Protein AF-A0A7C3TQC4-F1 (afdb_monomer_lite)

Secondary structure (DSSP, 8-state):
---------------PPPP----TTT---EEEEEESS-SSS---TTS---EEEEEEE-SS-EE-TT-EEES-TT-TTSEE--S-EE-TTEEEEEEEBS--B--TTS-EE-SSB--TT---EEEE-TTS-EEEEE-S-PPP--TT-EEE-PPPEEEEEEEE-TT-EEEEE--SSSTTTTGGGSTT---TTSEEEES-EEEE-----S-B------BSS-----------SSS--EEEEEEEEE-TTT--EEEEEEEE-TT-EEEEEEE-TTTTS---SSEEEEEEETTEEEEEEEE--SSTT--EEEEEEE--S-EEEEEEEEEGGG--EEEEEEEEEESSS-PPP---------S--BSGGGS---TTT-EE--EEEEEEEEE-STT-EEEEEEEE-TT-EEEEEEEESSS-EEEEEEE-TTS-EEEEE-S----SSS-TT-EEEEEEE--SSEEEEEEEEEEE--EEEEEEEEEE-SSPSP-S-----STTT-SEE-HHHHTTT-SEEEEEEEEEESSPPP-SEEEEEEEEESEEEEEETTEEEEEES--SS--TTPPPSS--EEEEEEEEE-GGGGGG--SEEEEEEEEEE-S-TT-SEEEEEEEEEEEEEEPPPPEEESS--TTSPPPP-BS-BPPPEEESS-SEE-SS-EEE-EEESSTTPEEEEESSSPPP-SSSSEE--S-EEE-SSEEEEEEEE-TTSB----EEEEEE-HHHHTTTT-SSS-PPPPTT--SEEE-TT--EEEEP-----HHHHT-TTTTTTHHHHHTSS-EEEEE--HHHHH--TTSSTT----TTTSTTTS-SSS---TTS-EEEEEEEE-TT----EEEEEEEEEE-SGGGSTTT-SS-EEEEE--TTTS-SSEES-TT-TTS-SEESEEEEE---TTSTT-SSHHHHTT--S-HHHHHHHHHHHTT-----B--EEEEETTEEEEEEEEE---SHHHHHHHH-S-GGGEEEE-TTS-EEES-SHHHHHHHHHHT--TTSTT-TTSHHHHHHHTTTB-HHHHHHHHHHHHHHT-SS-SSSSEEEEEE-EETTEE--S--BEEEE----S-S--TT---TT---TTSHHHHHHHHTTSHHHHHHHHHHHHHHHSTT-TTSHHHHHHHHHHHHHHHTTTHHHHHHHHSSIIIII---SS------IIIIIHHHHHHIIIIIHHHHHHHHHHHHH--TTSPPSS-SSPPPEESS-SS--SS-----EE-TTSSS---B-SSS--GGGT-B-

Structure (mmCIF, N/CA/C/O backbone):
data_AF-A0A7C3TQC4-F1
#
_entry.id   AF-A0A7C3TQC4-F1
#
loop_
_atom_site.group_PDB
_atom_site.id
_atom_site.type_symbol
_atom_site.label_atom_id
_atom_site.label_alt_id
_atom_site.label_comp_id
_atom_site.label_asym_id
_atom_site.label_entity_id
_atom_site.label_seq_id
_atom_site.pdbx_PDB_ins_code
_atom_site.Cartn_x
_atom_site.Cartn_y
_atom_site.Cartn_z
_atom_site.occupancy
_atom_site.B_iso_or_equiv
_atom_site.auth_seq_id
_atom_site.auth_comp_id
_atom_site.auth_asym_id
_atom_site.auth_atom_id
_atom_site.pdbx_PDB_model_num
ATOM 1 N N . MET A 1 1 ? 7.814 -34.998 -9.816 1.00 36.22 1 MET A N 1
ATOM 2 C CA . MET A 1 1 ? 7.194 -35.561 -8.592 1.00 36.22 1 MET A CA 1
ATOM 3 C C . MET A 1 1 ? 8.274 -35.896 -7.564 1.00 36.22 1 MET A C 1
ATOM 5 O O . MET A 1 1 ? 9.125 -36.729 -7.844 1.00 36.22 1 MET A O 1
ATOM 9 N N . ARG A 1 2 ? 8.240 -35.254 -6.391 1.00 24.17 2 ARG A N 1
ATOM 10 C CA . ARG A 1 2 ? 8.916 -35.661 -5.139 1.00 24.17 2 ARG A CA 1
ATOM 11 C C . ARG A 1 2 ? 7.902 -35.454 -3.989 1.00 24.17 2 ARG A C 1
ATOM 13 O O . ARG A 1 2 ? 6.971 -34.674 -4.190 1.00 24.17 2 ARG A O 1
ATOM 20 N N . PRO A 1 3 ? 7.986 -36.166 -2.850 1.00 26.94 3 PRO A N 1
ATOM 21 C CA . PRO A 1 3 ? 6.829 -36.310 -1.959 1.00 26.94 3 PRO A CA 1
ATOM 22 C C . PRO A 1 3 ? 6.555 -35.068 -1.099 1.00 26.94 3 PRO A C 1
ATOM 24 O O . PRO A 1 3 ? 7.467 -34.547 -0.456 1.00 26.94 3 PRO A O 1
ATOM 27 N N . ARG A 1 4 ? 5.281 -34.657 -1.009 1.00 28.41 4 ARG A N 1
ATOM 28 C CA . ARG A 1 4 ? 4.798 -33.712 0.014 1.00 28.41 4 ARG A CA 1
ATOM 29 C C . ARG A 1 4 ? 5.032 -34.304 1.410 1.00 28.41 4 ARG A C 1
ATOM 31 O O . ARG A 1 4 ? 4.546 -35.395 1.703 1.00 28.41 4 ARG A O 1
ATOM 38 N N . LYS A 1 5 ? 5.709 -33.569 2.299 1.00 25.25 5 LYS A N 1
ATOM 39 C CA . LYS A 1 5 ? 5.663 -33.846 3.743 1.00 25.25 5 LYS A CA 1
ATOM 40 C C . LYS A 1 5 ? 4.372 -33.255 4.309 1.00 25.25 5 LYS A C 1
ATOM 42 O O . LYS A 1 5 ? 4.289 -32.047 4.498 1.00 25.25 5 LYS A O 1
ATOM 47 N N . HIS A 1 6 ? 3.389 -34.099 4.614 1.00 27.61 6 HIS A N 1
ATOM 48 C CA . HIS A 1 6 ? 2.267 -33.688 5.458 1.00 27.61 6 HIS A CA 1
ATOM 49 C C . HIS A 1 6 ? 2.793 -33.318 6.854 1.00 27.61 6 HIS A C 1
ATOM 51 O O . HIS A 1 6 ? 3.322 -34.173 7.567 1.00 27.61 6 HIS A O 1
ATOM 57 N N . ARG A 1 7 ? 2.644 -32.051 7.258 1.00 28.03 7 ARG A N 1
ATOM 58 C CA . ARG A 1 7 ? 2.709 -31.669 8.673 1.00 28.03 7 ARG A CA 1
ATOM 59 C C . ARG A 1 7 ? 1.366 -32.031 9.304 1.00 28.03 7 ARG A C 1
ATOM 61 O O . ARG A 1 7 ? 0.358 -31.404 9.004 1.00 28.03 7 ARG A O 1
ATOM 68 N N . ASN A 1 8 ? 1.360 -33.044 10.167 1.00 23.56 8 ASN A N 1
ATOM 69 C CA . ASN A 1 8 ? 0.201 -33.342 11.006 1.00 23.56 8 ASN A CA 1
ATOM 70 C C . ASN A 1 8 ? -0.016 -32.183 11.986 1.00 23.56 8 ASN A C 1
ATOM 72 O O . ASN A 1 8 ? 0.824 -31.958 12.861 1.00 23.56 8 ASN A O 1
ATOM 76 N N . SER A 1 9 ? -1.148 -31.492 11.871 1.00 26.97 9 SER A N 1
ATOM 77 C CA . SER A 1 9 ? -1.632 -30.541 12.869 1.00 26.97 9 SER A CA 1
ATOM 78 C C . SER A 1 9 ? -2.006 -31.292 14.150 1.00 26.97 9 SER A C 1
ATOM 80 O O . SER A 1 9 ? -3.119 -31.780 14.331 1.00 26.97 9 SER A O 1
ATOM 82 N N . ARG A 1 10 ? -1.050 -31.410 15.077 1.00 25.22 10 ARG A N 1
ATOM 83 C CA . ARG A 1 10 ? -1.386 -31.756 16.459 1.00 25.22 10 ARG A CA 1
ATOM 84 C C . ARG A 1 10 ? -2.070 -30.548 17.080 1.00 25.22 10 ARG A C 1
ATOM 86 O O . ARG A 1 10 ? -1.389 -29.585 17.419 1.00 25.22 10 ARG A O 1
ATOM 93 N N . ILE A 1 11 ? -3.385 -30.641 17.263 1.00 30.09 11 ILE A N 1
ATOM 94 C CA . ILE A 1 11 ? -4.123 -29.774 18.182 1.00 30.09 11 ILE A CA 1
ATOM 95 C C . ILE A 1 11 ? -3.471 -29.947 19.558 1.00 30.09 11 ILE A C 1
ATOM 97 O O . ILE A 1 11 ? -3.635 -30.976 20.215 1.00 30.09 11 ILE A O 1
ATOM 101 N N . ARG A 1 12 ? -2.662 -28.968 19.964 1.00 27.98 12 ARG A N 1
ATOM 102 C CA . ARG A 1 12 ? -2.302 -28.768 21.364 1.00 27.98 12 ARG A CA 1
ATOM 103 C C . ARG A 1 12 ? -3.353 -27.827 21.922 1.00 27.98 12 ARG A C 1
ATOM 105 O O . ARG A 1 12 ? -3.498 -26.727 21.403 1.00 27.98 12 ARG A O 1
ATOM 112 N N . ALA A 1 13 ? -4.069 -28.267 22.951 1.00 24.80 13 ALA A N 1
ATOM 113 C CA . ALA A 1 13 ? -4.833 -27.341 23.770 1.00 24.80 13 ALA A CA 1
ATOM 114 C C . ALA A 1 13 ? -3.863 -26.275 24.296 1.00 24.80 13 ALA A C 1
ATOM 116 O O . ALA A 1 13 ? -2.820 -26.625 24.861 1.00 24.80 13 ALA A O 1
ATOM 117 N N . ALA A 1 14 ? -4.181 -25.004 24.064 1.00 26.55 14 ALA A N 1
ATOM 118 C CA . ALA A 1 14 ? -3.522 -23.921 24.764 1.00 26.55 14 ALA A CA 1
ATOM 119 C C . ALA A 1 14 ? -3.914 -24.048 26.239 1.00 26.55 14 ALA A C 1
ATOM 121 O O . ALA A 1 14 ? -5.090 -23.971 26.583 1.00 26.55 14 ALA A O 1
ATOM 122 N N . ILE A 1 15 ? -2.929 -24.325 27.088 1.00 28.91 15 ILE A N 1
ATOM 123 C CA . ILE A 1 15 ? -3.047 -24.039 28.513 1.00 28.91 15 ILE A CA 1
ATOM 124 C C . ILE A 1 15 ? -2.561 -22.602 28.621 1.00 28.91 15 ILE A C 1
ATOM 126 O O . ILE A 1 15 ? -1.372 -22.351 28.413 1.00 28.91 15 ILE A O 1
ATOM 130 N N . GLU A 1 16 ? -3.485 -21.674 28.848 1.00 29.48 16 GLU A N 1
ATOM 131 C CA . GLU A 1 16 ? -3.138 -20.281 29.115 1.00 29.48 16 GLU A CA 1
ATOM 132 C C . GLU A 1 16 ? -2.255 -20.226 30.374 1.00 29.48 16 GLU A C 1
ATOM 134 O O . GLU A 1 16 ? -2.556 -20.907 31.364 1.00 29.48 16 GLU A O 1
ATOM 139 N N . PRO A 1 17 ? -1.126 -19.496 30.349 1.00 33.03 17 PRO A N 1
ATOM 140 C CA . PRO A 1 17 ? -0.348 -19.269 31.555 1.00 33.03 17 PRO A CA 1
ATOM 141 C C . PRO A 1 17 ? -1.174 -18.410 32.519 1.00 33.03 17 PRO A C 1
ATOM 143 O O . PRO A 1 17 ? -1.709 -17.376 32.136 1.00 33.03 17 PRO A O 1
ATOM 146 N N . LEU A 1 18 ? -1.274 -18.847 33.774 1.00 36.88 18 LEU A N 1
ATOM 147 C CA . LEU A 1 18 ? -1.922 -18.075 34.835 1.00 36.88 18 LEU A CA 1
ATOM 148 C C . LEU A 1 18 ? -1.206 -16.729 35.015 1.00 36.88 18 LEU A C 1
ATOM 150 O O . LEU A 1 18 ? 0.016 -16.707 35.174 1.00 36.88 18 LEU A O 1
ATOM 154 N N . GLU A 1 19 ? -1.978 -15.639 35.036 1.00 46.06 19 GLU A N 1
ATOM 155 C CA . GLU A 1 19 ? -1.503 -14.282 35.327 1.00 46.06 19 GLU A CA 1
ATOM 156 C C . GLU A 1 19 ? -0.590 -14.236 36.564 1.00 46.06 19 GLU A C 1
ATOM 158 O O . GLU A 1 19 ? -0.868 -14.848 37.602 1.00 46.06 19 GLU A O 1
ATOM 163 N N . GLN A 1 20 ? 0.472 -13.434 36.489 1.00 44.56 20 GLN A N 1
ATOM 164 C CA . GLN A 1 20 ? 1.398 -13.237 37.600 1.00 44.56 20 GLN A CA 1
ATOM 165 C C . GLN A 1 20 ? 0.831 -12.188 38.577 1.00 44.56 20 GLN A C 1
ATOM 167 O O . GLN A 1 20 ? 0.966 -10.981 38.375 1.00 44.56 20 GLN A O 1
ATOM 172 N N . ARG A 1 21 ? 0.156 -12.661 39.631 1.00 50.25 21 ARG A N 1
ATOM 173 C CA . ARG A 1 21 ? -0.494 -11.841 40.672 1.00 50.25 21 ARG A CA 1
ATOM 174 C C . ARG A 1 21 ? 0.416 -11.759 41.906 1.00 50.25 21 ARG A C 1
ATOM 176 O O . ARG A 1 21 ? 0.839 -12.805 42.388 1.00 50.25 21 ARG A O 1
ATOM 183 N N . CYS A 1 22 ? 0.709 -10.553 42.404 1.00 44.75 22 CYS A N 1
ATOM 184 C CA . CYS A 1 22 ? 1.639 -10.324 43.523 1.00 44.75 22 CYS A CA 1
ATOM 185 C C . CYS A 1 22 ? 1.198 -9.157 44.422 1.00 44.75 22 CYS A C 1
ATOM 187 O O . CYS A 1 22 ? 0.588 -8.196 43.956 1.00 44.75 22 CYS A O 1
ATOM 189 N N . LEU A 1 23 ? 1.594 -9.218 45.697 1.00 45.41 23 LEU A N 1
ATOM 190 C CA . LEU A 1 23 ? 1.355 -8.173 46.696 1.00 45.41 23 LEU A CA 1
ATOM 191 C C . LEU A 1 23 ? 2.069 -6.858 46.328 1.00 45.41 23 LEU A C 1
ATOM 193 O O . LEU A 1 23 ? 3.247 -6.876 45.961 1.00 45.41 23 LEU A O 1
ATOM 197 N N . LEU A 1 24 ? 1.420 -5.705 46.520 1.00 43.47 24 LEU A N 1
ATOM 198 C CA . LEU A 1 24 ? 1.966 -4.385 46.128 1.00 43.47 24 LEU A CA 1
ATOM 199 C C . LEU A 1 24 ? 3.315 -4.045 46.815 1.00 43.47 24 LEU A C 1
ATOM 201 O O . LEU A 1 24 ? 4.131 -3.299 46.278 1.00 43.47 24 LEU A O 1
ATOM 205 N N . ALA A 1 25 ? 3.587 -4.638 47.984 1.00 40.41 25 ALA A N 1
ATOM 206 C CA . ALA A 1 25 ? 4.850 -4.490 48.717 1.00 40.41 25 ALA A CA 1
ATOM 207 C C . ALA A 1 25 ? 6.003 -5.396 48.220 1.00 40.41 25 ALA A C 1
ATOM 209 O O . ALA A 1 25 ? 7.136 -5.216 48.668 1.00 40.41 25 ALA A O 1
ATOM 210 N N . GLU A 1 26 ? 5.742 -6.346 47.313 1.00 53.16 26 GLU A N 1
ATOM 211 C CA . GLU A 1 26 ? 6.738 -7.282 46.755 1.00 53.16 26 GLU A CA 1
ATOM 212 C C . GLU A 1 26 ? 6.996 -7.097 45.244 1.00 53.16 26 GLU A C 1
ATOM 214 O O . GLU A 1 26 ? 7.857 -7.774 44.675 1.00 53.16 26 GLU A O 1
ATOM 219 N N . LEU A 1 27 ? 6.296 -6.168 44.579 1.00 66.25 27 LEU A N 1
ATOM 220 C CA . LEU A 1 27 ? 6.486 -5.891 43.152 1.00 66.25 27 LEU A CA 1
ATOM 221 C C . LEU A 1 27 ? 7.884 -5.305 42.876 1.00 66.25 27 LEU A C 1
ATOM 223 O O . LEU A 1 27 ? 8.206 -4.197 43.301 1.00 66.25 27 LEU A O 1
ATOM 227 N N . GLY A 1 28 ? 8.712 -6.046 42.138 1.00 78.75 28 GLY A N 1
ATOM 228 C CA . GLY A 1 28 ? 10.004 -5.570 41.637 1.00 78.75 28 GLY A CA 1
ATOM 229 C C . GLY A 1 28 ? 9.914 -4.929 40.244 1.00 78.75 28 GLY A C 1
ATOM 230 O O . GLY A 1 28 ? 8.835 -4.897 39.651 1.00 78.75 28 GLY A O 1
ATOM 231 N N . PRO A 1 29 ? 11.048 -4.454 39.695 1.00 92.06 29 PRO A N 1
ATOM 232 C CA . PRO A 1 29 ? 11.146 -3.982 38.317 1.00 92.06 29 PRO A CA 1
ATOM 233 C C . PRO A 1 29 ? 10.653 -4.988 37.274 1.00 92.06 29 PRO A C 1
ATOM 235 O O . PRO A 1 29 ? 10.934 -6.185 37.383 1.00 92.06 29 PRO A O 1
ATOM 238 N N . VAL A 1 30 ? 9.994 -4.476 36.234 1.00 93.38 30 VAL A N 1
ATOM 239 C CA . VAL A 1 30 ? 9.479 -5.234 35.079 1.00 93.38 30 VAL A CA 1
ATOM 240 C C . VAL A 1 30 ? 9.876 -4.575 33.758 1.00 93.38 30 VAL A C 1
ATOM 242 O O . VAL A 1 30 ? 10.345 -3.437 33.757 1.00 93.38 30 VAL A O 1
ATOM 245 N N . ILE A 1 31 ? 9.651 -5.264 32.634 1.00 96.75 31 ILE A N 1
ATOM 246 C CA . ILE A 1 31 ? 9.744 -4.669 31.293 1.00 96.75 31 ILE A CA 1
ATOM 247 C C . ILE A 1 31 ? 8.355 -4.154 30.893 1.00 96.75 31 ILE A C 1
ATOM 249 O O . ILE A 1 31 ? 7.495 -4.947 30.498 1.00 96.75 31 ILE A O 1
ATOM 253 N N . SER A 1 32 ? 8.135 -2.846 31.022 1.00 95.31 32 SER A N 1
ATOM 254 C CA . SER A 1 32 ? 6.838 -2.191 30.795 1.00 95.31 32 SER A CA 1
ATOM 255 C C . SER A 1 32 ? 6.496 -2.034 29.317 1.00 95.31 32 SER A C 1
ATOM 257 O O . SER A 1 32 ? 5.358 -2.284 28.932 1.00 95.31 32 SER A O 1
ATOM 259 N N . GLU A 1 33 ? 7.464 -1.650 28.488 1.00 97.44 33 GLU A N 1
ATOM 260 C CA . GLU A 1 33 ? 7.279 -1.362 27.063 1.00 97.44 33 GLU A CA 1
ATOM 261 C C . GLU A 1 33 ? 8.571 -1.677 26.292 1.00 97.44 33 GLU A C 1
ATOM 263 O O . GLU A 1 33 ? 9.666 -1.556 26.838 1.00 97.44 33 GLU A O 1
ATOM 268 N N . PHE A 1 34 ? 8.485 -2.087 25.028 1.00 98.19 34 PHE A N 1
ATOM 269 C CA . PHE A 1 34 ? 9.647 -2.187 24.141 1.00 98.19 34 PHE A CA 1
ATOM 270 C C . PHE A 1 34 ? 9.254 -2.066 22.662 1.00 98.19 34 PHE A C 1
ATOM 272 O O . PHE A 1 34 ? 8.151 -2.439 22.248 1.00 98.19 34 PHE A O 1
ATOM 279 N N . LEU A 1 35 ? 10.191 -1.580 21.848 1.00 97.56 35 LEU A N 1
ATOM 280 C CA . LEU A 1 35 ? 10.046 -1.419 20.403 1.00 97.56 35 LEU A CA 1
ATOM 281 C C . LEU A 1 35 ? 11.248 -2.053 19.691 1.00 97.56 35 LEU A C 1
ATOM 283 O O . LEU A 1 35 ? 12.373 -1.577 19.827 1.00 97.56 35 LEU A O 1
ATOM 287 N N . ALA A 1 36 ? 10.978 -3.109 18.928 1.00 96.25 36 ALA A N 1
ATOM 288 C CA . ALA A 1 36 ? 11.910 -3.893 18.115 1.00 96.25 36 ALA A CA 1
ATOM 289 C C . ALA A 1 36 ? 11.954 -3.451 16.637 1.00 96.25 36 ALA A C 1
ATOM 291 O O . ALA A 1 36 ? 12.624 -4.068 15.815 1.00 96.25 36 ALA A O 1
ATOM 292 N N . ASN A 1 37 ? 11.182 -2.423 16.268 1.00 93.31 37 ASN A N 1
ATOM 293 C CA . ASN A 1 37 ? 11.101 -1.911 14.901 1.00 93.31 37 ASN A CA 1
ATOM 294 C C . ASN A 1 37 ? 10.958 -0.380 14.904 1.00 93.31 37 ASN A C 1
ATOM 296 O O . ASN A 1 37 ? 9.926 0.179 14.530 1.00 93.31 37 ASN A O 1
ATOM 300 N N . ASN A 1 38 ? 11.984 0.304 15.409 1.00 92.50 38 ASN A N 1
ATOM 301 C CA . ASN A 1 38 ? 12.008 1.759 15.558 1.00 92.50 38 ASN A CA 1
ATOM 302 C C . ASN A 1 38 ? 12.490 2.440 14.264 1.00 92.50 38 ASN A C 1
ATOM 304 O O . ASN A 1 38 ? 13.576 2.138 13.768 1.00 92.50 38 ASN A O 1
ATOM 308 N N . LYS A 1 39 ? 11.692 3.355 13.702 1.00 85.44 39 LYS A N 1
ATOM 309 C CA . LYS A 1 39 ? 11.965 4.012 12.406 1.00 85.44 39 LYS A CA 1
ATOM 310 C C . LYS A 1 39 ? 11.836 5.528 12.461 1.00 85.44 39 LYS A C 1
ATOM 312 O O . LYS A 1 39 ? 12.589 6.225 11.779 1.00 85.44 39 LYS A O 1
ATOM 317 N N . THR A 1 40 ? 10.891 6.042 13.244 1.00 84.88 40 THR A N 1
ATOM 318 C CA . THR A 1 40 ? 10.642 7.483 13.405 1.00 84.88 40 THR A CA 1
ATOM 319 C C . THR A 1 40 ? 10.479 7.921 14.861 1.00 84.88 40 THR A C 1
ATOM 321 O O . THR A 1 40 ? 10.446 9.125 15.119 1.00 84.88 40 THR A O 1
ATOM 324 N N . GLY A 1 41 ? 10.424 6.973 15.804 1.00 88.00 41 GLY A N 1
ATOM 325 C CA . GLY A 1 41 ? 10.251 7.212 17.236 1.00 88.00 41 GLY A CA 1
ATOM 326 C C . GLY A 1 41 ? 11.497 7.721 17.976 1.00 88.00 41 GLY A C 1
ATOM 327 O O . GLY A 1 41 ? 12.151 8.693 17.591 1.00 88.00 41 GLY A O 1
ATOM 328 N N . LEU A 1 42 ? 11.803 7.105 19.120 1.00 92.81 42 LEU A N 1
ATOM 329 C CA . LEU A 1 42 ? 12.858 7.572 20.021 1.00 92.81 42 LEU A CA 1
ATOM 330 C C . LEU A 1 42 ? 14.253 7.372 19.413 1.00 92.81 42 LEU A C 1
ATOM 332 O O . LEU A 1 42 ? 14.619 6.262 19.040 1.00 92.81 42 LEU A O 1
ATOM 336 N N . LYS A 1 43 ? 15.073 8.423 19.387 1.00 94.19 43 LYS A N 1
ATOM 337 C CA . LYS A 1 43 ? 16.481 8.319 18.987 1.00 94.19 43 LYS A CA 1
ATOM 338 C C . LYS A 1 43 ? 17.410 8.078 20.167 1.00 94.19 43 LYS A C 1
ATOM 340 O O . LYS A 1 43 ? 17.194 8.605 21.259 1.00 94.19 43 LYS A O 1
ATOM 345 N N . ASP A 1 44 ? 18.492 7.356 19.905 1.00 92.62 44 ASP A N 1
ATOM 346 C CA . ASP A 1 44 ? 19.624 7.264 20.819 1.00 92.62 44 ASP A CA 1
ATOM 347 C C . ASP A 1 44 ? 20.555 8.495 20.723 1.00 92.62 44 ASP A C 1
ATOM 349 O O . ASP A 1 44 ? 20.362 9.407 19.912 1.00 92.62 44 ASP A O 1
ATOM 353 N N . GLN A 1 45 ? 21.567 8.546 21.590 1.00 92.94 45 GLN A N 1
ATOM 354 C CA . GLN A 1 45 ? 22.530 9.647 21.701 1.00 92.94 45 GLN A CA 1
ATOM 355 C C . GLN A 1 45 ? 23.411 9.834 20.454 1.00 92.94 45 GLN A C 1
ATOM 357 O O . GLN A 1 45 ? 24.012 10.896 20.295 1.00 92.94 45 GLN A O 1
ATOM 362 N N . ASP A 1 46 ? 23.488 8.826 19.579 1.00 89.38 46 ASP A N 1
ATOM 363 C CA . ASP A 1 46 ? 24.198 8.892 18.300 1.00 89.38 46 ASP A CA 1
ATOM 364 C C . ASP A 1 46 ? 23.252 9.343 17.161 1.00 89.38 46 ASP A C 1
ATOM 366 O O . ASP A 1 46 ? 23.660 9.400 16.002 1.00 89.38 46 ASP A O 1
ATOM 370 N N . ASN A 1 47 ? 22.004 9.721 17.493 1.00 88.44 47 ASN A N 1
ATOM 371 C CA . ASN A 1 47 ? 20.934 10.158 16.586 1.00 88.44 47 ASN A CA 1
ATOM 372 C C . ASN A 1 47 ? 20.378 9.032 15.676 1.00 88.44 47 ASN A C 1
ATOM 374 O O . ASN A 1 47 ? 19.733 9.319 14.657 1.00 88.44 47 ASN A O 1
ATOM 378 N N . GLU A 1 48 ? 20.563 7.769 16.084 1.00 87.31 48 GLU A N 1
ATOM 379 C CA . GLU A 1 48 ? 20.045 6.557 15.432 1.00 87.31 48 GLU A CA 1
ATOM 380 C C . GLU A 1 48 ? 18.707 6.097 16.045 1.00 87.31 48 GLU A C 1
ATOM 382 O O . GLU A 1 48 ? 18.488 6.215 17.253 1.00 87.31 48 GLU A O 1
ATOM 387 N N . TYR A 1 49 ? 17.819 5.523 15.226 1.00 91.38 49 TYR A N 1
ATOM 388 C CA . TYR A 1 49 ? 16.578 4.876 15.678 1.00 91.38 49 TYR A CA 1
ATOM 389 C C . TYR A 1 49 ? 16.859 3.428 16.111 1.00 91.38 49 TYR A C 1
ATOM 391 O O . TYR A 1 49 ? 16.497 2.471 15.435 1.00 91.38 49 TYR A O 1
ATOM 399 N N . SER A 1 50 ? 17.586 3.270 17.216 1.00 95.69 50 SER A N 1
ATOM 400 C CA . SER A 1 50 ? 17.855 1.959 17.820 1.00 95.69 50 SER A CA 1
ATOM 401 C C . SER A 1 50 ? 16.593 1.369 18.464 1.00 95.69 50 SER A C 1
ATOM 403 O O . SER A 1 50 ? 15.798 2.112 19.046 1.00 95.69 50 SER A O 1
ATOM 405 N N . ASP A 1 51 ? 16.448 0.043 18.444 1.00 97.25 51 ASP A N 1
ATOM 406 C CA . ASP A 1 51 ? 15.454 -0.675 19.255 1.00 97.25 51 ASP A CA 1
ATOM 407 C C . ASP A 1 51 ? 15.638 -0.325 20.740 1.00 97.25 51 ASP A C 1
ATOM 409 O O . ASP A 1 51 ? 16.745 0.009 21.186 1.00 97.25 51 ASP A O 1
ATOM 413 N N . TRP A 1 52 ? 14.576 -0.412 21.536 1.00 98.25 52 TRP A N 1
ATOM 414 C CA . TRP A 1 52 ? 14.646 -0.067 22.956 1.00 98.25 52 TRP A CA 1
ATOM 415 C C . TRP A 1 52 ? 13.703 -0.884 23.832 1.00 98.25 52 TRP A C 1
ATOM 417 O O . TRP A 1 52 ? 12.670 -1.377 23.390 1.00 98.25 52 TRP A O 1
ATOM 427 N N . ILE A 1 53 ? 14.107 -1.015 25.094 1.00 98.56 53 ILE A N 1
ATOM 428 C CA . ILE A 1 53 ? 13.449 -1.752 26.170 1.00 98.56 53 ILE A CA 1
ATOM 429 C C . ILE A 1 53 ? 13.275 -0.777 27.333 1.00 98.56 53 ILE A C 1
ATOM 431 O O . ILE A 1 53 ? 14.246 -0.163 27.780 1.00 98.56 53 ILE A O 1
ATOM 435 N N . GLU A 1 54 ? 12.059 -0.637 27.839 1.00 97.88 54 GLU A N 1
ATOM 436 C CA . GLU A 1 54 ? 11.746 0.159 29.016 1.00 97.88 54 GLU A CA 1
ATOM 437 C C . GLU A 1 54 ? 11.602 -0.721 30.261 1.00 97.88 54 GLU A C 1
ATOM 439 O O . GLU A 1 54 ? 10.937 -1.757 30.250 1.00 97.88 54 GLU A O 1
ATOM 444 N N . ILE A 1 55 ? 12.227 -0.279 31.350 1.00 97.19 55 ILE A N 1
ATOM 445 C CA . ILE A 1 55 ? 12.129 -0.861 32.684 1.00 97.19 55 ILE A CA 1
ATOM 446 C C . ILE A 1 55 ? 11.350 0.091 33.586 1.00 97.19 55 ILE A C 1
ATOM 448 O O . ILE A 1 55 ? 11.726 1.256 33.726 1.00 97.19 55 ILE A O 1
ATOM 452 N N . TYR A 1 56 ? 10.328 -0.423 34.261 1.00 94.62 56 TYR A N 1
ATOM 453 C CA . TYR A 1 56 ? 9.527 0.320 35.232 1.00 94.62 56 TYR A CA 1
ATOM 454 C C . TYR A 1 56 ? 9.613 -0.332 36.614 1.00 94.62 56 TYR A C 1
ATOM 456 O O . TYR A 1 56 ? 9.516 -1.555 36.734 1.00 94.62 56 TYR A O 1
ATOM 464 N N . ASN A 1 57 ? 9.792 0.477 37.664 1.00 93.31 57 ASN A N 1
ATOM 465 C CA . ASN A 1 57 ? 9.797 0.014 39.053 1.00 93.31 57 ASN A CA 1
ATOM 466 C C . ASN A 1 57 ? 8.544 0.488 39.819 1.00 93.31 57 ASN A C 1
ATOM 468 O O . ASN A 1 57 ? 8.520 1.637 40.262 1.00 93.31 57 ASN A O 1
ATOM 472 N N . PRO A 1 58 ? 7.529 -0.367 40.042 1.00 86.56 58 PRO A N 1
ATOM 473 C CA . PRO A 1 58 ? 6.360 -0.025 40.865 1.00 86.56 58 PRO A CA 1
ATOM 474 C C . PRO A 1 58 ? 6.649 -0.047 42.380 1.00 86.56 58 PRO A C 1
ATOM 476 O O . PRO A 1 58 ? 5.961 0.611 43.165 1.00 86.56 58 PRO A O 1
ATOM 479 N N . GLY A 1 59 ? 7.644 -0.831 42.804 1.00 85.12 59 GLY A N 1
ATOM 480 C CA . GLY A 1 59 ? 7.960 -1.069 44.209 1.00 85.12 59 GLY A CA 1
ATOM 481 C C . GLY A 1 59 ? 8.914 -0.037 44.814 1.00 85.12 59 GLY A C 1
ATOM 482 O O . GLY A 1 59 ? 9.209 0.992 44.205 1.00 85.12 59 GLY A O 1
ATOM 483 N N . PRO A 1 60 ? 9.433 -0.302 46.025 1.00 87.44 60 PRO A N 1
ATOM 484 C CA . PRO A 1 60 ? 10.446 0.535 46.661 1.00 87.44 60 PRO A CA 1
ATOM 485 C C . PRO A 1 60 ? 11.687 0.758 45.780 1.00 87.44 60 PRO A C 1
ATOM 487 O O . PRO A 1 60 ? 12.001 -0.038 44.896 1.00 87.44 60 PRO A O 1
ATOM 490 N N . THR A 1 61 ? 12.434 1.831 46.053 1.00 92.56 61 THR A N 1
ATOM 491 C CA . THR A 1 61 ? 13.696 2.138 45.359 1.00 92.56 61 THR A CA 1
ATOM 492 C C . THR A 1 61 ? 14.658 0.948 45.376 1.00 92.56 61 THR A C 1
ATOM 494 O O . THR A 1 61 ? 15.003 0.434 46.441 1.00 92.56 61 THR A O 1
ATOM 497 N N . VAL A 1 62 ? 15.142 0.559 44.197 1.00 92.94 62 VAL A N 1
ATOM 498 C CA . VAL A 1 62 ? 15.974 -0.631 43.985 1.00 92.94 62 VAL A CA 1
ATOM 499 C C . VAL A 1 62 ? 17.242 -0.282 43.213 1.00 92.94 62 VAL A C 1
ATOM 501 O O . VAL A 1 62 ? 17.255 0.615 42.372 1.00 92.94 62 VAL A O 1
ATOM 504 N N . ASN A 1 63 ? 18.329 -0.996 43.501 1.00 94.50 63 ASN A N 1
ATOM 505 C CA . ASN A 1 63 ? 19.558 -0.923 42.720 1.00 94.50 63 ASN A CA 1
ATOM 506 C C . ASN A 1 63 ? 19.636 -2.136 41.778 1.00 94.50 63 ASN A C 1
ATOM 508 O O . ASN A 1 63 ? 19.552 -3.282 42.224 1.00 94.50 63 ASN A O 1
ATOM 512 N N . LEU A 1 64 ? 19.787 -1.866 40.481 1.00 95.19 64 LEU A N 1
ATOM 513 C CA . LEU A 1 64 ? 19.853 -2.851 39.402 1.00 95.19 64 LEU A CA 1
ATOM 514 C C . LEU A 1 64 ? 21.257 -3.458 39.215 1.00 95.19 64 LEU A C 1
ATOM 516 O O . LEU A 1 64 ? 21.458 -4.264 38.313 1.00 95.19 64 LEU A O 1
ATOM 520 N N . SER A 1 65 ? 22.238 -3.124 40.056 1.00 93.88 65 SER A N 1
ATOM 521 C CA . SER A 1 65 ? 23.582 -3.712 40.004 1.00 93.88 65 SER A CA 1
ATOM 522 C C . SER A 1 65 ? 23.525 -5.247 40.020 1.00 93.88 65 SER A C 1
ATOM 524 O O . SER A 1 65 ? 22.979 -5.864 40.938 1.00 93.88 65 SER A O 1
ATOM 526 N N . GLY A 1 66 ? 24.062 -5.873 38.969 1.00 91.56 66 GLY A N 1
ATOM 527 C CA . GLY A 1 66 ? 24.054 -7.328 38.783 1.00 91.56 66 GLY A CA 1
ATOM 528 C C . GLY A 1 66 ? 22.765 -7.923 38.196 1.00 91.56 66 GLY A C 1
ATOM 529 O O . GLY A 1 66 ? 22.766 -9.116 37.882 1.00 91.56 66 GLY A O 1
ATOM 530 N N . TRP A 1 67 ? 21.699 -7.132 38.015 1.00 97.38 67 TRP A N 1
ATOM 531 C CA . TRP A 1 67 ? 20.532 -7.517 37.211 1.00 97.38 67 TRP A CA 1
ATOM 532 C C . TRP A 1 67 ? 20.910 -7.592 35.732 1.00 97.38 67 TRP A C 1
ATOM 534 O O . TRP A 1 67 ? 21.924 -7.027 35.308 1.00 97.38 67 TRP A O 1
ATOM 544 N N . ARG A 1 68 ? 20.106 -8.294 34.930 1.00 97.56 68 ARG A N 1
ATOM 545 C CA . ARG A 1 68 ? 20.447 -8.619 33.540 1.00 97.56 68 ARG A CA 1
ATOM 546 C C . ARG A 1 68 ? 19.257 -8.536 32.595 1.00 97.56 68 ARG A C 1
ATOM 548 O O . ARG A 1 68 ? 18.130 -8.794 33.006 1.00 97.56 68 ARG A O 1
ATOM 555 N N . LEU A 1 69 ? 19.537 -8.225 31.333 1.00 98.44 69 LEU A N 1
ATOM 556 C CA . LEU A 1 69 ? 18.607 -8.377 30.213 1.00 98.44 69 LEU A CA 1
ATOM 557 C C . LEU A 1 69 ? 19.089 -9.500 29.296 1.00 98.44 69 LEU A C 1
ATOM 559 O O . LEU A 1 69 ? 20.297 -9.677 29.096 1.00 98.44 69 LEU A O 1
ATOM 563 N N . THR A 1 70 ? 18.140 -10.232 28.721 1.00 97.88 70 THR A N 1
ATOM 564 C CA . THR A 1 70 ? 18.405 -11.222 27.676 1.00 97.88 70 THR A CA 1
ATOM 565 C C . THR A 1 70 ? 17.245 -11.322 26.691 1.00 97.88 70 THR A C 1
ATOM 567 O O . THR A 1 70 ? 16.091 -11.122 27.065 1.00 97.88 70 THR A O 1
ATOM 570 N N . ASP A 1 71 ? 17.582 -11.673 25.458 1.00 96.88 71 ASP A N 1
ATOM 571 C CA . ASP A 1 71 ? 16.704 -12.132 24.376 1.00 96.88 71 ASP A CA 1
ATOM 572 C C . ASP A 1 71 ? 16.755 -13.677 24.206 1.00 96.88 71 ASP A C 1
ATOM 574 O O . ASP A 1 71 ? 16.064 -14.265 23.380 1.00 96.88 71 ASP A O 1
ATOM 578 N N . ASP A 1 72 ? 17.585 -14.362 25.002 1.00 95.75 72 ASP A N 1
ATOM 579 C CA . ASP A 1 72 ? 17.922 -15.779 24.866 1.00 95.75 72 ASP A CA 1
ATOM 580 C C . ASP A 1 72 ? 17.589 -16.533 26.160 1.00 95.75 72 ASP A C 1
ATOM 582 O O . ASP A 1 72 ? 18.190 -16.312 27.220 1.00 95.75 72 ASP A O 1
ATOM 586 N N . ARG A 1 73 ? 16.626 -17.456 26.065 1.00 93.38 73 ARG A N 1
ATOM 587 C CA . ARG A 1 73 ? 16.146 -18.261 27.197 1.00 93.38 73 ARG A CA 1
ATOM 588 C C . ARG A 1 73 ? 17.188 -19.254 27.712 1.00 93.38 73 ARG A C 1
ATOM 590 O O . ARG A 1 73 ? 17.178 -19.570 28.901 1.00 93.38 73 ARG A O 1
ATOM 597 N N . ASP A 1 74 ? 18.093 -19.711 26.850 1.00 94.81 74 ASP A N 1
ATOM 598 C CA . ASP A 1 74 ? 19.186 -20.610 27.225 1.00 94.81 74 ASP A CA 1
ATOM 599 C C . ASP A 1 74 ? 20.402 -19.828 27.777 1.00 94.81 74 ASP A C 1
ATOM 601 O O . ASP A 1 74 ? 21.332 -20.424 28.328 1.00 94.81 74 ASP A O 1
ATOM 605 N N . ASN A 1 75 ? 20.376 -18.486 27.716 1.00 95.50 75 ASN A N 1
ATOM 606 C CA . ASN A 1 75 ? 21.411 -17.596 28.244 1.00 95.50 75 ASN A CA 1
ATOM 607 C C . ASN A 1 75 ? 20.834 -16.396 29.023 1.00 95.50 75 ASN A C 1
ATOM 609 O O . ASN A 1 75 ? 20.865 -15.247 28.579 1.00 95.50 75 ASN A O 1
ATOM 613 N N . LEU A 1 76 ? 20.421 -16.632 30.271 1.00 95.31 76 LEU A N 1
ATOM 614 C CA . LEU A 1 76 ? 19.945 -15.592 31.202 1.00 95.31 76 LEU A CA 1
ATOM 615 C C . LEU A 1 76 ? 21.021 -14.571 31.655 1.00 95.31 76 LEU A C 1
ATOM 617 O O . LEU A 1 76 ? 20.793 -13.787 32.578 1.00 95.31 76 LEU A O 1
ATOM 621 N N . ALA A 1 77 ? 22.220 -14.584 31.062 1.00 93.62 77 ALA A N 1
ATOM 622 C CA . ALA A 1 77 ? 23.359 -13.755 31.459 1.00 93.62 77 ALA A CA 1
ATOM 623 C C . ALA A 1 77 ? 23.866 -12.796 30.364 1.00 93.62 77 ALA A C 1
ATOM 625 O O . ALA A 1 77 ? 24.956 -12.241 30.510 1.00 93.62 77 ALA A O 1
ATOM 626 N N . LYS A 1 78 ? 23.100 -12.597 29.281 1.00 95.62 78 LYS A N 1
ATOM 627 C CA . LYS A 1 78 ? 23.579 -11.955 28.045 1.00 95.62 78 LYS A CA 1
ATOM 628 C C . LYS A 1 78 ? 24.086 -10.516 28.225 1.00 95.62 78 LYS A C 1
ATOM 630 O O . LYS A 1 78 ? 25.189 -10.223 27.762 1.00 95.62 78 LYS A O 1
ATOM 635 N N . TRP A 1 79 ? 23.354 -9.648 28.929 1.00 98.06 79 TRP A N 1
ATOM 636 C CA . TRP A 1 79 ? 23.779 -8.277 29.258 1.00 98.06 79 TRP A CA 1
ATOM 637 C C . TRP A 1 79 ? 23.505 -7.938 30.728 1.00 98.06 79 TRP A C 1
ATOM 639 O O . TRP A 1 79 ? 22.466 -8.318 31.251 1.00 98.06 79 TRP A O 1
ATOM 649 N N . THR A 1 80 ? 24.409 -7.223 31.406 1.00 97.12 80 THR A N 1
ATOM 650 C CA . THR A 1 80 ? 24.299 -6.893 32.846 1.00 97.12 80 THR A CA 1
ATOM 651 C C . THR A 1 80 ? 24.244 -5.381 33.063 1.00 97.12 80 THR A C 1
ATOM 653 O O . THR A 1 80 ? 25.057 -4.652 32.495 1.00 97.12 80 THR A O 1
ATOM 656 N N . PHE A 1 81 ? 23.326 -4.916 33.914 1.00 97.19 81 PHE A N 1
ATOM 657 C CA . PHE A 1 81 ? 23.203 -3.503 34.278 1.00 97.19 81 PHE A CA 1
ATOM 658 C C . PHE A 1 81 ? 24.430 -3.008 35.073 1.00 97.19 81 PHE A C 1
ATOM 660 O O . PHE A 1 81 ? 24.932 -3.728 35.945 1.00 97.19 81 PHE A O 1
ATOM 667 N N . PRO A 1 82 ? 24.893 -1.763 34.840 1.00 95.19 82 PRO A N 1
ATOM 668 C CA . PRO A 1 82 ? 25.840 -1.102 35.734 1.00 95.19 82 PRO A CA 1
ATOM 669 C C . PRO A 1 82 ? 25.155 -0.701 37.052 1.00 95.19 82 PRO A C 1
ATOM 671 O O . PRO A 1 82 ? 23.937 -0.803 37.185 1.00 95.19 82 PRO A O 1
ATOM 674 N N . ASP A 1 83 ? 25.928 -0.193 38.014 1.00 93.69 83 ASP A N 1
ATOM 675 C CA . ASP A 1 83 ? 25.415 0.339 39.286 1.00 93.69 83 ASP A CA 1
ATOM 676 C C . ASP A 1 83 ? 24.392 1.466 39.045 1.00 93.69 83 ASP A C 1
ATOM 678 O O . ASP A 1 83 ? 24.756 2.587 38.685 1.00 93.69 83 ASP A O 1
ATOM 682 N N . THR A 1 84 ? 23.103 1.141 39.155 1.00 93.12 84 THR A N 1
ATOM 683 C CA . THR A 1 84 ? 21.994 1.954 38.637 1.00 93.12 84 THR A CA 1
ATOM 684 C C . THR A 1 84 ? 20.834 1.883 39.612 1.00 93.12 84 THR A C 1
ATOM 686 O O . THR A 1 84 ? 20.281 0.812 39.841 1.00 93.12 84 THR A O 1
ATOM 689 N N . THR A 1 85 ? 20.452 3.016 40.196 1.00 94.44 85 THR A N 1
ATOM 690 C CA . THR A 1 85 ? 19.320 3.085 41.131 1.00 94.44 85 THR A CA 1
ATOM 691 C C . THR A 1 85 ? 18.066 3.559 40.406 1.00 94.44 85 THR A C 1
ATOM 693 O O . THR A 1 85 ? 18.100 4.595 39.745 1.00 94.44 85 THR A O 1
ATOM 696 N N . LEU A 1 86 ? 16.972 2.812 40.557 1.00 93.88 86 LEU A N 1
ATOM 697 C CA . LEU A 1 86 ? 15.654 3.120 40.010 1.00 93.88 86 LEU A CA 1
ATOM 698 C C . LEU A 1 86 ? 14.695 3.359 41.186 1.00 93.88 86 LEU A C 1
ATOM 700 O O . LEU A 1 86 ? 14.474 2.471 42.013 1.00 93.88 86 LEU A O 1
ATOM 704 N N . ALA A 1 87 ? 14.190 4.585 41.318 1.00 94.62 87 ALA A N 1
ATOM 705 C CA . ALA A 1 87 ? 13.274 4.964 42.392 1.00 94.62 87 ALA A CA 1
ATOM 706 C C . ALA A 1 87 ? 11.890 4.316 42.219 1.00 94.62 87 ALA A C 1
ATOM 708 O O . ALA A 1 87 ? 11.584 3.735 41.176 1.00 94.62 87 ALA A O 1
ATOM 709 N N . GLN A 1 88 ? 11.046 4.411 43.248 1.00 90.75 88 GLN A N 1
ATOM 710 C CA . GLN A 1 88 ? 9.643 4.018 43.128 1.00 90.75 88 GLN A CA 1
ATOM 711 C C . GLN A 1 88 ? 8.925 4.858 42.060 1.00 90.75 88 GLN A C 1
ATOM 713 O O . GLN A 1 88 ? 9.092 6.077 42.003 1.00 90.75 88 GLN A O 1
ATOM 718 N N . ASN A 1 89 ? 8.114 4.189 41.242 1.00 89.12 89 ASN A N 1
ATOM 719 C CA . ASN A 1 89 ? 7.390 4.712 40.083 1.00 89.12 89 ASN A CA 1
ATOM 720 C C . ASN A 1 89 ? 8.281 5.327 38.984 1.00 89.12 89 ASN A C 1
ATOM 722 O O . ASN A 1 89 ? 7.801 6.117 38.170 1.00 89.12 89 ASN A O 1
ATOM 726 N N . GLN A 1 90 ? 9.574 4.987 38.945 1.00 94.56 90 GLN A N 1
ATOM 727 C CA . GLN A 1 90 ? 10.504 5.495 37.936 1.00 94.56 90 GLN A CA 1
ATOM 728 C C . GLN A 1 90 ? 10.611 4.547 36.730 1.00 94.56 90 GLN A C 1
ATOM 730 O O . GLN A 1 90 ? 10.673 3.325 36.886 1.00 94.56 90 GLN A O 1
ATOM 735 N N . TYR A 1 91 ? 10.695 5.145 35.540 1.00 95.19 91 TYR A N 1
ATOM 736 C CA . TYR A 1 91 ? 10.926 4.489 34.252 1.00 95.19 91 TYR A CA 1
ATOM 737 C C . TYR A 1 91 ? 12.382 4.678 33.789 1.00 95.19 91 TYR A C 1
ATOM 739 O O . TYR A 1 91 ? 13.027 5.681 34.115 1.00 95.19 91 TYR A O 1
ATOM 747 N N . MET A 1 92 ? 12.906 3.727 33.015 1.00 95.44 92 MET A N 1
ATOM 748 C CA . MET A 1 92 ? 14.243 3.768 32.418 1.00 95.44 92 MET A CA 1
ATOM 749 C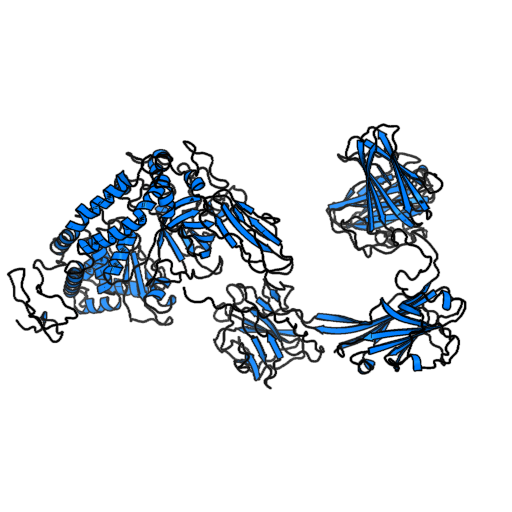 C . MET A 1 92 ? 14.262 3.080 31.054 1.00 95.44 92 MET A C 1
ATOM 751 O O . MET A 1 92 ? 13.923 1.908 30.954 1.00 95.44 92 MET A O 1
ATOM 755 N N . VAL A 1 93 ? 14.762 3.770 30.029 1.00 97.56 93 VAL A N 1
ATOM 756 C CA . VAL A 1 93 ? 14.952 3.205 28.685 1.00 97.56 93 VAL A CA 1
ATOM 757 C C . VAL A 1 93 ? 16.385 2.689 28.505 1.00 97.56 93 VAL A C 1
ATOM 759 O O . VAL A 1 93 ? 17.353 3.379 28.835 1.00 97.56 93 VAL A O 1
ATOM 762 N N . VAL A 1 94 ? 16.517 1.487 27.941 1.00 98.00 94 VAL A N 1
ATOM 763 C CA . VAL A 1 94 ? 17.770 0.833 27.539 1.00 98.00 94 VAL A CA 1
ATOM 764 C C . VAL A 1 94 ? 17.684 0.488 26.051 1.00 98.00 94 VAL A C 1
ATOM 766 O O . VAL A 1 94 ? 16.749 -0.184 25.627 1.00 98.00 94 VAL A O 1
ATOM 769 N N . PHE A 1 95 ? 18.656 0.905 25.240 1.00 98.38 95 PHE A N 1
ATOM 770 C CA . PHE A 1 95 ? 18.625 0.673 23.791 1.00 98.38 95 PHE A CA 1
ATOM 771 C C . PHE A 1 95 ? 19.186 -0.706 23.413 1.00 98.38 95 PHE A C 1
ATOM 773 O O . PHE A 1 95 ? 20.381 -0.979 23.581 1.00 98.38 95 PHE A O 1
ATOM 780 N N . ALA A 1 96 ? 18.353 -1.568 22.835 1.00 97.69 96 ALA A N 1
ATOM 781 C CA . ALA A 1 96 ? 18.756 -2.854 22.273 1.00 97.69 96 ALA A CA 1
ATOM 782 C C . ALA A 1 96 ? 19.421 -2.642 20.901 1.00 97.69 96 ALA A C 1
ATOM 784 O O . ALA A 1 96 ? 18.840 -2.824 19.844 1.00 97.69 96 ALA A O 1
ATOM 785 N N . SER A 1 97 ? 20.664 -2.166 20.920 1.00 95.94 97 SER A N 1
ATOM 786 C CA . SER A 1 97 ? 21.368 -1.656 19.729 1.00 95.94 97 SER A CA 1
ATOM 787 C C . SER A 1 97 ? 22.609 -2.460 19.332 1.00 95.94 97 SER A C 1
ATOM 789 O O . SER A 1 97 ? 23.243 -2.158 18.322 1.00 95.94 97 SER A O 1
ATOM 791 N N . GLY A 1 98 ? 23.012 -3.445 20.138 1.00 94.88 98 GLY A N 1
ATOM 792 C CA . GLY A 1 98 ? 24.279 -4.168 19.999 1.00 94.88 98 GLY A CA 1
ATOM 793 C C . GLY A 1 98 ? 25.522 -3.404 20.483 1.00 94.88 98 GLY A C 1
ATOM 794 O O . GLY A 1 98 ? 26.594 -3.999 20.594 1.00 94.88 98 GLY A O 1
ATOM 795 N N . LYS A 1 99 ? 25.409 -2.105 20.809 1.00 93.38 99 LYS A N 1
ATOM 796 C CA . LYS A 1 99 ? 26.549 -1.217 21.126 1.00 93.38 99 LYS A CA 1
ATOM 797 C C . LYS A 1 99 ? 27.232 -1.507 22.476 1.00 93.38 99 LYS A C 1
ATOM 799 O O . LYS A 1 99 ? 28.323 -0.995 22.714 1.00 93.38 99 LYS A O 1
ATOM 804 N N . ASN A 1 100 ? 26.615 -2.308 23.351 1.00 95.62 100 ASN A N 1
ATOM 805 C CA . ASN A 1 100 ? 27.153 -2.776 24.637 1.00 95.62 100 ASN A CA 1
ATOM 806 C C . ASN A 1 100 ? 27.714 -1.664 25.556 1.00 95.62 100 ASN A C 1
ATOM 808 O O . ASN A 1 100 ? 28.839 -1.748 26.057 1.00 95.62 100 ASN A O 1
ATOM 812 N N . ARG A 1 101 ? 26.934 -0.600 25.781 1.00 94.06 101 ARG A N 1
ATOM 813 C CA . ARG A 1 101 ? 27.304 0.525 26.656 1.00 94.06 101 ARG A CA 1
ATOM 814 C C . ARG A 1 101 ? 26.629 0.366 28.018 1.00 94.06 101 ARG A C 1
ATOM 816 O O . ARG A 1 101 ? 25.423 0.553 28.142 1.00 94.06 101 ARG A O 1
ATOM 823 N N . ALA A 1 102 ? 27.415 0.047 29.042 1.00 92.69 102 ALA A N 1
ATOM 824 C CA . ALA A 1 102 ? 26.952 -0.150 30.416 1.00 92.69 102 ALA A CA 1
ATOM 825 C C . ALA A 1 102 ? 27.730 0.757 31.388 1.00 92.69 102 ALA A C 1
ATOM 827 O O . ALA A 1 102 ? 28.561 0.294 32.168 1.00 92.69 102 ALA A O 1
ATOM 828 N N . VAL A 1 103 ? 27.494 2.071 31.314 1.00 91.88 103 VAL A N 1
ATOM 829 C CA . VAL A 1 103 ? 28.117 3.074 32.198 1.00 91.88 103 VAL A CA 1
ATOM 830 C C . VAL A 1 103 ? 27.029 3.765 33.015 1.00 91.88 103 VAL A C 1
ATOM 832 O O . VAL A 1 103 ? 26.069 4.285 32.451 1.00 91.88 103 VAL A O 1
ATOM 835 N N . SER A 1 104 ? 27.177 3.773 34.342 1.00 89.69 104 SER A N 1
ATOM 836 C CA . SER A 1 104 ? 26.216 4.418 35.247 1.00 89.69 104 SER A CA 1
ATOM 837 C C . SER A 1 104 ? 26.055 5.910 34.927 1.00 89.69 104 SER A C 1
ATOM 839 O O . SER A 1 104 ? 27.038 6.611 34.677 1.00 89.69 104 SER A O 1
ATOM 841 N N . GLY A 1 105 ? 24.809 6.391 34.917 1.00 86.38 105 GLY A N 1
ATOM 842 C CA . GLY A 1 105 ? 24.475 7.786 34.611 1.00 86.38 105 GLY A CA 1
ATOM 843 C C . GLY A 1 105 ? 24.660 8.200 33.144 1.00 86.38 105 GLY A C 1
ATOM 844 O O . GLY A 1 105 ? 24.657 9.395 32.858 1.00 86.38 105 GLY A O 1
ATOM 845 N N . GLN A 1 106 ? 24.849 7.252 32.222 1.00 91.50 106 GLN A N 1
ATOM 846 C CA . GLN A 1 106 ? 24.854 7.473 30.770 1.00 91.50 106 GLN A CA 1
ATOM 847 C C . GLN A 1 106 ? 23.708 6.694 30.111 1.00 91.50 106 GLN A C 1
ATOM 849 O O . GLN A 1 106 ? 23.072 5.857 30.753 1.00 91.50 106 GLN A O 1
ATOM 854 N N . GLN A 1 107 ? 23.445 6.949 28.826 1.00 94.19 107 GLN A N 1
ATOM 855 C CA . GLN A 1 107 ? 22.478 6.157 28.070 1.00 94.19 107 GLN A CA 1
ATOM 856 C C . GLN A 1 107 ? 22.980 4.709 27.935 1.00 94.19 107 GLN A C 1
ATOM 858 O O . GLN A 1 107 ? 24.131 4.464 27.563 1.00 94.19 107 GLN A O 1
ATOM 863 N N . LEU A 1 108 ? 22.123 3.750 28.287 1.00 97.25 108 LEU A N 1
ATOM 864 C CA . LEU A 1 108 ? 22.473 2.333 28.340 1.00 97.25 108 LEU A CA 1
ATOM 865 C C . LEU A 1 108 ? 22.131 1.643 27.020 1.00 97.25 108 LEU A C 1
ATOM 867 O O . LEU A 1 108 ? 21.076 1.891 26.439 1.00 97.25 108 LEU A O 1
ATOM 871 N N . HIS A 1 109 ? 23.018 0.758 26.569 1.00 98.06 109 HIS A N 1
ATOM 872 C CA . HIS A 1 109 ? 22.848 -0.018 25.346 1.00 98.06 109 HIS A CA 1
ATOM 873 C C . HIS A 1 109 ? 23.208 -1.489 25.583 1.00 98.06 109 HIS A C 1
ATOM 875 O O . HIS A 1 109 ? 24.315 -1.775 26.055 1.00 98.06 109 HIS A O 1
ATOM 881 N N . THR A 1 110 ? 22.332 -2.424 25.206 1.00 98.06 110 THR A N 1
ATOM 882 C CA . THR A 1 110 ? 22.628 -3.864 25.311 1.00 98.06 110 THR A CA 1
ATOM 883 C C . THR A 1 110 ? 23.660 -4.313 24.265 1.00 98.06 110 THR A C 1
ATOM 885 O O . THR A 1 110 ? 24.017 -3.571 23.344 1.00 98.06 110 THR A O 1
ATOM 888 N N . ASN A 1 111 ? 24.175 -5.537 24.405 1.00 96.88 111 ASN A N 1
ATOM 889 C CA . ASN A 1 111 ? 25.035 -6.202 23.416 1.00 96.88 111 ASN A CA 1
ATOM 890 C C . ASN A 1 111 ? 24.248 -7.009 22.363 1.00 96.88 111 ASN A C 1
ATOM 892 O O . ASN A 1 111 ? 24.845 -7.811 21.647 1.00 96.88 111 ASN A O 1
ATOM 896 N N . PHE A 1 112 ? 22.935 -6.797 22.262 1.00 97.69 112 PHE A N 1
ATOM 897 C CA . PHE A 1 112 ? 22.050 -7.433 21.287 1.00 97.69 112 PHE A CA 1
ATOM 898 C C . PHE A 1 112 ? 21.067 -6.416 20.680 1.00 97.69 112 PHE A C 1
ATOM 900 O O . PHE A 1 112 ? 21.058 -5.249 21.077 1.00 97.69 112 PHE A O 1
ATOM 907 N N . LYS A 1 113 ? 20.290 -6.851 19.690 1.00 96.50 113 LYS A N 1
ATOM 908 C CA . LYS A 1 113 ? 19.170 -6.124 19.070 1.00 96.50 113 LYS A CA 1
ATOM 909 C C . LYS A 1 113 ? 17.913 -6.976 19.185 1.00 96.50 113 LYS A C 1
ATOM 911 O O . LYS A 1 113 ? 18.067 -8.155 19.486 1.00 96.50 113 LYS A O 1
ATOM 916 N N . LEU A 1 114 ? 16.734 -6.400 18.959 1.00 96.75 114 LEU A N 1
ATOM 917 C CA . LEU A 1 114 ? 15.491 -7.169 19.002 1.00 96.75 114 LEU A CA 1
ATOM 918 C C . LEU A 1 114 ? 15.054 -7.628 17.603 1.00 96.75 114 LEU A C 1
ATOM 920 O O . LEU A 1 114 ? 15.180 -6.886 16.631 1.00 96.75 114 LEU A O 1
ATOM 924 N N . ASP A 1 115 ? 14.510 -8.838 17.498 1.00 93.44 115 ASP A N 1
ATOM 925 C CA . ASP A 1 115 ? 13.879 -9.337 16.272 1.00 93.44 115 ASP A CA 1
ATOM 926 C C . ASP A 1 115 ? 12.420 -8.853 16.163 1.00 93.44 115 ASP A C 1
ATOM 928 O O . ASP A 1 115 ? 11.550 -9.235 16.952 1.00 93.44 115 ASP A O 1
ATOM 932 N N . ALA A 1 116 ? 12.136 -8.029 15.151 1.00 90.06 116 ALA A N 1
ATOM 933 C CA . ALA A 1 116 ? 10.800 -7.513 14.858 1.00 90.06 116 ALA A CA 1
ATOM 934 C C . ALA A 1 116 ? 9.770 -8.608 14.511 1.00 90.06 116 ALA A C 1
ATOM 936 O O . ALA A 1 116 ? 8.573 -8.372 14.685 1.00 90.06 116 ALA A O 1
ATOM 937 N N . ASP A 1 117 ? 10.192 -9.804 14.078 1.00 87.62 117 ASP A N 1
ATOM 938 C CA . ASP A 1 117 ? 9.297 -10.955 13.874 1.00 87.62 117 ASP A CA 1
ATOM 939 C C . ASP A 1 117 ? 8.919 -11.660 15.194 1.00 87.62 117 ASP A C 1
ATOM 941 O O . ASP A 1 117 ? 8.029 -12.524 15.203 1.00 87.62 117 ASP A O 1
ATOM 945 N N . GLY A 1 118 ? 9.569 -11.300 16.308 1.00 91.06 118 GLY A N 1
ATOM 946 C CA . GLY A 1 118 ? 9.275 -11.742 17.671 1.00 91.06 118 GLY A CA 1
ATOM 947 C C . GLY A 1 118 ? 10.307 -12.708 18.260 1.00 91.06 118 GLY A C 1
ATOM 948 O O . GLY A 1 118 ? 10.616 -13.741 17.668 1.00 91.06 118 GLY A O 1
ATOM 949 N N . GLU A 1 119 ? 10.773 -12.485 19.483 1.00 94.50 119 GLU A N 1
ATOM 950 C CA . GLU A 1 119 ? 11.681 -13.420 20.169 1.00 94.50 119 GLU A CA 1
ATOM 951 C C . GLU A 1 119 ? 11.459 -13.446 21.686 1.00 94.50 119 GLU A C 1
ATOM 953 O O . GLU A 1 119 ? 10.494 -12.874 22.188 1.00 94.50 119 GLU A O 1
ATOM 958 N N . TYR A 1 120 ? 12.277 -14.195 22.424 1.00 96.88 120 TYR A N 1
ATOM 959 C CA . TYR A 1 120 ? 12.219 -14.181 23.884 1.00 96.88 120 TYR A CA 1
ATOM 960 C C . TYR A 1 120 ? 12.746 -12.837 24.405 1.00 96.88 120 TYR A C 1
ATOM 962 O O . TYR A 1 120 ? 13.611 -12.233 23.787 1.00 96.88 120 TYR A O 1
ATOM 970 N N . LEU A 1 121 ? 12.237 -12.348 25.535 1.00 98.00 121 LEU A N 1
ATOM 971 C CA . LEU A 1 121 ? 12.771 -11.146 26.183 1.00 98.00 121 LEU A CA 1
ATOM 972 C C . LEU A 1 121 ? 12.537 -11.232 27.689 1.00 98.00 121 LEU A C 1
ATOM 974 O O . LEU A 1 121 ? 11.400 -11.421 28.116 1.00 98.00 121 LEU A O 1
ATOM 978 N N . ALA A 1 122 ? 13.587 -11.084 28.499 1.00 97.56 122 ALA A N 1
ATOM 979 C CA . ALA A 1 122 ? 13.481 -11.192 29.952 1.00 97.56 122 ALA A CA 1
ATOM 980 C C . ALA A 1 122 ? 14.408 -10.252 30.734 1.00 97.56 122 ALA A C 1
ATOM 982 O O . ALA A 1 122 ? 15.541 -9.963 30.337 1.00 97.56 122 ALA A O 1
ATOM 983 N N . LEU A 1 123 ? 13.916 -9.847 31.907 1.00 97.44 123 LEU A N 1
ATOM 984 C CA . LEU A 1 123 ? 14.651 -9.169 32.971 1.00 97.44 123 LEU A CA 1
ATOM 985 C C . LEU A 1 123 ? 14.946 -10.181 34.084 1.00 97.44 123 LEU A C 1
ATOM 987 O O . LEU A 1 123 ? 14.045 -10.863 34.573 1.00 97.44 123 LEU A O 1
ATOM 991 N N . VAL A 1 124 ? 16.209 -10.283 34.493 1.00 96.69 124 VAL A N 1
ATOM 992 C CA . VAL A 1 124 ? 16.713 -11.349 35.372 1.00 96.69 124 VAL A CA 1
ATOM 993 C C . VAL A 1 124 ? 17.431 -10.748 36.583 1.00 96.69 124 VAL A C 1
ATOM 995 O O . VAL A 1 124 ? 18.220 -9.809 36.456 1.00 96.69 124 VAL A O 1
ATOM 998 N N . LYS A 1 125 ? 17.170 -11.301 37.770 1.00 94.75 125 LYS A N 1
ATOM 999 C CA . LYS A 1 125 ? 17.776 -10.894 39.045 1.00 94.75 125 LYS A CA 1
ATOM 1000 C C . LYS A 1 125 ? 19.224 -11.408 39.178 1.00 94.75 125 LYS A C 1
ATOM 1002 O O . LYS A 1 125 ? 19.607 -12.364 38.497 1.00 94.75 125 LYS A O 1
ATOM 1007 N N . PRO A 1 126 ? 20.043 -10.848 40.094 1.00 93.50 126 PRO A N 1
ATOM 1008 C CA . PRO A 1 126 ? 21.436 -11.272 40.286 1.00 93.50 126 PRO A CA 1
ATOM 1009 C C . PRO A 1 126 ? 21.631 -12.755 40.657 1.00 93.50 126 PRO A C 1
ATOM 1011 O O . PRO A 1 126 ? 22.699 -13.311 40.399 1.00 93.50 126 PRO A O 1
ATOM 1014 N N . ASP A 1 127 ? 20.613 -13.403 41.234 1.00 92.56 127 ASP A N 1
ATOM 1015 C CA . ASP A 1 127 ? 20.593 -14.832 41.590 1.00 92.56 127 ASP A CA 1
ATOM 1016 C C . ASP A 1 127 ? 20.224 -15.771 40.417 1.00 92.56 127 ASP A C 1
ATOM 1018 O O . ASP A 1 127 ? 20.213 -16.993 40.578 1.00 92.56 127 ASP A O 1
ATOM 1022 N N . ASN A 1 128 ? 20.019 -15.211 39.218 1.00 88.81 128 ASN A N 1
ATOM 1023 C CA . ASN A 1 128 ? 19.528 -15.853 37.992 1.00 88.81 128 ASN A CA 1
ATOM 1024 C C . ASN A 1 128 ? 18.035 -16.241 37.998 1.00 88.81 128 ASN A C 1
ATOM 1026 O O . ASN A 1 128 ? 17.606 -16.970 37.105 1.00 88.81 128 ASN A O 1
ATOM 1030 N N . THR A 1 129 ? 17.227 -15.760 38.948 1.00 92.44 129 THR A N 1
ATOM 1031 C CA . THR A 1 129 ? 15.763 -15.875 38.839 1.00 92.44 129 THR A CA 1
ATOM 1032 C C . THR A 1 129 ? 15.209 -14.834 37.864 1.00 92.44 129 THR A C 1
ATOM 1034 O O . THR A 1 129 ? 15.644 -13.681 37.843 1.00 92.44 129 THR A O 1
ATOM 1037 N N . VAL A 1 130 ? 14.249 -15.230 37.026 1.00 92.94 130 VAL A N 1
ATOM 1038 C CA . VAL A 1 130 ? 13.551 -14.308 36.117 1.00 92.94 130 VAL A CA 1
ATOM 1039 C C . VAL A 1 130 ? 12.637 -13.397 36.943 1.00 92.94 130 VAL A C 1
ATOM 1041 O O . VAL A 1 130 ? 11.865 -13.875 37.772 1.00 92.94 130 VAL A O 1
ATOM 1044 N N . ALA A 1 131 ? 12.750 -12.083 36.744 1.00 90.56 131 ALA A N 1
ATOM 1045 C CA . ALA A 1 131 ? 11.859 -11.087 37.336 1.00 90.56 131 ALA A CA 1
ATOM 1046 C C . ALA A 1 131 ? 10.630 -10.832 36.453 1.00 90.56 131 ALA A C 1
ATOM 1048 O O . ALA A 1 131 ? 9.531 -10.690 36.978 1.00 90.56 131 ALA A O 1
ATOM 1049 N N . TRP A 1 132 ? 10.829 -10.799 35.132 1.00 93.06 132 TRP A N 1
ATOM 1050 C CA . TRP A 1 132 ? 9.787 -10.596 34.125 1.00 93.06 132 TRP A CA 1
ATOM 1051 C C . TRP A 1 132 ? 10.216 -11.230 32.793 1.00 93.06 132 TRP A C 1
ATOM 1053 O O . TRP A 1 132 ? 11.391 -11.121 32.438 1.00 93.06 132 TRP A O 1
ATOM 1063 N N . GLU A 1 133 ? 9.304 -11.866 32.050 1.00 94.69 133 GLU A N 1
ATOM 1064 C CA . GLU A 1 133 ? 9.579 -12.438 30.720 1.00 94.69 133 GLU A CA 1
ATOM 1065 C C . GLU A 1 133 ? 8.393 -12.305 29.748 1.00 94.69 133 GLU A C 1
ATOM 1067 O O . GLU A 1 133 ? 7.240 -12.476 30.133 1.00 94.69 133 GLU A O 1
ATOM 1072 N N . TYR A 1 134 ? 8.689 -12.082 28.465 1.00 94.62 134 TYR A N 1
ATOM 1073 C CA . TYR A 1 134 ? 7.769 -12.291 27.345 1.00 94.62 134 TYR A CA 1
ATOM 1074 C C . TYR A 1 134 ? 8.087 -13.653 26.713 1.00 94.62 134 TYR A C 1
ATOM 1076 O O . TYR A 1 134 ? 9.032 -13.798 25.933 1.00 94.62 134 TYR A O 1
ATOM 1084 N N . ALA A 1 135 ? 7.326 -14.682 27.099 1.00 90.12 135 ALA A N 1
ATOM 1085 C CA . ALA A 1 135 ? 7.627 -16.082 26.804 1.00 90.12 135 ALA A CA 1
ATOM 1086 C C . ALA A 1 135 ? 6.466 -16.808 26.087 1.00 90.12 135 ALA A C 1
ATOM 1088 O O . ALA A 1 135 ? 5.305 -16.559 26.396 1.00 90.12 135 ALA A O 1
ATOM 1089 N N . PRO A 1 136 ? 6.743 -17.765 25.173 1.00 90.12 136 PRO A N 1
ATOM 1090 C CA . PRO A 1 136 ? 8.066 -18.176 24.696 1.00 90.12 136 PRO A CA 1
ATOM 1091 C C . PRO A 1 136 ? 8.707 -17.177 23.720 1.00 90.12 136 PRO A C 1
ATOM 1093 O O . PRO A 1 136 ? 9.911 -17.264 23.507 1.00 90.12 136 PRO A O 1
ATOM 1096 N N . ARG A 1 137 ? 7.915 -16.267 23.139 1.00 93.75 137 ARG A N 1
ATOM 1097 C CA . ARG A 1 137 ? 8.360 -15.096 22.373 1.00 93.75 137 ARG A CA 1
ATOM 1098 C C . ARG A 1 137 ? 7.292 -14.000 22.415 1.00 93.75 137 ARG A C 1
ATOM 1100 O O . ARG A 1 137 ? 6.112 -14.339 22.519 1.00 93.75 137 ARG A O 1
ATOM 1107 N N . PHE A 1 138 ? 7.677 -12.733 22.290 1.00 94.25 138 PHE A N 1
ATOM 1108 C CA . PHE A 1 138 ? 6.740 -11.649 21.977 1.00 94.25 138 PHE A CA 1
ATOM 1109 C C . PHE A 1 138 ? 6.249 -11.744 20.512 1.00 94.25 138 PHE A C 1
ATOM 1111 O O . PHE A 1 138 ? 6.893 -12.419 19.701 1.00 94.25 138 PHE A O 1
ATOM 1118 N N . PRO A 1 139 ? 5.092 -11.154 20.154 1.00 92.88 139 PRO A N 1
ATOM 1119 C CA . PRO A 1 139 ? 4.551 -11.236 18.798 1.00 92.88 139 PRO A CA 1
ATOM 1120 C C . PRO A 1 139 ? 5.194 -10.198 17.863 1.00 92.88 139 PRO A C 1
ATOM 1122 O O . PRO A 1 139 ? 5.761 -9.209 18.322 1.00 92.88 139 PRO A O 1
ATOM 1125 N N . SER A 1 140 ? 5.091 -10.398 16.547 1.00 90.56 140 SER A N 1
ATOM 1126 C CA . SER A 1 140 ? 5.737 -9.514 15.568 1.00 90.56 140 SER A CA 1
ATOM 1127 C C . SER A 1 140 ? 5.232 -8.069 15.641 1.00 90.56 140 SER A C 1
ATOM 1129 O O . SER A 1 140 ? 4.034 -7.832 15.822 1.00 90.56 140 SER A O 1
ATOM 1131 N N . GLN A 1 141 ? 6.135 -7.098 15.488 1.00 89.75 141 GLN A N 1
ATOM 1132 C CA . GLN A 1 141 ? 5.847 -5.664 15.586 1.00 89.75 141 GLN A CA 1
ATOM 1133 C C . GLN A 1 141 ? 5.857 -4.968 14.219 1.00 89.75 141 GLN A C 1
ATOM 1135 O O . GLN A 1 141 ? 6.739 -5.178 13.382 1.00 89.75 141 GLN A O 1
ATOM 1140 N N . LEU A 1 142 ? 4.885 -4.077 14.016 1.00 87.75 142 LEU A N 1
ATOM 1141 C CA . LEU A 1 142 ? 4.908 -3.114 12.915 1.00 87.75 142 LEU A CA 1
ATOM 1142 C C . LEU A 1 142 ? 5.892 -1.977 13.238 1.00 87.75 142 LEU A C 1
ATOM 1144 O O . LEU A 1 142 ? 6.209 -1.734 14.402 1.00 87.75 142 LEU A O 1
ATOM 1148 N N . ALA A 1 143 ? 6.362 -1.270 12.210 1.00 86.25 143 ALA A N 1
ATOM 1149 C CA . ALA A 1 143 ? 7.233 -0.111 12.390 1.00 86.25 143 ALA A CA 1
ATOM 1150 C C . ALA A 1 143 ? 6.581 0.940 13.307 1.00 86.25 143 ALA A C 1
ATOM 1152 O O . ALA A 1 143 ? 5.415 1.287 13.121 1.00 86.25 143 ALA A O 1
ATOM 1153 N N . ASP A 1 144 ? 7.344 1.426 14.289 1.00 90.62 144 ASP A N 1
ATOM 1154 C CA . ASP A 1 144 ? 6.929 2.394 15.314 1.00 90.62 144 ASP A CA 1
ATOM 1155 C C . ASP A 1 144 ? 5.697 1.984 16.165 1.00 90.62 144 ASP A C 1
ATOM 1157 O O . ASP A 1 144 ? 5.101 2.828 16.836 1.00 90.62 144 ASP A O 1
ATOM 1161 N N . VAL A 1 145 ? 5.340 0.690 16.200 1.00 93.50 145 VAL A N 1
ATOM 1162 C CA . VAL A 1 145 ? 4.302 0.126 17.086 1.00 93.50 145 VAL A CA 1
ATOM 1163 C C . VAL A 1 145 ? 4.960 -0.752 18.150 1.00 93.50 145 VAL A C 1
ATOM 1165 O O . VAL A 1 145 ? 5.400 -1.867 17.866 1.00 93.50 145 VAL A O 1
ATOM 1168 N N . SER A 1 146 ? 5.030 -0.250 19.381 1.00 96.19 146 SER A N 1
ATOM 1169 C CA . SER A 1 146 ? 5.640 -0.949 20.517 1.00 96.19 146 SER A CA 1
ATOM 1170 C C . SER A 1 146 ? 4.715 -2.029 21.084 1.00 96.19 146 SER A C 1
ATOM 1172 O O . SER A 1 146 ? 3.542 -2.142 20.713 1.00 96.19 146 SER A O 1
ATOM 1174 N N . TYR A 1 147 ? 5.248 -2.841 21.995 1.00 97.31 147 TYR A N 1
ATOM 1175 C CA . TYR A 1 147 ? 4.504 -3.859 22.730 1.00 97.31 147 TYR A CA 1
ATOM 1176 C C . TYR A 1 147 ? 4.872 -3.807 24.212 1.00 97.31 147 TYR A C 1
ATOM 1178 O O . TYR A 1 147 ? 6.018 -3.520 24.563 1.00 97.31 147 TYR A O 1
ATOM 1186 N N . GLY A 1 148 ? 3.915 -4.086 25.089 1.00 95.25 148 GLY A N 1
ATOM 1187 C CA . GLY A 1 148 ? 4.145 -4.038 26.529 1.00 95.25 148 GLY A CA 1
ATOM 1188 C C . GLY A 1 148 ? 2.867 -4.141 27.349 1.00 95.25 148 GLY A C 1
ATOM 1189 O O . GLY A 1 148 ? 1.801 -4.434 26.814 1.00 95.25 148 GLY A O 1
ATOM 1190 N N . VAL A 1 149 ? 2.973 -3.893 28.651 1.00 92.81 149 VAL A N 1
ATOM 1191 C CA . VAL A 1 149 ? 1.871 -4.008 29.621 1.00 92.81 149 VAL A CA 1
ATOM 1192 C C . VAL A 1 149 ? 1.403 -2.647 30.121 1.00 92.81 149 VAL A C 1
ATOM 1194 O O . VAL A 1 149 ? 2.174 -1.690 30.192 1.00 92.81 149 VAL A O 1
ATOM 1197 N N . LEU A 1 150 ? 0.133 -2.549 30.516 1.00 89.19 150 LEU A N 1
ATOM 1198 C CA . LEU A 1 150 ? -0.341 -1.380 31.264 1.00 89.19 150 LEU A CA 1
ATOM 1199 C C . LEU A 1 150 ? 0.280 -1.342 32.668 1.00 89.19 150 LEU A C 1
ATOM 1201 O O . LEU A 1 150 ? 0.569 -2.406 33.222 1.00 89.19 150 LEU A O 1
ATOM 1205 N N . PRO A 1 151 ? 0.414 -0.149 33.284 1.00 82.12 151 PRO A N 1
ATOM 1206 C CA . PRO A 1 151 ? 0.765 -0.027 34.697 1.00 82.12 151 PRO A CA 1
ATOM 1207 C C . PRO A 1 151 ? -0.147 -0.886 35.591 1.00 82.12 151 PRO A C 1
ATOM 1209 O O . PRO A 1 151 ? -1.295 -1.138 35.207 1.00 82.12 151 PRO A O 1
ATOM 1212 N N . PRO A 1 152 ? 0.303 -1.292 36.794 1.00 76.19 152 PRO A N 1
ATOM 1213 C CA . PRO A 1 152 ? -0.459 -2.193 37.648 1.00 76.19 152 PRO A CA 1
ATOM 1214 C C . PRO A 1 152 ? -1.838 -1.623 37.980 1.00 76.19 152 PRO A C 1
ATOM 1216 O O . PRO A 1 152 ? -1.958 -0.463 38.377 1.00 76.19 152 PRO A O 1
ATOM 1219 N N . GLN A 1 153 ? -2.868 -2.447 37.824 1.00 69.75 153 GLN A N 1
ATOM 1220 C CA . GLN A 1 153 ? -4.250 -2.122 38.146 1.00 69.75 153 GLN A CA 1
ATOM 1221 C C . GLN A 1 153 ? -4.674 -2.881 39.405 1.00 69.75 153 GLN A C 1
ATOM 1223 O O . GLN A 1 153 ? -4.306 -4.041 39.609 1.00 69.75 153 GLN A O 1
ATOM 1228 N N . THR A 1 154 ? -5.483 -2.243 40.249 1.00 71.31 154 THR A N 1
ATOM 1229 C CA . THR A 1 154 ? -6.132 -2.927 41.371 1.00 71.31 154 THR A CA 1
ATOM 1230 C C . THR A 1 154 ? -7.333 -3.704 40.844 1.00 71.31 154 THR A C 1
ATOM 1232 O O . THR A 1 154 ? -8.378 -3.119 40.557 1.00 71.31 154 THR A O 1
ATOM 1235 N N . VAL A 1 155 ? -7.204 -5.023 40.741 1.00 66.50 155 VAL A N 1
ATOM 1236 C CA . VAL A 1 155 ? -8.305 -5.918 40.376 1.00 66.50 155 VAL A CA 1
ATOM 1237 C C . VAL A 1 155 ? -9.074 -6.312 41.635 1.00 66.50 155 VAL A C 1
ATOM 1239 O O . VAL A 1 155 ? -8.487 -6.606 42.680 1.00 66.50 155 VAL A O 1
ATOM 1242 N N . SER A 1 156 ? -10.403 -6.298 41.542 1.00 74.44 156 SER A N 1
ATOM 1243 C CA . SER A 1 156 ? -11.305 -6.726 42.613 1.00 74.44 156 SER A CA 1
ATOM 1244 C C . SER A 1 156 ? -12.079 -7.960 42.161 1.00 74.44 156 SER A C 1
ATOM 1246 O O . SER A 1 156 ? -12.876 -7.868 41.232 1.00 74.44 156 SER A O 1
ATOM 1248 N N . ASP A 1 157 ? -11.858 -9.092 42.829 1.00 76.75 157 ASP A N 1
ATOM 1249 C CA . ASP A 1 157 ? -12.555 -10.353 42.544 1.00 76.75 157 ASP A CA 1
ATOM 1250 C C . ASP A 1 157 ? -13.568 -10.671 43.646 1.00 76.75 157 ASP A C 1
ATOM 1252 O O . ASP A 1 157 ? -13.323 -10.422 44.831 1.00 76.75 157 ASP A O 1
ATOM 1256 N N . THR A 1 158 ? -14.648 -11.352 43.273 1.00 86.38 158 THR A N 1
ATOM 1257 C CA . THR A 1 158 ? -15.647 -11.883 44.205 1.00 86.38 158 THR A CA 1
ATOM 1258 C C . THR A 1 158 ? -15.470 -13.398 44.358 1.00 86.38 158 THR A C 1
ATOM 1260 O O . THR A 1 158 ? -15.638 -14.151 43.405 1.00 86.38 158 THR A O 1
ATOM 1263 N N . LEU A 1 159 ? -15.111 -13.853 45.562 1.00 86.75 159 LEU A N 1
ATOM 1264 C CA . LEU A 1 159 ? -14.903 -15.266 45.925 1.00 86.75 159 LEU A CA 1
ATOM 1265 C C . LEU A 1 159 ? -16.205 -15.985 46.316 1.00 86.75 159 LEU A C 1
ATOM 1267 O O . LEU A 1 159 ? -16.308 -17.203 46.189 1.00 86.75 159 LEU A O 1
ATOM 1271 N N . LEU A 1 160 ? -17.177 -15.224 46.818 1.00 89.62 160 LEU A N 1
ATOM 1272 C CA . LEU A 1 160 ? -18.546 -15.643 47.117 1.00 89.62 160 LEU A CA 1
ATOM 1273 C C . LEU A 1 160 ? -19.440 -14.477 46.703 1.00 89.62 160 LEU A C 1
ATOM 1275 O O . LEU A 1 160 ? -19.261 -13.380 47.228 1.00 89.62 160 LEU A O 1
ATOM 1279 N N . GLN A 1 161 ? -20.342 -14.696 45.746 1.00 90.81 161 GLN A N 1
ATOM 1280 C CA . GLN A 1 161 ? -21.149 -13.644 45.115 1.00 90.81 161 GLN A CA 1
ATOM 1281 C C . GLN A 1 161 ? -22.586 -13.616 45.663 1.00 90.81 161 GLN A C 1
ATOM 1283 O O . GLN A 1 161 ? -23.126 -14.663 46.040 1.00 90.81 161 GLN A O 1
ATOM 1288 N N . ALA A 1 162 ? -23.247 -12.456 45.644 1.00 81.44 162 ALA A N 1
ATOM 1289 C CA . ALA A 1 162 ? -24.704 -12.403 45.736 1.00 81.44 162 ALA A CA 1
ATOM 1290 C C . ALA A 1 162 ? -25.338 -13.245 44.604 1.00 81.44 162 ALA A C 1
ATOM 1292 O O . ALA A 1 162 ? -24.876 -13.208 43.463 1.00 81.44 162 ALA A O 1
ATOM 1293 N N . GLY A 1 163 ? -26.360 -14.043 44.919 1.00 81.06 163 GLY A N 1
ATOM 1294 C CA . GLY A 1 163 ? -26.906 -15.055 44.010 1.00 81.06 163 GLY A CA 1
ATOM 1295 C C . GLY A 1 163 ? -26.178 -16.414 44.018 1.00 81.06 163 GLY A C 1
ATOM 1296 O O . GLY A 1 163 ? -26.511 -17.275 43.208 1.00 81.06 163 GLY A O 1
ATOM 1297 N N . SER A 1 164 ? -25.211 -16.653 44.914 1.00 87.38 164 SER A N 1
ATOM 1298 C CA . SER A 1 164 ? -24.602 -17.989 45.103 1.00 87.38 164 SER A CA 1
ATOM 1299 C C . SER A 1 164 ? -25.602 -18.976 45.725 1.00 87.38 164 SER A C 1
ATOM 1301 O O . SER A 1 164 ? -26.453 -18.538 46.495 1.00 87.38 164 SER A O 1
ATOM 1303 N N . PRO A 1 165 ? -25.509 -20.300 45.486 1.00 91.88 165 PRO A N 1
ATOM 1304 C CA . PRO A 1 165 ? -26.370 -21.280 46.150 1.00 91.88 165 PRO A CA 1
ATOM 1305 C C . PRO A 1 165 ? -26.322 -21.170 47.680 1.00 91.88 165 PRO A C 1
ATOM 1307 O O . PRO A 1 165 ? -25.243 -21.089 48.268 1.00 91.88 165 PRO A O 1
ATOM 1310 N N . ALA A 1 166 ? -27.489 -21.195 48.319 1.00 92.50 166 ALA A N 1
ATOM 1311 C CA . ALA A 1 166 ? -27.641 -21.103 49.766 1.00 92.50 166 ALA A CA 1
ATOM 1312 C C . ALA A 1 166 ? -28.704 -22.080 50.285 1.00 92.50 166 ALA A C 1
ATOM 1314 O O . ALA A 1 166 ? -29.696 -22.360 49.609 1.00 92.50 166 ALA A O 1
ATOM 1315 N N . SER A 1 167 ? -28.508 -22.551 51.514 1.00 94.75 167 SER A N 1
ATOM 1316 C CA . SER A 1 167 ? -29.458 -23.368 52.272 1.00 94.75 167 SER A CA 1
ATOM 1317 C C . SER A 1 167 ? -29.885 -22.601 53.519 1.00 94.75 167 SER A C 1
ATOM 1319 O O . SER A 1 167 ? -29.025 -22.090 54.239 1.00 94.75 167 SER A O 1
ATOM 1321 N N . ALA A 1 168 ? -31.181 -22.542 53.814 1.00 94.25 168 ALA A N 1
ATOM 1322 C CA . ALA A 1 168 ? -31.716 -21.855 54.984 1.00 94.25 168 ALA A CA 1
ATOM 1323 C C . ALA A 1 168 ? -32.733 -22.709 55.753 1.00 94.25 168 ALA A C 1
ATOM 1325 O O . ALA A 1 168 ? -33.526 -23.446 55.165 1.00 94.25 168 ALA A O 1
ATOM 1326 N N . ILE A 1 169 ? -32.732 -22.585 57.078 1.00 94.62 169 ILE A N 1
ATOM 1327 C CA . ILE A 1 169 ? -33.743 -23.183 57.951 1.00 94.62 169 ILE A CA 1
ATOM 1328 C C . ILE A 1 169 ? -34.135 -22.206 59.056 1.00 94.62 169 ILE A C 1
ATOM 1330 O O . ILE A 1 169 ? -33.294 -21.500 59.611 1.00 94.62 169 ILE A O 1
ATOM 1334 N N . VAL A 1 170 ? -35.416 -22.212 59.412 1.00 93.31 170 VAL A N 1
ATOM 1335 C CA . VAL A 1 170 ? -35.899 -21.622 60.660 1.00 93.31 170 VAL A CA 1
ATOM 1336 C C . VAL A 1 170 ? -35.826 -22.719 61.726 1.00 93.31 170 VAL A C 1
ATOM 1338 O O . VAL A 1 170 ? -36.594 -23.681 61.642 1.00 93.31 170 VAL A O 1
ATOM 1341 N N . PRO A 1 171 ? -34.876 -22.661 62.678 1.00 90.19 171 PRO A N 1
ATOM 1342 C CA . PRO A 1 171 ? -34.747 -23.693 63.700 1.00 90.19 171 PRO A CA 1
ATOM 1343 C C . PRO A 1 171 ? -35.977 -23.712 64.621 1.00 90.19 171 PRO A C 1
ATOM 1345 O O . PRO A 1 171 ? -36.637 -22.690 64.813 1.00 90.19 171 PRO A O 1
ATOM 1348 N N . ALA A 1 172 ? -36.267 -24.884 65.192 1.00 87.25 172 ALA A N 1
ATOM 1349 C CA . ALA A 1 172 ? -37.366 -25.106 66.141 1.00 87.25 172 ALA A CA 1
ATOM 1350 C C . ALA A 1 172 ? -36.885 -25.430 67.572 1.00 87.25 172 ALA A C 1
ATOM 1352 O O . ALA A 1 172 ? -37.685 -25.429 68.508 1.00 87.25 172 ALA A O 1
ATOM 1353 N N . ASP A 1 173 ? -35.595 -25.739 67.729 1.00 87.56 173 ASP A N 1
ATOM 1354 C CA . ASP A 1 173 ? -34.897 -25.969 68.991 1.00 87.56 173 ASP A CA 1
ATOM 1355 C C . ASP A 1 173 ? -33.372 -25.788 68.800 1.00 87.56 173 ASP A C 1
ATOM 1357 O O . ASP A 1 173 ? -32.898 -25.443 67.716 1.00 87.56 173 ASP A O 1
ATOM 1361 N N . ASP A 1 174 ? -32.600 -26.025 69.865 1.00 85.38 174 ASP A N 1
ATOM 1362 C CA . ASP A 1 174 ? -31.141 -25.838 69.911 1.00 85.38 174 ASP A CA 1
ATOM 1363 C C . ASP A 1 174 ? -30.334 -27.090 69.489 1.00 85.38 174 ASP A C 1
ATOM 1365 O O . ASP A 1 174 ? -29.121 -27.154 69.695 1.00 85.38 174 ASP A O 1
ATOM 1369 N N . THR A 1 175 ? -30.971 -28.132 68.931 1.00 86.81 175 THR A N 1
ATOM 1370 C CA . THR A 1 175 ? -30.322 -29.449 68.718 1.00 86.81 175 THR A CA 1
ATOM 1371 C C . THR A 1 175 ? -29.135 -29.432 67.751 1.00 86.81 175 THR A C 1
ATOM 1373 O O . THR A 1 175 ? -28.291 -30.330 67.803 1.00 86.81 175 THR A O 1
ATOM 1376 N N . LEU A 1 176 ? -29.033 -28.412 66.895 1.00 86.50 176 LEU A N 1
ATOM 1377 C CA . LEU A 1 176 ? -27.943 -28.242 65.929 1.00 86.50 176 LEU A CA 1
ATOM 1378 C C . LEU A 1 176 ? -26.644 -27.694 66.552 1.00 86.50 176 LEU A C 1
ATOM 1380 O O . LEU A 1 176 ? -25.564 -27.879 65.975 1.00 86.50 176 LEU A O 1
ATOM 1384 N N . GLY A 1 177 ? -26.730 -27.020 67.706 1.00 87.31 177 GLY A N 1
ATOM 1385 C CA . GLY A 1 177 ? -25.605 -26.345 68.359 1.00 87.31 177 GLY A CA 1
ATOM 1386 C C . GLY A 1 177 ? -24.794 -25.476 67.389 1.00 87.31 177 GLY A C 1
ATOM 1387 O O . GLY A 1 177 ? -25.343 -24.668 66.646 1.00 87.31 177 GLY A O 1
ATOM 1388 N N . THR A 1 178 ? -23.473 -25.672 67.351 1.00 87.44 178 THR A N 1
ATOM 1389 C CA . THR A 1 178 ? -22.567 -25.015 66.385 1.00 87.44 178 THR A CA 1
ATOM 1390 C C . THR A 1 178 ? -22.134 -25.918 65.225 1.00 87.44 178 THR A C 1
ATOM 1392 O O . THR A 1 178 ? -21.407 -25.465 64.340 1.00 87.44 178 THR A O 1
ATOM 1395 N N . ALA A 1 179 ? -22.565 -27.186 65.181 1.00 90.56 179 ALA A N 1
ATOM 1396 C CA . ALA A 1 179 ? -22.071 -28.168 64.208 1.00 90.56 179 ALA A CA 1
ATOM 1397 C C . ALA A 1 179 ? -22.395 -27.789 62.750 1.00 90.56 179 ALA A C 1
ATOM 1399 O O . ALA A 1 179 ? -21.608 -28.068 61.846 1.00 90.56 179 ALA A O 1
ATOM 1400 N N . TRP A 1 180 ? -23.512 -27.089 62.535 1.00 93.44 180 TRP A N 1
ATOM 1401 C CA . TRP A 1 180 ? -23.955 -26.588 61.231 1.00 93.44 180 TRP A CA 1
ATOM 1402 C C . TRP A 1 180 ? -23.040 -25.513 60.618 1.00 93.44 180 TRP A C 1
ATOM 1404 O O . TRP A 1 180 ? -23.133 -25.246 59.420 1.00 93.44 180 TRP A O 1
ATOM 1414 N N . THR A 1 181 ? -22.113 -24.936 61.390 1.00 95.19 181 THR A N 1
ATOM 1415 C CA . THR A 1 181 ? -21.130 -23.954 60.887 1.00 95.19 181 THR A CA 1
ATOM 1416 C C . THR A 1 181 ? -19.930 -24.593 60.170 1.00 95.19 181 THR A C 1
ATOM 1418 O O . THR A 1 181 ? -19.114 -23.884 59.579 1.00 95.19 181 THR A O 1
ATOM 1421 N N . LEU A 1 182 ? -19.804 -25.928 60.204 1.00 93.69 182 LEU A N 1
ATOM 1422 C CA . LEU A 1 182 ? -18.677 -26.669 59.628 1.00 93.69 182 LEU A CA 1
ATOM 1423 C C . LEU A 1 182 ? -18.948 -27.120 58.173 1.00 93.69 182 LEU A C 1
ATOM 1425 O O . LEU A 1 182 ? -20.078 -27.507 57.852 1.00 93.69 182 LEU A O 1
ATOM 1429 N N . PRO A 1 183 ? -17.916 -27.183 57.299 1.00 86.31 183 PRO A N 1
ATOM 1430 C CA . PRO A 1 183 ? -18.076 -27.590 55.894 1.00 86.31 183 PRO A CA 1
ATOM 1431 C C . PRO A 1 183 ? -18.645 -29.002 55.675 1.00 86.31 183 PRO A C 1
ATOM 1433 O O . PRO A 1 183 ? -19.187 -29.280 54.614 1.00 86.31 183 PRO A O 1
ATOM 1436 N N . GLY A 1 184 ? -18.500 -29.903 56.654 1.00 85.19 184 GLY A N 1
ATOM 1437 C CA . GLY A 1 184 ? -18.911 -31.311 56.554 1.00 85.19 184 GLY A CA 1
ATOM 1438 C C . GLY A 1 184 ? -20.293 -31.648 57.129 1.00 85.19 184 GLY A C 1
ATOM 1439 O O . GLY A 1 184 ? -20.609 -32.828 57.252 1.00 85.19 184 GLY A O 1
ATOM 1440 N N . PHE A 1 185 ? -21.082 -30.654 57.545 1.00 92.44 185 PHE A N 1
ATOM 1441 C CA . PHE A 1 185 ? -22.451 -30.860 58.035 1.00 92.44 185 PHE A CA 1
ATOM 1442 C C . PHE A 1 185 ? -23.444 -31.010 56.869 1.00 92.44 185 PHE A C 1
ATOM 1444 O O . PHE A 1 185 ? -23.289 -30.337 55.852 1.00 92.44 185 PHE A O 1
ATOM 1451 N N . ASP A 1 186 ? -24.451 -31.871 57.039 1.00 91.00 186 ASP A N 1
ATOM 1452 C CA . ASP A 1 186 ? -25.485 -32.187 56.043 1.00 91.00 186 ASP A CA 1
ATOM 1453 C C . ASP A 1 186 ? -26.720 -31.283 56.205 1.00 91.00 186 ASP A C 1
ATOM 1455 O O . ASP A 1 186 ? -27.512 -31.432 57.135 1.00 91.00 186 ASP A O 1
ATOM 1459 N N . ASP A 1 187 ? -26.871 -30.340 55.278 1.00 91.31 187 ASP A N 1
ATOM 1460 C CA . ASP A 1 187 ? -27.987 -29.401 55.152 1.00 91.31 187 ASP A CA 1
ATOM 1461 C C . ASP A 1 187 ? -28.960 -29.759 54.014 1.00 91.31 187 ASP A C 1
ATOM 1463 O O . ASP A 1 187 ? -29.812 -28.952 53.654 1.00 91.31 187 ASP A O 1
ATOM 1467 N N . SER A 1 188 ? -28.906 -30.983 53.471 1.00 89.44 188 SER A N 1
ATOM 1468 C CA . SER A 1 188 ? -29.750 -31.419 52.338 1.00 89.44 188 SER A CA 1
ATOM 1469 C C . SER A 1 188 ? -31.266 -31.423 52.605 1.00 89.44 188 SER A C 1
ATOM 1471 O O . SER A 1 188 ? -32.060 -31.576 51.676 1.00 89.44 188 SER A O 1
ATOM 1473 N N . SER A 1 189 ? -31.674 -31.251 53.865 1.00 88.19 189 SER A N 1
ATOM 1474 C CA . SER A 1 189 ? -33.072 -31.140 54.309 1.00 88.19 189 SER A CA 1
ATOM 1475 C C . SER A 1 189 ? -33.561 -29.696 54.501 1.00 88.19 189 SER A C 1
ATOM 1477 O O . SER A 1 189 ? -34.727 -29.496 54.840 1.00 88.19 189 SER A O 1
ATOM 1479 N N . TRP A 1 190 ? -32.690 -28.699 54.323 1.00 94.12 190 TRP A N 1
ATOM 1480 C CA . TRP A 1 190 ? -33.004 -27.279 54.502 1.00 94.12 190 TRP A CA 1
ATOM 1481 C C . TRP A 1 190 ? -33.640 -26.691 53.230 1.00 94.12 190 TRP A C 1
ATOM 1483 O O . TRP A 1 190 ? -33.534 -27.263 52.143 1.00 94.12 190 TRP A O 1
ATOM 1493 N N . THR A 1 191 ? -34.299 -25.535 53.342 1.00 88.62 191 THR A N 1
ATOM 1494 C CA . THR A 1 191 ? -34.859 -24.829 52.181 1.00 88.62 191 THR A CA 1
ATOM 1495 C C . THR A 1 191 ? -33.707 -24.285 51.331 1.00 88.62 191 THR A C 1
ATOM 1497 O O . THR A 1 191 ? -32.936 -23.453 51.805 1.00 88.62 191 THR A O 1
ATOM 1500 N N . SER A 1 192 ? -33.562 -24.748 50.089 1.00 88.19 192 SER A N 1
ATOM 1501 C CA . SER A 1 192 ? -32.491 -24.317 49.183 1.00 88.19 192 SER A CA 1
ATOM 1502 C C . SER A 1 192 ? -32.936 -23.210 48.225 1.00 88.19 192 SER A C 1
ATOM 1504 O O . SER A 1 192 ? -34.079 -23.172 47.770 1.00 88.19 192 SER A O 1
ATOM 1506 N N . GLY A 1 193 ? -32.009 -22.312 47.899 1.00 85.56 193 GLY A N 1
ATOM 1507 C CA . GLY A 1 193 ? -32.202 -21.194 46.977 1.00 85.56 193 GLY A CA 1
ATOM 1508 C C . GLY A 1 193 ? -30.875 -20.505 46.671 1.00 85.56 193 GLY A C 1
ATOM 1509 O O . GLY A 1 193 ? -29.832 -21.162 46.636 1.00 85.56 193 GLY A O 1
ATOM 1510 N N . LEU A 1 194 ? -30.904 -19.188 46.461 1.00 85.75 194 LEU A N 1
ATOM 1511 C CA . LEU A 1 194 ? -29.705 -18.365 46.271 1.00 85.75 194 LEU A CA 1
ATOM 1512 C C . LEU A 1 194 ? -29.519 -17.381 47.442 1.00 85.75 194 LEU A C 1
ATOM 1514 O O . LEU A 1 194 ? -30.469 -17.097 48.173 1.00 85.75 194 LEU A O 1
ATOM 1518 N N . THR A 1 195 ? -28.305 -16.852 47.629 1.00 81.50 195 THR A N 1
ATOM 1519 C CA . THR A 1 195 ? -28.021 -15.795 48.611 1.00 81.50 195 THR A CA 1
ATOM 1520 C C . THR A 1 195 ? -28.831 -14.535 48.325 1.00 81.50 195 THR A C 1
ATOM 1522 O O . THR A 1 195 ? -29.168 -14.245 47.179 1.00 81.50 195 THR A O 1
ATOM 1525 N N . GLY A 1 196 ? -29.163 -13.802 49.389 1.00 84.31 196 GLY A N 1
ATOM 1526 C CA . GLY A 1 196 ? -30.417 -13.057 49.432 1.00 84.31 196 GLY A CA 1
ATOM 1527 C C . GLY A 1 196 ? -31.468 -13.851 50.190 1.00 84.31 196 GLY A C 1
ATOM 1528 O O . GLY A 1 196 ? -32.524 -14.169 49.652 1.00 84.31 196 GLY A O 1
ATOM 1529 N N . VAL A 1 197 ? -31.148 -14.245 51.421 1.00 88.19 197 VAL A N 1
ATOM 1530 C CA . VAL A 1 197 ? -32.076 -15.004 52.265 1.00 88.19 197 VAL A CA 1
ATOM 1531 C C . VAL A 1 197 ? -32.845 -14.017 53.126 1.00 88.19 197 VAL A C 1
ATOM 1533 O O . VAL A 1 197 ? -32.228 -13.181 53.782 1.00 88.19 197 VAL A O 1
ATOM 1536 N N . GLY A 1 198 ? -34.172 -14.081 53.117 1.00 84.19 198 GLY A N 1
ATOM 1537 C CA . GLY A 1 198 ? -34.970 -13.086 53.822 1.00 84.19 198 GLY A CA 1
ATOM 1538 C C . GLY A 1 198 ? -36.451 -13.130 53.489 1.00 84.19 198 GLY A C 1
ATOM 1539 O O . GLY A 1 198 ? -36.959 -14.149 53.023 1.00 84.19 198 GLY A O 1
ATOM 1540 N N . TYR A 1 199 ? -37.136 -12.025 53.749 1.00 72.94 199 TYR A N 1
ATOM 1541 C CA . TYR A 1 199 ? -38.469 -11.703 53.247 1.00 72.94 199 TYR A CA 1
ATOM 1542 C C . TYR A 1 199 ? -38.713 -10.200 53.407 1.00 72.94 199 TYR A C 1
ATOM 1544 O O . TYR A 1 199 ? -38.076 -9.560 54.235 1.00 72.94 199 TYR A O 1
ATOM 1552 N N . ALA A 1 200 ? -39.660 -9.641 52.660 1.00 62.16 200 ALA A N 1
ATOM 1553 C CA . ALA A 1 200 ? -40.245 -8.338 52.960 1.00 62.16 200 ALA A CA 1
ATOM 1554 C C . ALA A 1 200 ? -41.710 -8.298 52.512 1.00 62.16 200 ALA A C 1
ATOM 1556 O O . ALA A 1 200 ? -42.096 -8.944 51.532 1.00 62.16 200 ALA A O 1
ATOM 1557 N N . ARG A 1 201 ? -42.539 -7.547 53.243 1.00 46.78 201 ARG A N 1
ATOM 1558 C CA . ARG A 1 201 ? -43.968 -7.366 52.952 1.00 46.78 201 ARG A CA 1
ATOM 1559 C C . ARG A 1 201 ? -44.219 -5.994 52.315 1.00 46.78 201 ARG A C 1
ATOM 1561 O O . ARG A 1 201 ? -43.776 -4.982 52.843 1.00 46.78 201 ARG A O 1
ATOM 1568 N N . ALA A 1 202 ? -44.908 -5.954 51.174 1.00 38.34 202 ALA A N 1
ATOM 1569 C CA . ALA A 1 202 ? -44.938 -4.766 50.312 1.00 38.34 202 ALA A CA 1
ATOM 1570 C C . ALA A 1 202 ? -45.953 -3.675 50.708 1.00 38.34 202 ALA A C 1
ATOM 1572 O O . ALA A 1 202 ? -47.072 -3.977 51.133 1.00 38.34 202 ALA A O 1
ATOM 1573 N N . SER A 1 203 ? -45.586 -2.404 50.474 1.00 31.06 203 SER A N 1
ATOM 1574 C CA . SER A 1 203 ? -46.462 -1.226 50.603 1.00 31.06 203 SER A CA 1
ATOM 1575 C C . SER A 1 203 ? -45.989 -0.012 49.772 1.00 31.06 203 SER A C 1
ATOM 1577 O O . SER A 1 203 ? -44.890 0.478 50.014 1.00 31.06 203 SER A O 1
ATOM 1579 N N . GLY A 1 204 ? -46.849 0.543 48.902 1.00 32.44 204 GLY A N 1
ATOM 1580 C CA . GLY A 1 204 ? -46.764 1.943 48.410 1.00 32.44 204 GLY A CA 1
ATOM 1581 C C . GLY A 1 204 ? -46.333 2.179 46.933 1.00 32.44 204 GLY A C 1
ATOM 1582 O O . GLY A 1 204 ? -45.642 1.318 46.392 1.00 32.44 204 GLY A O 1
ATOM 1583 N N . PRO A 1 205 ? -46.744 3.294 46.261 1.00 35.94 205 PRO A N 1
ATOM 1584 C CA . PRO A 1 205 ? -46.611 3.498 44.802 1.00 35.94 205 PRO A CA 1
ATOM 1585 C C . PRO A 1 205 ? -45.714 4.706 44.349 1.00 35.94 205 PRO A C 1
ATOM 1587 O O . PRO A 1 205 ? -44.667 4.959 44.934 1.00 35.94 205 PRO A O 1
ATOM 1590 N N . LEU A 1 206 ? -46.083 5.358 43.227 1.00 35.03 206 LEU A N 1
ATOM 1591 C CA . LEU A 1 206 ? -45.395 6.378 42.387 1.00 35.03 206 LEU A CA 1
ATOM 1592 C C . LEU A 1 206 ? -45.184 7.804 43.001 1.00 35.03 206 LEU A C 1
ATOM 1594 O O . LEU A 1 206 ? -45.666 8.053 44.095 1.00 35.03 206 LEU A O 1
ATOM 1598 N N . PRO A 1 207 ? -44.524 8.747 42.267 1.00 37.41 207 PRO A N 1
ATOM 1599 C CA . PRO A 1 207 ? -44.335 10.176 42.606 1.00 37.41 207 PRO A CA 1
ATOM 1600 C C . PRO A 1 207 ? -45.569 11.016 43.045 1.00 37.41 207 PRO A C 1
ATOM 1602 O O . PRO A 1 207 ? -46.288 11.534 42.187 1.00 37.41 207 PRO A O 1
ATOM 1605 N N . GLU A 1 208 ? -45.752 11.237 44.359 1.00 46.84 208 GLU A N 1
ATOM 1606 C CA . GLU A 1 208 ? -46.734 12.143 45.015 1.00 46.84 208 GLU A CA 1
ATOM 1607 C C . GLU A 1 208 ? -46.069 13.273 45.845 1.00 46.84 208 GLU A C 1
ATOM 1609 O O . GLU A 1 208 ? -45.446 12.983 46.853 1.00 46.84 208 GLU A O 1
ATOM 1614 N N . GLU A 1 209 ? -46.215 14.543 45.467 1.00 44.81 209 GLU A N 1
ATOM 1615 C CA . GLU A 1 209 ? -45.959 15.791 46.247 1.00 44.81 209 GLU A CA 1
ATOM 1616 C C . GLU A 1 209 ? -45.588 15.804 47.750 1.00 44.81 209 GLU A C 1
ATOM 1618 O O . GLU A 1 209 ? -46.212 15.149 48.587 1.00 44.81 209 GLU A O 1
ATOM 1623 N N . VAL A 1 210 ? -44.682 16.731 48.118 1.00 47.44 210 VAL A N 1
ATOM 1624 C CA . VAL A 1 210 ? -44.358 17.158 49.501 1.00 47.44 210 VAL A CA 1
ATOM 1625 C C . VAL A 1 210 ? -44.056 18.681 49.558 1.00 47.44 210 VAL A C 1
ATOM 1627 O O . VAL A 1 210 ? -42.906 19.092 49.469 1.00 47.44 210 VAL A O 1
ATOM 1630 N N . GLU A 1 211 ? -45.085 19.507 49.767 1.00 49.22 211 GLU A N 1
ATOM 1631 C CA . GLU A 1 211 ? -45.120 21.000 49.826 1.00 49.22 211 GLU A CA 1
ATOM 1632 C C . GLU A 1 211 ? -44.233 21.720 50.897 1.00 49.22 211 GLU A C 1
ATOM 1634 O O . GLU A 1 211 ? -43.746 21.092 51.842 1.00 49.22 211 GLU A O 1
ATOM 1639 N N . SER A 1 212 ? -43.981 23.048 50.869 1.00 48.09 212 SER A N 1
ATOM 1640 C CA . SER A 1 212 ? -44.583 24.154 50.074 1.00 48.09 212 SER A CA 1
ATOM 1641 C C . SER A 1 212 ? -43.569 25.168 49.482 1.00 48.09 212 SER A C 1
ATOM 1643 O O . SER A 1 212 ? -42.602 25.496 50.175 1.00 48.09 212 SER A O 1
ATOM 1645 N N . ASN A 1 213 ? -43.804 25.755 48.297 1.00 50.72 213 ASN A N 1
ATOM 1646 C CA . ASN A 1 213 ? -42.862 26.605 47.518 1.00 50.72 213 ASN A CA 1
ATOM 1647 C C . ASN A 1 213 ? -42.673 28.118 47.895 1.00 50.72 213 ASN A C 1
ATOM 1649 O O . ASN A 1 213 ? -43.617 28.783 48.311 1.00 50.72 213 ASN A O 1
ATOM 1653 N N . ASP A 1 214 ? -41.428 28.664 47.793 1.00 55.19 214 ASP A N 1
ATOM 1654 C CA . ASP A 1 214 ? -41.011 30.029 48.266 1.00 55.19 214 ASP A CA 1
ATOM 1655 C C . ASP A 1 214 ? -39.625 30.586 47.749 1.00 55.19 214 ASP A C 1
ATOM 1657 O O . ASP A 1 214 ? -39.146 31.595 48.275 1.00 55.19 214 ASP A O 1
ATOM 1661 N N . SER A 1 215 ? -38.878 29.969 46.804 1.00 43.47 215 SER A N 1
ATOM 1662 C CA . SER A 1 215 ? -37.419 30.254 46.670 1.00 43.47 215 SER A CA 1
ATOM 1663 C C . SER A 1 215 ? -36.676 30.019 45.321 1.00 43.47 215 SER A C 1
ATOM 1665 O O . SER A 1 215 ? -37.203 29.419 44.380 1.00 43.47 215 SER A O 1
ATOM 1667 N N . PRO A 1 216 ? -35.389 30.455 45.216 1.00 46.62 216 PRO A N 1
ATOM 1668 C CA . PRO A 1 216 ? -34.372 29.964 44.262 1.00 46.62 216 PRO A CA 1
ATOM 1669 C C . PRO A 1 216 ? -33.426 28.880 44.860 1.00 46.62 216 PRO A C 1
ATOM 1671 O O . PRO A 1 216 ? -32.657 29.217 45.764 1.00 46.62 216 PRO A O 1
ATOM 1674 N N . GLY A 1 217 ? -33.366 27.638 44.325 1.00 40.03 217 GLY A N 1
ATOM 1675 C CA . GLY A 1 217 ? -32.308 26.646 44.676 1.00 40.03 217 GLY A CA 1
ATOM 1676 C C . GLY A 1 217 ? -32.584 25.195 45.187 1.00 40.03 217 GLY A C 1
ATOM 1677 O O . GLY A 1 217 ? -31.638 24.410 45.166 1.00 40.03 217 GLY A O 1
ATOM 1678 N N . SER A 1 218 ? -33.775 24.769 45.648 1.00 38.31 218 SER A N 1
ATOM 1679 C CA . SER A 1 218 ? -33.994 23.436 46.285 1.00 38.31 218 SER A CA 1
ATOM 1680 C C . SER A 1 218 ? -34.566 22.341 45.365 1.00 38.31 218 SER A C 1
ATOM 1682 O O . SER A 1 218 ? -35.538 21.674 45.701 1.00 38.31 218 SER A O 1
ATOM 1684 N N . ALA A 1 219 ? -33.940 22.145 44.206 1.00 45.81 219 ALA A N 1
ATOM 1685 C CA . ALA A 1 219 ? -34.423 21.284 43.125 1.00 45.81 219 ALA A CA 1
ATOM 1686 C C . ALA A 1 219 ? -34.525 19.776 43.479 1.00 45.81 219 ALA A C 1
ATOM 1688 O O . ALA A 1 219 ? -33.590 19.011 43.229 1.00 45.81 219 ALA A O 1
ATOM 1689 N N . ASN A 1 220 ? -35.626 19.327 44.089 1.00 48.09 220 ASN A N 1
ATOM 1690 C CA . ASN A 1 220 ? -35.705 18.066 44.844 1.00 48.09 220 ASN A CA 1
ATOM 1691 C C . ASN A 1 220 ? -35.626 16.778 44.009 1.00 48.09 220 ASN A C 1
ATOM 1693 O O . ASN A 1 220 ? -36.435 16.523 43.134 1.00 48.09 220 ASN A O 1
ATOM 1697 N N . ASN A 1 221 ? -34.587 15.974 44.257 1.00 41.03 221 ASN A N 1
ATOM 1698 C CA . ASN A 1 221 ? -33.761 15.558 43.131 1.00 41.03 221 ASN A CA 1
ATOM 1699 C C . ASN A 1 221 ? -33.897 14.135 42.580 1.00 41.03 221 ASN A C 1
ATOM 1701 O O . ASN A 1 221 ? -33.864 13.135 43.296 1.00 41.03 221 ASN A O 1
ATOM 1705 N N . ALA A 1 222 ? -33.774 14.056 41.260 1.00 41.75 222 ALA A N 1
ATOM 1706 C CA . ALA A 1 222 ? -33.697 12.855 40.478 1.00 41.75 222 ALA A CA 1
ATOM 1707 C C . ALA A 1 222 ? -32.772 13.131 39.264 1.00 41.75 222 ALA A C 1
ATOM 1709 O O . ALA A 1 222 ? -33.206 13.837 38.387 1.00 41.75 222 ALA A O 1
ATOM 1710 N N . SER A 1 223 ? -31.587 12.521 39.123 1.00 34.72 223 SER A N 1
ATOM 1711 C CA . SER A 1 223 ? -30.722 12.506 37.901 1.00 34.72 223 SER A CA 1
ATOM 1712 C C . SER A 1 223 ? -29.785 11.254 37.722 1.00 34.72 223 SER A C 1
ATOM 1714 O O . SER A 1 223 ? -28.609 11.417 37.413 1.00 34.72 223 SER A O 1
ATOM 1716 N N . TYR A 1 224 ? -30.199 10.003 38.040 1.00 29.03 224 TYR A N 1
ATOM 1717 C CA . TYR A 1 224 ? -29.263 8.854 38.284 1.00 29.03 224 TYR A CA 1
ATOM 1718 C C . TYR A 1 224 ? -29.769 7.414 37.964 1.00 29.03 224 TYR A C 1
ATOM 1720 O O . TYR A 1 224 ? -30.691 6.950 38.631 1.00 29.03 224 TYR A O 1
ATOM 1728 N N . ASN A 1 225 ? -29.030 6.705 37.078 1.00 24.89 225 ASN A N 1
ATOM 1729 C CA . ASN A 1 225 ? -28.794 5.247 36.803 1.00 24.89 225 ASN A CA 1
ATOM 1730 C C . ASN A 1 225 ? -29.612 4.330 35.826 1.00 24.89 225 ASN A C 1
ATOM 1732 O O . ASN A 1 225 ? -30.317 3.428 36.266 1.00 24.89 225 ASN A O 1
ATOM 1736 N N . PHE A 1 226 ? -29.383 4.464 34.499 1.00 26.16 226 PHE A N 1
ATOM 1737 C CA . PHE A 1 226 ? -29.999 3.708 33.374 1.00 26.16 226 PHE A CA 1
ATOM 1738 C C . PHE A 1 226 ? -29.370 2.323 33.145 1.00 26.16 226 PHE A C 1
ATOM 1740 O O . PHE A 1 226 ? -28.181 2.137 33.393 1.00 26.16 226 PHE A O 1
ATOM 1747 N N . SER A 1 227 ? -30.099 1.434 32.450 1.00 29.31 227 SER A N 1
ATOM 1748 C CA . SER A 1 227 ? -29.533 0.720 31.285 1.00 29.31 227 SER A CA 1
ATOM 1749 C C . SER A 1 227 ? -30.637 0.306 30.277 1.00 29.31 227 SER A C 1
ATOM 1751 O O . SER A 1 227 ? -31.734 -0.028 30.734 1.00 29.31 227 SER A O 1
ATOM 1753 N N . PRO A 1 228 ? -30.428 0.359 28.940 1.00 33.72 228 PRO A N 1
ATOM 1754 C CA . PRO A 1 228 ? -31.534 0.413 27.974 1.00 33.72 228 PRO A CA 1
ATOM 1755 C C . PRO A 1 228 ? -31.754 -0.850 27.111 1.00 33.72 228 PRO A C 1
ATOM 1757 O O . PRO A 1 228 ? -30.847 -1.648 26.869 1.00 33.72 228 PRO A O 1
ATOM 1760 N N . PHE A 1 229 ? -32.968 -0.971 26.558 1.00 35.72 229 PHE A N 1
ATOM 1761 C CA . PHE A 1 229 ? -33.246 -1.763 25.349 1.00 35.72 229 PHE A CA 1
ATOM 1762 C C . PHE A 1 229 ? -32.581 -1.104 24.114 1.00 35.72 229 PHE A C 1
ATOM 1764 O O . PHE A 1 229 ? -32.082 0.014 24.198 1.00 35.72 229 PHE A O 1
ATOM 1771 N N . ALA A 1 230 ? -32.543 -1.772 22.953 1.00 42.66 230 ALA A N 1
ATOM 1772 C CA . ALA A 1 230 ? -31.653 -1.438 21.822 1.00 42.66 230 ALA A CA 1
ATOM 1773 C C . ALA A 1 230 ? -31.968 -0.147 21.008 1.00 42.66 230 ALA A C 1
ATOM 1775 O O . ALA A 1 230 ? -31.680 -0.074 19.813 1.00 42.66 230 ALA A O 1
ATOM 1776 N N . GLY A 1 231 ? -32.533 0.884 21.636 1.00 53.25 231 GLY A N 1
ATOM 1777 C CA . GLY A 1 231 ? -32.649 2.248 21.116 1.00 53.25 231 GLY A CA 1
ATOM 1778 C C . GLY A 1 231 ? -32.740 3.240 22.279 1.00 53.25 231 GLY A C 1
ATOM 1779 O O . GLY A 1 231 ? -33.447 2.973 23.247 1.00 53.25 231 GLY A O 1
ATOM 1780 N N . ALA A 1 232 ? -32.022 4.363 22.197 1.00 53.44 232 ALA A N 1
ATOM 1781 C CA . ALA A 1 232 ? -31.895 5.344 23.281 1.00 53.44 232 ALA A CA 1
ATOM 1782 C C . ALA A 1 232 ? -33.173 6.193 23.463 1.00 53.44 232 ALA A C 1
ATOM 1784 O O . ALA A 1 232 ? -33.217 7.356 23.069 1.00 53.44 232 ALA A O 1
ATOM 1785 N N . TYR A 1 233 ? -34.220 5.586 24.031 1.00 63.25 233 TYR A N 1
ATOM 1786 C CA . TYR A 1 233 ? -35.515 6.212 24.317 1.00 63.25 233 TYR A CA 1
ATOM 1787 C C . TYR A 1 233 ? -35.877 6.091 25.791 1.00 63.25 233 TYR A C 1
ATOM 1789 O O . TYR A 1 233 ? -35.732 5.024 26.399 1.00 63.25 233 TYR A O 1
ATOM 1797 N N . TYR A 1 234 ? -36.386 7.192 26.343 1.00 62.81 234 TYR A N 1
ATOM 1798 C CA . TYR A 1 234 ? -36.488 7.389 27.781 1.00 62.81 234 TYR A CA 1
ATOM 1799 C C . TYR A 1 234 ? -37.757 8.161 28.159 1.00 62.81 234 TYR A C 1
ATOM 1801 O O . TYR A 1 234 ? -38.142 9.106 27.468 1.00 62.81 234 TYR A O 1
ATOM 1809 N N . HIS A 1 235 ? -38.409 7.742 29.248 1.00 68.56 235 HIS A N 1
ATOM 1810 C CA . HIS A 1 235 ? -39.677 8.301 29.739 1.00 68.56 235 HIS A CA 1
ATOM 1811 C C . HIS A 1 235 ? -39.575 8.781 31.177 1.00 68.56 235 HIS A C 1
ATOM 1813 O O . HIS A 1 235 ? -38.978 8.096 31.999 1.00 68.56 235 HIS A O 1
ATOM 1819 N N . LEU A 1 236 ? -40.261 9.866 31.504 1.00 66.69 236 LEU A N 1
ATOM 1820 C CA . LEU A 1 236 ? -40.397 10.399 32.850 1.00 66.69 236 LEU A CA 1
ATOM 1821 C C . LEU A 1 236 ? -41.858 10.812 33.091 1.00 66.69 236 LEU A C 1
ATOM 1823 O O . LEU A 1 236 ? -42.497 11.363 32.199 1.00 66.69 236 LEU A O 1
ATOM 1827 N N . GLY A 1 237 ? -42.382 10.558 34.290 1.00 67.88 237 GLY A N 1
ATOM 1828 C CA . GLY A 1 237 ? -43.698 11.030 34.716 1.00 67.88 237 GLY A CA 1
ATOM 1829 C C . GLY A 1 237 ? -43.750 11.323 36.213 1.00 67.88 237 GLY A C 1
ATOM 1830 O O . GLY A 1 237 ? -43.103 10.631 37.000 1.00 67.88 237 GLY A O 1
ATOM 1831 N N . PHE A 1 238 ? -44.501 12.360 36.579 1.00 65.25 238 PHE A N 1
ATOM 1832 C CA . PHE A 1 238 ? -44.692 12.852 37.948 1.00 65.25 238 PHE A CA 1
ATOM 1833 C C . PHE A 1 238 ? -46.040 13.587 38.072 1.00 65.25 238 PHE A C 1
ATOM 1835 O O . PHE A 1 238 ? -46.634 13.957 37.057 1.00 65.25 238 PHE A O 1
ATOM 1842 N N . SER A 1 239 ? -46.539 13.772 39.296 1.00 72.50 239 SER A N 1
ATOM 1843 C CA . SER A 1 239 ? -47.830 14.420 39.591 1.00 72.50 239 SER A CA 1
ATOM 1844 C C . SER A 1 239 ? -47.680 15.544 40.608 1.00 72.50 239 SER A C 1
ATOM 1846 O O . SER A 1 239 ? -46.851 15.409 41.505 1.00 72.50 239 SER A O 1
ATOM 1848 N N . GLY A 1 240 ? -48.535 16.567 40.493 1.00 71.00 240 GLY A N 1
ATOM 1849 C CA . GLY A 1 240 ? -48.674 17.619 41.503 1.00 71.00 240 GLY A CA 1
ATOM 1850 C C . GLY A 1 240 ? -50.083 18.221 41.648 1.00 71.00 240 GLY A C 1
ATOM 1851 O O . GLY A 1 240 ? -51.026 17.692 41.052 1.00 71.00 240 GLY A O 1
ATOM 1852 N N . THR A 1 241 ? -50.229 19.304 42.423 1.00 75.12 241 THR A N 1
ATOM 1853 C CA . THR A 1 241 ? -51.411 20.098 42.780 1.00 75.12 241 THR A CA 1
ATOM 1854 C C . THR A 1 241 ? -51.053 21.575 43.021 1.00 75.12 241 THR A C 1
ATOM 1856 O O . THR A 1 241 ? -50.523 21.942 44.053 1.00 75.12 241 THR A O 1
ATOM 1859 N N . VAL A 1 242 ? -51.481 22.475 42.127 1.00 71.56 242 VAL A N 1
ATOM 1860 C CA . VAL A 1 242 ? -51.274 23.928 42.330 1.00 71.56 242 VAL A CA 1
ATOM 1861 C C . VAL A 1 242 ? -52.413 24.557 43.140 1.00 71.56 242 VAL A C 1
ATOM 1863 O O . VAL A 1 242 ? -53.599 24.317 42.859 1.00 71.56 242 VAL A O 1
ATOM 1866 N N . SER A 1 243 ? -52.085 25.457 44.066 1.00 69.50 243 SER A N 1
ATOM 1867 C CA . SER A 1 243 ? -53.033 26.286 44.821 1.00 69.50 243 SER A CA 1
ATOM 1868 C C . SER A 1 243 ? -53.405 27.593 44.101 1.00 69.50 243 SER A C 1
ATOM 1870 O O . SER A 1 243 ? -52.695 28.089 43.218 1.00 69.50 243 SER A O 1
ATOM 1872 N N . PRO A 1 244 ? -54.537 28.233 44.467 1.00 63.47 244 PRO A N 1
ATOM 1873 C CA . PRO A 1 244 ? -55.011 29.411 43.755 1.00 63.47 244 PRO A CA 1
ATOM 1874 C C . PRO A 1 244 ? -54.183 30.673 44.058 1.00 63.47 244 PRO A C 1
ATOM 1876 O O . PRO A 1 244 ? -54.379 31.334 45.077 1.00 63.47 244 PRO A O 1
ATOM 1879 N N . GLY A 1 245 ? -53.383 31.111 43.083 1.00 57.97 245 GLY A N 1
ATOM 1880 C CA . GLY A 1 245 ? -53.097 32.537 42.872 1.00 57.97 245 GLY A CA 1
ATOM 1881 C C . GLY A 1 245 ? -51.663 33.030 43.079 1.00 57.97 245 GLY A C 1
ATOM 1882 O O . GLY A 1 245 ? -51.407 34.172 42.693 1.00 57.97 245 GLY A O 1
ATOM 1883 N N . THR A 1 246 ? -50.745 32.217 43.608 1.00 57.00 246 THR A N 1
ATOM 1884 C CA . THR A 1 246 ? -49.305 32.562 43.710 1.00 57.00 246 THR A CA 1
ATOM 1885 C C . THR A 1 246 ? -48.326 31.393 43.556 1.00 57.00 246 THR A C 1
ATOM 1887 O O . THR A 1 246 ? -47.140 31.668 43.452 1.00 57.00 246 THR A O 1
ATOM 1890 N N . GLU A 1 247 ? -48.794 30.146 43.528 1.00 65.88 247 GLU A N 1
ATOM 1891 C CA . GLU A 1 247 ? -47.973 28.921 43.501 1.00 65.88 247 GLU A CA 1
ATOM 1892 C C . GLU A 1 247 ? -47.488 28.583 42.078 1.00 65.88 247 GLU A C 1
ATOM 1894 O O . GLU A 1 247 ? -48.209 28.828 41.097 1.00 65.88 247 GLU A O 1
ATOM 1899 N N . TYR A 1 248 ? -46.265 28.057 41.960 1.00 72.81 248 TYR A N 1
ATOM 1900 C CA . TYR A 1 248 ? -45.666 27.628 40.692 1.00 72.81 248 TYR A CA 1
ATOM 1901 C C . TYR A 1 248 ? -44.809 26.388 40.917 1.00 72.81 248 TYR A C 1
ATOM 1903 O O . TYR A 1 248 ? -43.837 26.449 41.666 1.00 72.81 248 TYR A O 1
ATOM 1911 N N . ASP A 1 249 ? -45.055 25.325 40.164 1.00 71.00 249 ASP A N 1
ATOM 1912 C CA . ASP A 1 249 ? -44.458 24.028 40.461 1.00 71.00 249 ASP A CA 1
ATOM 1913 C C . ASP A 1 249 ? -43.378 23.725 39.440 1.00 71.00 249 ASP A C 1
ATOM 1915 O O . ASP A 1 249 ? -43.640 23.693 38.236 1.00 71.00 249 ASP A O 1
ATOM 1919 N N . TYR A 1 250 ? -42.141 23.529 39.878 1.00 73.56 250 TYR A N 1
ATOM 1920 C CA . TYR A 1 250 ? -41.035 23.274 38.970 1.00 73.56 250 TYR A CA 1
ATOM 1921 C C . TYR A 1 250 ? -40.414 21.900 39.188 1.00 73.56 250 TYR A C 1
ATOM 1923 O O . TYR A 1 250 ? -40.270 21.426 40.311 1.00 73.56 250 TYR A O 1
ATOM 1931 N N . PHE A 1 251 ? -39.950 21.309 38.084 1.00 72.56 251 PHE A N 1
ATOM 1932 C CA . PHE A 1 251 ? -39.282 20.015 38.041 1.00 72.56 251 PHE A CA 1
ATOM 1933 C C . PHE A 1 251 ? -38.023 20.074 37.127 1.00 72.56 251 PHE A C 1
ATOM 1935 O O . PHE A 1 251 ? -38.126 20.326 35.928 1.00 72.56 251 PHE A O 1
ATOM 1942 N N . ASN A 1 252 ? -36.807 19.916 37.669 1.00 72.12 252 ASN A N 1
ATOM 1943 C CA . ASN A 1 252 ? -35.528 19.900 36.941 1.00 72.12 252 ASN A CA 1
ATOM 1944 C C . ASN A 1 252 ? -35.411 18.601 36.117 1.00 72.12 252 ASN A C 1
ATOM 1946 O O . ASN A 1 252 ? -35.412 17.507 36.649 1.00 72.12 252 ASN A O 1
ATOM 1950 N N . ILE A 1 253 ? -35.330 18.674 34.794 1.00 73.19 253 ILE A N 1
ATOM 1951 C CA . ILE A 1 253 ? -35.318 17.481 33.924 1.00 73.19 253 ILE A CA 1
ATOM 1952 C C . ILE A 1 253 ? -33.901 17.015 33.548 1.00 73.19 253 ILE A C 1
ATOM 1954 O O . ILE A 1 253 ? -33.745 16.185 32.648 1.00 73.19 253 ILE A O 1
ATOM 1958 N N . GLY A 1 254 ? -32.884 17.499 34.266 1.00 71.25 254 GLY A N 1
ATOM 1959 C CA . GLY A 1 254 ? -31.491 17.076 34.151 1.00 71.25 254 GLY A CA 1
ATOM 1960 C C . GLY A 1 254 ? -30.654 17.900 33.172 1.00 71.25 254 GLY A C 1
ATOM 1961 O O . GLY A 1 254 ? -31.100 18.899 32.604 1.00 71.25 254 GLY A O 1
ATOM 1962 N N . ALA A 1 255 ? -29.397 17.484 33.001 1.00 74.31 255 ALA A N 1
ATOM 1963 C CA . ALA A 1 255 ? -28.503 18.013 31.973 1.00 74.31 255 ALA A CA 1
ATOM 1964 C C . ALA A 1 255 ? -28.820 17.388 30.607 1.00 74.31 255 ALA A C 1
ATOM 1966 O O . ALA A 1 255 ? -28.962 16.169 30.514 1.00 74.31 255 ALA A O 1
ATOM 1967 N N . LEU A 1 256 ? -28.914 18.224 29.571 1.00 75.56 256 LEU A N 1
ATOM 1968 C CA . LEU A 1 256 ? -29.182 17.833 28.184 1.00 75.56 256 LEU A CA 1
ATOM 1969 C C . LEU A 1 256 ? -28.112 18.428 27.259 1.00 75.56 256 LEU A C 1
ATOM 1971 O O . LEU A 1 256 ? -27.648 19.548 27.494 1.00 75.56 256 LEU A O 1
ATOM 1975 N N . ASP A 1 257 ? -27.743 17.700 26.206 1.00 77.88 257 ASP A N 1
ATOM 1976 C CA . ASP A 1 257 ? -26.651 18.033 25.285 1.00 77.88 257 ASP A CA 1
ATOM 1977 C C . ASP A 1 257 ? -27.131 18.716 23.991 1.00 77.88 257 ASP A C 1
ATOM 1979 O O . ASP A 1 257 ? -28.290 18.619 23.585 1.00 77.88 257 ASP A O 1
ATOM 1983 N N . VAL A 1 258 ? -26.221 19.413 23.294 1.00 77.44 258 VAL A N 1
ATOM 1984 C CA . VAL A 1 258 ? -26.544 20.039 21.997 1.00 77.44 258 VAL A CA 1
ATOM 1985 C C . VAL A 1 258 ? -26.919 18.966 20.975 1.00 77.44 258 VAL A C 1
ATOM 1987 O O . VAL A 1 258 ? -26.079 18.166 20.570 1.00 77.44 258 VAL A O 1
ATOM 1990 N N . GLY A 1 259 ? -28.160 19.020 20.502 1.00 69.62 259 GLY A N 1
ATOM 1991 C CA . GLY A 1 259 ? -28.743 18.056 19.575 1.00 69.62 259 GLY A CA 1
ATOM 1992 C C . GLY A 1 259 ? -29.935 17.307 20.163 1.00 69.62 259 GLY A C 1
ATOM 1993 O O . GLY A 1 259 ? -30.827 16.962 19.391 1.00 69.62 259 GLY A O 1
ATOM 1994 N N . ASP A 1 260 ? -30.001 17.128 21.488 1.00 73.69 260 ASP A N 1
ATOM 1995 C CA . ASP A 1 260 ? -31.090 16.407 22.161 1.00 73.69 260 ASP A CA 1
ATOM 1996 C C . ASP A 1 260 ? -32.471 16.977 21.811 1.00 73.69 260 ASP A C 1
ATOM 1998 O O . ASP A 1 260 ? -32.624 18.153 21.463 1.00 73.69 260 ASP A O 1
ATOM 2002 N N . LEU A 1 261 ? -33.502 16.134 21.896 1.00 78.50 261 LEU A N 1
ATOM 2003 C CA . LEU A 1 261 ? -34.843 16.474 21.435 1.00 78.50 261 LEU A CA 1
ATOM 2004 C C . LEU A 1 261 ? -35.899 16.008 22.441 1.00 78.50 261 LEU A C 1
ATOM 2006 O O . LEU A 1 261 ? -36.099 14.812 22.620 1.00 78.50 261 LEU A O 1
ATOM 2010 N N . ILE A 1 262 ? -36.593 16.943 23.093 1.00 79.31 262 ILE A N 1
ATOM 2011 C CA . ILE A 1 262 ? -37.527 16.633 24.190 1.00 79.31 262 ILE A CA 1
ATOM 2012 C C . ILE A 1 262 ? -38.982 16.969 23.859 1.00 79.31 262 ILE A C 1
ATOM 2014 O O . ILE A 1 262 ? -39.270 17.936 23.153 1.00 79.31 262 ILE A O 1
ATOM 2018 N N . THR A 1 263 ? -39.905 16.190 24.421 1.00 80.31 263 THR A N 1
ATOM 2019 C CA . THR A 1 263 ? -41.350 16.449 24.401 1.00 80.31 263 THR A CA 1
ATOM 2020 C C . THR A 1 263 ? -41.893 16.425 25.833 1.00 80.31 263 THR A C 1
ATOM 2022 O O . THR A 1 263 ? -41.602 15.490 26.574 1.00 80.31 263 THR A O 1
ATOM 2025 N N . ILE A 1 264 ? -42.659 17.447 26.232 1.00 81.69 264 ILE A N 1
ATOM 2026 C CA . ILE A 1 264 ? -43.216 17.625 27.587 1.00 81.69 264 ILE A CA 1
ATOM 2027 C C . ILE A 1 264 ? -44.721 17.901 27.492 1.00 81.69 264 ILE A C 1
ATOM 2029 O O . ILE A 1 264 ? -45.115 18.816 26.772 1.00 81.69 264 ILE A O 1
ATOM 2033 N N . THR A 1 265 ? -45.547 17.169 28.241 1.00 78.12 265 THR A N 1
ATOM 2034 C CA . THR A 1 265 ? -47.012 17.335 28.323 1.00 78.12 265 THR A CA 1
ATOM 2035 C C . THR A 1 265 ? -47.479 17.522 29.769 1.00 78.12 265 THR A C 1
ATOM 2037 O O . THR A 1 265 ? -46.872 16.947 30.671 1.00 78.12 265 THR A O 1
ATOM 2040 N N . VAL A 1 266 ? -48.554 18.285 29.994 1.00 79.06 266 VAL A N 1
ATOM 2041 C CA . VAL A 1 266 ? -49.248 18.408 31.290 1.00 79.06 266 VAL A CA 1
ATOM 2042 C C . VAL A 1 266 ? -50.730 18.085 31.111 1.00 79.06 266 VAL A C 1
ATOM 2044 O O . VAL A 1 266 ? -51.404 18.725 30.309 1.00 79.06 266 VAL A O 1
ATOM 2047 N N . GLY A 1 267 ? -51.227 17.117 31.880 1.00 70.50 267 GLY A N 1
ATOM 2048 C CA . GLY A 1 267 ? -52.615 16.663 31.858 1.00 70.50 267 GLY A CA 1
ATOM 2049 C C . GLY A 1 267 ? -53.563 17.545 32.675 1.00 70.50 267 GLY A C 1
ATOM 2050 O O . GLY A 1 267 ? -53.380 17.693 33.887 1.00 70.50 267 GLY A O 1
ATOM 2051 N N . GLY A 1 268 ? -54.583 18.101 32.022 1.00 65.69 268 GLY A N 1
ATOM 2052 C CA . GLY A 1 268 ? -55.648 18.892 32.638 1.00 65.69 268 GLY A CA 1
ATOM 2053 C C . GLY A 1 268 ? -56.841 18.069 33.147 1.00 65.69 268 GLY A C 1
ATOM 2054 O O . GLY A 1 268 ? -56.840 16.838 33.200 1.00 65.69 268 GLY A O 1
ATOM 2055 N N . ARG A 1 269 ? -57.906 18.778 33.539 1.00 69.12 269 ARG A N 1
ATOM 2056 C CA . ARG A 1 269 ? -59.126 18.187 34.112 1.00 69.12 269 ARG A CA 1
ATOM 2057 C C . ARG A 1 269 ? -59.850 17.203 33.188 1.00 69.12 269 ARG A C 1
ATOM 2059 O O . ARG A 1 269 ? -60.355 16.188 33.667 1.00 69.12 269 ARG A O 1
ATOM 2066 N N . ASP A 1 270 ? -59.944 17.513 31.898 1.00 64.06 270 ASP A N 1
ATOM 2067 C CA . ASP A 1 270 ? -60.808 16.769 30.973 1.00 64.06 270 ASP A CA 1
ATOM 2068 C C . ASP A 1 270 ? -60.087 15.588 30.284 1.00 64.06 270 ASP A C 1
ATOM 2070 O O . ASP A 1 270 ? -60.753 14.698 29.755 1.00 64.06 270 ASP A O 1
ATOM 2074 N N . SER A 1 271 ? -58.753 15.491 30.398 1.00 60.38 271 SER A N 1
ATOM 2075 C CA . SER A 1 271 ? -57.972 14.293 30.035 1.00 60.38 271 SER A CA 1
ATOM 2076 C C . SER A 1 271 ? -57.935 13.223 31.139 1.00 60.38 271 SER A C 1
ATOM 2078 O O . SER A 1 271 ? -57.321 12.174 30.954 1.00 60.38 271 SER A O 1
ATOM 2080 N N . ALA A 1 272 ? -58.601 13.470 32.278 1.00 63.66 272 ALA A N 1
ATOM 2081 C CA . ALA A 1 272 ? -58.621 12.640 33.494 1.00 63.66 272 ALA A CA 1
ATOM 2082 C C . ALA A 1 272 ? -57.253 12.434 34.185 1.00 63.66 272 ALA A C 1
ATOM 2084 O O . ALA A 1 272 ? -57.159 11.686 35.159 1.00 63.66 272 ALA A O 1
ATOM 2085 N N . ARG A 1 273 ? -56.212 13.142 33.728 1.00 68.12 273 ARG A N 1
ATOM 2086 C CA . ARG A 1 273 ? -54.844 13.124 34.276 1.00 68.12 273 ARG A CA 1
ATOM 2087 C C . ARG A 1 273 ? -54.581 14.230 35.306 1.00 68.12 273 ARG A C 1
ATOM 2089 O O . ARG A 1 273 ? -53.491 14.305 35.864 1.00 68.12 273 ARG A O 1
ATOM 2096 N N . GLY A 1 274 ? -55.576 15.067 35.583 1.00 70.69 274 GLY A N 1
ATOM 2097 C CA . GLY A 1 274 ? -55.516 16.136 36.570 1.00 70.69 274 GLY A CA 1
ATOM 2098 C C . GLY A 1 274 ? -56.902 16.639 36.968 1.00 70.69 274 GLY A C 1
ATOM 2099 O O . GLY A 1 274 ? -57.934 16.089 36.584 1.00 70.69 274 GLY A O 1
ATOM 2100 N N . THR A 1 275 ? -56.929 17.715 37.746 1.00 76.12 275 THR A N 1
ATOM 2101 C CA . THR A 1 275 ? -58.111 18.525 38.055 1.00 76.12 275 THR A CA 1
ATOM 2102 C C . THR A 1 275 ? -57.905 20.029 37.818 1.00 76.12 275 THR A C 1
ATOM 2104 O O . THR A 1 275 ? -58.902 20.756 37.849 1.00 76.12 275 THR A O 1
ATOM 2107 N N . ILE A 1 276 ? -56.685 20.500 37.487 1.00 76.38 276 ILE A N 1
ATOM 2108 C CA . ILE A 1 276 ? -56.463 21.865 36.966 1.00 76.38 276 ILE A CA 1
ATOM 2109 C C . ILE A 1 276 ? -57.332 22.085 35.724 1.00 76.38 276 ILE A C 1
ATOM 2111 O O . ILE A 1 276 ? -57.307 21.304 34.774 1.00 76.38 276 ILE A O 1
ATOM 2115 N N . ALA A 1 277 ? -58.089 23.184 35.718 1.00 73.62 277 ALA A N 1
ATOM 2116 C CA . ALA A 1 277 ? -58.953 23.536 34.596 1.00 73.62 277 ALA A CA 1
ATOM 2117 C C . ALA A 1 277 ? -58.184 24.080 33.377 1.00 73.62 277 ALA A C 1
ATOM 2119 O O . ALA A 1 277 ? -58.521 23.709 32.262 1.00 73.62 277 ALA A O 1
ATOM 2120 N N . ASP A 1 278 ? -57.195 24.954 33.586 1.00 76.56 278 ASP A N 1
ATOM 2121 C CA . ASP A 1 278 ? -56.438 25.684 32.552 1.00 76.56 278 ASP A CA 1
ATOM 2122 C C . ASP A 1 278 ? -54.940 25.664 32.948 1.00 76.56 278 ASP A C 1
ATOM 2124 O O . ASP A 1 278 ? -54.504 26.550 33.696 1.00 76.56 278 ASP A O 1
ATOM 2128 N N . PRO A 1 279 ? -54.176 24.605 32.605 1.00 79.31 279 PRO A N 1
ATOM 2129 C CA . PRO A 1 279 ? -52.753 24.508 32.938 1.00 79.31 279 PRO A CA 1
ATOM 2130 C C . PRO A 1 279 ? -51.901 25.483 32.105 1.00 79.31 279 PRO A C 1
ATOM 2132 O O . PRO A 1 279 ? -52.336 26.024 31.092 1.00 79.31 279 PRO A O 1
ATOM 2135 N N . TYR A 1 280 ? -50.666 25.733 32.539 1.00 83.31 280 TYR A N 1
ATOM 2136 C CA . TYR A 1 280 ? -49.650 26.445 31.758 1.00 83.31 280 TYR A CA 1
ATOM 2137 C C . TYR A 1 280 ? -48.282 25.810 32.038 1.00 83.31 280 TYR A C 1
ATOM 2139 O O . TYR A 1 280 ? -47.817 25.794 33.178 1.00 83.31 280 TYR A O 1
ATOM 2147 N N . LEU A 1 281 ? -47.652 25.294 30.980 1.00 86.12 281 LEU A N 1
ATOM 2148 C CA . LEU A 1 281 ? -46.316 24.706 30.952 1.00 86.12 281 LEU A CA 1
ATOM 2149 C C . LEU A 1 281 ? -45.241 25.705 30.465 1.00 86.12 281 LEU A C 1
ATOM 2151 O O . LEU A 1 281 ? -45.372 26.318 29.404 1.00 86.12 281 LEU A O 1
ATOM 2155 N N . GLU A 1 282 ? -44.125 25.820 31.184 1.00 87.19 282 GLU A N 1
ATOM 2156 C CA . GLU A 1 282 ? -42.954 26.635 30.820 1.00 87.19 282 GLU A CA 1
ATOM 2157 C C . GLU A 1 282 ? -41.648 25.817 30.968 1.00 87.19 282 GLU A C 1
ATOM 2159 O O . GLU A 1 282 ? -41.536 24.958 31.836 1.00 87.19 282 GLU A O 1
ATOM 2164 N N . LEU A 1 283 ? -40.650 26.064 30.114 1.00 87.75 283 LEU A N 1
ATOM 2165 C CA . LEU A 1 283 ? -39.336 25.403 30.106 1.00 87.75 283 LEU A CA 1
ATOM 2166 C C . LEU A 1 283 ? -38.226 26.451 30.281 1.00 87.75 283 LEU A C 1
ATOM 2168 O O . LEU A 1 283 ? -38.218 27.479 29.599 1.00 87.75 283 LEU A O 1
ATOM 2172 N N . TYR A 1 284 ? -37.258 26.170 31.151 1.00 82.50 284 TYR A N 1
ATOM 2173 C CA . TYR A 1 284 ? -36.130 27.036 31.511 1.00 82.50 284 TYR A CA 1
ATOM 2174 C C . TYR A 1 284 ? -34.778 26.309 31.391 1.00 82.50 284 TYR A C 1
ATOM 2176 O O . TYR A 1 284 ? -34.724 25.084 31.312 1.00 82.50 284 TYR A O 1
ATOM 2184 N N . ARG A 1 285 ? -33.679 27.079 31.410 1.00 84.88 285 ARG A N 1
ATOM 2185 C CA . ARG A 1 285 ? -32.282 26.611 31.302 1.00 84.88 285 ARG A CA 1
ATOM 2186 C C . ARG A 1 285 ? -31.414 27.208 32.425 1.00 84.88 285 ARG A C 1
ATOM 2188 O O . ARG A 1 285 ? -31.576 28.389 32.729 1.00 84.88 285 ARG A O 1
ATOM 2195 N N . ALA A 1 286 ? -30.466 26.475 33.016 1.00 73.06 286 ALA A N 1
ATOM 2196 C CA . ALA A 1 286 ? -29.661 26.983 34.144 1.00 73.06 286 ALA A CA 1
ATOM 2197 C C . ALA A 1 286 ? -28.843 28.231 33.766 1.00 73.06 286 ALA A C 1
ATOM 2199 O O . ALA A 1 286 ? -28.953 29.280 34.400 1.00 73.06 286 ALA A O 1
ATOM 2200 N N . GLY A 1 287 ? -28.135 28.209 32.637 1.00 67.44 287 GLY A N 1
ATOM 2201 C CA . GLY A 1 287 ? -27.383 29.357 32.122 1.00 67.44 287 GLY A CA 1
ATOM 2202 C C . GLY A 1 287 ? -28.218 30.527 31.571 1.00 67.44 287 GLY A C 1
ATOM 2203 O O . GLY A 1 287 ? -27.660 31.387 30.887 1.00 67.44 287 GLY A O 1
ATOM 2204 N N . SER A 1 288 ? -29.541 30.578 31.791 1.00 68.69 288 SER A N 1
ATOM 2205 C CA . SER A 1 288 ? -30.420 31.680 31.360 1.00 68.69 288 SER A CA 1
ATOM 2206 C C . SER A 1 288 ? -31.583 31.919 32.329 1.00 68.69 288 SER A C 1
ATOM 2208 O O . SER A 1 288 ? -32.341 31.010 32.640 1.00 68.69 288 SER A O 1
ATOM 2210 N N . SER A 1 289 ? -31.805 33.156 32.776 1.00 59.59 289 SER A N 1
ATOM 2211 C CA . SER A 1 289 ? -32.953 33.506 33.637 1.00 59.59 289 SER A CA 1
ATOM 2212 C C . SER A 1 289 ? -34.304 33.580 32.902 1.00 59.59 289 SER A C 1
ATOM 2214 O O . SER A 1 289 ? -35.312 33.915 33.516 1.00 59.59 289 SER A O 1
ATOM 2216 N N . ASN A 1 290 ? -34.331 33.314 31.594 1.00 74.56 290 ASN A N 1
ATOM 2217 C CA . ASN A 1 290 ? -35.515 33.451 30.747 1.00 74.56 290 ASN A CA 1
ATOM 2218 C C . ASN A 1 290 ? -36.089 32.083 30.351 1.00 74.56 290 ASN A C 1
ATOM 2220 O O . ASN A 1 290 ? -35.333 31.132 30.143 1.00 74.56 290 ASN A O 1
ATOM 2224 N N . VAL A 1 291 ? -37.411 32.037 30.161 1.00 80.19 291 VAL A N 1
ATOM 2225 C CA . VAL A 1 291 ? -38.130 30.935 29.499 1.00 80.19 291 VAL A CA 1
ATOM 2226 C C . VAL A 1 291 ? -37.513 30.675 28.120 1.00 80.19 291 VAL A C 1
ATOM 2228 O O . VAL A 1 291 ? -37.296 31.618 27.355 1.00 80.19 291 VAL A O 1
ATOM 2231 N N . VAL A 1 292 ? -37.235 29.410 27.799 1.00 84.38 292 VAL A N 1
ATOM 2232 C CA . VAL A 1 292 ? -36.707 28.976 26.490 1.00 84.38 292 VAL A CA 1
ATOM 2233 C C . VAL A 1 292 ? -37.782 28.364 25.585 1.00 84.38 292 VAL A C 1
ATOM 2235 O O . VAL A 1 292 ? -37.656 28.446 24.366 1.00 84.38 292 VAL A O 1
ATOM 2238 N N . ALA A 1 293 ? -38.855 27.817 26.164 1.00 83.88 293 ALA A N 1
ATOM 2239 C CA . ALA A 1 293 ? -40.089 27.433 25.475 1.00 83.88 293 ALA A CA 1
ATOM 2240 C C . ALA A 1 293 ? -41.267 27.464 26.459 1.00 83.88 293 ALA A C 1
ATOM 2242 O O . ALA A 1 293 ? -41.067 27.290 27.658 1.00 83.88 293 ALA A O 1
ATOM 2243 N N . SER A 1 294 ? -42.491 27.671 25.981 1.00 84.25 294 SER A N 1
ATOM 2244 C CA . SER A 1 294 ? -43.691 27.584 26.815 1.00 84.25 294 SER A CA 1
ATOM 2245 C C . SER A 1 294 ? -44.935 27.251 25.995 1.00 84.25 294 SER A C 1
ATOM 2247 O O . SER A 1 294 ? -44.935 27.414 24.774 1.00 84.25 294 SER A O 1
ATOM 2249 N N . SER A 1 295 ? -45.975 26.757 26.666 1.00 79.25 295 SER A N 1
ATOM 2250 C CA . SER A 1 295 ? -47.245 26.358 26.062 1.00 79.25 295 SER A CA 1
ATOM 2251 C C . SER A 1 295 ? -48.394 26.556 27.051 1.00 79.25 295 SER A C 1
ATOM 2253 O O . SER A 1 295 ? -48.305 26.125 28.198 1.00 79.25 295 SER A O 1
ATOM 2255 N N . ASN A 1 296 ? -49.446 27.238 26.601 1.00 71.75 296 ASN A N 1
ATOM 2256 C CA . ASN A 1 296 ? -50.675 27.551 27.345 1.00 71.75 296 ASN A CA 1
ATOM 2257 C C . ASN A 1 296 ? -51.934 27.315 26.482 1.00 71.75 296 ASN A C 1
ATOM 2259 O O . ASN A 1 296 ? -52.896 28.074 26.590 1.00 71.75 296 ASN A O 1
ATOM 2263 N N . ASP A 1 297 ? -51.794 26.365 25.549 1.00 61.12 297 ASP A N 1
ATOM 2264 C CA . ASP A 1 297 ? -52.645 25.791 24.484 1.00 61.12 297 ASP A CA 1
ATOM 2265 C C . ASP A 1 297 ? -54.111 26.221 24.225 1.00 61.12 297 ASP A C 1
ATOM 2267 O O . ASP A 1 297 ? -54.587 26.001 23.111 1.00 61.12 297 ASP A O 1
ATOM 2271 N N . GLY A 1 298 ? -54.796 26.949 25.106 1.00 54.19 298 GLY A N 1
ATOM 2272 C CA . GLY A 1 298 ? -55.790 27.938 24.663 1.00 54.19 298 GLY A CA 1
ATOM 2273 C C . GLY A 1 298 ? -57.088 28.030 25.455 1.00 54.19 298 GLY A C 1
ATOM 2274 O O . GLY A 1 298 ? -57.929 28.865 25.109 1.00 54.19 298 GLY A O 1
ATOM 2275 N N . GLY A 1 299 ? -57.268 27.231 26.506 1.00 54.97 299 GLY A N 1
ATOM 2276 C CA . GLY A 1 299 ? -58.389 27.388 27.426 1.00 54.97 299 GLY A CA 1
ATOM 2277 C C . GLY A 1 299 ? -58.782 26.119 28.183 1.00 54.97 299 GLY A C 1
ATOM 2278 O O . GLY A 1 299 ? -58.143 25.078 28.039 1.00 54.97 299 GLY A O 1
ATOM 2279 N N . PRO A 1 300 ? -59.862 26.196 28.985 1.00 46.50 300 PRO A N 1
ATOM 2280 C CA . PRO A 1 300 ? -60.167 25.164 29.964 1.00 46.50 300 PRO A CA 1
ATOM 2281 C C . PRO A 1 300 ? -60.439 23.787 29.348 1.00 46.50 300 PRO A C 1
ATOM 2283 O O . PRO A 1 300 ? -61.315 23.668 28.491 1.00 46.50 300 PRO A O 1
ATOM 2286 N N . GLY A 1 301 ? -59.745 22.767 29.856 1.00 51.28 301 GLY A N 1
ATOM 2287 C CA . GLY A 1 301 ? -59.912 21.358 29.482 1.00 51.28 301 GLY A CA 1
ATOM 2288 C C . GLY A 1 301 ? -58.853 20.786 28.531 1.00 51.28 301 GLY A C 1
ATOM 2289 O O . GLY A 1 301 ? -58.948 19.608 28.199 1.00 51.28 301 GLY A O 1
ATOM 2290 N N . LEU A 1 302 ? -57.864 21.576 28.099 1.00 56.31 302 LEU A N 1
ATOM 2291 C CA . LEU A 1 302 ? -56.820 21.143 27.161 1.00 56.31 302 LEU A CA 1
ATOM 2292 C C . LEU A 1 302 ? -55.497 20.769 27.872 1.00 56.31 302 LEU A C 1
ATOM 2294 O O . LEU A 1 302 ? -55.239 21.205 28.999 1.00 56.31 302 LEU A O 1
ATOM 2298 N N . ASP A 1 303 ? -54.698 19.912 27.227 1.00 63.75 303 ASP A N 1
ATOM 2299 C CA . ASP A 1 303 ? -53.427 19.377 27.736 1.00 63.75 303 ASP A CA 1
ATOM 2300 C C . ASP A 1 303 ? -52.229 20.150 27.146 1.00 63.75 303 ASP A C 1
ATOM 2302 O O . ASP A 1 303 ? -51.811 19.928 26.004 1.00 63.75 303 ASP A O 1
ATOM 2306 N N . CYS A 1 304 ? -51.600 21.008 27.956 1.00 72.44 304 CYS A N 1
ATOM 2307 C CA . CYS A 1 304 ? -50.426 21.785 27.553 1.00 72.44 304 CYS A CA 1
ATOM 2308 C C . CYS A 1 304 ? -49.285 20.903 27.012 1.00 72.44 304 CYS A C 1
ATOM 2310 O O . CYS A 1 304 ? -48.876 19.933 27.654 1.00 72.44 304 CYS A O 1
ATOM 2312 N N . LEU A 1 305 ? -48.692 21.299 25.878 1.00 75.62 305 LEU A N 1
ATOM 2313 C CA . LEU A 1 305 ? -47.647 20.531 25.190 1.00 75.62 305 LEU A CA 1
ATOM 2314 C C . LEU A 1 305 ? -46.504 21.407 24.652 1.00 75.62 305 LEU A C 1
ATOM 2316 O O . LEU A 1 305 ? -46.731 22.366 23.915 1.00 75.62 305 LEU A O 1
ATOM 2320 N N . ILE A 1 306 ? -45.263 21.006 24.935 1.00 78.81 306 ILE A N 1
ATOM 2321 C CA . ILE A 1 306 ? -44.047 21.419 24.219 1.00 78.81 306 ILE A CA 1
ATOM 2322 C C . ILE A 1 306 ? -43.536 20.179 23.465 1.00 78.81 306 ILE A C 1
ATOM 2324 O O . ILE A 1 306 ? -42.943 19.298 24.080 1.00 78.81 306 ILE A O 1
ATOM 2328 N N . ARG A 1 307 ? -43.774 20.070 22.147 1.00 74.44 307 ARG A N 1
ATOM 2329 C CA . ARG A 1 307 ? -43.332 18.918 21.324 1.00 74.44 307 ARG A CA 1
ATOM 2330 C C . ARG A 1 307 ? -41.973 19.172 20.668 1.00 74.44 307 ARG A C 1
ATOM 2332 O O . ARG A 1 307 ? -41.784 20.213 20.044 1.00 74.44 307 ARG A O 1
ATOM 2339 N N . ARG A 1 308 ? -41.082 18.173 20.724 1.00 74.75 308 ARG A N 1
ATOM 2340 C CA . ARG A 1 308 ? -39.804 18.093 19.982 1.00 74.75 308 ARG A CA 1
ATOM 2341 C C . ARG A 1 308 ? -38.974 19.382 20.034 1.00 74.75 308 ARG A C 1
ATOM 2343 O O . ARG A 1 308 ? -38.486 19.866 19.012 1.00 74.75 308 ARG A O 1
ATOM 2350 N N . PHE A 1 309 ? -38.810 19.945 21.225 1.00 79.31 309 PHE A N 1
ATOM 2351 C CA . PHE A 1 309 ? -37.910 21.071 21.435 1.00 79.31 309 PHE A CA 1
ATOM 2352 C C . PHE A 1 309 ? -36.458 20.588 21.336 1.00 79.31 309 PHE A C 1
ATOM 2354 O O . PHE A 1 309 ? -36.057 19.685 22.070 1.00 79.31 309 PHE A O 1
ATOM 2361 N N . SER A 1 310 ? -35.684 21.163 20.411 1.00 80.75 310 SER A N 1
ATOM 2362 C CA . SER A 1 310 ? -34.280 20.792 20.202 1.00 80.75 310 SER A CA 1
ATOM 2363 C C . SER A 1 310 ? -33.353 21.627 21.083 1.00 80.75 310 SER A C 1
ATOM 2365 O O . SER A 1 310 ? -33.416 22.860 21.100 1.00 80.75 310 SER A O 1
ATOM 2367 N N . ILE A 1 311 ? -32.477 20.940 21.805 1.00 83.25 311 ILE A N 1
ATOM 2368 C CA . ILE A 1 311 ? -31.493 21.520 22.708 1.00 83.25 311 ILE A CA 1
ATOM 2369 C C . ILE A 1 311 ? -30.347 22.101 21.876 1.00 83.25 311 ILE A C 1
ATOM 2371 O O . ILE A 1 311 ? -29.587 21.392 21.223 1.00 83.25 311 ILE A O 1
ATOM 2375 N N . THR A 1 312 ? -30.237 23.429 21.870 1.00 80.44 312 THR A N 1
ATOM 2376 C CA . THR A 1 312 ? -29.241 24.168 21.068 1.00 80.44 312 THR A CA 1
ATOM 2377 C C . THR A 1 312 ? -28.008 24.598 21.863 1.00 80.44 312 THR A C 1
ATOM 2379 O O . THR A 1 312 ? -27.031 25.057 21.273 1.00 80.44 312 THR A O 1
ATOM 2382 N N . ILE A 1 313 ? -28.039 24.464 23.193 1.00 81.00 313 ILE A N 1
ATOM 2383 C CA . ILE A 1 313 ? -26.943 24.778 24.118 1.00 81.00 313 ILE A CA 1
ATOM 2384 C C . ILE A 1 313 ? -26.973 23.725 25.231 1.00 81.00 313 ILE A C 1
ATOM 2386 O O . ILE A 1 313 ? -27.995 23.612 25.902 1.00 81.00 313 ILE A O 1
ATOM 2390 N N . ALA A 1 314 ? -25.876 22.988 25.427 1.00 80.12 314 ALA A N 1
ATOM 2391 C CA . ALA A 1 314 ? -25.776 21.979 26.481 1.00 80.12 314 ALA A CA 1
ATOM 2392 C C . ALA A 1 314 ? -25.801 22.638 27.870 1.00 80.12 314 ALA A C 1
ATOM 2394 O O . ALA A 1 314 ? -25.027 23.568 28.121 1.00 80.12 314 ALA A O 1
ATOM 2395 N N . ASP A 1 315 ? -26.721 22.206 28.734 1.00 79.00 315 ASP A N 1
ATOM 2396 C CA . ASP A 1 315 ? -26.990 22.818 30.044 1.00 79.00 315 ASP A CA 1
ATOM 2397 C C . ASP A 1 315 ? -27.990 21.975 30.870 1.00 79.00 315 ASP A C 1
ATOM 2399 O O . ASP A 1 315 ? -28.564 21.016 30.357 1.00 79.00 315 ASP A O 1
ATOM 2403 N N . THR A 1 316 ? -28.266 22.358 32.121 1.00 77.88 316 THR A N 1
ATOM 2404 C CA . THR A 1 316 ? -29.388 21.805 32.910 1.00 77.88 316 THR A CA 1
ATOM 2405 C C . THR A 1 316 ? -30.710 22.501 32.562 1.00 77.88 316 THR A C 1
ATOM 2407 O O . THR A 1 316 ? -30.758 23.728 32.417 1.00 77.88 316 THR A O 1
ATOM 2410 N N . TYR A 1 317 ? -31.788 21.723 32.431 1.00 81.50 317 TYR A N 1
ATOM 2411 C CA . TYR A 1 317 ? -33.116 22.179 32.007 1.00 81.50 317 TYR A CA 1
ATOM 2412 C C . TYR A 1 317 ? -34.194 21.944 33.069 1.00 81.50 317 TYR A C 1
ATOM 2414 O O . TYR A 1 317 ? -34.115 21.015 33.864 1.00 81.50 317 TYR A O 1
ATOM 2422 N N . TYR A 1 318 ? -35.232 22.783 33.063 1.00 82.12 318 TYR A N 1
ATOM 2423 C CA . TYR A 1 318 ? -36.245 22.834 34.121 1.00 82.12 318 TYR A CA 1
ATOM 2424 C C . TYR A 1 318 ? -37.648 23.054 33.559 1.00 82.12 318 TYR A C 1
ATOM 2426 O O . TYR A 1 318 ? -37.877 24.028 32.842 1.00 82.12 318 TYR A O 1
ATOM 2434 N N . VAL A 1 319 ? -38.585 22.184 33.913 1.00 84.12 319 VAL A N 1
ATOM 2435 C CA . VAL A 1 319 ? -40.023 22.315 33.649 1.00 84.12 319 VAL A CA 1
ATOM 2436 C C . VAL A 1 319 ? -40.674 23.152 34.751 1.00 84.12 319 VAL A C 1
ATOM 2438 O O . VAL A 1 319 ? -40.261 23.067 35.902 1.00 84.12 319 VAL A O 1
ATOM 2441 N N . ARG A 1 320 ? -41.691 23.941 34.397 1.00 83.50 320 ARG A N 1
ATOM 2442 C CA . ARG A 1 320 ? -42.613 24.650 35.292 1.00 83.50 320 ARG A CA 1
ATOM 2443 C C . ARG A 1 320 ? -44.056 24.384 34.886 1.00 83.50 320 ARG A C 1
ATOM 2445 O O . ARG A 1 320 ? -44.381 24.518 33.708 1.00 83.50 320 ARG A O 1
ATOM 2452 N N . VAL A 1 321 ? -44.912 24.108 35.857 1.00 82.12 321 VAL A N 1
ATOM 2453 C CA . VAL A 1 321 ? -46.364 23.984 35.748 1.00 82.12 321 VAL A CA 1
ATOM 2454 C C . VAL A 1 321 ? -47.014 25.031 36.646 1.00 82.12 321 VAL A C 1
ATOM 2456 O O . VAL A 1 321 ? -46.493 25.375 37.700 1.00 82.12 321 VAL A O 1
ATOM 2459 N N . ARG A 1 322 ? -48.144 25.589 36.216 1.00 79.44 322 ARG A N 1
ATOM 2460 C CA . ARG A 1 322 ? -48.973 26.471 37.046 1.00 79.44 322 ARG A CA 1
ATOM 2461 C C . ARG A 1 322 ? -50.409 26.519 36.551 1.00 79.44 322 ARG A C 1
ATOM 2463 O O . ARG A 1 322 ? -50.673 26.302 35.368 1.00 79.44 322 ARG A O 1
ATOM 2470 N N . GLY A 1 323 ? -51.326 26.914 37.425 1.00 75.12 323 GLY A N 1
ATOM 2471 C CA . GLY A 1 323 ? -52.686 27.269 37.032 1.00 75.12 323 GLY A CA 1
ATOM 2472 C C . GLY A 1 323 ? -52.738 28.633 36.342 1.00 75.12 323 GLY A C 1
ATOM 2473 O O . GLY A 1 323 ? -52.283 29.649 36.877 1.00 75.12 323 GLY A O 1
ATOM 2474 N N . ASN A 1 324 ? -53.329 28.698 35.153 1.00 71.75 324 ASN A N 1
ATOM 2475 C CA . ASN A 1 324 ? -53.643 29.963 34.501 1.00 71.75 324 ASN A CA 1
ATOM 2476 C C . ASN A 1 324 ? -54.962 30.542 35.057 1.00 71.75 324 ASN A C 1
ATOM 2478 O O . ASN A 1 324 ? -55.844 29.811 35.512 1.00 71.75 324 ASN A O 1
ATOM 2482 N N . ASN A 1 325 ? -55.090 31.874 35.072 1.00 68.81 325 ASN A N 1
ATOM 2483 C CA . ASN A 1 325 ? -56.263 32.598 35.599 1.00 68.81 325 ASN A CA 1
ATOM 2484 C C . ASN A 1 325 ? -56.712 32.197 37.030 1.00 68.81 325 ASN A C 1
ATOM 2486 O O . ASN A 1 325 ? -57.906 32.209 37.328 1.00 68.81 325 ASN A O 1
ATOM 2490 N N . SER A 1 326 ? -55.767 31.855 37.918 1.00 64.25 326 SER A N 1
ATOM 2491 C CA . SER A 1 326 ? -56.032 31.362 39.287 1.00 64.25 326 SER A CA 1
ATOM 2492 C C . SER A 1 326 ? -56.764 30.010 39.358 1.00 64.25 326 SER A C 1
ATOM 2494 O O . SER A 1 326 ? -57.401 29.708 40.368 1.00 64.25 326 SER A O 1
ATOM 2496 N N . SER A 1 327 ? -56.664 29.189 38.307 1.00 72.12 327 SER A N 1
ATOM 2497 C CA . SER A 1 327 ? -57.026 27.766 38.360 1.00 72.12 327 SER A CA 1
ATOM 2498 C C . SER A 1 327 ? -56.175 27.025 39.395 1.00 72.12 327 SER A C 1
ATOM 2500 O O . SER A 1 327 ? -55.017 27.373 39.596 1.00 72.12 327 SER A O 1
ATOM 2502 N N . ALA A 1 328 ? -56.750 26.003 40.027 1.00 75.25 328 ALA A N 1
ATOM 2503 C CA . ALA A 1 328 ? -56.110 25.198 41.064 1.00 75.25 328 ALA A CA 1
ATOM 2504 C C . ALA A 1 328 ? -56.569 23.738 40.975 1.00 75.25 328 ALA A C 1
ATOM 2506 O O . ALA A 1 328 ? -57.650 23.470 40.436 1.00 75.25 328 ALA A O 1
ATOM 2507 N N . GLY A 1 329 ? -55.771 22.818 41.514 1.00 75.25 329 GLY A N 1
ATOM 2508 C CA . GLY A 1 329 ? -56.028 21.377 41.498 1.00 75.25 329 GLY A CA 1
ATOM 2509 C C . GLY A 1 329 ? -54.830 20.564 41.015 1.00 75.25 329 GLY A C 1
ATOM 2510 O O . GLY A 1 329 ? -53.769 21.110 40.734 1.00 75.25 329 GLY A O 1
ATOM 2511 N N . SER A 1 330 ? -55.027 19.251 40.904 1.00 75.50 330 SER A N 1
ATOM 2512 C CA . SER A 1 330 ? -54.005 18.281 40.499 1.00 75.50 330 SER A CA 1
ATOM 2513 C C . SER A 1 330 ? -53.640 18.312 39.014 1.00 75.50 330 SER A C 1
ATOM 2515 O O . SER A 1 330 ? -54.439 18.722 38.172 1.00 75.50 330 SER A O 1
ATOM 2517 N N . TYR A 1 331 ? -52.467 17.796 38.675 1.00 75.69 331 TYR A N 1
ATOM 2518 C CA . TYR A 1 331 ? -51.990 17.571 37.314 1.00 75.69 331 TYR A CA 1
ATOM 2519 C C . TYR A 1 331 ? -51.005 16.398 37.274 1.00 75.69 331 TYR A C 1
ATOM 2521 O O . TYR A 1 331 ? -50.474 15.958 38.294 1.00 75.69 331 TYR A O 1
ATOM 2529 N N . GLN A 1 332 ? -50.735 15.907 36.068 1.00 74.06 332 GLN A N 1
ATOM 2530 C CA . GLN A 1 332 ? -49.661 14.956 35.791 1.00 74.06 332 GLN A CA 1
ATOM 2531 C C . GLN A 1 332 ? -48.820 15.473 34.636 1.00 74.06 332 GLN A C 1
ATOM 2533 O O . GLN A 1 332 ? -49.363 15.873 33.606 1.00 74.06 332 GLN A O 1
ATOM 2538 N N . VAL A 1 333 ? -47.502 15.421 34.783 1.00 74.69 333 VAL A N 1
ATOM 2539 C CA . VAL A 1 333 ? -46.553 15.788 33.733 1.00 74.69 333 VAL A CA 1
ATOM 2540 C C . VAL A 1 333 ? -45.944 14.528 33.144 1.00 74.69 333 VAL A C 1
ATOM 2542 O O . VAL A 1 333 ? -45.557 13.610 33.868 1.00 74.69 333 VAL A O 1
ATOM 2545 N N . GLY A 1 334 ? -45.837 14.499 31.820 1.00 73.69 334 GLY A N 1
ATOM 2546 C CA . GLY A 1 334 ? -45.090 13.493 31.080 1.00 73.69 334 GLY A CA 1
ATOM 2547 C C . GLY A 1 334 ? -43.931 14.132 30.327 1.00 73.69 334 GLY A C 1
ATOM 2548 O O . GLY A 1 334 ? -44.128 15.135 29.645 1.00 73.69 334 GLY A O 1
ATOM 2549 N N . VAL A 1 335 ? -42.739 13.543 30.406 1.00 76.31 335 VAL A N 1
ATOM 2550 C CA . VAL A 1 335 ? -41.571 13.953 29.617 1.00 76.31 335 VAL A CA 1
ATOM 2551 C C . VAL A 1 335 ? -41.020 12.754 28.848 1.00 76.31 335 VAL A C 1
ATOM 2553 O O . VAL A 1 335 ? -40.905 11.647 29.373 1.00 76.31 335 VAL A O 1
ATOM 2556 N N . TRP A 1 336 ? -40.683 12.979 27.584 1.00 76.56 336 TRP A N 1
ATOM 2557 C CA . TRP A 1 336 ? -40.109 12.002 26.665 1.00 76.56 336 TRP A CA 1
ATOM 2558 C C . TRP A 1 336 ? -38.839 12.597 26.040 1.00 76.56 336 TRP A C 1
ATOM 2560 O O . TRP A 1 336 ? -38.868 13.731 25.553 1.00 76.56 336 TRP A O 1
ATOM 2570 N N . LEU A 1 337 ? -37.746 11.827 26.001 1.00 73.62 337 LEU A N 1
ATOM 2571 C CA . LEU A 1 337 ? -36.500 12.182 25.306 1.00 73.62 337 LEU A CA 1
ATOM 2572 C C . LEU A 1 337 ? -36.341 11.351 24.020 1.00 73.62 337 LEU A C 1
ATOM 2574 O O . LEU A 1 337 ? -36.454 10.123 24.030 1.00 73.62 337 LEU A O 1
ATOM 2578 N N . GLU A 1 338 ? -36.085 12.038 22.909 1.00 71.75 338 GLU A N 1
ATOM 2579 C CA . GLU A 1 338 ? -35.848 11.474 21.581 1.00 71.75 338 GLU A CA 1
ATOM 2580 C C . GLU A 1 338 ? -34.371 11.523 21.170 1.00 71.75 338 GLU A C 1
ATOM 2582 O O . GLU A 1 338 ? -33.608 12.409 21.549 1.00 71.75 338 GLU A O 1
ATOM 2587 N N . ASN A 1 339 ? -33.988 10.549 20.348 1.00 58.72 339 ASN A N 1
ATOM 2588 C CA . ASN A 1 339 ? -32.602 10.188 20.094 1.00 58.72 339 ASN A CA 1
ATOM 2589 C C . ASN A 1 339 ? -31.886 11.121 19.095 1.00 58.72 339 ASN A C 1
ATOM 2591 O O . ASN A 1 339 ? -32.115 11.026 17.886 1.00 58.72 339 ASN A O 1
ATOM 2595 N N . VAL A 1 340 ? -30.974 11.962 19.597 1.00 53.03 340 VAL A N 1
ATOM 2596 C CA . VAL A 1 340 ? -29.905 12.606 18.798 1.00 53.03 340 VAL A CA 1
ATOM 2597 C C . VAL A 1 340 ? -28.587 12.850 19.569 1.00 53.03 340 VAL A C 1
ATOM 2599 O O . VAL A 1 340 ? -27.616 13.304 18.964 1.00 53.03 340 VAL A O 1
ATOM 2602 N N . GLY A 1 341 ? -28.523 12.499 20.860 1.00 51.34 341 GLY A N 1
ATOM 2603 C CA . GLY A 1 341 ? -27.357 12.625 21.745 1.00 51.34 341 GLY A CA 1
ATOM 2604 C C . GLY A 1 341 ? -27.294 11.506 22.800 1.00 51.34 341 GLY A C 1
ATOM 2605 O O . GLY A 1 341 ? -28.110 10.581 22.792 1.00 51.34 341 GLY A O 1
ATOM 2606 N N . ASN A 1 342 ? -26.299 11.553 23.694 1.00 47.12 342 ASN A N 1
ATOM 2607 C CA . ASN A 1 342 ? -26.128 10.560 24.764 1.00 47.12 342 ASN A CA 1
ATOM 2608 C C . ASN A 1 342 ? -26.900 10.985 26.022 1.00 47.12 342 ASN A C 1
ATOM 2610 O O . ASN A 1 342 ? -26.484 11.902 26.721 1.00 47.12 342 ASN A O 1
ATOM 2614 N N . ALA A 1 343 ? -27.980 10.280 26.358 1.00 46.19 343 ALA A N 1
ATOM 2615 C CA . ALA A 1 343 ? -28.784 10.606 27.537 1.00 46.19 343 ALA A CA 1
ATOM 2616 C C . ALA A 1 343 ? -28.044 10.362 28.882 1.00 46.19 343 ALA A C 1
ATOM 2618 O O . ALA A 1 343 ? -27.274 9.398 28.991 1.00 46.19 343 ALA A O 1
ATOM 2619 N N . PRO A 1 344 ? -28.315 11.167 29.932 1.00 48.81 344 PRO A N 1
ATOM 2620 C CA . PRO A 1 344 ? -27.742 10.989 31.272 1.00 48.81 344 PRO A CA 1
ATOM 2621 C C . PRO A 1 344 ? -28.294 9.730 31.954 1.00 48.81 344 PRO A C 1
ATOM 2623 O O . PRO A 1 344 ? -29.423 9.357 31.705 1.00 48.81 344 PRO A O 1
ATOM 2626 N N . LEU A 1 345 ? -27.542 9.071 32.837 1.00 48.50 345 LEU A N 1
ATOM 2627 C CA . LEU A 1 345 ? -27.945 7.815 33.501 1.00 48.50 345 LEU A CA 1
ATOM 2628 C C . LEU A 1 345 ? -29.196 7.995 34.414 1.00 48.50 345 LEU A C 1
ATOM 2630 O O . LEU A 1 345 ? -29.142 8.864 35.276 1.00 48.50 345 LEU A O 1
ATOM 2634 N N . THR A 1 346 ? -30.252 7.146 34.361 1.00 47.78 346 THR A N 1
ATOM 2635 C CA . THR A 1 346 ? -31.489 7.261 35.213 1.00 47.78 346 THR A CA 1
ATOM 2636 C C . THR A 1 346 ? -32.166 5.948 35.739 1.00 47.78 346 THR A C 1
ATOM 2638 O O . THR A 1 346 ? -32.370 4.993 34.988 1.00 47.78 346 THR A O 1
ATOM 2641 N N . GLY A 1 347 ? -32.553 5.885 37.026 1.00 49.59 347 GLY A N 1
ATOM 2642 C CA . GLY A 1 347 ? -33.027 4.666 37.715 1.00 49.59 347 GLY A CA 1
ATOM 2643 C C . GLY A 1 347 ? -33.237 4.747 39.247 1.00 49.59 347 GLY A C 1
ATOM 2644 O O . GLY A 1 347 ? -32.816 3.847 39.980 1.00 49.59 347 GLY A O 1
ATOM 2645 N N . GLN A 1 348 ? -33.928 5.775 39.755 1.00 43.84 348 GLN A N 1
ATOM 2646 C CA . GLN A 1 348 ? -34.555 5.753 41.094 1.00 43.84 348 GLN A CA 1
ATOM 2647 C C . GLN A 1 348 ? -35.967 6.347 41.033 1.00 43.84 348 GLN A C 1
ATOM 2649 O O . GLN A 1 348 ? -36.192 7.379 40.411 1.00 43.84 348 GLN A O 1
ATOM 2654 N N . LEU A 1 349 ? -36.908 5.691 41.710 1.00 46.81 349 LEU A N 1
ATOM 2655 C CA . LEU A 1 349 ? -38.303 6.106 41.844 1.00 46.81 349 LEU A CA 1
ATOM 2656 C C . LEU A 1 349 ? -38.398 7.254 42.864 1.00 46.81 349 LEU A C 1
ATOM 2658 O O . LEU A 1 349 ? -38.367 7.006 44.066 1.00 46.81 349 LEU A O 1
ATOM 2662 N N . VAL A 1 350 ? -38.493 8.508 42.414 1.00 48.84 350 VAL A N 1
ATOM 2663 C CA . VAL A 1 350 ? -38.689 9.645 43.333 1.00 48.84 350 VAL A CA 1
ATOM 2664 C C . VAL A 1 350 ? -40.168 9.784 43.642 1.00 48.84 350 VAL A C 1
ATOM 2666 O O . VAL A 1 350 ? -40.881 10.500 42.955 1.00 48.84 350 VAL A O 1
ATOM 2669 N N . ALA A 1 351 ? -40.625 9.052 44.659 1.00 48.81 351 ALA A N 1
ATOM 2670 C CA . ALA A 1 351 ? -42.030 8.925 45.041 1.00 48.81 351 ALA A CA 1
ATOM 2671 C C . ALA A 1 351 ? -42.692 10.223 45.566 1.00 48.81 351 ALA A C 1
ATOM 2673 O O . ALA A 1 351 ? -43.778 10.128 46.123 1.00 48.81 351 ALA A O 1
ATOM 2674 N N . ALA A 1 352 ? -42.096 11.406 45.337 1.00 52.69 352 ALA A N 1
ATOM 2675 C CA . ALA A 1 352 ? -42.686 12.696 45.674 1.00 52.69 352 ALA A CA 1
ATOM 2676 C C . ALA A 1 352 ? -42.071 13.933 44.983 1.00 52.69 352 ALA A C 1
ATOM 2678 O O . ALA A 1 352 ? -40.878 13.949 44.683 1.00 52.69 352 ALA A O 1
ATOM 2679 N N . GLU A 1 353 ? -42.849 15.012 44.829 1.00 48.12 353 GLU A N 1
ATOM 2680 C CA . GLU A 1 353 ? -42.278 16.378 44.867 1.00 48.12 353 GLU A CA 1
ATOM 2681 C C . GLU A 1 353 ? -41.761 16.683 46.307 1.00 48.12 353 GLU A C 1
ATOM 2683 O O . GLU A 1 353 ? -41.939 15.859 47.194 1.00 48.12 353 GLU A O 1
ATOM 2688 N N . ALA A 1 354 ? -41.036 17.778 46.566 1.00 47.59 354 ALA A N 1
ATOM 2689 C CA . ALA A 1 354 ? -40.389 18.052 47.859 1.00 47.59 354 ALA A CA 1
ATOM 2690 C C . ALA A 1 354 ? -39.843 19.488 47.951 1.00 47.59 354 ALA A C 1
ATOM 2692 O O . ALA A 1 354 ? -38.798 19.826 47.408 1.00 47.59 354 ALA A O 1
ATOM 2693 N N . GLU A 1 355 ? -40.518 20.345 48.691 1.00 46.81 355 GLU A N 1
ATOM 2694 C CA . GLU A 1 355 ? -40.464 21.787 48.457 1.00 46.81 355 GLU A CA 1
ATOM 2695 C C . GLU A 1 355 ? -39.729 22.558 49.595 1.00 46.81 355 GLU A C 1
ATOM 2697 O O . GLU A 1 355 ? -39.569 21.995 50.685 1.00 46.81 355 GLU A O 1
ATOM 2702 N N . PRO A 1 356 ? -39.178 23.792 49.404 1.00 45.28 356 PRO A N 1
ATOM 2703 C CA . PRO A 1 356 ? -39.718 24.906 48.613 1.00 45.28 356 PRO A CA 1
ATOM 2704 C C . PRO A 1 356 ? -39.139 25.167 47.221 1.00 45.28 356 PRO A C 1
ATOM 2706 O O . PRO A 1 356 ? -38.096 25.808 47.070 1.00 45.28 356 PRO A O 1
ATOM 2709 N N . ASN A 1 357 ? -39.955 24.873 46.214 1.00 50.69 357 ASN A N 1
ATOM 2710 C CA . ASN A 1 357 ? -39.771 25.345 44.847 1.00 50.69 357 ASN A CA 1
ATOM 2711 C C . ASN A 1 357 ? -40.123 26.884 44.729 1.00 50.69 357 ASN A C 1
ATOM 2713 O O . ASN A 1 357 ? -39.818 27.598 45.681 1.00 50.69 357 ASN A O 1
ATOM 2717 N N . ASP A 1 358 ? -40.653 27.488 43.650 1.00 49.91 358 ASP A N 1
ATOM 2718 C CA . ASP A 1 358 ? -40.581 28.958 43.393 1.00 49.91 358 ASP A CA 1
ATOM 2719 C C . ASP A 1 358 ? -40.204 29.259 41.939 1.00 49.91 358 ASP A C 1
ATOM 2721 O O . ASP A 1 358 ? -40.912 29.881 41.143 1.00 49.91 358 ASP A O 1
ATOM 2725 N N . THR A 1 359 ? -38.996 28.826 41.601 1.00 49.16 359 THR A N 1
ATOM 2726 C CA . THR A 1 359 ? -38.303 29.180 40.366 1.00 49.16 359 THR A CA 1
ATOM 2727 C C . THR A 1 359 ? -37.476 27.995 39.839 1.00 49.16 359 THR A C 1
ATOM 2729 O O . THR A 1 359 ? -37.634 26.864 40.287 1.00 49.16 359 THR A O 1
ATOM 2732 N N . LYS A 1 360 ? -36.625 28.183 38.820 1.00 54.72 360 LYS A N 1
ATOM 2733 C CA . LYS A 1 360 ? -35.965 27.049 38.138 1.00 54.72 360 LYS A CA 1
ATOM 2734 C C . LYS A 1 360 ? -35.007 26.242 39.023 1.00 54.72 360 LYS A C 1
ATOM 2736 O O . LYS A 1 360 ? -34.970 25.027 38.923 1.00 54.72 360 LYS A O 1
ATOM 2741 N N . GLU A 1 361 ? -34.257 26.860 39.925 1.00 49.34 361 GLU A N 1
ATOM 2742 C CA . GLU A 1 361 ? -33.078 26.198 40.496 1.00 49.34 361 GLU A CA 1
ATOM 2743 C C . GLU A 1 361 ? -33.199 25.411 41.828 1.00 49.34 361 GLU A C 1
ATOM 2745 O O . GLU A 1 361 ? -32.200 24.805 42.193 1.00 49.34 361 GLU A O 1
ATOM 2750 N N . THR A 1 362 ? -34.289 25.262 42.604 1.00 42.00 362 THR A N 1
ATOM 2751 C CA . THR A 1 362 ? -35.725 25.433 42.339 1.00 42.00 362 THR A CA 1
ATOM 2752 C C . THR A 1 362 ? -36.445 24.104 42.389 1.00 42.00 362 THR A C 1
ATOM 2754 O O . THR A 1 362 ? -36.943 23.627 43.396 1.00 42.00 362 THR A O 1
ATOM 2757 N N . ALA A 1 363 ? -36.419 23.507 41.224 1.00 54.00 363 ALA A N 1
ATOM 2758 C CA . ALA A 1 363 ? -37.377 22.574 40.697 1.00 54.00 363 ALA A CA 1
ATOM 2759 C C . ALA A 1 363 ? -37.101 21.102 41.025 1.00 54.00 363 ALA A C 1
ATOM 2761 O O . ALA A 1 363 ? -35.992 20.687 40.713 1.00 54.00 363 ALA A O 1
ATOM 2762 N N . THR A 1 364 ? -38.053 20.292 41.509 1.00 54.44 364 THR A N 1
ATOM 2763 C CA . THR A 1 364 ? -37.944 18.815 41.644 1.00 54.44 364 THR A CA 1
ATOM 2764 C C . THR A 1 364 ? -37.055 18.206 40.559 1.00 54.44 364 THR A C 1
ATOM 2766 O O . THR A 1 364 ? -37.534 18.013 39.446 1.00 54.44 364 THR A O 1
ATOM 2769 N N . ASP A 1 365 ? -35.761 17.933 40.791 1.00 58.66 365 ASP A N 1
ATOM 2770 C CA . ASP A 1 365 ? -35.002 17.187 39.783 1.00 58.66 365 ASP A CA 1
ATOM 2771 C C . ASP A 1 365 ? -35.730 15.847 39.607 1.00 58.66 365 ASP A C 1
ATOM 2773 O O . ASP A 1 365 ? -36.111 15.209 40.578 1.00 58.66 365 ASP A O 1
ATOM 2777 N N . VAL A 1 366 ? -36.087 15.511 38.374 1.00 56.53 366 VAL A N 1
ATOM 2778 C CA . VAL A 1 366 ? -36.998 14.420 37.983 1.00 56.53 366 VAL A CA 1
ATOM 2779 C C . VAL A 1 366 ? -36.302 13.430 37.049 1.00 56.53 366 VAL A C 1
ATOM 2781 O O . VAL A 1 366 ? -36.707 12.280 36.923 1.00 56.53 366 VAL A O 1
ATOM 2784 N N . SER A 1 367 ? -35.133 13.782 36.535 1.00 58.31 367 SER A N 1
ATOM 2785 C CA . SER A 1 367 ? -34.258 12.916 35.751 1.00 58.31 367 SER A CA 1
ATOM 2786 C C . SER A 1 367 ? -33.652 11.622 36.393 1.00 58.31 367 SER A C 1
ATOM 2788 O O . SER A 1 367 ? -32.925 10.928 35.700 1.00 58.31 367 SER A O 1
ATOM 2790 N N . ARG A 1 368 ? -33.936 11.195 37.649 1.00 52.00 368 ARG A N 1
ATOM 2791 C CA . ARG A 1 368 ? -33.698 9.811 38.215 1.00 52.00 368 ARG A CA 1
ATOM 2792 C C . ARG A 1 368 ? -34.933 8.968 37.901 1.00 52.00 368 ARG A C 1
ATOM 2794 O O . ARG A 1 368 ? -34.787 7.765 37.714 1.00 52.00 368 ARG A O 1
ATOM 2801 N N . SER A 1 369 ? -36.102 9.612 37.876 1.00 51.47 369 SER A N 1
ATOM 2802 C CA . SER A 1 369 ? -37.411 9.042 37.563 1.00 51.47 369 SER A CA 1
ATOM 2803 C C . SER A 1 369 ? -37.661 8.955 36.059 1.00 51.47 369 SER A C 1
ATOM 2805 O O . SER A 1 369 ? -38.637 8.323 35.652 1.00 51.47 369 SER A O 1
ATOM 2807 N N . TRP A 1 370 ? -36.771 9.515 35.224 1.00 58.53 370 TRP A N 1
ATOM 2808 C CA . TRP A 1 370 ? -36.560 8.971 33.884 1.00 58.53 370 TRP A CA 1
ATOM 2809 C C . TRP A 1 370 ? -36.369 7.448 34.030 1.00 58.53 370 TRP A C 1
ATOM 2811 O O . TRP A 1 370 ? -35.717 6.965 34.962 1.00 58.53 370 TRP A O 1
ATOM 2821 N N . ARG A 1 371 ? -36.914 6.670 33.106 1.00 58.56 371 ARG A N 1
ATOM 2822 C CA . ARG A 1 371 ? -36.760 5.220 33.048 1.00 58.56 371 ARG A CA 1
ATOM 2823 C C . ARG A 1 371 ? -36.334 4.821 31.636 1.00 58.56 371 ARG A C 1
ATOM 2825 O O . ARG A 1 371 ? -36.796 5.444 30.673 1.00 58.56 371 ARG A O 1
ATOM 2832 N N . PRO A 1 372 ? -35.507 3.769 31.483 1.00 59.62 372 PRO A N 1
ATOM 2833 C CA . PRO A 1 372 ? -35.329 3.136 30.185 1.00 59.62 372 PRO A CA 1
ATOM 2834 C C . PRO A 1 372 ? -36.689 2.665 29.677 1.00 59.62 372 PRO A C 1
ATOM 2836 O O . PRO A 1 372 ? -37.494 2.128 30.449 1.00 59.62 372 PRO A O 1
ATOM 2839 N N . VAL A 1 373 ? -36.955 2.830 28.381 1.00 61.78 373 VAL A N 1
ATOM 2840 C CA . VAL A 1 373 ? -37.942 1.971 27.723 1.00 61.78 373 VAL A CA 1
ATOM 2841 C C . VAL A 1 373 ? -37.411 0.547 27.862 1.00 61.78 373 VAL A C 1
ATOM 2843 O O . VAL A 1 373 ? -36.400 0.188 27.258 1.00 61.78 373 VAL A O 1
ATOM 2846 N N . GLN A 1 374 ? -38.062 -0.249 28.707 1.00 56.22 374 GLN A N 1
ATOM 2847 C CA . GLN A 1 374 ? -37.688 -1.648 28.912 1.00 56.22 374 GLN A CA 1
ATOM 2848 C C . GLN A 1 374 ? -38.385 -2.551 27.895 1.00 56.22 374 GLN A C 1
ATOM 2850 O O . GLN A 1 374 ? -37.817 -3.552 27.462 1.00 56.22 374 GLN A O 1
ATOM 2855 N N . TYR A 1 375 ? -39.599 -2.171 27.484 1.00 56.69 375 TYR A N 1
ATOM 2856 C CA . TYR A 1 375 ? -40.427 -2.945 26.569 1.00 56.69 375 TYR A CA 1
ATOM 2857 C C . TYR A 1 375 ? -41.059 -2.037 25.509 1.00 56.69 375 TYR A C 1
ATOM 2859 O O . TYR A 1 375 ? -41.599 -0.976 25.825 1.00 56.69 375 TYR A O 1
ATOM 2867 N N . LEU A 1 376 ? -41.027 -2.488 24.254 1.00 64.69 376 LEU A N 1
ATOM 2868 C CA . LEU A 1 376 ? -41.762 -1.908 23.131 1.00 64.69 376 LEU A CA 1
ATOM 2869 C C . LEU A 1 376 ? -42.673 -2.983 22.533 1.00 64.69 376 LEU A C 1
ATOM 2871 O O . LEU A 1 376 ? -42.199 -4.046 22.131 1.00 64.69 376 LEU A O 1
ATOM 2875 N N . SER A 1 377 ? -43.964 -2.681 22.424 1.00 58.66 377 SER A N 1
ATOM 2876 C CA . SER A 1 377 ? -44.909 -3.424 21.593 1.00 58.66 377 SER A CA 1
ATOM 2877 C C . SER A 1 377 ? -45.334 -2.552 20.413 1.00 58.66 377 SER A C 1
ATOM 2879 O O . SER A 1 377 ? -45.987 -1.533 20.612 1.00 58.66 377 SER A O 1
ATOM 2881 N N . ARG A 1 378 ? -44.956 -2.941 19.190 1.00 67.25 378 ARG A N 1
ATOM 2882 C CA . ARG A 1 378 ? -45.335 -2.261 17.940 1.00 67.25 378 ARG A CA 1
ATOM 2883 C C . ARG A 1 378 ? -46.381 -3.087 17.201 1.00 67.25 378 ARG A C 1
ATOM 2885 O O . ARG A 1 378 ? -46.126 -4.243 16.871 1.00 67.25 378 ARG A O 1
ATOM 2892 N N . THR A 1 379 ? -47.533 -2.487 16.912 1.00 61.41 379 THR A N 1
ATOM 2893 C CA . THR A 1 379 ? -48.614 -3.097 16.122 1.00 61.41 379 THR A CA 1
ATOM 2894 C C . THR A 1 379 ? -49.044 -2.143 15.013 1.00 61.41 379 THR A C 1
ATOM 2896 O O . THR A 1 379 ? -49.542 -1.057 15.291 1.00 61.41 379 THR A O 1
ATOM 2899 N N . SER A 1 380 ? -48.867 -2.525 13.748 1.00 71.69 380 SER A N 1
ATOM 2900 C CA . SER A 1 380 ? -49.341 -1.719 12.613 1.00 71.69 380 SER A CA 1
ATOM 2901 C C . SER A 1 380 ? -50.840 -1.941 12.371 1.00 71.69 380 SER A C 1
ATOM 2903 O O . SER A 1 380 ? -51.300 -3.083 12.384 1.00 71.69 380 SER A O 1
ATOM 2905 N N . GLY A 1 381 ? -51.586 -0.861 12.128 1.00 73.44 381 GLY A N 1
ATOM 2906 C CA . GLY A 1 381 ? -53.033 -0.872 11.877 1.00 73.44 381 GLY A CA 1
ATOM 2907 C C . GLY A 1 381 ? -53.430 -0.046 10.651 1.00 73.44 381 GLY A C 1
ATOM 2908 O O . GLY A 1 381 ? -52.578 0.497 9.937 1.00 73.44 381 GLY A O 1
ATOM 2909 N N . THR A 1 382 ? -54.726 0.017 10.337 1.00 84.19 382 THR A N 1
ATOM 2910 C CA . THR A 1 382 ? -55.228 0.780 9.178 1.00 84.19 382 THR A CA 1
ATOM 2911 C C . THR A 1 382 ? -56.666 1.229 9.397 1.00 84.19 382 THR A C 1
ATOM 2913 O O . THR A 1 382 ? -57.591 0.439 9.248 1.00 84.19 382 THR A O 1
ATOM 2916 N N . ILE A 1 383 ? -56.863 2.527 9.635 1.00 87.62 383 ILE A N 1
ATOM 2917 C CA . ILE A 1 383 ? -58.200 3.117 9.738 1.00 87.62 383 ILE A CA 1
ATOM 2918 C C . ILE A 1 383 ? -58.743 3.350 8.324 1.00 87.62 383 ILE A C 1
ATOM 2920 O O . ILE A 1 383 ? -58.295 4.253 7.610 1.00 87.62 383 ILE A O 1
ATOM 2924 N N . SER A 1 384 ? -59.704 2.523 7.906 1.00 82.12 384 SER A N 1
ATOM 2925 C CA . SER A 1 384 ? -60.236 2.504 6.535 1.00 82.12 384 SER A CA 1
ATOM 2926 C C . SER A 1 384 ? -61.385 3.494 6.282 1.00 82.12 384 SER A C 1
ATOM 2928 O O . SER A 1 384 ? -61.680 3.817 5.130 1.00 82.12 384 SER A O 1
ATOM 2930 N N . ALA A 1 385 ? -62.018 4.006 7.343 1.00 80.62 385 ALA A N 1
ATOM 2931 C CA . ALA A 1 385 ? -63.066 5.029 7.307 1.00 80.62 385 ALA A CA 1
ATOM 2932 C C . ALA A 1 385 ? -63.150 5.780 8.651 1.00 80.62 385 ALA A C 1
ATOM 2934 O O . ALA A 1 385 ? -62.697 5.280 9.673 1.00 80.62 385 ALA A O 1
ATOM 2935 N N . SER A 1 386 ? -63.810 6.941 8.706 1.00 75.81 386 SER A N 1
ATOM 2936 C CA . SER A 1 386 ? -63.950 7.724 9.954 1.00 75.81 386 SER A CA 1
ATOM 2937 C C . SER A 1 386 ? -64.822 7.079 11.047 1.00 75.81 386 SER A C 1
ATOM 2939 O O . SER A 1 386 ? -64.873 7.571 12.174 1.00 75.81 386 SER A O 1
ATOM 2941 N N . SER A 1 387 ? -65.520 5.988 10.720 1.00 79.69 387 SER A N 1
ATOM 2942 C CA . SER A 1 387 ? -66.260 5.135 11.660 1.00 79.69 387 SER A CA 1
ATOM 2943 C C . SER A 1 387 ? -65.502 3.864 12.061 1.00 79.69 387 SER A C 1
ATOM 2945 O O . SER A 1 387 ? -66.058 3.045 12.790 1.00 79.69 387 SER A O 1
ATOM 2947 N N . ASP A 1 388 ? -64.303 3.664 11.519 1.00 83.75 388 ASP A N 1
ATOM 2948 C CA . ASP A 1 388 ? -63.457 2.500 11.751 1.00 83.75 388 ASP A CA 1
ATOM 2949 C C . ASP A 1 388 ? -62.589 2.719 12.997 1.00 83.75 388 ASP A C 1
ATOM 2951 O O . ASP A 1 388 ? -62.139 3.840 13.256 1.00 83.75 388 ASP A O 1
ATOM 2955 N N . PHE A 1 389 ? -62.411 1.670 13.799 1.00 85.19 389 PHE A N 1
ATOM 2956 C CA . PHE A 1 389 ? -61.711 1.745 15.081 1.00 85.19 389 PHE A CA 1
ATOM 2957 C C . PHE A 1 389 ? -61.010 0.430 15.407 1.00 85.19 389 PHE A C 1
ATOM 2959 O O . PHE A 1 389 ? -61.667 -0.588 15.634 1.00 85.19 389 PHE A O 1
ATOM 2966 N N . ASP A 1 390 ? -59.695 0.503 15.552 1.00 74.81 390 ASP A N 1
ATOM 2967 C CA . ASP A 1 390 ? -58.858 -0.602 16.003 1.00 74.81 390 ASP A CA 1
ATOM 2968 C C . ASP A 1 390 ? -58.698 -0.539 17.532 1.00 74.81 390 ASP A C 1
ATOM 2970 O O . ASP A 1 390 ? -58.535 0.544 18.102 1.00 74.81 390 ASP A O 1
ATOM 2974 N N . VAL A 1 391 ? -58.768 -1.686 18.220 1.00 76.88 391 VAL A N 1
ATOM 2975 C CA . VAL A 1 391 ? -58.643 -1.779 19.689 1.00 76.88 391 VAL A CA 1
ATOM 2976 C C . VAL A 1 391 ? -57.678 -2.895 20.078 1.00 76.88 391 VAL A C 1
ATOM 2978 O O . VAL A 1 391 ? -57.858 -4.045 19.678 1.00 76.88 391 VAL A O 1
ATOM 2981 N N . PHE A 1 392 ? -56.702 -2.569 20.922 1.00 69.81 392 PHE A N 1
ATOM 2982 C CA . PHE A 1 392 ? -55.666 -3.481 21.406 1.00 69.81 392 PHE A CA 1
ATOM 2983 C C . PHE A 1 392 ? -55.671 -3.527 22.937 1.00 69.81 392 PHE A C 1
ATOM 2985 O O . PHE A 1 392 ? -55.805 -2.492 23.588 1.00 69.81 392 PHE A O 1
ATOM 2992 N N . ALA A 1 393 ? -55.538 -4.721 23.517 1.00 68.56 393 ALA A N 1
ATOM 2993 C CA . ALA A 1 393 ? -55.580 -4.935 24.964 1.00 68.56 393 ALA A CA 1
ATOM 2994 C C . ALA A 1 393 ? -54.178 -5.195 25.533 1.00 68.56 393 ALA A C 1
ATOM 2996 O O . ALA A 1 393 ? -53.422 -5.992 24.975 1.00 68.56 393 ALA A O 1
ATOM 2997 N N . TYR A 1 394 ? -53.867 -4.579 26.672 1.00 62.59 394 TYR A N 1
ATOM 2998 C CA . TYR A 1 394 ? -52.578 -4.690 27.355 1.00 62.59 394 TYR A CA 1
ATOM 2999 C C . TYR A 1 394 ? -52.792 -4.871 28.859 1.00 62.59 394 TYR A C 1
ATOM 3001 O O . TYR A 1 394 ? -53.651 -4.223 29.451 1.00 62.59 394 TYR A O 1
ATOM 3009 N N . GLN A 1 395 ? -52.020 -5.754 29.491 1.00 71.19 395 GLN A N 1
ATOM 3010 C CA . GLN A 1 395 ? -52.004 -5.886 30.947 1.00 71.19 395 GLN A CA 1
ATOM 3011 C C . GLN A 1 395 ? -50.963 -4.918 31.508 1.00 71.19 395 GLN A C 1
ATOM 3013 O O . GLN A 1 395 ? -49.785 -5.046 31.179 1.00 71.19 395 GLN A O 1
ATOM 3018 N N . PHE A 1 396 ? -51.393 -4.004 32.374 1.00 67.25 396 PHE A N 1
ATOM 3019 C CA . PHE A 1 396 ? -50.513 -3.081 33.089 1.00 67.25 396 PHE A CA 1
ATOM 3020 C C . PHE A 1 396 ? -50.682 -3.220 34.607 1.00 67.25 396 PHE A C 1
ATOM 3022 O O . PHE A 1 396 ? -51.676 -3.762 35.108 1.00 67.25 396 PHE A O 1
ATOM 3029 N N . THR A 1 397 ? -49.690 -2.728 35.334 1.00 65.50 397 THR A N 1
ATOM 3030 C CA . THR A 1 397 ? -49.603 -2.683 36.795 1.00 65.50 397 THR A CA 1
ATOM 3031 C C . THR A 1 397 ? -49.779 -1.241 37.265 1.00 65.50 397 THR A C 1
ATOM 3033 O O . THR A 1 397 ? -49.326 -0.314 36.597 1.00 65.50 397 THR A O 1
ATOM 3036 N N . ALA A 1 398 ? -50.410 -1.029 38.422 1.00 67.75 398 ALA A N 1
ATOM 3037 C CA . ALA A 1 398 ? -50.421 0.278 39.073 1.00 67.75 398 ALA A CA 1
ATOM 3038 C C . ALA A 1 398 ? -48.978 0.784 39.232 1.00 67.75 398 ALA A C 1
ATOM 3040 O O . ALA A 1 398 ? -48.144 0.097 39.821 1.00 67.75 398 ALA A O 1
ATOM 3041 N N . GLY A 1 399 ? -48.679 1.966 38.700 1.00 63.72 399 GLY A N 1
ATOM 3042 C CA . GLY A 1 399 ? -47.329 2.528 38.714 1.00 63.72 399 GLY A CA 1
ATOM 3043 C C . GLY A 1 399 ? -46.472 2.289 37.462 1.00 63.72 399 GLY A C 1
ATOM 3044 O O . GLY A 1 399 ? -45.344 2.798 37.380 1.00 63.72 399 GLY A O 1
ATOM 3045 N N . ASP A 1 400 ? -46.993 1.556 36.477 1.00 69.00 400 ASP A N 1
ATOM 3046 C CA . ASP A 1 400 ? -46.393 1.468 35.146 1.00 69.00 400 ASP A CA 1
ATOM 3047 C C . ASP A 1 400 ? -46.442 2.833 34.446 1.00 69.00 400 ASP A C 1
ATOM 3049 O O . ASP A 1 400 ? -47.455 3.537 34.497 1.00 69.00 400 ASP A O 1
ATOM 3053 N N . LEU A 1 401 ? -45.346 3.189 33.768 1.00 72.88 401 LEU A N 1
ATOM 3054 C CA . LEU A 1 401 ? -45.268 4.388 32.941 1.00 72.88 401 LEU A CA 1
ATOM 3055 C C . LEU A 1 401 ? -45.369 3.989 31.466 1.00 72.88 401 LEU A C 1
ATOM 3057 O O . LEU A 1 401 ? -44.437 3.402 30.904 1.00 72.88 401 LEU A O 1
ATOM 3061 N N . VAL A 1 402 ? -46.517 4.287 30.862 1.00 74.38 402 VAL A N 1
ATOM 3062 C CA . VAL A 1 402 ? -46.902 3.864 29.511 1.00 74.38 402 VAL A CA 1
ATOM 3063 C C . VAL A 1 402 ? -46.948 5.074 28.589 1.00 74.38 402 VAL A C 1
ATOM 3065 O O . VAL A 1 402 ? -47.659 6.032 28.868 1.00 74.38 402 VAL A O 1
ATOM 3068 N N . THR A 1 403 ? -46.272 5.013 27.446 1.00 80.44 403 THR A N 1
ATOM 3069 C CA . THR A 1 403 ? -46.600 5.895 26.319 1.00 80.44 403 THR A CA 1
ATOM 3070 C C . THR A 1 403 ? -47.290 5.097 25.229 1.00 80.44 403 THR A C 1
ATOM 3072 O O . THR A 1 403 ? -46.804 4.041 24.822 1.00 80.44 403 THR A O 1
ATOM 3075 N N . VAL A 1 404 ? -48.380 5.654 24.713 1.00 81.50 404 VAL A N 1
ATOM 3076 C CA . VAL A 1 404 ? -49.003 5.248 23.454 1.00 81.50 404 VAL A CA 1
ATOM 3077 C C . VAL A 1 404 ? -48.589 6.263 22.395 1.00 81.50 404 VAL A C 1
ATOM 3079 O O . VAL A 1 404 ? -48.883 7.441 22.560 1.00 81.50 404 VAL A O 1
ATOM 3082 N N . ASN A 1 405 ? -47.933 5.844 21.317 1.00 82.88 405 ASN A N 1
ATOM 3083 C CA . ASN A 1 405 ? -47.644 6.711 20.175 1.00 82.88 405 ASN A CA 1
ATOM 3084 C C . ASN A 1 405 ? -48.285 6.124 18.914 1.00 82.88 405 ASN A C 1
ATOM 3086 O O . ASN A 1 405 ? -47.908 5.033 18.485 1.00 82.88 405 ASN A O 1
ATOM 3090 N N . ILE A 1 406 ? -49.254 6.836 18.334 1.00 85.31 406 ILE A N 1
ATOM 3091 C CA . ILE A 1 406 ? -49.841 6.489 17.037 1.00 85.31 406 ILE A CA 1
ATOM 3092 C C . ILE A 1 406 ? -49.087 7.257 15.949 1.00 85.31 406 ILE A C 1
ATOM 3094 O O . ILE A 1 406 ? -49.409 8.405 15.665 1.00 85.31 406 ILE A O 1
ATOM 3098 N N . ASP A 1 407 ? -48.071 6.612 15.375 1.00 80.38 407 ASP A N 1
ATOM 3099 C CA . ASP A 1 407 ? -47.239 7.116 14.272 1.00 80.38 407 ASP A CA 1
ATOM 3100 C C . ASP A 1 407 ? -47.994 6.967 12.943 1.00 80.38 407 ASP A C 1
ATOM 3102 O O . ASP A 1 407 ? -48.221 5.848 12.460 1.00 80.38 407 ASP A O 1
ATOM 3106 N N . SER A 1 408 ? -48.436 8.087 12.366 1.00 76.38 408 SER A N 1
ATOM 3107 C CA . SER A 1 408 ? -49.225 8.082 11.137 1.00 76.38 408 SER A CA 1
ATOM 3108 C C . SER A 1 408 ? -48.329 8.048 9.904 1.00 76.38 408 SER A C 1
ATOM 3110 O O . SER A 1 408 ? -47.843 9.053 9.390 1.00 76.38 408 SER A O 1
ATOM 3112 N N . THR A 1 409 ? -48.181 6.850 9.345 1.00 72.31 409 THR A N 1
ATOM 3113 C CA . THR A 1 409 ? -47.389 6.603 8.126 1.00 72.31 409 THR A CA 1
ATOM 3114 C C . THR A 1 409 ? -48.058 7.093 6.826 1.00 72.31 409 THR A C 1
ATOM 3116 O O . THR A 1 409 ? -47.663 6.688 5.731 1.00 72.31 409 THR A O 1
ATOM 3119 N N . SER A 1 410 ? -49.128 7.894 6.914 1.00 76.25 410 SER A N 1
ATOM 3120 C CA . SER A 1 410 ? -50.034 8.180 5.795 1.00 76.25 410 SER A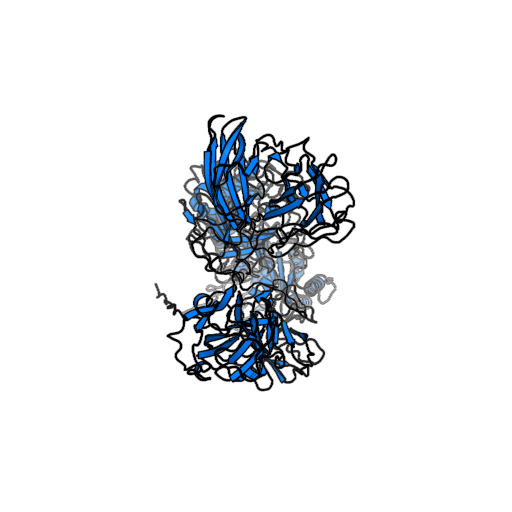 CA 1
ATOM 3121 C C . SER A 1 410 ? -50.828 9.490 5.978 1.00 76.25 410 SER A C 1
ATOM 3123 O O . SER A 1 410 ? -50.371 10.419 6.629 1.00 76.25 410 SER A O 1
ATOM 3125 N N . THR A 1 411 ? -52.010 9.598 5.359 1.00 78.31 411 THR A N 1
ATOM 3126 C CA . THR A 1 411 ? -52.929 10.750 5.454 1.00 78.31 411 THR A CA 1
ATOM 3127 C C . THR A 1 411 ? -53.957 10.633 6.587 1.00 78.31 411 THR A C 1
ATOM 3129 O O . THR A 1 411 ? -54.957 11.351 6.577 1.00 78.31 411 THR A O 1
ATOM 3132 N N . LEU A 1 412 ? -53.788 9.679 7.505 1.00 82.75 412 LEU A N 1
ATOM 3133 C CA . LEU A 1 412 ? -54.646 9.533 8.678 1.00 82.75 412 LEU A CA 1
ATOM 3134 C C . LEU A 1 412 ? -54.263 10.581 9.718 1.00 82.75 412 LEU A C 1
ATOM 3136 O O . LEU A 1 412 ? -53.149 10.532 10.214 1.00 82.75 412 LEU A O 1
ATOM 3140 N N . ASP A 1 413 ? -55.191 11.454 10.081 1.00 83.81 413 ASP A N 1
ATOM 3141 C CA . ASP A 1 413 ? -55.106 12.289 11.276 1.00 83.81 413 ASP A CA 1
ATOM 3142 C C . ASP A 1 413 ? -55.733 11.488 12.418 1.00 83.81 413 ASP A C 1
ATOM 3144 O O . ASP A 1 413 ? -56.949 11.240 12.429 1.00 83.81 413 ASP A O 1
ATOM 3148 N N . ALA A 1 414 ? -54.895 10.934 13.287 1.00 80.88 414 ALA A N 1
ATOM 3149 C CA . ALA A 1 414 ? -55.345 9.975 14.282 1.00 80.88 414 ALA A CA 1
ATOM 3150 C C . ALA A 1 414 ? -56.129 10.648 15.428 1.00 80.88 414 ALA A C 1
ATOM 3152 O O . ALA A 1 414 ? -56.292 11.861 15.504 1.00 80.88 414 ALA A O 1
ATOM 3153 N N . ARG A 1 415 ? -56.687 9.810 16.298 1.00 85.56 415 ARG A N 1
ATOM 3154 C CA . ARG A 1 415 ? -57.031 10.113 17.691 1.00 85.56 415 ARG A CA 1
ATOM 3155 C C . ARG A 1 415 ? -56.995 8.817 18.474 1.00 85.56 415 ARG A C 1
ATOM 3157 O O . ARG A 1 415 ? -57.296 7.749 17.922 1.00 85.56 415 ARG A O 1
ATOM 3164 N N . VAL A 1 416 ? -56.634 8.894 19.747 1.00 87.12 416 VAL A N 1
ATOM 3165 C CA . VAL A 1 416 ? -56.405 7.710 20.573 1.00 87.12 416 VAL A CA 1
ATOM 3166 C C . VAL A 1 416 ? -57.051 7.846 21.946 1.00 87.12 416 VAL A C 1
ATOM 3168 O O . VAL A 1 416 ? -56.992 8.884 22.596 1.00 87.12 416 VAL A O 1
ATOM 3171 N N . TRP A 1 417 ? -57.667 6.759 22.400 1.00 89.50 417 TRP A N 1
ATOM 3172 C CA . TRP A 1 417 ? -58.180 6.622 23.760 1.00 89.50 417 TRP A CA 1
ATOM 3173 C C . TRP A 1 417 ? -57.460 5.482 24.459 1.00 89.50 417 TRP A C 1
ATOM 3175 O O . TRP A 1 417 ? -57.246 4.420 23.869 1.00 89.50 417 TRP A O 1
ATOM 3185 N N . LEU A 1 418 ? -57.188 5.668 25.743 1.00 85.38 418 LEU A N 1
ATOM 3186 C CA . LEU A 1 418 ? -56.838 4.603 26.665 1.00 85.38 418 LEU A CA 1
ATOM 3187 C C . LEU A 1 418 ? -58.025 4.370 27.604 1.00 85.38 418 LEU A C 1
ATOM 3189 O O . LEU A 1 418 ? -58.456 5.284 28.309 1.00 85.38 418 LEU A O 1
ATOM 3193 N N . TYR A 1 419 ? -58.553 3.149 27.605 1.00 82.25 419 TYR A N 1
ATOM 3194 C CA . TYR A 1 419 ? -59.602 2.710 28.521 1.00 82.25 419 TYR A CA 1
ATOM 3195 C C . TYR A 1 419 ? -59.031 1.809 29.614 1.00 82.25 419 TYR A C 1
ATOM 3197 O O . TYR A 1 419 ? -58.120 1.025 29.348 1.00 82.25 419 TYR A O 1
ATOM 3205 N N . ASP A 1 420 ? -59.602 1.871 30.814 1.00 79.69 420 ASP A N 1
ATOM 3206 C CA . ASP A 1 420 ? -59.314 0.926 31.893 1.00 79.69 420 ASP A CA 1
ATOM 3207 C C . ASP A 1 420 ? -60.111 -0.388 31.783 1.00 79.69 420 ASP A C 1
ATOM 3209 O O . ASP A 1 420 ? -60.918 -0.599 30.871 1.00 79.69 420 ASP A O 1
ATOM 3213 N N . SER A 1 421 ? -59.907 -1.273 32.762 1.00 72.50 421 SER A N 1
ATOM 3214 C CA . SER A 1 421 ? -60.579 -2.577 32.841 1.00 72.50 421 SER A CA 1
ATOM 3215 C C . SER A 1 421 ? -62.094 -2.502 33.083 1.00 72.50 421 SER A C 1
ATOM 3217 O O . SER A 1 421 ? -62.787 -3.502 32.889 1.00 72.50 421 SER A O 1
ATOM 3219 N N . SER A 1 422 ? -62.626 -1.336 33.469 1.00 78.88 422 SER A N 1
ATOM 3220 C CA . SER A 1 422 ? -64.066 -1.078 33.585 1.00 78.88 422 SER A CA 1
ATOM 3221 C C . SER A 1 422 ? -64.692 -0.572 32.277 1.00 78.88 422 SER A C 1
ATOM 3223 O O . SER A 1 422 ? -65.917 -0.566 32.142 1.00 78.88 422 SER A O 1
ATOM 3225 N N . GLY A 1 423 ? -63.863 -0.183 31.301 1.00 72.81 423 GLY A N 1
ATOM 3226 C CA . GLY A 1 423 ? -64.283 0.458 30.057 1.00 72.81 423 GLY A CA 1
ATOM 3227 C C . GLY A 1 423 ? -64.460 1.976 30.172 1.00 72.81 423 GLY A C 1
ATOM 3228 O O . GLY A 1 423 ? -65.076 2.577 29.289 1.00 72.81 423 GLY A O 1
ATOM 3229 N N . ALA A 1 424 ? -63.940 2.608 31.229 1.00 80.50 424 ALA A N 1
ATOM 3230 C CA . ALA A 1 424 ? -63.882 4.063 31.351 1.00 80.50 424 ALA A CA 1
ATOM 3231 C C . ALA A 1 424 ? -62.659 4.615 30.602 1.00 80.50 424 ALA A C 1
ATOM 3233 O O . ALA A 1 424 ? -61.602 3.989 30.608 1.00 80.50 424 ALA A O 1
ATOM 3234 N N . VAL A 1 425 ? -62.789 5.781 29.956 1.00 81.62 425 VAL A N 1
ATOM 3235 C CA . VAL A 1 425 ? -61.639 6.494 29.369 1.00 81.62 425 VAL A CA 1
ATOM 3236 C C . VAL A 1 425 ? -60.803 7.070 30.509 1.00 81.62 425 VAL A C 1
ATOM 3238 O O . VAL A 1 425 ? -61.338 7.802 31.339 1.00 81.62 425 VAL A O 1
ATOM 3241 N N . VAL A 1 426 ? -59.510 6.750 30.530 1.00 76.19 426 VAL A N 1
ATOM 3242 C CA . VAL A 1 426 ? -58.541 7.227 31.535 1.00 76.19 426 VAL A CA 1
ATOM 3243 C C . VAL A 1 426 ? -57.444 8.117 30.953 1.00 76.19 426 VAL A C 1
ATOM 3245 O O . VAL A 1 426 ? -56.784 8.823 31.704 1.00 76.19 426 VAL A O 1
ATOM 3248 N N . ALA A 1 427 ? -57.253 8.094 29.632 1.00 77.12 427 ALA A N 1
ATOM 3249 C CA . ALA A 1 427 ? -56.497 9.101 28.897 1.00 77.12 427 ALA A CA 1
ATOM 3250 C C . ALA A 1 427 ? -57.003 9.190 27.448 1.00 77.12 427 ALA A C 1
ATOM 3252 O O . ALA A 1 427 ? -57.579 8.238 26.911 1.00 77.12 427 ALA A O 1
ATOM 3253 N N . LEU A 1 428 ? -56.793 10.346 26.827 1.00 80.25 428 LEU A N 1
ATOM 3254 C CA . LEU A 1 428 ? -57.312 10.724 25.516 1.00 80.25 428 LEU A CA 1
ATOM 3255 C C . LEU A 1 428 ? -56.309 11.668 24.845 1.00 80.25 428 LEU A C 1
ATOM 3257 O O . LEU A 1 428 ? -55.854 12.608 25.482 1.00 80.25 428 LEU A O 1
ATOM 3261 N N . GLU A 1 429 ? -56.039 11.457 23.561 1.00 77.75 429 GLU A N 1
ATOM 3262 C CA . GLU A 1 429 ? -55.590 12.507 22.641 1.00 77.75 429 GLU A CA 1
ATOM 3263 C C . GLU A 1 429 ? -56.627 12.557 21.509 1.00 77.75 429 GLU A C 1
ATOM 3265 O O . GLU A 1 429 ? -56.978 11.521 20.933 1.00 77.75 429 GLU A O 1
ATOM 3270 N N . ASP A 1 430 ? -57.224 13.727 21.278 1.00 71.81 430 ASP A N 1
ATOM 3271 C CA . ASP A 1 430 ? -58.455 13.849 20.489 1.00 71.81 430 ASP A CA 1
ATOM 3272 C C . ASP A 1 430 ? -58.234 14.128 18.993 1.00 71.81 430 ASP A C 1
ATOM 3274 O O . ASP A 1 430 ? -59.213 14.139 18.237 1.00 71.81 430 ASP A O 1
ATOM 3278 N N . GLY A 1 431 ? -56.971 14.264 18.575 1.00 67.75 431 GLY A N 1
ATOM 3279 C CA . GLY A 1 431 ? -56.526 14.578 17.220 1.00 67.75 431 GLY A CA 1
ATOM 3280 C C . GLY A 1 431 ? -56.479 16.073 16.902 1.00 67.75 431 GLY A C 1
ATOM 3281 O O . GLY A 1 431 ? -56.241 16.447 15.758 1.00 67.75 431 GLY A O 1
ATOM 3282 N N . THR A 1 432 ? -56.723 16.964 17.872 1.00 63.81 432 THR A N 1
ATOM 3283 C CA . THR A 1 432 ? -56.669 18.421 17.635 1.00 63.81 432 THR A CA 1
ATOM 3284 C C . THR A 1 432 ? -55.262 19.014 17.757 1.00 63.81 432 THR A C 1
ATOM 3286 O O . THR A 1 432 ? -55.037 20.156 17.341 1.00 63.81 432 THR A O 1
ATOM 3289 N N . SER A 1 433 ? -54.306 18.248 18.289 1.00 60.91 433 SER A N 1
ATOM 3290 C CA . SER A 1 433 ? -52.927 18.671 18.533 1.00 60.91 433 SER A CA 1
ATOM 3291 C C . SER A 1 433 ? -52.186 19.033 17.237 1.00 60.91 433 SER A C 1
ATOM 3293 O O . SER A 1 433 ? -51.825 18.167 16.447 1.00 60.91 433 SER A O 1
ATOM 3295 N N . SER A 1 434 ? -51.898 20.320 17.011 1.00 54.31 434 SER A N 1
ATOM 3296 C CA . SER A 1 434 ? -51.160 20.765 15.817 1.00 54.31 434 SER A CA 1
ATOM 3297 C C . SER A 1 434 ? -49.646 20.826 16.047 1.00 54.31 434 SER A C 1
ATOM 3299 O O . SER A 1 434 ? -49.175 21.514 16.955 1.00 54.31 434 SER A O 1
ATOM 3301 N N . PHE A 1 435 ? -48.868 20.191 15.173 1.00 56.88 435 PHE A N 1
ATOM 3302 C CA . PHE A 1 435 ? -47.423 20.013 15.288 1.00 56.88 435 PHE A CA 1
ATOM 3303 C C . PHE A 1 435 ? -46.649 20.614 14.103 1.00 56.88 435 PHE A C 1
ATOM 3305 O O . PHE A 1 435 ? -46.951 20.387 12.932 1.00 56.88 435 PHE A O 1
ATOM 3312 N N . SER A 1 436 ? -45.563 21.333 14.385 1.00 52.12 436 SER A N 1
ATOM 3313 C CA . SER A 1 436 ? -44.674 21.929 13.376 1.00 52.12 436 SER A CA 1
ATOM 3314 C C . SER A 1 436 ? -43.689 20.911 12.769 1.00 52.12 436 SER A C 1
ATOM 3316 O O . SER A 1 436 ? -42.474 21.033 12.905 1.00 52.12 436 SER A O 1
ATOM 3318 N N . SER A 1 437 ? -44.214 19.897 12.077 1.00 45.44 437 SER A N 1
ATOM 3319 C CA . SER A 1 437 ? -43.453 18.810 11.436 1.00 45.44 437 SER A CA 1
ATOM 3320 C C . SER A 1 437 ? -44.116 18.382 10.114 1.00 45.44 437 SER A C 1
ATOM 3322 O O . SER A 1 437 ? -45.334 18.499 9.999 1.00 45.44 437 SER A O 1
ATOM 3324 N N . PRO A 1 438 ? -43.387 17.847 9.110 1.00 45.75 438 PRO A N 1
ATOM 3325 C CA . PRO A 1 438 ? -44.006 17.221 7.932 1.00 45.75 438 PRO A CA 1
ATOM 3326 C C . PRO A 1 438 ? -44.897 16.001 8.252 1.00 45.75 438 PRO A C 1
ATOM 3328 O O . PRO A 1 438 ? -45.649 15.574 7.380 1.00 45.75 438 PRO A O 1
ATOM 3331 N N . TYR A 1 439 ? -44.848 15.481 9.483 1.00 52.09 439 TYR A N 1
ATOM 3332 C CA . TYR A 1 439 ? -45.681 14.386 10.004 1.00 52.09 439 TYR A CA 1
ATOM 3333 C C . TYR A 1 439 ? -46.704 14.918 11.032 1.00 52.09 439 TYR A C 1
ATOM 3335 O O . TYR A 1 439 ? -46.730 14.531 12.194 1.00 52.09 439 TYR A O 1
ATOM 3343 N N . ASN A 1 440 ? -47.499 15.911 10.627 1.00 55.19 440 ASN A N 1
ATOM 3344 C CA . ASN A 1 440 ? -48.441 16.651 11.483 1.00 55.19 440 ASN A CA 1
ATOM 3345 C C . ASN A 1 440 ? -49.766 15.892 11.750 1.00 55.19 440 ASN A C 1
ATOM 3347 O O . ASN A 1 440 ? -50.827 16.486 11.610 1.00 55.19 440 ASN A O 1
ATOM 3351 N N . LEU A 1 441 ? -49.724 14.578 12.002 1.00 62.53 441 LEU A N 1
ATOM 3352 C CA . LEU A 1 441 ? -50.926 13.719 12.040 1.00 62.53 441 LEU A CA 1
ATOM 3353 C C . LEU A 1 441 ? -50.848 12.562 13.072 1.00 62.53 441 LEU A C 1
ATOM 3355 O O . LEU A 1 441 ? -51.658 11.633 13.036 1.00 62.53 441 LEU A O 1
ATOM 3359 N N . ASP A 1 442 ? -49.848 12.587 13.960 1.00 69.56 442 ASP A N 1
ATOM 3360 C CA . ASP A 1 442 ? -49.634 11.560 14.994 1.00 69.56 442 ASP A CA 1
ATOM 3361 C C . ASP A 1 442 ? -50.453 11.849 16.258 1.00 69.56 442 ASP A C 1
ATOM 3363 O O . ASP A 1 442 ? -50.438 12.983 16.735 1.00 69.56 442 ASP A O 1
ATOM 3367 N N . SER A 1 443 ? -51.025 10.819 16.889 1.00 75.00 443 SER A N 1
ATOM 3368 C CA . SER A 1 443 ? -51.747 10.954 18.170 1.00 75.00 443 SER A CA 1
ATOM 3369 C C . SER A 1 443 ? -51.033 10.236 19.318 1.00 75.00 443 SER A C 1
ATOM 3371 O O . SER A 1 443 ? -51.101 9.005 19.409 1.00 75.00 443 SER A O 1
ATOM 3373 N N . PRO A 1 444 ? -50.342 10.968 20.208 1.00 76.94 444 PRO A N 1
ATOM 3374 C CA . PRO A 1 444 ? -49.647 10.382 21.347 1.00 76.94 444 PRO A CA 1
ATOM 3375 C C . PRO A 1 444 ? -50.336 10.630 22.701 1.00 76.94 444 PRO A C 1
ATOM 3377 O O . PRO A 1 444 ? -50.721 11.746 23.031 1.00 76.94 444 PRO A O 1
ATOM 3380 N N . ILE A 1 445 ? -50.362 9.606 23.557 1.00 77.38 445 ILE A N 1
ATOM 3381 C CA . ILE A 1 445 ? -50.567 9.740 25.008 1.00 77.38 445 ILE A CA 1
ATOM 3382 C C . ILE A 1 445 ? -49.210 9.488 25.672 1.00 77.38 445 ILE A C 1
ATOM 3384 O O . ILE A 1 445 ? -48.834 8.337 25.904 1.00 77.38 445 ILE A O 1
ATOM 3388 N N . TYR A 1 446 ? -48.456 10.556 25.946 1.00 74.19 446 TYR A N 1
ATOM 3389 C CA . TYR A 1 446 ? -47.112 10.475 26.532 1.00 74.19 446 TYR A CA 1
ATOM 3390 C C . TYR A 1 446 ? -47.137 10.230 28.045 1.00 74.19 446 TYR A C 1
ATOM 3392 O O . TYR A 1 446 ? -47.765 10.989 28.791 1.00 74.19 446 TYR A O 1
ATOM 3400 N N . ALA A 1 447 ? -46.373 9.224 28.486 1.00 69.75 447 ALA A N 1
ATOM 3401 C CA . ALA A 1 447 ? -46.054 8.950 29.888 1.00 69.75 447 ALA A CA 1
ATOM 3402 C C . ALA A 1 447 ? -47.294 8.941 30.812 1.00 69.75 447 ALA A C 1
ATOM 3404 O O . ALA A 1 447 ? -47.336 9.589 31.858 1.00 69.75 447 ALA A O 1
ATOM 3405 N N . PHE A 1 448 ? -48.331 8.209 30.400 1.00 74.88 448 PHE A N 1
ATOM 3406 C CA . PHE A 1 448 ? -49.482 7.892 31.234 1.00 74.88 448 PHE A CA 1
ATOM 3407 C C . PHE A 1 448 ? -49.057 7.016 32.414 1.00 74.88 448 PHE A C 1
ATOM 3409 O O . PHE A 1 448 ? -48.462 5.948 32.245 1.00 74.88 448 PHE A O 1
ATOM 3416 N N . ILE A 1 449 ? -49.396 7.484 33.609 1.00 72.06 449 ILE A N 1
ATOM 3417 C CA . ILE A 1 449 ? -49.241 6.762 34.862 1.00 72.06 449 ILE A CA 1
ATOM 3418 C C . ILE A 1 449 ? -50.447 5.842 35.027 1.00 72.06 449 ILE A C 1
ATOM 3420 O O . ILE A 1 449 ? -51.579 6.310 35.122 1.00 72.06 449 ILE A O 1
ATOM 3424 N N . VAL A 1 450 ? -50.212 4.532 35.078 1.00 72.94 450 VAL A N 1
ATOM 3425 C CA . VAL A 1 450 ? -51.283 3.546 35.256 1.00 72.94 450 VAL A CA 1
ATOM 3426 C C . VAL A 1 450 ? -51.806 3.605 36.702 1.00 72.94 450 VAL A C 1
ATOM 3428 O O . VAL A 1 450 ? -51.053 3.282 37.624 1.00 72.94 450 VAL A O 1
ATOM 3431 N N . PRO A 1 451 ? -53.079 3.991 36.939 1.00 64.44 451 PRO A N 1
ATOM 3432 C CA . PRO A 1 451 ? -53.585 4.252 38.289 1.00 64.44 451 PRO A CA 1
ATOM 3433 C C . PRO A 1 451 ? -53.963 2.979 39.064 1.00 64.44 451 PRO A C 1
ATOM 3435 O O . PRO A 1 451 ? -54.046 3.006 40.288 1.00 64.44 451 PRO A O 1
ATOM 3438 N N . ALA A 1 452 ? -54.214 1.862 38.374 1.00 70.00 452 ALA A N 1
ATOM 3439 C CA . ALA A 1 452 ? -54.595 0.588 38.979 1.00 70.00 452 ALA A CA 1
ATOM 3440 C C . ALA A 1 452 ? -54.088 -0.589 38.131 1.00 70.00 452 ALA A C 1
ATOM 3442 O O . ALA A 1 452 ? -54.064 -0.511 36.908 1.00 70.00 452 ALA A O 1
ATOM 3443 N N . SER A 1 453 ? -53.715 -1.710 38.750 1.00 70.38 453 SER A N 1
ATOM 3444 C CA . SER A 1 453 ? -53.320 -2.911 38.001 1.00 70.38 453 SER A CA 1
ATOM 3445 C C . SER A 1 453 ? -54.532 -3.524 37.294 1.00 70.38 453 SER A C 1
ATOM 3447 O O . SER A 1 453 ? -55.555 -3.779 37.930 1.00 70.38 453 SER A O 1
ATOM 3449 N N . GLY A 1 454 ? -54.430 -3.807 35.994 1.00 66.19 454 GLY A N 1
ATOM 3450 C CA . GLY A 1 454 ? -55.554 -4.322 35.213 1.00 66.19 454 GLY A CA 1
ATOM 3451 C C . GLY A 1 454 ? -55.278 -4.459 33.717 1.00 66.19 454 GLY A C 1
ATOM 3452 O O . GLY A 1 454 ? -54.191 -4.152 33.230 1.00 66.19 454 GLY A O 1
ATOM 3453 N N . VAL A 1 455 ? -56.287 -4.931 32.983 1.00 71.06 455 VAL A N 1
ATOM 3454 C CA . VAL A 1 455 ? -56.289 -4.896 31.514 1.00 71.06 455 VAL A CA 1
ATOM 3455 C C . VAL A 1 455 ? -56.758 -3.518 31.063 1.00 71.06 455 VAL A C 1
ATOM 3457 O O . VAL A 1 455 ? -57.859 -3.103 31.415 1.00 71.06 455 VAL A O 1
ATOM 3460 N N . TYR A 1 456 ? -55.941 -2.839 30.270 1.00 80.38 456 TYR A N 1
ATOM 3461 C CA . TYR A 1 456 ? -56.252 -1.574 29.616 1.00 80.38 456 TYR A CA 1
ATOM 3462 C C . TYR A 1 456 ? -56.426 -1.789 28.112 1.00 80.38 456 TYR A C 1
ATOM 3464 O O . TYR A 1 456 ? -55.868 -2.728 27.539 1.00 80.38 456 TYR A O 1
ATOM 3472 N N . PHE A 1 457 ? -57.185 -0.910 27.459 1.00 78.44 457 PHE A N 1
ATOM 3473 C CA . PHE A 1 457 ? -57.468 -0.993 26.028 1.00 78.44 457 PHE A CA 1
ATOM 3474 C C . PHE A 1 457 ? -57.073 0.303 25.322 1.00 78.44 457 PHE A C 1
ATOM 3476 O O . PHE A 1 457 ? -57.642 1.358 25.596 1.00 78.44 457 PHE A O 1
ATOM 3483 N N . VAL A 1 458 ? -56.129 0.220 24.387 1.00 82.25 458 VAL A N 1
ATOM 3484 C CA . VAL A 1 458 ? -55.796 1.316 23.469 1.00 82.25 458 VAL A CA 1
ATOM 3485 C C . VAL A 1 458 ? -56.730 1.226 22.274 1.00 82.25 458 VAL A C 1
ATOM 3487 O O . VAL A 1 458 ? -56.760 0.200 21.597 1.00 82.25 458 VAL A O 1
ATOM 3490 N N . ARG A 1 459 ? -57.479 2.291 21.996 1.00 88.69 459 ARG A N 1
ATOM 3491 C CA . ARG A 1 459 ? -58.352 2.408 20.825 1.00 88.69 459 ARG A CA 1
ATOM 3492 C C . ARG A 1 459 ? -57.862 3.521 19.919 1.00 88.69 459 ARG A C 1
ATOM 3494 O O . ARG A 1 459 ? -57.730 4.651 20.376 1.00 88.69 459 ARG A O 1
ATOM 3501 N N . VAL A 1 460 ? -57.687 3.216 18.641 1.00 87.19 460 VAL A N 1
ATOM 3502 C CA . VAL A 1 460 ? -57.292 4.168 17.598 1.00 87.19 460 VAL A CA 1
ATOM 3503 C C . VAL A 1 460 ? -58.487 4.436 16.685 1.00 87.19 460 VAL A C 1
ATOM 3505 O O . VAL A 1 460 ? -59.284 3.538 16.415 1.00 87.19 460 VAL A O 1
ATOM 3508 N N . GLY A 1 461 ? -58.630 5.669 16.210 1.00 86.75 461 GLY A N 1
ATOM 3509 C CA . GLY A 1 461 ? -59.564 6.034 15.146 1.00 86.75 461 GLY A CA 1
ATOM 3510 C C . GLY A 1 461 ? -59.089 7.276 14.397 1.00 86.75 461 GLY A C 1
ATOM 3511 O O . GLY A 1 461 ? -58.059 7.847 14.737 1.00 86.75 461 GLY A O 1
ATOM 3512 N N . ALA A 1 462 ? -59.847 7.719 13.395 1.00 85.38 462 ALA A N 1
ATOM 3513 C CA . ALA A 1 462 ? -59.576 8.987 12.713 1.00 85.38 462 ALA A CA 1
ATOM 3514 C C . ALA A 1 462 ? -60.231 10.163 13.448 1.00 85.38 462 ALA A C 1
ATOM 3516 O O . ALA A 1 462 ? -61.428 10.096 13.770 1.00 85.38 462 ALA A O 1
ATOM 3517 N N . TYR A 1 463 ? -59.480 11.242 13.664 1.00 81.88 463 TYR A N 1
ATOM 3518 C CA . TYR A 1 463 ? -60.022 12.590 13.835 1.00 81.88 463 TYR A CA 1
ATOM 3519 C C . TYR A 1 463 ? -60.384 13.158 12.455 1.00 81.88 463 TYR A C 1
ATOM 3521 O O . TYR A 1 463 ? -61.548 13.488 12.208 1.00 81.88 463 TYR A O 1
ATOM 3529 N N . THR A 1 464 ? -59.442 13.115 11.505 1.00 80.25 464 THR A N 1
ATOM 3530 C CA . THR A 1 464 ? -59.688 13.344 10.071 1.00 80.25 464 THR A CA 1
ATOM 3531 C C . THR A 1 464 ? -58.929 12.341 9.179 1.00 80.25 464 THR A C 1
ATOM 3533 O O . THR A 1 464 ? -58.050 11.608 9.619 1.00 80.25 464 THR A O 1
ATOM 3536 N N . GLY A 1 465 ? -59.303 12.235 7.900 1.00 82.38 465 GLY A N 1
ATOM 3537 C CA . GLY A 1 465 ? -58.624 11.334 6.957 1.00 82.38 465 GLY A CA 1
ATOM 3538 C C . GLY A 1 465 ? -58.818 9.829 7.217 1.00 82.38 465 GLY A C 1
ATOM 3539 O O . GLY A 1 465 ? -59.765 9.400 7.875 1.00 82.38 465 GLY A O 1
ATOM 3540 N N . THR A 1 466 ? -57.938 9.032 6.604 1.00 85.00 466 THR A N 1
ATOM 3541 C CA . THR A 1 466 ? -57.879 7.554 6.625 1.00 85.00 466 THR A CA 1
ATOM 3542 C C . THR A 1 466 ? -56.468 7.104 6.244 1.00 85.00 466 THR A C 1
ATOM 3544 O O . THR A 1 466 ? -55.814 7.803 5.460 1.00 85.00 466 THR A O 1
ATOM 3547 N N . GLY A 1 467 ? -56.030 5.922 6.691 1.00 83.19 467 GLY A N 1
ATOM 3548 C CA . GLY A 1 467 ? -54.747 5.345 6.277 1.00 83.19 467 GLY A CA 1
ATOM 3549 C C . GLY A 1 467 ? -54.068 4.430 7.302 1.00 83.19 467 GLY A C 1
ATOM 3550 O O . GLY A 1 467 ? -54.673 4.006 8.287 1.00 83.19 467 GLY A O 1
ATOM 3551 N N . THR A 1 468 ? -52.810 4.086 7.019 1.00 85.00 468 THR A N 1
ATOM 3552 C CA . THR A 1 468 ? -51.946 3.199 7.812 1.00 85.00 468 THR A CA 1
ATOM 3553 C C . THR A 1 468 ? -51.225 3.944 8.931 1.00 85.00 468 THR A C 1
ATOM 3555 O O . THR A 1 468 ? -50.772 5.078 8.743 1.00 85.00 468 THR A O 1
ATOM 3558 N N . TYR A 1 469 ? -51.035 3.273 10.064 1.00 84.88 469 TYR A N 1
ATOM 3559 C CA . TYR A 1 469 ? -50.306 3.797 11.220 1.00 84.88 469 TYR A CA 1
ATOM 3560 C C . TYR A 1 469 ? -49.573 2.673 11.974 1.00 84.88 469 TYR A C 1
ATOM 3562 O O . TYR A 1 469 ? -49.911 1.495 11.823 1.00 84.88 469 TYR A O 1
ATOM 3570 N N . ASN A 1 470 ? -48.608 3.034 12.821 1.00 77.06 470 ASN A N 1
ATOM 3571 C CA . ASN A 1 470 ? -48.025 2.149 13.831 1.00 77.06 470 ASN A CA 1
ATOM 3572 C C . ASN A 1 470 ? -48.522 2.566 15.221 1.00 77.06 470 ASN A C 1
ATOM 3574 O O . ASN A 1 470 ? -48.337 3.711 15.619 1.00 77.06 470 ASN A O 1
ATOM 3578 N N . ALA A 1 471 ? -49.166 1.655 15.954 1.00 76.62 471 ALA A N 1
ATOM 3579 C CA . ALA A 1 471 ? -49.395 1.811 17.386 1.00 76.62 471 ALA A CA 1
ATOM 3580 C C . ALA A 1 471 ? -48.184 1.261 18.134 1.00 76.62 471 ALA A C 1
ATOM 3582 O O . ALA A 1 471 ? -47.995 0.043 18.221 1.00 76.62 471 ALA A O 1
ATOM 3583 N N . ASP A 1 472 ? -47.389 2.171 18.681 1.00 76.19 472 ASP A N 1
ATOM 3584 C CA . ASP A 1 472 ? -46.224 1.840 19.481 1.00 76.19 472 ASP A CA 1
ATOM 3585 C C . ASP A 1 472 ? -46.513 2.088 20.957 1.00 76.19 472 ASP A C 1
ATOM 3587 O O . ASP A 1 472 ? -46.749 3.218 21.389 1.00 76.19 472 ASP A O 1
ATOM 3591 N N . ILE A 1 473 ? -46.499 1.007 21.732 1.00 79.94 473 ILE A N 1
ATOM 3592 C CA . ILE A 1 473 ? -46.686 1.033 23.178 1.00 79.94 473 ILE A CA 1
ATOM 3593 C C . ILE A 1 473 ? -45.325 0.843 23.831 1.00 79.94 473 ILE A C 1
ATOM 3595 O O . ILE A 1 473 ? -44.744 -0.246 23.794 1.00 79.94 473 ILE A O 1
ATOM 3599 N N . TYR A 1 474 ? -44.828 1.918 24.423 1.00 72.06 474 TYR A N 1
ATOM 3600 C CA . TYR A 1 474 ? -43.554 1.968 25.121 1.00 72.06 474 TYR A CA 1
ATOM 3601 C C . TYR A 1 474 ? -43.828 1.884 26.625 1.00 72.06 474 TYR A C 1
ATOM 3603 O O . TYR A 1 474 ? -44.581 2.698 27.162 1.00 72.06 474 TYR A O 1
ATOM 3611 N N . LEU A 1 475 ? -43.236 0.903 27.308 1.00 69.12 475 LEU A N 1
ATOM 3612 C CA . LEU A 1 475 ? -43.465 0.641 28.730 1.00 69.12 475 LEU A CA 1
ATOM 3613 C C . LEU A 1 475 ? -42.156 0.692 29.525 1.00 69.12 475 LEU A C 1
ATOM 3615 O O . LEU A 1 475 ? -41.156 0.049 29.183 1.00 69.12 475 LEU A O 1
ATOM 3619 N N . SER A 1 476 ? -42.219 1.411 30.644 1.00 68.19 476 SER A N 1
ATOM 3620 C CA . SER A 1 476 ? -41.159 1.518 31.639 1.00 68.19 476 SER A CA 1
ATOM 3621 C C . SER A 1 476 ? -41.680 1.120 33.023 1.00 68.19 476 SER A C 1
ATOM 3623 O O . SER A 1 476 ? -42.234 1.943 33.759 1.00 68.19 476 SER A O 1
ATOM 3625 N N . SER A 1 477 ? -41.472 -0.144 33.384 1.00 56.09 477 SER A N 1
ATOM 3626 C CA . SER A 1 477 ? -41.807 -0.720 34.693 1.00 56.09 477 SER A CA 1
ATOM 3627 C C . SER A 1 477 ? -40.547 -1.217 35.412 1.00 56.09 477 SER A C 1
ATOM 3629 O O . SER A 1 477 ? -39.480 -1.264 34.810 1.00 56.09 477 SER A O 1
ATOM 3631 N N . PHE A 1 478 ? -40.648 -1.578 36.693 1.00 47.38 478 PHE A N 1
ATOM 3632 C CA . PHE A 1 478 ? -39.606 -2.351 37.393 1.00 47.38 478 PHE A CA 1
ATOM 3633 C C . PHE A 1 478 ? -39.918 -3.856 37.427 1.00 47.38 478 PHE A C 1
ATOM 3635 O O . PHE A 1 478 ? -39.089 -4.649 37.869 1.00 47.38 478 PHE A O 1
ATOM 3642 N N . THR A 1 479 ? -41.085 -4.259 36.923 1.00 42.84 479 THR A N 1
ATOM 3643 C CA . THR A 1 479 ? -41.476 -5.652 36.712 1.00 42.84 479 THR A CA 1
ATOM 3644 C C . THR A 1 479 ? -41.642 -5.925 35.219 1.00 42.84 479 THR A C 1
ATOM 3646 O O . THR A 1 479 ? -42.168 -5.107 34.466 1.00 42.84 479 THR A O 1
ATOM 3649 N N . GLY A 1 480 ? -41.210 -7.103 34.764 1.00 43.69 480 GLY A N 1
ATOM 3650 C CA . GLY A 1 480 ? -41.618 -7.583 33.443 1.00 43.69 480 GLY A CA 1
ATOM 3651 C C . GLY A 1 480 ? -43.128 -7.852 33.398 1.00 43.69 480 GLY A C 1
ATOM 3652 O O . GLY A 1 480 ? -43.744 -8.026 34.456 1.00 43.69 480 GLY A O 1
ATOM 3653 N N . PRO A 1 481 ? -43.744 -7.934 32.201 1.00 36.53 481 PRO A N 1
ATOM 3654 C CA . PRO A 1 481 ? -45.144 -8.334 32.084 1.00 36.53 481 PRO A CA 1
ATOM 3655 C C . PRO A 1 481 ? -45.373 -9.669 32.830 1.00 36.53 481 PRO A C 1
ATOM 3657 O O . PRO A 1 481 ? -44.547 -10.576 32.687 1.00 36.53 481 PRO A O 1
ATOM 3660 N N . PRO A 1 482 ? -46.434 -9.808 33.654 1.00 36.91 482 PRO A N 1
ATOM 3661 C CA . PRO A 1 482 ? -46.426 -10.776 34.751 1.00 36.91 482 PRO A CA 1
ATOM 3662 C C . PRO A 1 482 ? -46.244 -12.252 34.369 1.00 36.91 482 PRO A C 1
ATOM 3664 O O . PRO A 1 482 ? -46.934 -12.786 33.500 1.00 36.91 482 PRO A O 1
ATOM 3667 N N . VAL A 1 483 ? -45.433 -12.948 35.171 1.00 33.41 483 VAL A N 1
ATOM 3668 C CA . VAL A 1 483 ? -45.560 -14.390 35.439 1.00 33.41 483 VAL A CA 1
ATOM 3669 C C . VAL A 1 483 ? -45.690 -14.547 36.964 1.00 33.41 483 VAL A C 1
ATOM 3671 O O . VAL A 1 483 ? -45.004 -13.861 37.714 1.00 33.41 483 VAL A O 1
ATOM 3674 N N . ALA A 1 484 ? -46.643 -15.351 37.440 1.00 27.62 484 ALA A N 1
ATOM 3675 C CA . ALA A 1 484 ? -47.276 -15.133 38.751 1.00 27.62 484 ALA A CA 1
ATOM 3676 C C . ALA A 1 484 ? -46.488 -15.584 40.009 1.00 27.62 484 ALA A C 1
ATOM 3678 O O . ALA A 1 484 ? -46.119 -16.753 40.104 1.00 27.62 484 ALA A O 1
ATOM 3679 N N . SER A 1 485 ? -46.365 -14.710 41.028 1.00 29.89 485 SER A N 1
ATOM 3680 C CA . SER A 1 485 ? -46.684 -14.948 42.469 1.00 29.89 485 SER A CA 1
ATOM 3681 C C . SER A 1 485 ? -46.248 -13.773 43.389 1.00 29.89 485 SER A C 1
ATOM 3683 O O . SER A 1 485 ? -45.465 -12.925 42.979 1.00 29.89 485 SER A O 1
ATOM 3685 N N . GLU A 1 486 ? -46.814 -13.671 44.604 1.00 39.41 486 GLU A N 1
ATOM 3686 C CA . GLU A 1 486 ? -46.984 -12.407 45.370 1.00 39.41 486 GLU A CA 1
ATOM 3687 C C . GLU A 1 486 ? -45.974 -12.116 46.519 1.00 39.41 486 GLU A C 1
ATOM 3689 O O . GLU A 1 486 ? -46.397 -11.714 47.603 1.00 39.41 486 GLU A O 1
ATOM 3694 N N . TRP A 1 487 ? -44.655 -12.289 46.348 1.00 40.94 487 TRP A N 1
ATOM 3695 C CA . TRP A 1 487 ? -43.693 -11.943 47.420 1.00 40.94 487 TRP A CA 1
ATOM 3696 C C . TRP A 1 487 ? -42.347 -11.399 46.909 1.00 40.94 487 TRP A C 1
ATOM 3698 O O . TRP A 1 487 ? -41.539 -12.201 46.454 1.00 40.94 487 TRP A O 1
ATOM 3708 N N . ASP A 1 488 ? -42.107 -10.081 47.021 1.00 46.16 488 ASP A N 1
ATOM 3709 C CA . ASP A 1 488 ? -40.942 -9.472 47.715 1.00 46.16 488 ASP A CA 1
ATOM 3710 C C . ASP A 1 488 ? -40.939 -7.924 47.653 1.00 46.16 488 ASP A C 1
ATOM 3712 O O . ASP A 1 488 ? -41.408 -7.347 46.672 1.00 46.16 488 ASP A O 1
ATOM 3716 N N . THR A 1 489 ? -40.354 -7.250 48.656 1.00 49.00 489 THR A N 1
ATOM 3717 C CA . THR A 1 489 ? -40.114 -5.782 48.646 1.00 49.00 489 THR A CA 1
ATOM 3718 C C . THR A 1 489 ? -38.652 -5.378 48.804 1.00 49.00 489 THR A C 1
ATOM 3720 O O . THR A 1 489 ? -38.328 -4.208 48.601 1.00 49.00 489 THR A O 1
ATOM 3723 N N . TYR A 1 490 ? -37.739 -6.306 49.097 1.00 50.75 490 TYR A N 1
ATOM 3724 C CA . TYR A 1 490 ? -36.305 -6.012 49.104 1.00 50.75 490 TYR A CA 1
ATOM 3725 C C . TYR A 1 490 ? -35.760 -5.975 47.667 1.00 50.75 490 TYR A C 1
ATOM 3727 O O . TYR A 1 490 ? -34.891 -6.764 47.327 1.00 50.75 490 TYR A O 1
ATOM 3735 N N . TYR A 1 491 ? -36.298 -5.097 46.806 1.00 48.38 491 TYR A N 1
ATOM 3736 C CA . TYR A 1 491 ? -35.928 -4.815 45.402 1.00 48.38 491 TYR A CA 1
ATOM 3737 C C . TYR A 1 491 ? -34.854 -5.746 44.785 1.00 48.38 491 TYR A C 1
ATOM 3739 O O . TYR A 1 491 ? -33.693 -5.362 44.643 1.00 48.38 491 TYR A O 1
ATOM 3747 N N . GLY A 1 492 ? -35.214 -6.993 44.450 1.00 52.34 492 GLY A N 1
ATOM 3748 C CA . GLY A 1 492 ? -34.320 -7.970 43.798 1.00 52.34 492 GLY A CA 1
ATOM 3749 C C . GLY A 1 492 ? -33.136 -8.509 44.628 1.00 52.34 492 GLY A C 1
ATOM 3750 O O . GLY A 1 492 ? -32.262 -9.165 44.072 1.00 52.34 492 GLY A O 1
ATOM 3751 N N . ASN A 1 493 ? -33.080 -8.236 45.934 1.00 61.12 493 ASN A N 1
ATOM 3752 C CA . ASN A 1 493 ? -32.034 -8.676 46.866 1.00 61.12 493 ASN A CA 1
ATOM 3753 C C . ASN A 1 493 ? -32.436 -9.913 47.690 1.00 61.12 493 ASN A C 1
ATOM 3755 O O . ASN A 1 493 ? -31.542 -10.593 48.185 1.00 61.12 493 ASN A O 1
ATOM 3759 N N . VAL A 1 494 ? -33.728 -10.243 47.825 1.00 69.94 494 VAL A N 1
ATOM 3760 C CA . VAL A 1 494 ? -34.170 -11.556 48.332 1.00 69.94 494 VAL A CA 1
ATOM 3761 C C . VAL A 1 494 ? -34.363 -12.504 47.146 1.00 69.94 494 VAL A C 1
ATOM 3763 O O . VAL A 1 494 ? -35.094 -12.215 46.205 1.00 69.94 494 VAL A O 1
ATOM 3766 N N . SER A 1 495 ? -33.668 -13.638 47.191 1.00 74.50 495 SER A N 1
ATOM 3767 C CA . SER A 1 495 ? -33.734 -14.745 46.225 1.00 74.50 495 SER A CA 1
ATOM 3768 C C . SER A 1 495 ? -34.117 -16.083 46.877 1.00 74.50 495 SER A C 1
ATOM 3770 O O . SER A 1 495 ? -34.464 -17.035 46.178 1.00 74.50 495 SER A O 1
ATOM 3772 N N . LEU A 1 496 ? -34.073 -16.169 48.210 1.00 79.06 496 LEU A N 1
ATOM 3773 C CA . LEU A 1 496 ? -34.555 -17.293 49.009 1.00 79.06 496 LEU A CA 1
ATOM 3774 C C . LEU A 1 496 ? -35.496 -16.759 50.095 1.00 79.06 496 LEU A C 1
ATOM 3776 O O . LEU A 1 496 ? -35.068 -16.339 51.171 1.00 79.06 496 LEU A O 1
ATOM 3780 N N . ASN A 1 497 ? -36.791 -16.772 49.783 1.00 79.06 497 ASN A N 1
ATOM 3781 C CA . ASN A 1 497 ? -37.836 -16.289 50.676 1.00 79.06 497 ASN A CA 1
ATOM 3782 C C . ASN A 1 497 ? -38.103 -17.299 51.809 1.00 79.06 497 ASN A C 1
ATOM 3784 O O . ASN A 1 497 ? -38.615 -18.395 51.568 1.00 79.06 497 ASN A O 1
ATOM 3788 N N . ILE A 1 498 ? -37.781 -16.911 53.045 1.00 83.25 498 ILE A N 1
ATOM 3789 C CA . ILE A 1 498 ? -38.037 -17.686 54.273 1.00 83.25 498 ILE A CA 1
ATOM 3790 C C . ILE A 1 498 ? -39.240 -17.162 55.077 1.00 83.25 498 ILE A C 1
ATOM 3792 O O . ILE A 1 498 ? -39.591 -17.736 56.108 1.00 83.25 498 ILE A O 1
ATOM 3796 N N . GLY A 1 499 ? -39.917 -16.114 54.599 1.00 76.44 499 GLY A N 1
ATOM 3797 C CA . GLY A 1 499 ? -41.076 -15.486 55.242 1.00 76.44 499 GLY A CA 1
ATOM 3798 C C . GLY A 1 499 ? -42.180 -16.468 55.646 1.00 76.44 499 GLY A C 1
ATOM 3799 O O . GLY A 1 499 ? -42.556 -16.466 56.815 1.00 76.44 499 GLY A O 1
ATOM 3800 N N . PRO A 1 500 ? -42.636 -17.391 54.772 1.00 79.00 500 PRO A N 1
ATOM 3801 C CA . PRO A 1 500 ? -43.634 -18.406 55.129 1.00 79.00 500 PRO A CA 1
ATOM 3802 C C . PRO A 1 500 ? -43.227 -19.368 56.261 1.00 79.00 500 PRO A C 1
ATOM 3804 O O . PRO A 1 500 ? -44.079 -20.093 56.771 1.00 79.00 500 PRO A O 1
ATOM 3807 N N . GLN A 1 501 ? -41.938 -19.421 56.617 1.00 82.06 501 GLN A N 1
ATOM 3808 C CA . GLN A 1 501 ? -41.383 -20.281 57.668 1.00 82.06 501 GLN A CA 1
ATOM 3809 C C . GLN A 1 501 ? -40.997 -19.490 58.931 1.00 82.06 501 GLN A C 1
ATOM 3811 O O . GLN A 1 501 ? -41.019 -20.054 60.023 1.00 82.06 501 GLN A O 1
ATOM 3816 N N . MET A 1 502 ? -40.629 -18.211 58.785 1.00 84.25 502 MET A N 1
ATOM 3817 C CA . MET A 1 502 ? -40.077 -17.361 59.848 1.00 84.25 502 MET A CA 1
ATOM 3818 C C . MET A 1 502 ? -41.101 -16.362 60.406 1.00 84.25 502 MET A C 1
ATOM 3820 O O . MET A 1 502 ? -41.216 -16.221 61.625 1.00 84.25 502 MET A O 1
ATOM 3824 N N . TYR A 1 503 ? -41.879 -15.710 59.535 1.00 82.50 503 TYR A N 1
ATOM 3825 C CA . TYR A 1 503 ? -42.804 -14.642 59.917 1.00 82.50 503 TYR A CA 1
ATOM 3826 C C . TYR A 1 503 ? -43.949 -15.159 60.796 1.00 82.50 503 TYR A C 1
ATOM 3828 O O . TYR A 1 503 ? -44.667 -16.099 60.454 1.00 82.50 503 TYR A O 1
ATOM 3836 N N . GLY A 1 504 ? -44.129 -14.526 61.950 1.00 78.88 504 GLY A N 1
ATOM 3837 C CA . GLY A 1 504 ? -45.035 -14.934 63.021 1.00 78.88 504 GLY A CA 1
ATOM 3838 C C . GLY A 1 504 ? -44.589 -16.174 63.808 1.00 78.88 504 GLY A C 1
ATOM 3839 O O . GLY A 1 504 ? -45.341 -16.618 64.675 1.00 78.88 504 GLY A O 1
ATOM 3840 N N . VAL A 1 505 ? -43.409 -16.743 63.522 1.00 88.12 505 VAL A N 1
ATOM 3841 C CA . VAL A 1 505 ? -42.956 -18.043 64.055 1.00 88.12 505 VAL A CA 1
ATOM 3842 C C . VAL A 1 505 ? -41.681 -17.919 64.890 1.00 88.12 505 VAL A C 1
ATOM 3844 O O . VAL A 1 505 ? -41.660 -18.393 66.026 1.00 88.12 505 VAL A O 1
ATOM 3847 N N . ASN A 1 506 ? -40.623 -17.305 64.353 1.00 89.19 506 ASN A N 1
ATOM 3848 C CA . ASN A 1 506 ? -39.321 -17.205 65.017 1.00 89.19 506 ASN A CA 1
ATOM 3849 C C . ASN A 1 506 ? -38.590 -15.908 64.617 1.00 89.19 506 ASN A C 1
ATOM 3851 O O . ASN A 1 506 ? -38.709 -15.458 63.482 1.00 89.19 506 ASN A O 1
ATOM 3855 N N . SER A 1 507 ? -37.811 -15.326 65.533 1.00 92.00 507 SER A N 1
ATOM 3856 C CA . SER A 1 507 ? -36.999 -14.124 65.284 1.00 92.00 507 SER A CA 1
ATOM 3857 C C . SER A 1 507 ? -35.682 -14.414 64.549 1.00 92.00 507 SER A C 1
ATOM 3859 O O . SER A 1 507 ? -34.908 -13.492 64.326 1.00 92.00 507 SER A O 1
ATOM 3861 N N . SER A 1 508 ? -35.374 -15.662 64.187 1.00 93.69 508 SER A N 1
ATOM 3862 C CA . SER A 1 508 ? -34.066 -16.012 63.618 1.00 93.69 508 SER A CA 1
ATOM 3863 C C . SER A 1 508 ? -34.088 -17.209 62.667 1.00 93.69 508 SER A C 1
ATOM 3865 O O . SER A 1 508 ? -34.977 -18.062 62.712 1.00 93.69 508 SER A O 1
ATOM 3867 N N . ALA A 1 509 ? -33.059 -17.280 61.819 1.00 94.50 509 ALA A N 1
ATOM 3868 C CA . ALA A 1 509 ? -32.821 -18.364 60.870 1.00 94.50 509 ALA A CA 1
ATOM 3869 C C . ALA A 1 509 ? -31.325 -18.706 60.764 1.00 94.50 509 ALA A C 1
ATOM 3871 O O . ALA A 1 509 ? -30.454 -17.861 60.981 1.00 94.50 509 ALA A O 1
ATOM 3872 N N . TYR A 1 510 ? -31.014 -19.946 60.391 1.00 96.88 510 TYR A N 1
ATOM 3873 C CA . TYR A 1 510 ? -29.658 -20.368 60.042 1.00 96.88 510 TYR A CA 1
ATOM 3874 C C . TYR A 1 510 ? -29.514 -20.462 58.528 1.00 96.88 510 TYR A C 1
ATOM 3876 O O . TYR A 1 510 ? -30.353 -21.058 57.856 1.00 96.88 510 TYR A O 1
ATOM 3884 N N . VAL A 1 511 ? -28.429 -19.897 58.006 1.00 96.69 511 VAL A N 1
ATOM 3885 C CA . VAL A 1 511 ? -28.106 -19.827 56.580 1.00 96.69 511 VAL A CA 1
ATOM 3886 C C . VAL A 1 511 ? -26.716 -20.410 56.348 1.00 96.69 511 VAL A C 1
ATOM 3888 O O . VAL A 1 511 ? -25.774 -20.114 57.081 1.00 96.69 511 VAL A O 1
ATOM 3891 N N . ARG A 1 512 ? -26.564 -21.229 55.311 1.00 97.06 512 ARG A N 1
ATOM 3892 C CA . ARG A 1 512 ? -25.285 -21.794 54.871 1.00 97.06 512 ARG A CA 1
ATOM 3893 C C . ARG A 1 512 ? -25.069 -21.487 53.399 1.00 97.06 512 ARG A C 1
ATOM 3895 O O . ARG A 1 512 ? -25.938 -21.754 52.575 1.00 97.06 512 ARG A O 1
ATOM 3902 N N . VAL A 1 513 ? -23.894 -20.955 53.080 1.00 96.38 513 VAL A N 1
ATOM 3903 C CA . VAL A 1 513 ? -23.474 -20.609 51.720 1.00 96.38 513 VAL A CA 1
ATOM 3904 C C . VAL A 1 513 ? -22.183 -21.372 51.403 1.00 96.38 513 VAL A C 1
ATOM 3906 O O . VAL A 1 513 ? -21.096 -20.942 51.810 1.00 96.38 513 VAL A O 1
ATOM 3909 N N . PRO A 1 514 ? -22.271 -22.548 50.757 1.00 94.31 514 PRO A N 1
ATOM 3910 C CA . PRO A 1 514 ? -21.098 -23.281 50.301 1.00 94.31 514 PRO A CA 1
ATOM 3911 C C . PRO A 1 514 ? -20.460 -22.596 49.086 1.00 94.31 514 PRO A C 1
ATOM 3913 O O . PRO A 1 514 ? -21.149 -22.148 48.173 1.00 94.31 514 PRO A O 1
ATOM 3916 N N . PHE A 1 515 ? -19.130 -22.565 49.040 1.00 94.06 515 PHE A N 1
ATOM 3917 C CA . PHE A 1 515 ? -18.367 -22.074 47.890 1.00 94.06 515 PHE A CA 1
ATOM 3918 C C . PHE A 1 515 ? -17.071 -22.876 47.712 1.00 94.06 515 PHE A C 1
ATOM 3920 O O . PHE A 1 515 ? -16.577 -23.505 48.649 1.00 94.06 515 PHE A O 1
ATOM 3927 N N . THR A 1 516 ? -16.521 -22.895 46.497 1.00 89.75 516 THR A N 1
ATOM 3928 C CA . THR A 1 516 ? -15.343 -23.711 46.159 1.00 89.75 516 THR A CA 1
ATOM 3929 C C . THR A 1 516 ? -14.212 -22.873 45.589 1.00 89.75 516 THR A C 1
ATOM 3931 O O . THR A 1 516 ? -14.435 -22.093 44.668 1.00 89.75 516 THR A O 1
ATOM 3934 N N . LEU A 1 517 ? -12.989 -23.095 46.072 1.00 84.94 517 LEU A N 1
ATOM 3935 C CA . LEU A 1 517 ? -11.787 -22.402 45.608 1.00 84.94 517 LEU A CA 1
ATOM 3936 C C . LEU A 1 517 ? -10.840 -23.363 44.876 1.00 84.94 517 LEU A C 1
ATOM 3938 O O . LEU A 1 517 ? -10.452 -24.396 45.423 1.00 84.94 517 LEU A O 1
ATOM 3942 N N . ALA A 1 518 ? -10.439 -23.015 43.650 1.00 78.06 518 ALA A N 1
ATOM 3943 C CA . ALA A 1 518 ? -9.473 -23.793 42.862 1.00 78.06 518 ALA A CA 1
ATOM 3944 C C . ALA A 1 518 ? -8.025 -23.654 43.380 1.00 78.06 518 ALA A C 1
ATOM 3946 O O . ALA A 1 518 ? -7.213 -24.567 43.235 1.00 78.06 518 ALA A O 1
ATOM 3947 N N . SER A 1 519 ? -7.718 -22.528 44.022 1.00 77.62 519 SER A N 1
ATOM 3948 C CA . SER A 1 519 ? -6.472 -22.227 44.730 1.00 77.62 519 SER A CA 1
ATOM 3949 C C . SER A 1 519 ? -6.778 -21.279 45.895 1.00 77.62 519 SER A C 1
ATOM 3951 O O . SER A 1 519 ? -7.833 -20.644 45.916 1.00 77.62 519 SER A O 1
ATOM 3953 N N . ILE A 1 520 ? -5.878 -21.171 46.878 1.00 74.19 520 ILE A N 1
ATOM 3954 C CA . ILE A 1 520 ? -5.988 -20.107 47.887 1.00 74.19 520 ILE A CA 1
ATOM 3955 C C . ILE A 1 520 ? -5.616 -18.790 47.184 1.00 74.19 520 ILE A C 1
ATOM 3957 O O . ILE A 1 520 ? -4.525 -18.721 46.613 1.00 74.19 520 ILE A O 1
ATOM 3961 N N . PRO A 1 521 ? -6.492 -17.770 47.178 1.00 64.06 521 PRO A N 1
ATOM 3962 C CA . PRO A 1 521 ? -6.220 -16.526 46.475 1.00 64.06 521 PRO A CA 1
ATOM 3963 C C . PRO A 1 521 ? -5.150 -15.716 47.207 1.00 64.06 521 PRO A C 1
ATOM 3965 O O . PRO A 1 521 ? -5.277 -15.449 48.404 1.00 64.06 521 PRO A O 1
ATOM 3968 N N . ASP A 1 522 ? -4.132 -15.271 46.474 1.00 65.00 522 ASP A N 1
ATOM 3969 C CA . ASP A 1 522 ? -3.177 -14.297 46.996 1.00 65.00 522 ASP A CA 1
ATOM 3970 C C . ASP A 1 522 ? -3.833 -12.911 46.993 1.00 65.00 522 ASP A C 1
ATOM 3972 O O . ASP A 1 522 ? -4.336 -12.467 45.963 1.00 65.00 522 ASP A O 1
ATOM 3976 N N . ALA A 1 523 ? -3.958 -12.273 48.153 1.00 65.19 523 ALA A N 1
ATOM 3977 C CA . ALA A 1 523 ? -4.858 -11.136 48.345 1.00 65.19 523 ALA A CA 1
ATOM 3978 C C . ALA A 1 523 ? -4.207 -10.037 49.188 1.00 65.19 523 ALA A C 1
ATOM 3980 O O . ALA A 1 523 ? -3.767 -10.299 50.319 1.00 65.19 523 ALA A O 1
ATOM 3981 N N . ASP A 1 524 ? -4.215 -8.816 48.638 1.00 69.25 524 ASP A N 1
ATOM 3982 C CA . ASP A 1 524 ? -3.825 -7.582 49.328 1.00 69.25 524 ASP A CA 1
ATOM 3983 C C . ASP A 1 524 ? -4.830 -7.284 50.460 1.00 69.25 524 ASP A C 1
ATOM 3985 O O . ASP A 1 524 ? -4.430 -6.986 51.585 1.00 69.25 524 ASP A O 1
ATOM 3989 N N . THR A 1 525 ? -6.133 -7.447 50.185 1.00 80.06 525 THR A N 1
ATOM 3990 C CA . THR A 1 525 ? -7.225 -7.360 51.177 1.00 80.06 525 THR A CA 1
ATOM 3991 C C . THR A 1 525 ? -8.267 -8.463 50.966 1.00 80.06 525 THR A C 1
ATOM 3993 O O . THR A 1 525 ? -8.453 -8.943 49.844 1.00 80.06 525 THR A O 1
ATOM 3996 N N . LEU A 1 526 ? -8.956 -8.863 52.039 1.00 87.94 526 LEU A N 1
ATOM 3997 C CA . LEU A 1 526 ? -10.106 -9.771 52.012 1.00 87.94 526 LEU A CA 1
ATOM 3998 C C . LEU A 1 526 ? -11.250 -9.172 52.843 1.00 87.94 526 LEU A C 1
ATOM 4000 O O . LEU A 1 526 ? -11.100 -8.942 54.042 1.00 87.94 526 LEU A O 1
ATOM 4004 N N . THR A 1 527 ? -12.407 -8.974 52.218 1.00 93.00 527 THR A N 1
ATOM 4005 C CA . THR A 1 527 ? -13.539 -8.243 52.800 1.00 93.00 527 THR A CA 1
ATOM 4006 C C . THR A 1 527 ? -14.800 -9.095 52.749 1.00 93.00 527 THR A C 1
ATOM 4008 O O . THR A 1 527 ? -15.196 -9.555 51.678 1.00 93.00 527 THR A O 1
ATOM 4011 N N . LEU A 1 528 ? -15.463 -9.266 53.895 1.00 94.69 528 LEU A N 1
ATOM 4012 C CA . LEU A 1 528 ? -16.859 -9.688 53.944 1.00 94.69 528 LEU A CA 1
ATOM 4013 C C . LEU A 1 528 ? -17.695 -8.436 53.697 1.00 94.69 528 LEU A C 1
ATOM 4015 O O . LEU A 1 528 ? -17.756 -7.546 54.545 1.00 94.69 528 LEU A O 1
ATOM 4019 N N . ARG A 1 529 ? -18.314 -8.359 52.525 1.00 93.88 529 ARG A N 1
ATOM 4020 C CA . ARG A 1 529 ? -19.355 -7.379 52.242 1.00 93.88 529 ARG A CA 1
ATOM 4021 C C . ARG A 1 529 ? -20.678 -8.003 52.658 1.00 93.88 529 ARG A C 1
ATOM 4023 O O . ARG A 1 529 ? -20.949 -9.155 52.326 1.00 93.88 529 ARG A O 1
ATOM 4030 N N . VAL A 1 530 ? -21.506 -7.275 53.390 1.00 92.81 530 VAL A N 1
ATOM 4031 C CA . VAL A 1 530 ? -22.801 -7.794 53.828 1.00 92.81 530 VAL A CA 1
ATOM 4032 C C . VAL A 1 530 ? -23.871 -6.715 53.772 1.00 92.81 530 VAL A C 1
ATOM 4034 O O . VAL A 1 530 ? -23.687 -5.623 54.304 1.00 92.81 530 VAL A O 1
ATOM 4037 N N . LYS A 1 531 ? -24.991 -7.034 53.125 1.00 92.25 531 LYS A N 1
ATOM 4038 C CA . LYS A 1 531 ? -26.268 -6.351 53.346 1.00 92.25 531 LYS A CA 1
ATOM 4039 C C . LYS A 1 531 ? -27.030 -7.173 54.367 1.00 92.25 531 LYS A C 1
ATOM 4041 O O . LYS A 1 531 ? -27.125 -8.392 54.194 1.00 92.25 531 LYS A O 1
ATOM 4046 N N . TYR A 1 532 ? -27.552 -6.545 55.405 1.00 91.94 532 TYR A N 1
ATOM 4047 C CA . TYR A 1 532 ? -28.345 -7.243 56.404 1.00 91.94 532 TYR A CA 1
ATOM 4048 C C . TYR A 1 532 ? -29.427 -6.340 56.956 1.00 91.94 532 TYR A C 1
ATOM 4050 O O . TYR A 1 532 ? -29.212 -5.141 57.150 1.00 91.94 532 TYR A O 1
ATOM 4058 N N . ASP A 1 533 ? -30.553 -6.970 57.241 1.00 87.81 533 ASP A N 1
ATOM 4059 C CA . ASP A 1 533 ? -31.545 -6.411 58.132 1.00 87.81 533 ASP A CA 1
ATOM 4060 C C . ASP A 1 533 ? -31.244 -6.848 59.568 1.00 87.81 533 ASP A C 1
ATOM 4062 O O . ASP A 1 533 ? -30.750 -7.957 59.794 1.00 87.81 533 ASP A O 1
ATOM 4066 N N . ASP A 1 534 ? -31.531 -5.970 60.519 1.00 92.44 534 ASP A N 1
ATOM 4067 C CA . ASP A 1 534 ? -31.410 -6.162 61.963 1.00 92.44 534 ASP A CA 1
ATOM 4068 C C . ASP A 1 534 ? -30.064 -6.686 62.486 1.00 92.44 534 ASP A C 1
ATOM 4070 O O . ASP A 1 534 ? -29.261 -5.894 62.981 1.00 92.44 534 ASP A O 1
ATOM 4074 N N . GLY A 1 535 ? -29.787 -7.993 62.451 1.00 93.69 535 GLY A N 1
ATOM 4075 C CA . GLY A 1 535 ? -28.577 -8.558 63.048 1.00 93.69 535 GLY A CA 1
ATOM 4076 C C . GLY A 1 535 ? -28.119 -9.888 62.461 1.00 93.69 535 GLY A C 1
ATOM 4077 O O . GLY A 1 535 ? -28.884 -10.666 61.898 1.00 93.69 535 GLY A O 1
ATOM 4078 N N . PHE A 1 536 ? -26.831 -10.189 62.628 1.00 96.88 536 PHE A N 1
ATOM 4079 C CA . PHE A 1 536 ? -26.278 -11.478 62.219 1.00 96.88 536 PHE A CA 1
ATOM 4080 C C . PHE A 1 536 ? -25.013 -11.873 62.990 1.00 96.88 536 PHE A C 1
ATOM 4082 O O . PHE A 1 536 ? -24.298 -11.034 63.542 1.00 96.88 536 PHE A O 1
ATOM 4089 N N . ILE A 1 537 ? -24.680 -13.164 62.953 1.00 97.19 537 ILE A N 1
ATOM 4090 C CA . ILE A 1 537 ? -23.349 -13.701 63.281 1.00 97.19 537 ILE A CA 1
ATOM 4091 C C . ILE A 1 537 ? -22.852 -14.490 62.072 1.00 97.19 537 ILE A C 1
ATOM 4093 O O . ILE A 1 537 ? -23.606 -15.308 61.554 1.00 97.19 537 ILE A O 1
ATOM 4097 N N . ALA A 1 538 ? -21.605 -14.290 61.638 1.00 96.88 538 ALA A N 1
ATOM 4098 C CA . ALA A 1 538 ? -21.014 -15.013 60.510 1.00 96.88 538 ALA A CA 1
ATOM 4099 C C . ALA A 1 538 ? -19.791 -15.846 60.926 1.00 96.88 538 ALA A C 1
ATOM 4101 O O . ALA A 1 538 ? -18.902 -15.360 61.632 1.00 96.88 538 ALA A O 1
ATOM 4102 N N . TRP A 1 539 ? -19.717 -17.079 60.420 1.00 97.25 539 TRP A N 1
ATOM 4103 C CA . TRP A 1 539 ? -18.600 -18.010 60.577 1.00 97.25 539 TRP A CA 1
ATOM 4104 C C . TRP A 1 539 ? -18.047 -18.437 59.218 1.00 97.25 539 TRP A C 1
ATOM 4106 O O . TRP A 1 539 ? -18.803 -18.842 58.337 1.00 97.25 539 TRP A O 1
ATOM 4116 N N . LEU A 1 540 ? -16.723 -18.441 59.086 1.00 96.44 540 LEU A N 1
ATOM 4117 C CA . LEU A 1 540 ? -16.013 -19.055 57.968 1.00 96.44 540 LEU A CA 1
ATOM 4118 C C . LEU A 1 540 ? -15.416 -20.382 58.440 1.00 96.44 540 LEU A C 1
ATOM 4120 O O . LEU A 1 540 ? -14.612 -20.405 59.376 1.00 96.44 540 LEU A O 1
ATOM 4124 N N . ASN A 1 541 ? -15.827 -21.488 57.815 1.00 95.06 541 ASN A N 1
ATOM 4125 C CA . ASN A 1 541 ? -15.345 -22.841 58.126 1.00 95.06 541 ASN A CA 1
ATOM 4126 C C . ASN A 1 541 ? -15.373 -23.180 59.642 1.00 95.06 541 ASN A C 1
ATOM 4128 O O . ASN A 1 541 ? -14.451 -23.797 60.175 1.00 95.06 541 ASN A O 1
ATOM 4132 N N . GLY A 1 542 ? -16.429 -22.757 60.346 1.00 92.69 542 GLY A N 1
ATOM 4133 C CA . GLY A 1 542 ? -16.637 -22.983 61.784 1.00 92.69 542 GLY A CA 1
ATOM 4134 C C . GLY A 1 542 ? -15.997 -21.969 62.741 1.00 92.69 542 GLY A C 1
ATOM 4135 O O . GLY A 1 542 ? -16.235 -22.048 63.945 1.00 92.69 542 GLY A O 1
ATOM 4136 N N . THR A 1 543 ? -15.224 -20.994 62.252 1.00 95.75 543 THR A N 1
ATOM 4137 C CA . THR A 1 543 ? -14.655 -19.916 63.086 1.00 95.75 543 THR A CA 1
ATOM 4138 C C . THR A 1 543 ? -15.428 -18.621 62.872 1.00 95.75 543 THR A C 1
ATOM 4140 O O . THR A 1 543 ? -15.653 -18.227 61.732 1.00 95.75 543 THR A O 1
ATOM 4143 N N . GLN A 1 544 ? -15.836 -17.949 63.951 1.00 95.81 544 GLN A N 1
ATOM 4144 C CA . GLN A 1 544 ? -16.579 -16.690 63.864 1.00 95.81 544 GLN A CA 1
ATOM 4145 C C . GLN A 1 544 ? -15.683 -15.577 63.301 1.00 95.81 544 GLN A C 1
ATOM 4147 O O . GLN A 1 544 ? -14.584 -15.358 63.810 1.00 95.81 544 GLN A O 1
ATOM 4152 N N . ILE A 1 545 ? -16.168 -14.873 62.276 1.00 95.94 545 ILE A N 1
ATOM 4153 C CA . ILE A 1 545 ? -15.448 -13.788 61.586 1.00 95.94 545 ILE A CA 1
ATOM 4154 C C . ILE A 1 545 ? -16.120 -12.417 61.742 1.00 95.94 545 ILE A C 1
ATOM 4156 O O . ILE A 1 545 ? -15.437 -11.400 61.675 1.00 95.94 545 ILE A O 1
ATOM 4160 N N . ALA A 1 546 ? -17.436 -12.367 61.981 1.00 96.31 546 ALA A N 1
ATOM 4161 C CA . ALA A 1 546 ? -18.181 -11.120 62.170 1.00 96.31 546 ALA A CA 1
ATOM 4162 C C . ALA A 1 546 ? -19.445 -11.323 63.026 1.00 96.31 546 ALA A C 1
ATOM 4164 O O . ALA A 1 546 ? -19.951 -12.439 63.153 1.00 96.31 546 ALA A O 1
ATOM 4165 N N . ALA A 1 547 ? -19.950 -10.235 63.615 1.00 95.25 547 ALA A N 1
ATOM 4166 C CA . ALA A 1 547 ? -21.232 -10.177 64.321 1.00 95.25 547 ALA A CA 1
ATOM 4167 C C . ALA A 1 547 ? -21.767 -8.734 64.380 1.00 95.25 547 ALA A C 1
ATOM 4169 O O . ALA A 1 547 ? -20.978 -7.802 64.573 1.00 95.25 547 ALA A O 1
ATOM 4170 N N . ARG A 1 548 ? -23.085 -8.551 64.250 1.00 95.50 548 ARG A N 1
ATOM 4171 C CA . ARG A 1 548 ? -23.802 -7.264 64.341 1.00 95.50 548 ARG A CA 1
ATOM 4172 C C . ARG A 1 548 ? -25.143 -7.447 65.055 1.00 95.50 548 ARG A C 1
ATOM 4174 O O . ARG A 1 548 ? -25.844 -8.413 64.780 1.00 95.50 548 ARG A O 1
ATOM 4181 N N . ASN A 1 549 ? -25.461 -6.540 65.983 1.00 93.75 549 ASN A N 1
ATOM 4182 C CA . ASN A 1 549 ? -26.721 -6.492 66.746 1.00 93.75 549 ASN A CA 1
ATOM 4183 C C . ASN A 1 549 ? -27.132 -7.834 67.391 1.00 93.75 549 ASN A C 1
ATOM 4185 O O . ASN A 1 549 ? -28.281 -8.264 67.328 1.00 93.75 549 ASN A O 1
ATOM 4189 N N . VAL A 1 550 ? -26.170 -8.498 68.037 1.00 92.75 550 VAL A N 1
ATOM 4190 C CA . VAL A 1 550 ? -26.314 -9.833 68.647 1.00 92.75 550 VAL A CA 1
ATOM 4191 C C . VAL A 1 550 ? -26.416 -9.720 70.178 1.00 92.75 550 VAL A C 1
ATOM 4193 O O . VAL A 1 550 ? -25.691 -8.907 70.759 1.00 92.75 550 VAL A O 1
ATOM 4196 N N . PRO A 1 551 ? -27.260 -10.515 70.866 1.00 89.38 551 PRO A N 1
ATOM 4197 C CA . PRO A 1 551 ? -27.264 -10.591 72.332 1.00 89.38 551 PRO A CA 1
ATOM 4198 C C . PRO A 1 551 ? -26.023 -11.310 72.896 1.00 89.38 551 PRO A C 1
ATOM 4200 O O . PRO A 1 551 ? -25.381 -12.095 72.206 1.00 89.38 551 PRO A O 1
ATOM 4203 N N . GLU A 1 552 ? -25.706 -11.103 74.182 1.00 85.69 552 GLU A N 1
ATOM 4204 C CA . GLU A 1 552 ? -24.520 -11.698 74.844 1.00 85.69 552 GLU A CA 1
ATOM 4205 C C . GLU A 1 552 ? -24.510 -13.240 74.879 1.00 85.69 552 GLU A C 1
ATOM 4207 O O . GLU A 1 552 ? -23.478 -13.860 75.134 1.00 85.69 552 GLU A O 1
ATOM 4212 N N . SER A 1 553 ? -25.657 -13.887 74.673 1.00 87.19 553 SER A N 1
ATOM 4213 C CA . SER A 1 553 ? -25.792 -15.347 74.633 1.00 87.19 553 SER A CA 1
ATOM 4214 C C . SER A 1 553 ? -26.879 -15.733 73.622 1.00 87.19 553 SER A C 1
ATOM 4216 O O . SER A 1 553 ? -28.026 -15.946 74.015 1.00 87.19 553 SER A O 1
ATOM 4218 N N . PRO A 1 554 ? -26.550 -15.765 72.316 1.00 88.00 554 PRO A N 1
ATOM 4219 C CA . PRO A 1 554 ? -27.517 -16.027 71.258 1.00 88.00 554 PRO A CA 1
ATOM 4220 C C . PRO A 1 554 ? -27.899 -17.514 71.216 1.00 88.00 554 PRO A C 1
ATOM 4222 O O . PRO A 1 554 ? -27.068 -18.376 70.943 1.00 88.00 554 PRO A O 1
ATOM 4225 N N . ALA A 1 555 ? -29.177 -17.795 71.460 1.00 90.25 555 ALA A N 1
ATOM 4226 C CA . ALA A 1 555 ? -29.842 -19.080 71.235 1.00 90.25 555 ALA A CA 1
ATOM 4227 C C . ALA A 1 555 ? -30.543 -19.124 69.861 1.00 90.25 555 ALA A C 1
ATOM 4229 O O . ALA A 1 555 ? -30.736 -18.078 69.237 1.00 90.25 555 ALA A O 1
ATOM 4230 N N . TRP A 1 556 ? -30.974 -20.313 69.425 1.00 91.06 556 TRP A N 1
ATOM 4231 C CA . TRP A 1 556 ? -31.658 -20.586 68.145 1.00 91.06 556 TRP A CA 1
ATOM 4232 C C . TRP A 1 556 ? -32.873 -19.704 67.791 1.00 91.06 556 TRP A C 1
ATOM 4234 O O . TRP A 1 556 ? -33.233 -19.643 66.618 1.00 91.06 556 TRP A O 1
ATOM 4244 N N . ASN A 1 557 ? -33.506 -19.043 68.767 1.00 92.12 557 ASN A N 1
ATOM 4245 C CA . ASN A 1 557 ? -34.665 -18.155 68.594 1.00 92.12 557 ASN A CA 1
ATOM 4246 C C . ASN A 1 557 ? -34.416 -16.704 69.047 1.00 92.12 557 ASN A C 1
ATOM 4248 O O . ASN A 1 557 ? -35.336 -16.019 69.502 1.00 92.12 557 ASN A O 1
ATOM 4252 N N . SER A 1 558 ? -33.161 -16.253 69.031 1.00 93.44 558 SER A N 1
ATOM 4253 C CA . SER A 1 558 ? -32.815 -14.919 69.527 1.00 93.44 558 SER A CA 1
ATOM 4254 C C . SER A 1 558 ? -33.266 -13.821 68.574 1.00 93.44 558 SER A C 1
ATOM 4256 O O . SER A 1 558 ? -33.013 -13.892 67.378 1.00 93.44 558 SER A O 1
ATOM 4258 N N . SER A 1 559 ? -33.844 -12.759 69.130 1.00 93.62 559 SER A N 1
ATOM 4259 C CA . SER A 1 559 ? -33.978 -11.490 68.417 1.00 93.62 559 SER A CA 1
ATOM 4260 C C . SER A 1 559 ? -32.643 -10.744 68.323 1.00 93.62 559 SER A C 1
ATOM 4262 O O . SER A 1 559 ? -31.771 -10.897 69.188 1.00 93.62 559 SER A O 1
ATOM 4264 N N . ALA A 1 560 ? -32.520 -9.874 67.322 1.00 92.88 560 ALA A N 1
ATOM 4265 C CA . ALA A 1 560 ? -31.477 -8.855 67.265 1.00 92.88 560 ALA A CA 1
ATOM 4266 C C . ALA A 1 560 ? -31.612 -7.845 68.426 1.00 92.88 560 ALA A C 1
ATOM 4268 O O . ALA A 1 560 ? -32.704 -7.604 68.944 1.00 92.88 560 ALA A O 1
ATOM 4269 N N . THR A 1 561 ? -30.499 -7.244 68.856 1.00 93.12 561 THR A N 1
ATOM 4270 C CA . THR A 1 561 ? -30.472 -6.273 69.973 1.00 93.12 561 THR A CA 1
ATOM 4271 C C . THR A 1 561 ? -30.784 -4.832 69.569 1.00 93.12 561 THR A C 1
ATOM 4273 O O . THR A 1 561 ? -31.018 -3.994 70.440 1.00 93.12 561 THR A O 1
ATOM 4276 N N . ALA A 1 562 ? -30.801 -4.546 68.270 1.00 88.38 562 ALA A N 1
ATOM 4277 C CA . ALA A 1 562 ? -31.196 -3.279 67.671 1.00 88.38 562 ALA A CA 1
ATOM 4278 C C . ALA A 1 562 ? -31.714 -3.549 66.254 1.00 88.38 562 ALA A C 1
ATOM 4280 O O . ALA A 1 562 ? -31.289 -4.528 65.639 1.00 88.38 562 ALA A O 1
ATOM 4281 N N . SER A 1 563 ? -32.593 -2.678 65.751 1.00 84.50 563 SER A N 1
ATOM 4282 C CA . SER A 1 563 ? -33.006 -2.733 64.347 1.00 84.50 563 SER A CA 1
ATOM 4283 C C . SER A 1 563 ? -31.968 -2.067 63.445 1.00 84.50 563 SER A C 1
ATOM 4285 O O . SER A 1 563 ? -31.311 -1.104 63.858 1.00 84.50 563 SER A O 1
ATOM 4287 N N . HIS A 1 564 ? -31.804 -2.591 62.233 1.00 83.75 564 HIS A N 1
ATOM 4288 C CA . HIS A 1 564 ? -30.863 -2.087 61.234 1.00 83.75 564 HIS A CA 1
ATOM 4289 C C . HIS A 1 564 ? -31.361 -2.419 59.826 1.00 83.75 564 HIS A C 1
ATOM 4291 O O . HIS A 1 564 ? -31.010 -3.449 59.270 1.00 83.75 564 HIS A O 1
ATOM 4297 N N . GLN A 1 565 ? -32.125 -1.517 59.221 1.00 74.12 565 GLN A N 1
ATOM 4298 C CA . GLN A 1 565 ? -32.647 -1.718 57.874 1.00 74.12 565 GLN A CA 1
ATOM 4299 C C . GLN A 1 565 ? -31.696 -1.092 56.842 1.00 74.12 565 GLN A C 1
ATOM 4301 O O . GLN A 1 565 ? -31.715 0.122 56.629 1.00 74.12 565 GLN A O 1
ATOM 4306 N N . SER A 1 566 ? -30.828 -1.894 56.208 1.00 70.62 566 SER A N 1
ATOM 4307 C CA . SER A 1 566 ? -29.935 -1.395 55.150 1.00 70.62 566 SER A CA 1
ATOM 4308 C C . SER A 1 566 ? -29.674 -2.391 54.018 1.00 70.62 566 SER A C 1
ATOM 4310 O O . SER A 1 566 ? -29.266 -3.534 54.225 1.00 70.62 566 SER A O 1
ATOM 4312 N N . VAL A 1 567 ? -29.841 -1.902 52.785 1.00 68.69 567 VAL A N 1
ATOM 4313 C CA . VAL A 1 567 ? -29.431 -2.582 51.544 1.00 68.69 567 VAL A CA 1
ATOM 4314 C C . VAL A 1 567 ? -28.065 -2.115 51.032 1.00 68.69 567 VAL A C 1
ATOM 4316 O O . VAL A 1 567 ? -27.635 -2.554 49.958 1.00 68.69 567 VAL A O 1
ATOM 4319 N N . ASP A 1 568 ? -27.383 -1.242 51.777 1.00 81.25 568 ASP A N 1
ATOM 4320 C CA . ASP A 1 568 ? -25.995 -0.883 51.511 1.00 81.25 568 ASP A CA 1
ATOM 4321 C C . ASP A 1 568 ? -25.051 -1.994 51.973 1.00 81.25 568 ASP A C 1
ATOM 4323 O O . ASP A 1 568 ? -25.328 -2.766 52.891 1.00 81.25 568 ASP A O 1
ATOM 4327 N N . TRP A 1 569 ? -23.902 -2.079 51.311 1.00 88.00 569 TRP A N 1
ATOM 4328 C CA . TRP A 1 569 ? -22.865 -3.038 51.660 1.00 88.00 569 TRP A CA 1
ATOM 4329 C C . TRP A 1 569 ? -22.055 -2.544 52.861 1.00 88.00 569 TRP A C 1
ATOM 4331 O O . TRP A 1 569 ? -21.152 -1.721 52.688 1.00 88.00 569 TRP A O 1
ATOM 4341 N N . GLU A 1 570 ? -22.288 -3.101 54.053 1.00 92.94 570 GLU A N 1
ATOM 4342 C CA . GLU A 1 570 ? -21.305 -2.983 55.131 1.00 92.94 570 GLU A CA 1
ATOM 4343 C C . GLU A 1 570 ? -20.038 -3.747 54.716 1.00 92.94 570 GLU A C 1
ATOM 4345 O O . GLU A 1 570 ? -20.111 -4.901 54.289 1.00 92.94 570 GLU A O 1
ATOM 4350 N N . GLN A 1 571 ? -18.871 -3.107 54.817 1.00 93.38 571 GLN A N 1
ATOM 4351 C CA . GLN A 1 571 ? -17.580 -3.724 54.514 1.00 93.38 571 GLN A CA 1
ATOM 4352 C C . GLN A 1 571 ? -16.855 -4.080 55.810 1.00 93.38 571 GLN A C 1
ATOM 4354 O O . GLN A 1 571 ? -16.487 -3.202 56.590 1.00 93.38 571 GLN A O 1
ATOM 4359 N N . ILE A 1 572 ? -16.624 -5.373 56.023 1.00 93.56 572 ILE A N 1
ATOM 4360 C CA . ILE A 1 572 ? -15.937 -5.903 57.198 1.00 93.56 572 ILE A CA 1
ATOM 4361 C C . ILE A 1 572 ? -14.605 -6.499 56.745 1.00 93.56 572 ILE A C 1
ATOM 4363 O O . ILE A 1 572 ? -14.580 -7.470 55.986 1.00 93.56 572 ILE A O 1
ATOM 4367 N N . ASP A 1 573 ? -13.495 -5.926 57.215 1.00 91.50 573 ASP A N 1
ATOM 4368 C CA . ASP A 1 573 ? -12.162 -6.486 56.980 1.00 91.50 573 ASP A CA 1
ATOM 4369 C C . ASP A 1 573 ? -12.039 -7.854 57.665 1.00 91.50 573 ASP A C 1
ATOM 4371 O O . ASP A 1 573 ? -12.105 -7.971 58.891 1.00 91.50 573 ASP A O 1
ATOM 4375 N N . ILE A 1 574 ? -11.855 -8.892 56.851 1.00 93.19 574 ILE A N 1
ATOM 4376 C CA . ILE A 1 574 ? -11.601 -10.265 57.289 1.00 93.19 574 ILE A CA 1
ATOM 4377 C C . ILE A 1 574 ? -10.228 -10.763 56.815 1.00 93.19 574 ILE A C 1
ATOM 4379 O O . ILE A 1 574 ? -9.942 -11.959 56.893 1.00 93.19 574 ILE A O 1
ATOM 4383 N N . THR A 1 575 ? -9.339 -9.862 56.383 1.00 88.69 575 THR A N 1
ATOM 4384 C CA . THR A 1 575 ? -7.948 -10.163 56.004 1.00 88.69 575 THR A CA 1
ATOM 4385 C C . THR A 1 575 ? -7.191 -10.964 57.075 1.00 88.69 575 THR A C 1
ATOM 4387 O O . THR A 1 575 ? -6.499 -11.916 56.697 1.00 88.69 575 THR A O 1
ATOM 4390 N N . PRO A 1 576 ? -7.355 -10.716 58.398 1.00 90.50 576 PRO A N 1
ATOM 4391 C CA . PRO A 1 576 ? -6.755 -11.558 59.440 1.00 90.50 576 PRO A CA 1
ATOM 4392 C C . PRO A 1 576 ? -7.184 -13.036 59.398 1.00 90.50 576 PRO A C 1
ATOM 4394 O O . PRO A 1 576 ? -6.452 -13.904 59.870 1.00 90.50 576 PRO A O 1
ATOM 4397 N N . PHE A 1 577 ? -8.346 -13.337 58.813 1.00 89.50 577 PHE A N 1
ATOM 4398 C CA . PHE A 1 577 ? -8.924 -14.679 58.724 1.00 89.50 577 PHE A CA 1
ATOM 4399 C C . PHE A 1 577 ? -8.607 -15.405 57.407 1.00 89.50 577 PHE A C 1
ATOM 4401 O O . PHE A 1 577 ? -9.043 -16.543 57.232 1.00 89.50 577 PHE A O 1
ATOM 4408 N N . LYS A 1 578 ? -7.817 -14.817 56.491 1.00 85.88 578 LYS A N 1
ATOM 4409 C CA . LYS A 1 578 ? -7.533 -15.417 55.168 1.00 85.88 578 LYS A CA 1
ATOM 4410 C C . LYS A 1 578 ? -6.932 -16.829 55.226 1.00 85.88 578 LYS A C 1
ATOM 4412 O O . LYS A 1 578 ? -7.170 -17.634 54.332 1.00 85.88 578 LYS A O 1
ATOM 4417 N N . GLY A 1 579 ? -6.224 -17.162 56.309 1.00 84.75 579 GLY A N 1
ATOM 4418 C CA . GLY A 1 579 ? -5.678 -18.502 56.565 1.00 84.75 579 GLY A CA 1
ATOM 4419 C C . GLY A 1 579 ? -6.710 -19.590 56.905 1.00 84.75 579 GLY A C 1
ATOM 4420 O O . GLY A 1 579 ? -6.322 -20.745 57.057 1.00 84.75 579 GLY A O 1
ATOM 4421 N N . LEU A 1 580 ? -7.998 -19.249 57.037 1.00 89.00 580 LEU A N 1
ATOM 4422 C CA . LEU A 1 580 ? -9.092 -20.215 57.209 1.00 89.00 580 LEU A CA 1
ATOM 4423 C C . LEU A 1 580 ? -9.630 -20.766 55.880 1.00 89.00 580 LEU A C 1
ATOM 4425 O O . LEU A 1 580 ? -10.369 -21.752 55.898 1.00 89.00 580 LEU A O 1
ATOM 4429 N N . LEU A 1 581 ? -9.293 -20.139 54.747 1.00 90.44 581 LEU A N 1
ATOM 4430 C CA . LEU A 1 581 ? -9.683 -20.606 53.417 1.00 90.44 581 LEU A CA 1
ATOM 4431 C C . LEU A 1 581 ? -8.884 -21.852 53.023 1.00 90.44 581 LEU A C 1
ATOM 4433 O O . LEU A 1 581 ? -7.667 -21.915 53.203 1.00 90.44 581 LEU A O 1
ATOM 4437 N N . THR A 1 582 ? -9.563 -22.832 52.435 1.00 88.19 582 THR A N 1
ATOM 4438 C CA . THR A 1 582 ? -8.959 -24.078 51.947 1.00 88.19 582 THR A CA 1
ATOM 4439 C C . THR A 1 582 ? -9.152 -24.227 50.438 1.00 88.19 582 THR A C 1
ATOM 4441 O O . THR A 1 582 ? -10.096 -23.690 49.858 1.00 88.19 582 THR A O 1
ATOM 4444 N N . VAL A 1 583 ? -8.259 -24.974 49.780 1.00 82.75 583 VAL A N 1
ATOM 4445 C CA . VAL A 1 583 ? -8.488 -25.419 48.395 1.00 82.75 583 VAL A CA 1
ATOM 4446 C C . VAL A 1 583 ? -9.601 -26.469 48.403 1.00 82.75 583 VAL A C 1
ATOM 4448 O O . VAL A 1 583 ? -9.553 -27.415 49.190 1.00 82.75 583 VAL A O 1
ATOM 4451 N N . GLY A 1 584 ? -10.586 -26.320 47.519 1.00 87.88 584 GLY A N 1
ATOM 4452 C CA . GLY A 1 584 ? -11.818 -27.103 47.528 1.00 87.88 584 GLY A CA 1
ATOM 4453 C C . GLY A 1 584 ? -12.945 -26.403 48.290 1.00 87.88 584 GLY A C 1
ATOM 4454 O O . GLY A 1 584 ? -13.151 -25.199 48.131 1.00 87.88 584 GLY A O 1
ATOM 4455 N N . SER A 1 585 ? -13.723 -27.171 49.055 1.00 89.56 585 SER A N 1
ATOM 4456 C CA . SER A 1 585 ? -14.974 -26.716 49.673 1.00 89.56 585 SER A CA 1
ATOM 4457 C C . SER A 1 585 ? -14.766 -25.861 50.923 1.00 89.56 585 SER A C 1
ATOM 4459 O O . SER A 1 585 ? -14.110 -26.279 51.877 1.00 89.56 585 SER A O 1
ATOM 4461 N N . ASN A 1 586 ? -15.431 -24.709 50.943 1.00 94.31 586 ASN A N 1
ATOM 4462 C CA . ASN A 1 586 ? -15.534 -23.784 52.064 1.00 94.31 586 ASN A CA 1
ATOM 4463 C C . ASN A 1 586 ? -17.021 -23.502 52.351 1.00 94.31 586 ASN A C 1
ATOM 4465 O O . ASN A 1 586 ? -17.875 -23.695 51.482 1.00 94.31 586 ASN A O 1
ATOM 4469 N N . VAL A 1 587 ? -17.344 -23.031 53.556 1.00 95.88 587 VAL A N 1
ATOM 4470 C CA . VAL A 1 587 ? -18.697 -22.577 53.911 1.00 95.88 587 VAL A CA 1
ATOM 4471 C C . VAL A 1 587 ? -18.646 -21.254 54.667 1.00 95.88 587 VAL A C 1
ATOM 4473 O O . VAL A 1 587 ? -17.884 -21.102 55.627 1.00 95.88 587 VAL A O 1
ATOM 4476 N N . LEU A 1 588 ? -19.487 -20.313 54.241 1.00 97.31 588 LEU A N 1
ATOM 4477 C CA . LEU A 1 588 ? -19.891 -19.166 55.043 1.00 97.31 588 LEU A CA 1
ATOM 4478 C C . LEU A 1 588 ? -21.233 -19.513 55.697 1.00 97.31 588 LEU A C 1
ATOM 4480 O O . LEU A 1 588 ? -22.239 -19.697 55.014 1.00 97.31 588 LEU A O 1
ATOM 4484 N N . ALA A 1 589 ? -21.236 -19.652 57.017 1.00 97.12 589 ALA A N 1
ATOM 4485 C CA . ALA A 1 589 ? -22.428 -19.931 57.809 1.00 97.12 589 ALA A CA 1
ATOM 4486 C C . ALA A 1 589 ? -22.868 -18.651 58.528 1.00 97.12 589 ALA A C 1
ATOM 4488 O O . ALA A 1 589 ? -22.024 -17.936 59.067 1.00 97.12 589 ALA A O 1
ATOM 4489 N N . ILE A 1 590 ? -24.165 -18.347 58.530 1.00 97.31 590 ILE A N 1
ATOM 4490 C CA . ILE A 1 590 ? -24.720 -17.119 59.105 1.00 97.31 590 ILE A CA 1
ATOM 4491 C C . ILE A 1 590 ? -25.936 -17.446 59.973 1.00 97.31 590 ILE A C 1
ATOM 4493 O O . ILE A 1 590 ? -26.842 -18.156 59.546 1.00 97.31 590 ILE A O 1
ATOM 4497 N N . HIS A 1 591 ? -25.958 -16.924 61.196 1.00 96.50 591 HIS A N 1
ATOM 4498 C CA . HIS A 1 591 ? -27.147 -16.885 62.044 1.00 96.50 591 HIS A CA 1
ATOM 4499 C C . HIS A 1 591 ? -27.783 -15.515 61.828 1.00 96.50 591 HIS A C 1
ATOM 4501 O O . HIS A 1 591 ? -27.216 -14.517 62.265 1.00 96.50 591 HIS A O 1
ATOM 4507 N N . LEU A 1 592 ? -28.895 -15.482 61.097 1.00 95.56 592 LEU A N 1
ATOM 4508 C CA . LEU A 1 592 ? -29.684 -14.285 60.824 1.00 95.56 592 LEU A CA 1
ATOM 4509 C C . LEU A 1 592 ? -30.634 -14.029 61.995 1.00 95.56 592 LEU A C 1
ATOM 4511 O O . LEU A 1 592 ? -31.299 -14.958 62.458 1.00 95.56 592 LEU A O 1
ATOM 4515 N N . LEU A 1 593 ? -30.684 -12.784 62.455 1.00 95.06 593 LEU A N 1
ATOM 4516 C CA . LEU A 1 593 ? -31.494 -12.308 63.569 1.00 95.06 593 LEU A CA 1
ATOM 4517 C C . LEU A 1 593 ? -32.366 -11.155 63.071 1.00 95.06 593 LEU A C 1
ATOM 4519 O O . LEU A 1 593 ? -31.860 -10.223 62.462 1.00 95.06 593 LEU A O 1
ATOM 4523 N N . ASN A 1 594 ? -33.648 -11.205 63.392 1.00 92.81 594 ASN A N 1
ATOM 4524 C CA . ASN A 1 594 ? -34.623 -10.134 63.233 1.00 92.81 594 ASN A CA 1
ATOM 4525 C C . ASN A 1 594 ? -34.950 -9.567 64.634 1.00 92.81 594 ASN A C 1
ATOM 4527 O O . ASN A 1 594 ? -34.837 -10.289 65.630 1.00 92.81 594 ASN A O 1
ATOM 4531 N N . VAL A 1 595 ? -35.336 -8.299 64.784 1.00 90.44 595 VAL A N 1
ATOM 4532 C CA . VAL A 1 595 ? -35.734 -7.734 66.086 1.00 90.44 595 VAL A CA 1
ATOM 4533 C C . VAL A 1 595 ? -36.972 -8.405 66.686 1.00 90.44 595 VAL A C 1
ATOM 4535 O O . VAL A 1 595 ? -37.070 -8.521 67.913 1.00 90.44 595 VAL A O 1
ATOM 4538 N N . SER A 1 596 ? -37.902 -8.926 65.883 1.00 88.94 596 SER A N 1
ATOM 4539 C CA . SER A 1 596 ? -39.030 -9.720 66.373 1.00 88.94 596 SER A CA 1
ATOM 4540 C C . SER A 1 596 ? -39.554 -10.737 65.359 1.00 88.94 596 SER A C 1
ATOM 4542 O O . SER A 1 596 ? -39.652 -10.471 64.171 1.00 88.94 596 SER A O 1
ATOM 4544 N N . ALA A 1 597 ? -40.063 -11.871 65.839 1.00 84.62 597 ALA A N 1
ATOM 4545 C CA . ALA A 1 597 ? -40.759 -12.841 64.990 1.00 84.62 597 ALA A CA 1
ATOM 4546 C C . ALA A 1 597 ? -41.937 -12.252 64.178 1.00 84.62 597 ALA A C 1
ATOM 4548 O O . ALA A 1 597 ? -42.426 -12.918 63.276 1.00 84.62 597 ALA A O 1
ATOM 4549 N N . SER A 1 598 ? -42.437 -11.055 64.502 1.00 80.81 598 SER A N 1
ATOM 4550 C CA . SER A 1 598 ? -43.551 -10.382 63.818 1.00 80.81 598 SER A CA 1
ATOM 4551 C C . SER A 1 598 ? -43.144 -9.214 62.913 1.00 80.81 598 SER A C 1
ATOM 4553 O O . SER A 1 598 ? -44.040 -8.555 62.377 1.00 80.81 598 SER A O 1
ATOM 4555 N N . ASP A 1 599 ? -41.848 -8.931 62.773 1.00 78.38 599 ASP A N 1
ATOM 4556 C CA . ASP A 1 599 ? -41.372 -7.811 61.957 1.00 78.38 599 ASP A CA 1
ATOM 4557 C C . ASP A 1 599 ? -41.578 -8.099 60.460 1.00 78.38 599 ASP A C 1
ATOM 4559 O O . ASP A 1 599 ? -41.557 -9.265 60.061 1.00 78.38 599 ASP A O 1
ATOM 4563 N N . PRO A 1 600 ? -41.909 -7.095 59.629 1.00 70.00 600 PRO A N 1
ATOM 4564 C CA . PRO A 1 600 ? -42.443 -7.331 58.288 1.00 70.00 600 PRO A CA 1
ATOM 4565 C C . PRO A 1 600 ? -41.376 -7.698 57.248 1.00 70.00 600 PRO A C 1
ATOM 4567 O O . PRO A 1 600 ? -41.742 -8.121 56.145 1.00 70.00 600 PRO A O 1
ATOM 4570 N N . ASP A 1 601 ? -40.101 -7.556 57.592 1.00 78.94 601 ASP A N 1
ATOM 4571 C CA . ASP A 1 601 ? -38.943 -7.790 56.747 1.00 78.94 601 ASP A CA 1
ATOM 4572 C C . ASP A 1 601 ? -37.751 -8.408 57.504 1.00 78.94 601 ASP A C 1
ATOM 4574 O O . ASP A 1 601 ? -37.698 -8.417 58.729 1.00 78.94 601 ASP A O 1
ATOM 4578 N N . VAL A 1 602 ? -36.860 -9.069 56.758 1.00 85.25 602 VAL A N 1
ATOM 4579 C CA . VAL A 1 602 ? -35.506 -9.468 57.174 1.00 85.25 602 VAL A CA 1
ATOM 4580 C C . VAL A 1 602 ? -34.657 -9.744 55.927 1.00 85.25 602 VAL A C 1
ATOM 4582 O O . VAL A 1 602 ? -35.177 -10.244 54.927 1.00 85.25 602 VAL A O 1
ATOM 4585 N N . LEU A 1 603 ? -33.344 -9.507 55.968 1.00 90.12 603 LEU A N 1
ATOM 4586 C CA . LEU A 1 603 ? -32.433 -9.767 54.847 1.00 90.12 603 LEU A CA 1
ATOM 4587 C C . LEU A 1 603 ? -31.049 -10.229 55.304 1.00 90.12 603 LEU A C 1
ATOM 4589 O O . LEU A 1 603 ? -30.487 -9.700 56.258 1.00 90.12 603 LEU A O 1
ATOM 4593 N N . ILE A 1 604 ? -30.441 -11.137 54.539 1.00 92.56 604 ILE A N 1
ATOM 4594 C CA . ILE A 1 604 ? -28.990 -11.323 54.491 1.00 92.56 604 ILE A CA 1
ATOM 4595 C C . ILE A 1 604 ? -28.504 -11.570 53.054 1.00 92.56 604 ILE A C 1
ATOM 4597 O O . ILE A 1 604 ? -28.867 -12.554 52.397 1.00 92.56 604 ILE A O 1
ATOM 4601 N N . VAL A 1 605 ? -27.623 -10.688 52.577 1.00 93.44 605 VAL A N 1
ATOM 4602 C CA . VAL A 1 605 ? -26.855 -10.852 51.333 1.00 93.44 605 VAL A CA 1
ATOM 4603 C C . VAL A 1 605 ? -25.366 -10.789 51.677 1.00 93.44 605 VAL A C 1
ATOM 4605 O O . VAL A 1 605 ? -24.836 -9.695 51.874 1.00 93.44 605 VAL A O 1
ATOM 4608 N N . PRO A 1 606 ? -24.668 -11.930 51.785 1.00 94.19 606 PRO A N 1
ATOM 4609 C CA . PRO A 1 606 ? -23.224 -11.946 51.941 1.00 94.19 606 PRO A CA 1
ATOM 4610 C C . PRO A 1 606 ? -22.500 -11.963 50.590 1.00 94.19 606 PRO A C 1
ATOM 4612 O O . PRO A 1 606 ? -22.904 -12.654 49.655 1.00 94.19 606 PRO A O 1
ATOM 4615 N N . GLU A 1 607 ? -21.361 -11.283 50.547 1.00 94.38 607 GLU A N 1
ATOM 4616 C CA . GLU A 1 607 ? -20.324 -11.401 49.528 1.00 94.38 607 GLU A CA 1
ATOM 4617 C C . GLU A 1 607 ? -18.950 -11.483 50.195 1.00 94.38 607 GLU A C 1
ATOM 4619 O O . GLU A 1 607 ? -18.682 -10.798 51.179 1.00 94.38 607 GLU A O 1
ATOM 4624 N N . ILE A 1 608 ? -18.039 -12.281 49.642 1.00 93.38 608 ILE A N 1
ATOM 4625 C CA . ILE A 1 608 ? -16.621 -12.224 50.016 1.00 93.38 608 ILE A CA 1
ATOM 4626 C C . ILE A 1 608 ? -15.856 -11.717 48.803 1.00 93.38 608 ILE A C 1
ATOM 4628 O O . ILE A 1 608 ? -15.791 -12.404 47.786 1.00 93.38 608 ILE A O 1
ATOM 4632 N N . THR A 1 609 ? -15.263 -10.534 48.916 1.00 90.19 609 THR A N 1
ATOM 4633 C CA . THR A 1 609 ? -14.442 -9.918 47.865 1.00 90.19 609 THR A CA 1
ATOM 4634 C C . THR A 1 609 ? -12.981 -9.851 48.285 1.00 90.19 609 THR A C 1
ATOM 4636 O O . THR A 1 609 ? -12.676 -9.693 49.468 1.00 90.19 609 THR A O 1
ATOM 4639 N N . ARG A 1 610 ? -12.069 -9.915 47.317 1.00 84.75 610 ARG A N 1
ATOM 4640 C CA . ARG A 1 610 ? -10.641 -9.627 47.499 1.00 84.75 610 ARG A CA 1
ATOM 4641 C C . ARG A 1 610 ? -10.216 -8.478 46.593 1.00 84.75 610 ARG A C 1
ATOM 4643 O O . ARG A 1 610 ? -10.753 -8.343 45.496 1.00 84.75 610 ARG A O 1
ATOM 4650 N N . THR A 1 611 ? -9.188 -7.739 46.994 1.00 78.38 611 THR A N 1
ATOM 4651 C CA . THR A 1 611 ? -8.396 -6.927 46.057 1.00 78.38 611 THR A CA 1
ATOM 4652 C C . THR A 1 611 ? -7.033 -7.571 45.839 1.00 78.38 611 THR A C 1
ATOM 4654 O O . THR A 1 611 ? -6.437 -8.112 46.776 1.00 78.38 611 THR A O 1
ATOM 4657 N N . ALA A 1 612 ? -6.528 -7.496 44.614 1.00 68.12 612 ALA A N 1
ATOM 4658 C CA . ALA A 1 612 ? -5.159 -7.855 44.276 1.00 68.12 612 ALA A CA 1
ATOM 4659 C C . ALA A 1 612 ? -4.637 -6.941 43.168 1.00 68.12 612 ALA A C 1
ATOM 4661 O O . ALA A 1 612 ? -5.360 -6.610 42.230 1.00 68.12 612 ALA A O 1
ATOM 4662 N N . THR A 1 613 ? -3.371 -6.562 43.260 1.00 69.62 613 THR A N 1
ATOM 4663 C CA . THR A 1 613 ? -2.708 -5.783 42.215 1.00 69.62 613 THR A CA 1
ATOM 4664 C C . THR A 1 613 ? -2.220 -6.714 41.099 1.00 69.62 613 THR A C 1
ATOM 4666 O O . THR A 1 613 ? -1.492 -7.673 41.361 1.00 69.62 613 THR A O 1
ATOM 4669 N N . THR A 1 614 ? -2.608 -6.451 39.849 1.00 70.12 614 THR A N 1
ATOM 4670 C CA . THR A 1 614 ? -2.147 -7.216 38.674 1.00 70.12 614 THR A CA 1
ATOM 4671 C C . THR A 1 614 ? -1.652 -6.281 37.577 1.00 70.12 614 THR A C 1
ATOM 4673 O O . THR A 1 614 ? -2.021 -5.108 37.522 1.00 70.12 614 THR A O 1
ATOM 4676 N N . TRP A 1 615 ? -0.803 -6.787 36.688 1.00 74.06 615 TRP A N 1
ATOM 4677 C CA . TRP A 1 615 ? -0.475 -6.083 35.448 1.00 74.06 615 TRP A CA 1
ATOM 4678 C C . TRP A 1 615 ? -1.632 -6.208 34.455 1.00 74.06 615 TRP A C 1
ATOM 4680 O O . TRP A 1 615 ? -2.401 -7.168 34.521 1.00 74.06 615 TRP A O 1
ATOM 4690 N N . GLY A 1 616 ? -1.765 -5.238 33.548 1.00 73.25 616 GLY A N 1
ATOM 4691 C CA . GLY A 1 616 ? -2.638 -5.405 32.385 1.00 73.25 616 GLY A CA 1
ATOM 4692 C C . GLY A 1 616 ? -1.999 -6.340 31.359 1.00 73.25 616 GLY A C 1
ATOM 4693 O O . GLY A 1 616 ? -0.773 -6.408 31.273 1.00 73.25 616 GLY A O 1
ATOM 4694 N N . GLU A 1 617 ? -2.825 -7.027 30.572 1.00 84.31 617 GLU A N 1
ATOM 4695 C CA . GLU A 1 617 ? -2.353 -7.944 29.530 1.00 84.31 617 GLU A CA 1
ATOM 4696 C C . GLU A 1 617 ? -1.413 -7.260 28.515 1.00 84.31 617 GLU A C 1
ATOM 4698 O O . GLU A 1 617 ? -1.630 -6.091 28.165 1.00 84.31 617 GLU A O 1
ATOM 4703 N N . PRO A 1 618 ? -0.380 -7.968 28.015 1.00 90.12 618 PRO A N 1
ATOM 4704 C CA . PRO A 1 618 ? 0.491 -7.463 26.963 1.00 90.12 618 PRO A CA 1
ATOM 4705 C C . PRO A 1 618 ? -0.267 -7.093 25.682 1.00 90.12 618 PRO A C 1
ATOM 4707 O O . PRO A 1 618 ? -1.046 -7.885 25.154 1.00 90.12 618 PRO A O 1
ATOM 47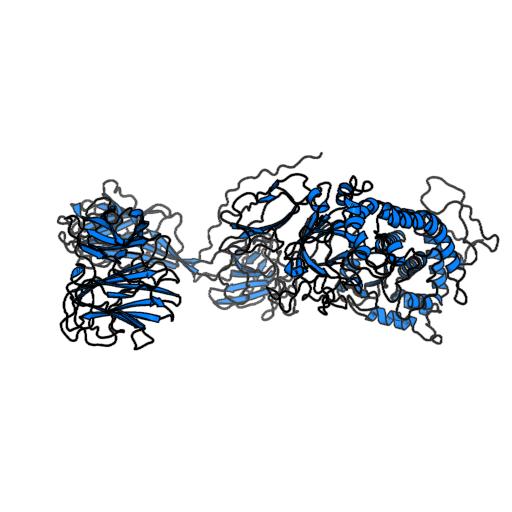10 N N . GLN A 1 619 ? -0.007 -5.899 25.155 1.00 94.62 619 GLN A N 1
ATOM 4711 C CA . GLN A 1 619 ? -0.711 -5.339 24.002 1.00 94.62 619 GLN A CA 1
ATOM 4712 C C . GLN A 1 619 ? 0.189 -4.426 23.160 1.00 94.62 619 GLN A C 1
ATOM 4714 O O . GLN A 1 619 ? 1.256 -3.993 23.597 1.00 94.62 619 GLN A O 1
ATOM 4719 N N . TYR A 1 620 ? -0.259 -4.131 21.940 1.00 95.69 620 TYR A N 1
ATOM 4720 C CA . TYR A 1 620 ? 0.405 -3.228 21.003 1.00 95.69 620 TYR A CA 1
ATOM 4721 C C . TYR A 1 620 ? 0.024 -1.766 21.247 1.00 95.69 620 TYR A C 1
ATOM 4723 O O . TYR A 1 620 ? -1.166 -1.453 21.327 1.00 95.69 620 TYR A O 1
ATOM 4731 N N . PHE A 1 621 ? 0.995 -0.853 21.227 1.00 94.56 621 PHE A N 1
ATOM 4732 C CA . PHE A 1 621 ? 0.741 0.587 21.305 1.00 94.56 621 PHE A CA 1
ATOM 4733 C C . PHE A 1 621 ? 1.103 1.269 19.981 1.00 94.56 621 PHE A C 1
ATOM 4735 O O . PHE A 1 621 ? 2.264 1.349 19.589 1.00 94.56 621 PHE A O 1
ATOM 4742 N N . THR A 1 622 ? 0.100 1.818 19.288 1.00 91.44 622 THR A N 1
ATOM 4743 C CA . THR A 1 622 ? 0.286 2.620 18.057 1.00 91.44 622 THR A CA 1
ATOM 4744 C C . THR A 1 622 ? 0.856 4.016 18.326 1.00 91.44 622 THR A C 1
ATOM 4746 O O . THR A 1 622 ? 0.974 4.843 17.424 1.00 91.44 622 THR A O 1
ATOM 4749 N N . THR A 1 623 ? 1.130 4.332 19.586 1.00 92.94 623 THR A N 1
ATOM 4750 C CA . THR A 1 623 ? 1.781 5.561 20.032 1.00 92.94 623 THR A CA 1
ATOM 4751 C C . THR A 1 623 ? 2.641 5.175 21.231 1.00 92.94 623 THR A C 1
ATOM 4753 O O . THR A 1 623 ? 2.127 5.172 22.348 1.00 92.94 623 THR A O 1
ATOM 4756 N N . PRO A 1 624 ? 3.905 4.776 20.998 1.00 94.38 624 PRO A N 1
ATOM 4757 C CA . PRO A 1 624 ? 4.798 4.353 22.069 1.00 94.38 624 PRO A CA 1
ATOM 4758 C C . PRO A 1 624 ? 5.031 5.459 23.103 1.00 94.38 624 PRO A C 1
ATOM 4760 O O . PRO A 1 624 ? 5.077 6.641 22.739 1.00 94.38 624 PRO A O 1
ATOM 4763 N N . THR A 1 625 ? 5.225 5.099 24.372 1.00 94.81 625 THR A N 1
ATOM 4764 C CA . THR A 1 625 ? 5.324 6.057 25.493 1.00 94.81 625 THR A CA 1
ATOM 4765 C C . THR A 1 625 ? 6.626 5.968 26.309 1.00 94.81 625 THR A C 1
ATOM 4767 O O . THR A 1 625 ? 6.576 6.057 27.537 1.00 94.81 625 THR A O 1
ATOM 4770 N N . PRO A 1 626 ? 7.819 5.904 25.678 1.00 94.75 626 PRO A N 1
ATOM 4771 C CA . PRO A 1 626 ? 9.077 5.710 26.393 1.00 94.75 626 PRO A CA 1
ATOM 4772 C C . PRO A 1 626 ? 9.358 6.818 27.421 1.00 94.75 626 PRO A C 1
ATOM 4774 O O . PRO A 1 626 ? 9.428 8.008 27.099 1.00 94.75 626 PRO A O 1
ATOM 4777 N N . GLY A 1 627 ? 9.590 6.401 28.663 1.00 92.75 627 GLY A N 1
ATOM 4778 C CA . GLY A 1 627 ? 9.751 7.239 29.846 1.00 92.75 627 GLY A CA 1
ATOM 4779 C C . GLY A 1 627 ? 8.433 7.599 30.542 1.00 92.75 627 GLY A C 1
ATOM 4780 O O . GLY A 1 627 ? 8.411 8.574 31.298 1.00 92.75 627 GLY A O 1
ATOM 4781 N N . SER A 1 628 ? 7.324 6.908 30.264 1.00 92.81 628 SER A N 1
ATOM 4782 C CA . SER A 1 628 ? 5.980 7.268 30.740 1.00 92.81 628 SER A CA 1
ATOM 4783 C C . SER A 1 628 ? 5.015 6.077 30.795 1.00 92.81 628 SER A C 1
ATOM 4785 O O . SER A 1 628 ? 5.289 4.988 30.316 1.00 92.81 628 SER A O 1
ATOM 4787 N N . ALA A 1 629 ? 3.857 6.283 31.426 1.00 90.50 629 ALA A N 1
ATOM 4788 C CA . ALA A 1 629 ? 2.852 5.240 31.598 1.00 90.50 629 ALA A CA 1
ATOM 4789 C C . ALA A 1 629 ? 2.087 4.930 30.294 1.00 90.50 629 ALA A C 1
ATOM 4791 O O . ALA A 1 629 ? 1.356 5.790 29.786 1.00 90.50 629 ALA A O 1
ATOM 4792 N N . ASN A 1 630 ? 2.179 3.676 29.840 1.00 92.38 630 ASN A N 1
ATOM 4793 C CA . ASN A 1 630 ? 1.411 3.130 28.717 1.00 92.38 630 ASN A CA 1
ATOM 4794 C C . ASN A 1 630 ? -0.097 3.413 28.834 1.00 92.38 630 ASN A C 1
ATOM 4796 O O . ASN A 1 630 ? -0.689 3.298 29.911 1.00 92.38 630 ASN A O 1
ATOM 4800 N N . GLN A 1 631 ? -0.720 3.737 27.700 1.00 89.94 631 GLN A N 1
ATOM 4801 C CA . GLN A 1 631 ? -2.171 3.908 27.551 1.00 89.94 631 GLN A CA 1
ATOM 4802 C C . GLN A 1 631 ? -2.801 2.662 26.905 1.00 89.94 631 GLN A C 1
ATOM 4804 O O . GLN A 1 631 ? -2.077 1.890 26.282 1.00 89.94 631 GLN A O 1
ATOM 4809 N N . PRO A 1 632 ? -4.124 2.426 27.023 1.00 89.19 632 PRO A N 1
ATOM 4810 C CA . PRO A 1 632 ? -4.784 1.286 26.382 1.00 89.19 632 PRO A CA 1
ATOM 4811 C C . PRO A 1 632 ? -4.483 1.188 24.880 1.00 89.19 632 PRO A C 1
ATOM 4813 O O . PRO A 1 632 ? -4.587 2.174 24.151 1.00 89.19 632 PRO A O 1
ATOM 4816 N N . GLY A 1 633 ? -4.103 -0.011 24.441 1.00 90.06 633 GLY A N 1
ATOM 4817 C CA . GLY A 1 633 ? -3.651 -0.309 23.088 1.00 90.06 633 GLY A CA 1
ATOM 4818 C C . GLY A 1 633 ? -4.525 -1.356 22.396 1.00 90.06 633 GLY A C 1
ATOM 4819 O O . GLY A 1 633 ? -5.721 -1.480 22.664 1.00 90.06 633 GLY A O 1
ATOM 4820 N N . ALA A 1 634 ? -3.922 -2.105 21.476 1.00 92.62 634 ALA A N 1
ATOM 4821 C CA . ALA A 1 634 ? -4.569 -3.185 20.744 1.00 92.62 634 ALA A CA 1
ATOM 4822 C C . ALA A 1 634 ? -4.107 -4.557 21.259 1.00 92.62 634 ALA A C 1
ATOM 4824 O O . ALA A 1 634 ? -2.920 -4.879 21.213 1.00 92.62 634 ALA A O 1
ATOM 4825 N N . LEU A 1 635 ? -5.057 -5.399 21.672 1.00 89.19 635 LEU A N 1
ATOM 4826 C CA . LEU A 1 635 ? -4.831 -6.731 22.263 1.00 89.19 635 LEU A CA 1
ATOM 4827 C C . LEU A 1 635 ? -4.214 -7.751 21.289 1.00 89.19 635 LEU A C 1
ATOM 4829 O O . LEU A 1 635 ? -3.856 -8.862 21.666 1.00 89.19 635 LEU A O 1
ATOM 4833 N N . GLY A 1 636 ? -4.135 -7.405 20.008 1.00 91.06 636 GLY A N 1
ATOM 4834 C CA . GLY A 1 636 ? -3.556 -8.241 18.971 1.00 91.06 636 GLY A CA 1
ATOM 4835 C C . GLY A 1 636 ? -3.690 -7.598 17.598 1.00 91.06 636 GLY A C 1
ATOM 4836 O O . GLY A 1 636 ? -4.151 -6.464 17.460 1.00 91.06 636 GLY A O 1
ATOM 4837 N N . ARG A 1 637 ? -3.345 -8.364 16.564 1.00 91.94 637 ARG A N 1
ATOM 4838 C CA . ARG A 1 637 ? -3.548 -8.004 15.158 1.00 91.94 637 ARG A CA 1
ATOM 4839 C C . ARG A 1 637 ? -4.552 -8.958 14.515 1.00 91.94 637 ARG A C 1
ATOM 4841 O O . ARG A 1 637 ? -4.531 -10.155 14.791 1.00 91.94 637 ARG A O 1
ATOM 4848 N N . VAL A 1 638 ? -5.431 -8.426 13.671 1.00 94.44 638 VAL A N 1
ATOM 4849 C CA . VAL A 1 638 ? -6.346 -9.216 12.846 1.00 94.44 638 VAL A CA 1
ATOM 4850 C C . VAL A 1 638 ? -5.530 -9.987 11.808 1.00 94.44 638 VAL A C 1
ATOM 4852 O O . VAL A 1 638 ? -4.713 -9.413 11.088 1.00 94.44 638 VAL A O 1
ATOM 4855 N N . ALA A 1 639 ? -5.745 -11.300 11.769 1.00 94.31 639 ALA A N 1
ATOM 4856 C CA . ALA A 1 639 ? -5.137 -12.215 10.813 1.00 94.31 639 ALA A CA 1
ATOM 4857 C C . ALA A 1 639 ? -5.453 -11.814 9.368 1.00 94.31 639 ALA A C 1
ATOM 4859 O O . ALA A 1 639 ? -6.507 -11.239 9.082 1.00 94.31 639 ALA A O 1
ATOM 4860 N N . ASP A 1 640 ? -4.537 -12.156 8.470 1.00 94.56 640 ASP A N 1
ATOM 4861 C CA . ASP A 1 640 ? -4.580 -11.681 7.095 1.00 94.56 640 ASP A CA 1
ATOM 4862 C C . ASP A 1 640 ? -5.805 -12.167 6.309 1.00 94.56 640 ASP A C 1
ATOM 4864 O O . ASP A 1 640 ? -6.451 -13.157 6.688 1.00 94.56 640 ASP A O 1
ATOM 4868 N N . THR A 1 641 ? -6.141 -11.465 5.227 1.00 97.00 641 THR A N 1
ATOM 4869 C CA . THR A 1 641 ? -7.229 -11.901 4.351 1.00 97.00 641 THR A CA 1
ATOM 4870 C C . THR A 1 641 ? -6.801 -13.060 3.444 1.00 97.00 641 THR A C 1
ATOM 4872 O O . THR A 1 641 ? -5.641 -13.252 3.102 1.00 97.00 641 THR A O 1
ATOM 4875 N N . GLN A 1 642 ? -7.759 -13.916 3.093 1.00 97.00 642 GLN A N 1
ATOM 4876 C CA . GLN A 1 642 ? -7.555 -15.061 2.206 1.00 97.00 642 GLN A CA 1
ATOM 4877 C C . GLN A 1 642 ? -8.668 -15.095 1.160 1.00 97.00 642 GLN A C 1
ATOM 4879 O O . GLN A 1 642 ? -9.850 -14.985 1.502 1.00 97.00 642 GLN A O 1
ATOM 4884 N N . PHE A 1 643 ? -8.284 -15.282 -0.103 1.00 97.94 643 PHE A N 1
ATOM 4885 C CA . PHE A 1 643 ? -9.168 -15.265 -1.269 1.00 97.94 643 PHE A CA 1
ATOM 4886 C C . PHE A 1 643 ? -9.330 -16.681 -1.831 1.00 97.94 643 PHE A C 1
ATOM 4888 O O . PHE A 1 643 ? -8.352 -17.410 -1.991 1.00 97.94 643 PHE A O 1
ATOM 4895 N N . SER A 1 644 ? -10.554 -17.082 -2.186 1.00 97.69 644 SER A N 1
ATOM 4896 C CA . SER A 1 644 ? -10.809 -18.406 -2.785 1.00 97.69 644 SER A CA 1
ATOM 4897 C C . SER A 1 644 ? -10.334 -18.547 -4.234 1.00 97.69 644 SER A C 1
ATOM 4899 O O . SER A 1 644 ? -10.301 -19.661 -4.758 1.00 97.69 644 SER A O 1
ATOM 4901 N N . VAL A 1 645 ? -10.016 -17.429 -4.892 1.00 96.12 645 VAL A N 1
ATOM 4902 C CA . VAL A 1 645 ? -9.523 -17.356 -6.270 1.00 96.12 645 VAL A CA 1
ATOM 4903 C C . VAL A 1 645 ? -8.374 -16.350 -6.306 1.00 96.12 645 VAL A C 1
ATOM 4905 O O . VAL A 1 645 ? -8.545 -15.205 -5.882 1.00 96.12 645 VAL A O 1
ATOM 4908 N N . ASP A 1 646 ? -7.211 -16.778 -6.793 1.00 94.88 646 ASP A N 1
ATOM 4909 C CA . ASP A 1 646 ? -6.016 -15.931 -6.868 1.00 94.88 646 ASP A CA 1
ATOM 4910 C C . ASP A 1 646 ? -6.117 -14.879 -7.991 1.00 94.88 646 ASP A C 1
ATOM 4912 O O . ASP A 1 646 ? -6.981 -14.954 -8.862 1.00 94.88 646 ASP A O 1
ATOM 4916 N N . ARG A 1 647 ? -5.238 -13.877 -7.968 1.00 96.12 647 ARG A N 1
ATOM 4917 C CA . ARG A 1 647 ? -5.013 -12.947 -9.083 1.00 96.12 647 ARG A CA 1
ATOM 4918 C C . ARG A 1 647 ? -4.639 -13.726 -10.350 1.00 96.12 647 ARG A C 1
ATOM 4920 O O . ARG A 1 647 ? -4.003 -14.777 -10.273 1.00 96.12 647 ARG A O 1
ATOM 4927 N N . GLY A 1 648 ? -4.976 -13.220 -11.532 1.00 97.12 648 GLY A N 1
ATOM 4928 C CA . GLY A 1 648 ? -4.682 -13.974 -12.754 1.00 97.12 648 GLY A CA 1
ATOM 4929 C C . GLY A 1 648 ? -5.522 -13.616 -13.965 1.00 97.12 648 GLY A C 1
ATOM 4930 O O . GLY A 1 648 ? -6.243 -12.622 -13.978 1.00 97.12 648 GLY A O 1
ATOM 4931 N N . PHE A 1 649 ? -5.421 -14.460 -14.991 1.00 97.94 649 PHE A N 1
ATOM 4932 C CA . PHE A 1 649 ? -6.174 -14.343 -16.237 1.00 97.94 649 PHE A CA 1
ATOM 4933 C C . PHE A 1 649 ? -7.410 -15.241 -16.211 1.00 97.94 649 PHE A C 1
ATOM 4935 O O . PHE A 1 649 ? -7.296 -16.437 -15.938 1.00 97.94 649 PHE A O 1
ATOM 4942 N N . TYR A 1 650 ? -8.566 -14.679 -16.560 1.00 96.88 650 TYR A N 1
ATOM 4943 C CA . TYR A 1 650 ? -9.856 -15.362 -16.519 1.00 96.88 650 TYR A CA 1
ATOM 4944 C C . TYR A 1 650 ? -10.630 -15.158 -17.824 1.00 96.88 650 TYR A C 1
ATOM 4946 O O . TYR A 1 650 ? -10.735 -14.049 -18.344 1.00 96.88 650 TYR A O 1
ATOM 4954 N N . ASP A 1 651 ? -11.180 -16.253 -18.353 1.00 95.50 651 ASP A N 1
ATOM 4955 C CA . ASP A 1 651 ? -11.959 -16.269 -19.599 1.00 95.50 651 ASP A CA 1
ATOM 4956 C C . ASP A 1 651 ? -13.481 -16.426 -19.339 1.00 95.50 651 ASP A C 1
ATOM 4958 O O . ASP A 1 651 ? -14.278 -16.432 -20.278 1.00 95.50 651 ASP A O 1
ATOM 4962 N N . ALA A 1 652 ? -13.897 -16.557 -18.071 1.00 96.38 652 ALA A N 1
ATOM 4963 C CA . ALA A 1 652 ? -15.288 -16.694 -17.625 1.00 96.38 652 ALA A CA 1
ATOM 4964 C C . ALA A 1 652 ? -15.485 -16.065 -16.226 1.00 96.38 652 ALA A C 1
ATOM 4966 O O . ALA A 1 652 ? -14.512 -16.014 -15.470 1.00 96.38 652 ALA A O 1
ATOM 4967 N N . PRO A 1 653 ? -16.701 -15.598 -15.867 1.00 97.75 653 PRO A N 1
ATOM 4968 C CA . PRO A 1 653 ? -16.975 -14.997 -14.560 1.00 97.75 653 PRO A CA 1
ATOM 4969 C C . PRO A 1 653 ? -16.627 -15.895 -13.369 1.00 97.75 653 PRO A C 1
ATOM 4971 O O . PRO A 1 653 ? -16.743 -17.120 -13.450 1.00 97.75 653 PRO A O 1
ATOM 4974 N N . ILE A 1 654 ? -16.253 -15.267 -12.254 1.00 98.06 654 ILE A N 1
ATOM 4975 C CA . ILE A 1 654 ? -15.840 -15.925 -11.009 1.00 98.06 654 ILE A CA 1
ATOM 4976 C C . ILE A 1 654 ? -16.545 -15.309 -9.795 1.00 98.06 654 ILE A C 1
ATOM 4978 O O . ILE A 1 654 ? -16.840 -14.117 -9.778 1.00 98.06 654 ILE A O 1
ATOM 4982 N N . ASP A 1 655 ? -16.757 -16.121 -8.760 1.00 97.88 655 ASP A N 1
ATOM 4983 C CA . ASP A 1 655 ? -17.227 -15.676 -7.447 1.00 97.88 655 ASP A CA 1
ATOM 4984 C C . ASP A 1 655 ? -16.074 -15.770 -6.441 1.00 97.88 655 ASP A C 1
ATOM 4986 O O . ASP A 1 655 ? -15.562 -16.858 -6.158 1.00 97.88 655 ASP A O 1
ATOM 4990 N N . VAL A 1 656 ? -15.644 -14.625 -5.913 1.00 98.31 656 VAL A N 1
ATOM 4991 C CA . VAL A 1 656 ? -14.501 -14.527 -5.000 1.00 98.31 656 VAL A CA 1
ATOM 4992 C C . VAL A 1 656 ? -14.989 -14.490 -3.556 1.00 98.31 656 VAL A C 1
ATOM 4994 O O . VAL A 1 656 ? -15.643 -13.538 -3.129 1.00 98.31 656 VAL A O 1
ATOM 4997 N N . VAL A 1 657 ? -14.658 -15.527 -2.789 1.00 98.38 657 VAL A N 1
ATOM 4998 C CA . VAL A 1 657 ? -14.897 -15.586 -1.345 1.00 98.38 657 VAL A CA 1
ATOM 4999 C C . VAL A 1 657 ? -13.684 -15.008 -0.625 1.00 98.38 657 VAL A C 1
ATOM 5001 O O . VAL A 1 657 ? -12.560 -15.438 -0.887 1.00 98.38 657 VAL A O 1
ATOM 5004 N N . ILE A 1 658 ? -13.915 -14.071 0.294 1.00 98.38 658 ILE A N 1
ATOM 5005 C CA . ILE A 1 658 ? -12.885 -13.473 1.152 1.00 98.38 658 ILE A CA 1
ATOM 5006 C C . ILE A 1 658 ? -13.105 -13.956 2.591 1.00 98.38 658 ILE A C 1
ATOM 5008 O O . ILE A 1 658 ? -14.240 -14.014 3.068 1.00 98.38 658 ILE A O 1
ATOM 5012 N N . THR A 1 659 ? -12.031 -14.331 3.284 1.00 97.94 659 THR A N 1
ATOM 5013 C CA . THR A 1 659 ? -12.058 -14.815 4.677 1.00 97.94 659 THR A CA 1
ATOM 5014 C C . THR A 1 659 ? -10.888 -14.249 5.484 1.00 97.94 659 THR A C 1
ATOM 5016 O O . THR A 1 659 ? -9.910 -13.791 4.907 1.00 97.94 659 THR A O 1
ATOM 5019 N N . THR A 1 660 ? -10.981 -14.280 6.815 1.00 97.31 660 THR A N 1
ATOM 5020 C CA . THR A 1 660 ? -9.867 -14.056 7.756 1.00 97.31 660 THR A CA 1
ATOM 5021 C C . THR A 1 660 ? -9.958 -15.110 8.856 1.00 97.31 660 THR A C 1
ATOM 5023 O O . THR A 1 660 ? -11.055 -15.545 9.213 1.00 97.31 660 THR A O 1
ATOM 5026 N N . GLU A 1 661 ? -8.821 -15.525 9.413 1.00 96.69 661 GLU A N 1
ATOM 5027 C CA . GLU A 1 661 ? -8.788 -16.495 10.517 1.00 96.69 661 GLU A CA 1
ATOM 5028 C C . GLU A 1 661 ? -9.243 -15.896 11.862 1.00 96.69 661 GLU A C 1
ATOM 5030 O O . GLU A 1 661 ? -9.452 -16.639 12.817 1.00 96.69 661 GLU A O 1
ATOM 5035 N N . THR A 1 662 ? -9.423 -14.570 11.961 1.00 94.75 662 THR A N 1
ATOM 5036 C CA . THR A 1 662 ? -9.822 -13.898 13.213 1.00 94.75 662 THR A CA 1
ATOM 5037 C C . THR A 1 662 ? -11.340 -13.931 13.424 1.00 94.75 662 THR A C 1
ATOM 5039 O O . THR A 1 662 ? -12.067 -13.235 12.709 1.00 94.75 662 THR A O 1
ATOM 5042 N N . PRO A 1 663 ? -11.863 -14.646 14.441 1.00 92.25 663 PRO A N 1
ATOM 5043 C CA . PRO A 1 663 ? -13.302 -14.719 14.662 1.00 92.25 663 PRO A CA 1
ATOM 5044 C C . PRO A 1 663 ? -13.881 -13.361 15.074 1.00 92.25 663 PRO A C 1
ATOM 5046 O O . PRO A 1 663 ? -13.339 -12.675 15.952 1.00 92.25 663 PRO A O 1
ATOM 5049 N N . GLY A 1 664 ? -15.002 -12.991 14.451 1.00 90.75 664 GLY A N 1
ATOM 5050 C CA . GLY A 1 664 ? -15.705 -11.731 14.701 1.00 90.75 664 GLY A CA 1
ATOM 5051 C C . GLY A 1 664 ? -15.032 -10.483 14.116 1.00 90.75 664 GLY A C 1
ATOM 5052 O O . GLY A 1 664 ? -15.397 -9.382 14.515 1.00 90.75 664 GLY A O 1
ATOM 5053 N N . ALA A 1 665 ? -14.053 -10.628 13.218 1.00 96.12 665 ALA A N 1
ATOM 5054 C CA . ALA A 1 665 ? -13.540 -9.508 12.432 1.00 96.12 665 ALA A CA 1
ATOM 5055 C C . ALA A 1 665 ? -14.460 -9.203 11.232 1.00 96.12 665 ALA A C 1
ATOM 5057 O O . ALA A 1 665 ? -14.960 -10.112 10.570 1.00 96.12 665 ALA A O 1
ATOM 5058 N N . GLU A 1 666 ? -14.662 -7.919 10.945 1.00 97.94 666 GLU A N 1
ATOM 5059 C CA . GLU A 1 666 ? -15.385 -7.422 9.774 1.00 97.94 666 GLU A CA 1
ATOM 5060 C C . GLU A 1 666 ? -14.412 -7.265 8.598 1.00 97.94 666 GLU A C 1
ATOM 5062 O O . GLU A 1 666 ? -13.415 -6.553 8.705 1.00 97.94 666 GLU A O 1
ATOM 5067 N N . ILE A 1 667 ? -14.704 -7.907 7.466 1.00 98.62 667 ILE A N 1
ATOM 5068 C CA . ILE A 1 667 ? -13.945 -7.733 6.221 1.00 98.62 667 ILE A CA 1
ATOM 5069 C C . ILE A 1 667 ? -14.586 -6.602 5.410 1.00 98.62 667 ILE A C 1
ATOM 5071 O O . ILE A 1 667 ? -15.804 -6.584 5.211 1.00 98.62 667 ILE A O 1
ATOM 5075 N N . ARG A 1 668 ? -13.770 -5.682 4.890 1.00 98.44 668 ARG A N 1
ATOM 5076 C CA . ARG A 1 668 ? -14.188 -4.646 3.935 1.00 98.44 668 ARG A CA 1
ATOM 5077 C C . ARG A 1 668 ? -13.359 -4.713 2.668 1.00 98.44 668 ARG A C 1
ATOM 5079 O O . ARG A 1 668 ? -12.178 -5.048 2.718 1.00 98.44 668 ARG A O 1
ATOM 5086 N N . TYR A 1 669 ? -13.972 -4.353 1.544 1.00 98.50 669 TYR A N 1
ATOM 5087 C CA . TYR A 1 669 ? -13.304 -4.341 0.248 1.00 98.50 669 TYR A CA 1
ATOM 5088 C C . TYR A 1 669 ? -13.662 -3.131 -0.622 1.00 98.50 669 TYR A C 1
ATOM 5090 O O . TYR A 1 669 ? -14.648 -2.427 -0.391 1.00 98.50 669 TYR A O 1
ATOM 5098 N N . THR A 1 670 ? -12.847 -2.883 -1.641 1.00 97.56 670 THR A N 1
ATOM 5099 C CA . THR A 1 670 ? -13.033 -1.840 -2.658 1.00 97.56 670 THR A CA 1
ATOM 5100 C C . THR A 1 670 ? -12.758 -2.399 -4.054 1.00 97.56 670 THR A C 1
ATOM 5102 O O . THR A 1 670 ? -12.058 -3.402 -4.212 1.00 97.56 670 THR A O 1
ATOM 5105 N N . LEU A 1 671 ? -13.322 -1.739 -5.070 1.00 95.50 671 LEU A N 1
ATOM 5106 C CA . LEU A 1 671 ? -13.160 -2.081 -6.493 1.00 95.50 671 LEU A CA 1
ATOM 5107 C C . LEU A 1 671 ? -12.593 -0.911 -7.327 1.00 95.50 671 LEU A C 1
ATOM 5109 O O . LEU A 1 671 ? -12.477 -1.010 -8.541 1.00 95.50 671 LEU A O 1
ATOM 5113 N N . ASP A 1 672 ? -12.262 0.211 -6.679 1.00 90.19 672 ASP A N 1
ATOM 5114 C CA . ASP A 1 672 ? -11.865 1.489 -7.295 1.00 90.19 672 ASP A CA 1
ATOM 5115 C C . ASP A 1 672 ? -10.395 1.869 -7.014 1.00 90.19 672 ASP A C 1
ATOM 5117 O O . ASP A 1 672 ? -9.978 3.016 -7.179 1.00 90.19 672 ASP A O 1
ATOM 5121 N N . GLY A 1 673 ? -9.607 0.896 -6.549 1.00 92.38 673 GLY A N 1
ATOM 5122 C CA . GLY A 1 673 ? -8.182 1.030 -6.252 1.00 92.38 673 GLY A CA 1
ATOM 5123 C C . GLY A 1 673 ? -7.835 1.680 -4.906 1.00 92.38 673 GLY A C 1
ATOM 5124 O O . GLY A 1 673 ? -6.688 1.550 -4.461 1.00 92.38 673 GLY A O 1
ATOM 5125 N N . ARG A 1 674 ? -8.790 2.313 -4.207 1.00 92.88 674 ARG A N 1
ATOM 5126 C CA . ARG A 1 674 ? -8.579 2.856 -2.850 1.00 92.88 674 ARG A CA 1
ATOM 5127 C C . ARG A 1 674 ? -8.362 1.731 -1.841 1.00 92.88 674 ARG A C 1
ATOM 5129 O O . ARG A 1 674 ? -9.022 0.703 -1.929 1.00 92.88 674 ARG A O 1
ATOM 5136 N N . ALA A 1 675 ? -7.505 1.927 -0.844 1.00 94.44 675 ALA A N 1
ATOM 5137 C CA . ALA A 1 675 ? -7.458 1.011 0.294 1.00 94.44 675 ALA A CA 1
ATOM 5138 C C . ALA A 1 675 ? -8.790 1.066 1.083 1.00 94.44 675 ALA A C 1
ATOM 5140 O O . ALA A 1 675 ? -9.289 2.173 1.323 1.00 94.44 675 ALA A O 1
ATOM 5141 N N . PRO A 1 676 ? -9.379 -0.075 1.492 1.00 96.44 676 PRO A N 1
ATOM 5142 C CA . PRO A 1 676 ? -10.440 -0.079 2.495 1.00 96.44 676 PRO A CA 1
ATOM 5143 C C . PRO A 1 676 ? -9.918 0.463 3.836 1.00 96.44 676 PRO A C 1
ATOM 5145 O O . PRO A 1 676 ? -8.718 0.448 4.116 1.00 96.44 676 PRO A O 1
ATOM 5148 N N . THR A 1 677 ? -10.832 0.947 4.674 1.00 94.56 677 THR A N 1
ATOM 5149 C CA . THR A 1 677 ? -10.566 1.326 6.071 1.00 94.56 677 THR A CA 1
ATOM 5150 C C . THR A 1 677 ? -11.687 0.792 6.961 1.00 94.56 677 THR A C 1
ATOM 5152 O O . THR A 1 677 ? -12.724 0.368 6.455 1.00 94.56 677 THR A O 1
ATOM 5155 N N . ALA A 1 678 ? -11.549 0.885 8.286 1.00 91.00 678 ALA A N 1
ATOM 5156 C CA . ALA A 1 678 ? -12.606 0.492 9.226 1.00 91.00 678 ALA A CA 1
ATOM 5157 C C . ALA A 1 678 ? -13.958 1.213 9.000 1.00 91.00 678 ALA A C 1
ATOM 5159 O O . ALA A 1 678 ? -14.987 0.748 9.480 1.00 91.00 678 ALA A O 1
ATOM 5160 N N . THR A 1 679 ? -13.976 2.336 8.270 1.00 91.38 679 THR A N 1
ATOM 5161 C CA . THR A 1 679 ? -15.187 3.122 7.974 1.00 91.38 679 THR A CA 1
ATOM 5162 C C . THR A 1 679 ? -15.480 3.283 6.479 1.00 91.38 679 THR A C 1
ATOM 5164 O O . THR A 1 679 ? -16.569 3.733 6.124 1.00 91.38 679 THR A O 1
ATOM 5167 N N . THR A 1 680 ? -14.565 2.898 5.581 1.00 88.31 680 THR A N 1
ATOM 5168 C CA . THR A 1 680 ? -14.708 3.081 4.125 1.00 88.31 680 THR A CA 1
ATOM 5169 C C . THR A 1 680 ? -14.453 1.789 3.349 1.00 88.31 680 THR A C 1
ATOM 5171 O O . THR A 1 680 ? -13.591 0.986 3.695 1.00 88.31 680 THR A O 1
ATOM 5174 N N . GLY A 1 681 ? -15.218 1.587 2.277 1.00 93.62 681 GLY A N 1
ATOM 5175 C CA . GLY A 1 681 ? -15.280 0.315 1.554 1.00 93.62 681 GLY A CA 1
ATOM 5176 C C . GLY A 1 681 ? -16.564 -0.456 1.863 1.00 93.62 681 GLY A C 1
ATOM 5177 O O . GLY A 1 681 ? -17.295 -0.137 2.803 1.00 93.62 681 GLY A O 1
ATOM 5178 N N . ILE A 1 682 ? -16.854 -1.442 1.021 1.00 97.81 682 ILE A N 1
ATOM 5179 C CA . ILE A 1 682 ? -18.051 -2.280 1.076 1.00 97.81 682 ILE A CA 1
ATOM 5180 C C . ILE A 1 682 ? -17.833 -3.354 2.143 1.00 97.81 682 ILE A C 1
ATOM 5182 O O . ILE A 1 682 ? -16.822 -4.055 2.107 1.00 97.81 682 ILE A O 1
ATOM 5186 N N . VAL A 1 683 ? -18.771 -3.497 3.083 1.00 97.19 683 VAL A N 1
ATOM 5187 C CA . VAL A 1 683 ? -18.747 -4.592 4.065 1.00 97.19 683 VAL A CA 1
ATOM 5188 C C . VAL A 1 683 ? -19.022 -5.910 3.348 1.00 97.19 683 VAL A C 1
ATOM 5190 O O . VAL A 1 683 ? -20.033 -6.063 2.657 1.00 97.19 683 VAL A O 1
ATOM 5193 N N . TYR A 1 684 ? -18.113 -6.866 3.504 1.00 97.56 684 TYR A N 1
ATOM 5194 C CA . TYR A 1 684 ? -18.208 -8.171 2.871 1.00 97.56 684 TYR A CA 1
ATOM 5195 C C . TYR A 1 684 ? -19.293 -9.021 3.550 1.00 97.56 684 TYR A C 1
ATOM 5197 O O . TYR A 1 684 ? -19.181 -9.393 4.716 1.00 97.56 684 TYR A O 1
ATOM 5205 N N . THR A 1 685 ? -20.354 -9.327 2.802 1.00 95.12 685 THR A N 1
ATOM 5206 C CA . THR A 1 685 ? -21.532 -10.088 3.272 1.00 95.12 685 THR A CA 1
ATOM 5207 C C . THR A 1 685 ? -21.795 -11.363 2.462 1.00 95.12 685 THR A C 1
ATOM 5209 O O . THR A 1 685 ? -22.644 -12.171 2.831 1.00 95.12 685 THR A O 1
ATOM 5212 N N . GLY A 1 686 ? -21.052 -11.571 1.374 1.00 94.00 686 GLY A N 1
ATOM 5213 C CA . GLY A 1 686 ? -21.162 -12.708 0.464 1.00 94.00 686 GLY A CA 1
ATOM 5214 C C . GLY A 1 686 ? -20.142 -12.595 -0.677 1.00 94.00 686 GLY A C 1
ATOM 5215 O O . GLY A 1 686 ? -19.464 -11.570 -0.768 1.00 94.00 686 GLY A O 1
ATOM 5216 N N . PRO A 1 687 ? -20.012 -13.625 -1.535 1.00 97.81 687 PRO A N 1
ATOM 5217 C CA . PRO A 1 687 ? -18.989 -13.670 -2.580 1.00 97.81 687 PRO A CA 1
ATOM 5218 C C . PRO A 1 687 ? -19.050 -12.470 -3.535 1.00 97.81 687 PRO A C 1
ATOM 5220 O O . PRO A 1 687 ? -20.132 -12.037 -3.936 1.00 97.81 687 PRO A O 1
ATOM 5223 N N . VAL A 1 688 ? -17.885 -11.956 -3.931 1.00 98.12 688 VAL A N 1
ATOM 5224 C CA . VAL A 1 688 ? -17.769 -10.857 -4.898 1.00 98.12 688 VAL A CA 1
ATOM 5225 C C . VAL A 1 688 ? -17.807 -11.434 -6.313 1.00 98.12 688 VAL A C 1
ATOM 5227 O O . VAL A 1 688 ? -16.892 -12.153 -6.712 1.00 98.12 688 VAL A O 1
ATOM 5230 N N . HIS A 1 689 ? -18.861 -11.122 -7.066 1.00 97.75 689 HIS A N 1
ATOM 5231 C CA . HIS A 1 689 ? -19.032 -11.581 -8.445 1.00 97.75 689 HIS A CA 1
ATOM 5232 C C . HIS A 1 689 ? -18.220 -10.713 -9.418 1.00 97.75 689 HIS A C 1
ATOM 5234 O O . HIS A 1 689 ? -18.466 -9.511 -9.526 1.00 97.75 689 HIS A O 1
ATOM 5240 N N . ILE A 1 690 ? -17.267 -11.315 -10.135 1.00 97.81 690 ILE A N 1
ATOM 5241 C CA . ILE A 1 690 ? -16.358 -10.629 -11.064 1.00 97.81 690 ILE A CA 1
ATOM 5242 C C . ILE A 1 690 ? -16.563 -11.169 -12.484 1.00 97.81 690 ILE A C 1
ATOM 5244 O O . ILE A 1 690 ? -16.447 -12.370 -12.730 1.00 97.81 690 ILE A O 1
ATOM 5248 N N . THR A 1 691 ? -16.852 -10.269 -13.426 1.00 96.06 691 THR A N 1
ATOM 5249 C CA . THR A 1 691 ? -17.198 -10.581 -14.829 1.00 96.06 691 THR A CA 1
ATOM 5250 C C . THR A 1 691 ? -16.274 -9.933 -15.866 1.00 96.06 691 THR A C 1
ATOM 5252 O O . THR A 1 691 ? -16.284 -10.347 -17.025 1.00 96.06 691 THR A O 1
ATOM 5255 N N . THR A 1 692 ? -15.502 -8.923 -15.464 1.00 95.12 692 THR A N 1
ATOM 5256 C CA . THR A 1 692 ? -14.622 -8.086 -16.298 1.00 95.12 692 THR A CA 1
ATOM 5257 C C . THR A 1 692 ? -13.313 -7.809 -15.558 1.00 95.12 692 THR A C 1
ATOM 5259 O O . THR A 1 692 ? -13.162 -8.181 -14.389 1.00 95.12 692 THR A O 1
ATOM 5262 N N . THR A 1 693 ? -12.356 -7.140 -16.205 1.00 96.25 693 THR A N 1
ATOM 5263 C CA . THR A 1 693 ? -11.070 -6.804 -15.586 1.00 96.25 693 THR A CA 1
ATOM 5264 C C . THR A 1 693 ? -11.297 -5.936 -14.354 1.00 96.25 693 THR A C 1
ATOM 5266 O O . THR A 1 693 ? -11.909 -4.874 -14.439 1.00 96.25 693 THR A O 1
ATOM 5269 N N . THR A 1 694 ? -10.860 -6.420 -13.192 1.00 97.00 694 THR A N 1
ATOM 5270 C CA . THR A 1 694 ? -11.247 -5.860 -11.891 1.00 97.00 694 THR A CA 1
ATOM 5271 C C . THR A 1 694 ? -10.073 -5.891 -10.925 1.00 97.00 694 THR A C 1
ATOM 5273 O O . THR A 1 694 ? -9.449 -6.934 -10.731 1.00 97.00 694 THR A O 1
ATOM 5276 N N . THR A 1 695 ? -9.808 -4.757 -10.275 1.00 97.38 695 THR A N 1
ATOM 5277 C CA . THR A 1 695 ? -8.881 -4.658 -9.141 1.00 97.38 695 THR A CA 1
ATOM 5278 C C . THR A 1 695 ? -9.673 -4.708 -7.839 1.00 97.38 695 THR A C 1
ATOM 5280 O O . THR A 1 695 ? -10.405 -3.768 -7.532 1.00 97.38 695 THR A O 1
ATOM 5283 N N . LEU A 1 696 ? -9.532 -5.786 -7.073 1.00 98.19 696 LEU A N 1
ATOM 5284 C CA . LEU A 1 696 ? -10.182 -5.979 -5.777 1.00 98.19 696 LEU A CA 1
ATOM 5285 C C . LEU A 1 696 ? -9.159 -5.740 -4.663 1.00 98.19 696 LEU A C 1
ATOM 5287 O O . LEU A 1 696 ? -8.093 -6.350 -4.685 1.00 98.19 696 LEU A O 1
ATOM 5291 N N . ARG A 1 697 ? -9.473 -4.888 -3.682 1.00 98.31 697 ARG A N 1
ATOM 5292 C CA . ARG A 1 697 ? -8.650 -4.720 -2.468 1.00 98.31 697 ARG A CA 1
ATOM 5293 C C . ARG A 1 697 ? -9.465 -5.047 -1.231 1.00 98.31 697 ARG A C 1
ATOM 5295 O O . ARG A 1 697 ? -10.605 -4.598 -1.163 1.00 98.31 697 ARG A O 1
ATOM 5302 N N . ALA A 1 698 ? -8.912 -5.769 -0.261 1.00 98.38 698 ALA A N 1
ATOM 5303 C CA . ALA A 1 698 ? -9.608 -6.128 0.975 1.00 98.38 698 ALA A CA 1
ATOM 5304 C C . ALA A 1 698 ? -8.721 -5.980 2.216 1.00 98.38 698 ALA A C 1
ATOM 5306 O O . ALA A 1 698 ? -7.500 -6.045 2.123 1.00 98.38 698 ALA A O 1
ATOM 5307 N N . ALA A 1 699 ? -9.354 -5.770 3.368 1.00 98.25 699 ALA A N 1
ATOM 5308 C CA . ALA A 1 699 ? -8.727 -5.834 4.685 1.00 98.25 699 ALA A CA 1
ATOM 5309 C C . ALA A 1 699 ? -9.777 -6.165 5.757 1.00 98.25 699 ALA A C 1
ATOM 5311 O O . ALA A 1 699 ? -10.981 -5.994 5.540 1.00 98.25 699 ALA A O 1
ATOM 5312 N N . ALA A 1 700 ? -9.321 -6.623 6.920 1.00 98.00 700 ALA A N 1
ATOM 5313 C CA . ALA A 1 700 ? -10.156 -7.041 8.035 1.00 98.00 700 ALA A CA 1
ATOM 5314 C C . ALA A 1 700 ? -9.901 -6.210 9.307 1.00 98.00 700 ALA A C 1
ATOM 5316 O O . ALA A 1 700 ? -8.762 -5.878 9.651 1.00 98.00 700 ALA A O 1
ATOM 5317 N N . TYR A 1 701 ? -10.983 -5.903 10.025 1.00 96.81 701 TYR A N 1
ATOM 5318 C CA . TYR A 1 701 ? -11.020 -4.992 11.170 1.00 96.81 701 TYR A CA 1
ATOM 5319 C C . TYR A 1 701 ? -11.734 -5.627 12.361 1.00 96.81 701 TYR A C 1
ATOM 5321 O O . TYR A 1 701 ? -12.735 -6.324 12.204 1.00 96.81 701 TYR A O 1
ATOM 5329 N N . LYS A 1 702 ? -11.255 -5.356 13.575 1.00 94.56 702 LYS A N 1
ATOM 5330 C CA . LYS A 1 702 ? -11.907 -5.780 14.818 1.00 94.56 702 LYS A CA 1
ATOM 5331 C C . LYS A 1 702 ? -11.628 -4.748 15.906 1.00 94.56 702 LYS A C 1
ATOM 5333 O O . LYS A 1 702 ? -10.490 -4.313 16.060 1.00 94.56 702 LYS A O 1
ATOM 5338 N N . ALA A 1 703 ? -12.656 -4.345 16.650 1.00 90.00 703 ALA A N 1
ATOM 5339 C CA . ALA A 1 703 ? -12.494 -3.395 17.749 1.00 90.00 703 ALA A CA 1
ATOM 5340 C C . ALA A 1 703 ? -11.510 -3.945 18.800 1.00 90.00 703 ALA A C 1
ATOM 5342 O O . ALA A 1 703 ? -11.598 -5.115 19.171 1.00 90.00 703 ALA A O 1
ATOM 5343 N N . GLY A 1 704 ? -10.565 -3.113 19.248 1.00 87.50 704 GLY A N 1
ATOM 5344 C CA . GLY A 1 704 ? -9.494 -3.511 20.173 1.00 87.50 704 GLY A CA 1
ATOM 5345 C C . GLY A 1 704 ? -8.319 -4.273 19.538 1.00 87.50 704 GLY A C 1
ATOM 5346 O O . GLY A 1 704 ? -7.466 -4.760 20.272 1.00 87.50 704 GLY A O 1
ATOM 5347 N N . TYR A 1 705 ? -8.254 -4.387 18.206 1.00 92.62 705 TYR A N 1
ATOM 5348 C CA . TYR A 1 705 ? -7.161 -5.039 17.471 1.00 92.62 705 TYR A CA 1
ATOM 5349 C C . TYR A 1 705 ? -6.603 -4.115 16.375 1.00 92.62 705 TYR A C 1
ATOM 5351 O O . TYR A 1 705 ? -7.331 -3.303 15.802 1.00 92.62 705 TYR A O 1
ATOM 5359 N N . LEU A 1 706 ? -5.324 -4.282 16.030 1.00 93.06 706 LEU A N 1
ATOM 5360 C CA . LEU A 1 706 ? -4.747 -3.733 14.797 1.00 93.06 706 LEU A CA 1
ATOM 5361 C C . LEU A 1 706 ? -5.368 -4.444 13.586 1.00 93.06 706 LEU A C 1
ATOM 5363 O O . LEU A 1 706 ? -5.617 -5.647 13.652 1.00 93.06 706 LEU A O 1
ATOM 5367 N N . SER A 1 707 ? -5.597 -3.745 12.474 1.00 94.25 707 SER A N 1
ATOM 5368 C CA . SER A 1 707 ? -6.148 -4.360 11.255 1.00 94.25 707 SER A CA 1
ATOM 5369 C C . SER A 1 707 ? -5.173 -5.336 10.578 1.00 94.25 707 SER A C 1
ATOM 5371 O O . SER A 1 707 ? -3.971 -5.356 10.868 1.00 94.25 707 SER A O 1
ATOM 5373 N N . SER A 1 708 ? -5.679 -6.115 9.619 1.00 94.62 708 SER A N 1
ATOM 5374 C CA . SER A 1 708 ? -4.820 -6.801 8.646 1.00 94.62 708 SER A CA 1
ATOM 5375 C C . SER A 1 708 ? -4.075 -5.789 7.756 1.00 94.62 708 SER A C 1
ATOM 5377 O O . SER A 1 708 ? -4.323 -4.578 7.812 1.00 94.62 708 SER A O 1
ATOM 5379 N N . ASN A 1 709 ? -3.169 -6.290 6.909 1.00 91.69 709 ASN A N 1
ATOM 5380 C CA . ASN A 1 709 ? -2.726 -5.560 5.715 1.00 91.69 709 ASN A CA 1
ATOM 5381 C C . ASN A 1 709 ? -3.874 -5.436 4.697 1.00 91.69 709 ASN A C 1
ATOM 5383 O O . ASN A 1 709 ? -4.955 -6.003 4.881 1.00 91.69 709 ASN A O 1
ATOM 5387 N N . VAL A 1 710 ? -3.638 -4.641 3.650 1.00 95.94 710 VAL A N 1
ATOM 5388 C CA . VAL A 1 710 ? -4.549 -4.507 2.513 1.00 95.94 710 VAL A CA 1
ATOM 5389 C C . VAL A 1 710 ? -4.075 -5.421 1.396 1.00 95.94 710 VAL A C 1
ATOM 5391 O O . VAL A 1 710 ? -3.180 -5.068 0.627 1.00 95.94 710 VAL A O 1
ATOM 5394 N N . ASP A 1 711 ? -4.721 -6.567 1.256 1.00 97.31 711 ASP A N 1
ATOM 5395 C CA . ASP A 1 711 ? -4.476 -7.433 0.114 1.00 97.31 711 ASP A CA 1
ATOM 5396 C C . ASP A 1 711 ? -5.122 -6.849 -1.135 1.00 97.31 711 ASP A C 1
ATOM 5398 O O . ASP A 1 711 ? -6.229 -6.309 -1.105 1.00 97.31 711 ASP A O 1
ATOM 5402 N N . THR A 1 712 ? -4.428 -6.976 -2.260 1.00 98.31 712 THR A N 1
ATOM 5403 C CA . THR A 1 712 ? -4.907 -6.543 -3.575 1.00 98.31 712 THR A CA 1
ATOM 5404 C C . THR A 1 712 ? -4.831 -7.717 -4.535 1.00 98.31 712 THR A C 1
ATOM 5406 O O . THR A 1 712 ? -3.827 -8.420 -4.516 1.00 98.31 712 THR A O 1
ATOM 5409 N N . HIS A 1 713 ? -5.861 -7.934 -5.351 1.00 98.25 713 HIS A N 1
ATOM 5410 C CA . HIS A 1 713 ? -5.930 -8.949 -6.404 1.00 98.25 713 HIS A CA 1
ATOM 5411 C C . HIS A 1 713 ? -6.448 -8.312 -7.705 1.00 98.25 713 HIS A C 1
ATOM 5413 O O . HIS A 1 713 ? -7.579 -7.818 -7.750 1.00 98.25 713 HIS A O 1
ATOM 5419 N N . THR A 1 714 ? -5.656 -8.361 -8.779 1.00 98.44 714 THR A N 1
ATOM 5420 C CA . THR A 1 714 ? -6.106 -8.011 -10.135 1.00 98.44 714 THR A CA 1
ATOM 5421 C C . THR A 1 714 ? -6.550 -9.268 -10.889 1.00 98.44 714 THR A C 1
ATOM 5423 O O . THR A 1 714 ? -5.767 -10.190 -11.129 1.00 98.44 714 THR A O 1
ATOM 5426 N N . TYR A 1 715 ? -7.809 -9.278 -11.320 1.00 98.31 715 TYR A N 1
ATOM 5427 C CA . TYR A 1 715 ? -8.390 -10.305 -12.184 1.00 98.31 715 TYR A CA 1
ATOM 5428 C C . TYR A 1 715 ? -8.478 -9.748 -13.609 1.00 98.31 715 TYR A C 1
ATOM 5430 O O . TYR A 1 715 ? -9.151 -8.745 -13.826 1.00 98.31 715 TYR A O 1
ATOM 5438 N N . ILE A 1 716 ? -7.785 -10.362 -14.571 1.00 98.38 716 ILE A N 1
ATOM 5439 C CA . ILE A 1 716 ? -7.619 -9.859 -15.944 1.00 98.38 716 ILE A CA 1
ATOM 5440 C C . ILE A 1 716 ? -8.492 -10.655 -16.916 1.00 98.38 716 ILE A C 1
ATOM 5442 O O . ILE A 1 716 ? -8.265 -11.847 -17.133 1.00 98.38 716 ILE A O 1
ATOM 5446 N N . PHE A 1 717 ? -9.440 -9.980 -17.566 1.00 97.75 717 PHE A N 1
ATOM 5447 C CA . PHE A 1 717 ? -10.313 -10.565 -18.584 1.00 97.75 717 PHE A CA 1
ATOM 5448 C C . PHE A 1 717 ? -9.913 -10.025 -19.956 1.00 97.75 717 PHE A C 1
ATOM 5450 O O . PHE A 1 717 ? -10.278 -8.917 -20.335 1.00 97.75 717 PHE A O 1
ATOM 5457 N N . LEU A 1 718 ? -9.156 -10.790 -20.745 1.00 96.94 718 LEU A N 1
ATOM 5458 C CA . LEU A 1 718 ? -8.563 -10.238 -21.973 1.00 96.94 718 LEU A CA 1
ATOM 5459 C C . LEU A 1 718 ? -9.587 -9.857 -23.051 1.00 96.94 718 LEU A C 1
ATOM 5461 O O . LEU A 1 718 ? -9.318 -8.951 -23.833 1.00 96.94 718 LEU A O 1
ATOM 5465 N N . ASN A 1 719 ? -10.767 -10.483 -23.059 1.00 93.06 719 ASN A N 1
ATOM 5466 C CA . ASN A 1 719 ? -11.883 -10.075 -23.923 1.00 93.06 719 ASN A CA 1
ATOM 5467 C C . ASN A 1 719 ? -12.448 -8.691 -23.559 1.00 93.06 719 ASN A C 1
ATOM 5469 O O . ASN A 1 719 ? -13.006 -8.023 -24.418 1.00 93.06 719 ASN A O 1
ATOM 5473 N N . ASP A 1 720 ? -12.295 -8.266 -22.307 1.00 92.81 720 ASP A N 1
ATOM 5474 C CA . ASP A 1 720 ? -12.649 -6.931 -21.826 1.00 92.81 720 ASP A CA 1
ATOM 5475 C C . ASP A 1 720 ? -11.495 -5.942 -22.092 1.00 92.81 720 ASP A C 1
ATOM 5477 O O . ASP A 1 720 ? -11.720 -4.876 -22.661 1.00 92.81 720 ASP A O 1
ATOM 5481 N N . VAL A 1 721 ? -10.236 -6.351 -21.871 1.00 94.44 721 VAL A N 1
ATOM 5482 C CA . VAL A 1 721 ? -9.040 -5.550 -22.220 1.00 94.44 721 VAL A CA 1
ATOM 5483 C C . VAL A 1 721 ? -8.998 -5.165 -23.707 1.00 94.44 721 VAL A C 1
ATOM 5485 O O . VAL A 1 721 ? -8.722 -4.013 -24.028 1.00 94.44 721 VAL A O 1
ATOM 5488 N N . ILE A 1 722 ? -9.305 -6.073 -24.643 1.00 93.06 722 ILE A N 1
ATOM 5489 C CA . ILE A 1 722 ? -9.336 -5.723 -26.081 1.00 93.06 722 ILE A CA 1
ATOM 5490 C C . ILE A 1 722 ? -10.528 -4.833 -26.474 1.00 93.06 722 ILE A C 1
ATOM 5492 O O . ILE A 1 722 ? -10.550 -4.297 -27.581 1.00 93.06 722 ILE A O 1
ATOM 5496 N N . LEU A 1 723 ? -11.524 -4.688 -25.596 1.00 87.94 723 LEU A N 1
ATOM 5497 C CA . LEU A 1 723 ? -12.667 -3.789 -25.764 1.00 87.94 723 LEU A CA 1
ATOM 5498 C C . LEU A 1 723 ? -12.495 -2.468 -24.998 1.00 87.94 723 LEU A C 1
ATOM 5500 O O . LEU A 1 723 ? -13.385 -1.618 -25.066 1.00 87.94 723 LEU A O 1
ATOM 5504 N N . GLN A 1 724 ? -11.357 -2.265 -24.324 1.00 87.44 724 GLN A N 1
ATOM 5505 C CA . GLN A 1 724 ? -11.019 -1.049 -23.587 1.00 87.44 724 GLN A CA 1
ATOM 5506 C C . GLN A 1 724 ? -11.204 0.192 -24.481 1.00 87.44 724 GLN A C 1
ATOM 5508 O O . GLN A 1 724 ? -10.451 0.427 -25.426 1.00 87.44 724 GLN A O 1
ATOM 5513 N N . ALA A 1 725 ? -12.257 0.961 -24.182 1.00 64.25 725 ALA A N 1
ATOM 5514 C CA . ALA A 1 725 ? -12.730 2.129 -24.933 1.00 64.25 725 ALA A CA 1
ATOM 5515 C C . ALA A 1 725 ? -13.030 1.905 -26.441 1.00 64.25 725 ALA A C 1
ATOM 5517 O O . ALA A 1 725 ? -12.968 2.843 -27.240 1.00 64.25 725 ALA A O 1
ATOM 5518 N N . ASN A 1 726 ? -13.427 0.691 -26.842 1.00 50.94 726 ASN A N 1
ATOM 5519 C CA . ASN A 1 726 ? -13.788 0.380 -28.228 1.00 50.94 726 ASN A CA 1
ATOM 5520 C C . ASN A 1 726 ? -15.174 0.947 -28.610 1.00 50.94 726 ASN A C 1
ATOM 5522 O O . ASN A 1 726 ? -16.211 0.334 -28.352 1.00 50.94 726 ASN A O 1
ATOM 5526 N N . GLY A 1 727 ? -15.188 2.134 -29.226 1.00 42.59 727 GLY A N 1
ATOM 5527 C CA . GLY A 1 727 ? -16.428 2.850 -29.555 1.00 42.59 727 GLY A CA 1
ATOM 5528 C C . GLY A 1 727 ? -16.313 3.970 -30.594 1.00 42.59 727 GLY A C 1
ATOM 5529 O O . GLY A 1 727 ? -17.127 4.881 -30.557 1.00 42.59 727 GLY A O 1
ATOM 5530 N N . VAL A 1 728 ? -15.332 3.910 -31.507 1.00 45.03 728 VAL A N 1
ATOM 5531 C CA . VAL A 1 728 ? -15.138 4.850 -32.641 1.00 45.03 728 VAL A CA 1
ATOM 5532 C C . VAL A 1 728 ? -15.067 6.333 -32.216 1.00 45.03 728 VAL A C 1
ATOM 5534 O O . VAL A 1 728 ? -16.051 7.064 -32.265 1.00 45.03 728 VAL A O 1
ATOM 5537 N N . HIS A 1 729 ? -13.852 6.778 -31.870 1.00 44.59 729 HIS A N 1
ATOM 5538 C CA . HIS A 1 729 ? -13.504 8.092 -31.300 1.00 44.59 729 HIS A CA 1
ATOM 5539 C C . HIS A 1 729 ? -14.098 8.390 -29.910 1.00 44.59 729 HIS A C 1
ATOM 5541 O O . HIS A 1 729 ? -15.118 9.061 -29.785 1.00 44.59 729 HIS A O 1
ATOM 5547 N N . LYS A 1 730 ? -13.337 8.015 -28.868 1.00 53.97 730 LYS A N 1
ATOM 5548 C CA . LYS A 1 730 ? -13.476 8.487 -27.474 1.00 53.97 730 LYS A CA 1
ATOM 5549 C C . LYS A 1 730 ? -14.878 8.299 -26.853 1.00 53.97 730 LYS A C 1
ATOM 5551 O O . LYS A 1 730 ? -15.650 9.256 -26.783 1.00 53.97 730 LYS A O 1
ATOM 5556 N N . PRO A 1 731 ? -15.176 7.122 -26.271 1.00 52.97 731 PRO A N 1
ATOM 5557 C CA . PRO A 1 731 ? -16.062 7.106 -25.110 1.00 52.97 731 PRO A CA 1
ATOM 5558 C C . PRO A 1 731 ? -15.444 7.932 -23.963 1.00 52.97 731 PRO A C 1
ATOM 5560 O O . PRO A 1 731 ? -14.245 8.240 -23.974 1.00 52.97 731 PRO A O 1
ATOM 5563 N N . ASP A 1 732 ? -16.273 8.301 -22.986 1.00 61.44 732 ASP A N 1
ATOM 5564 C CA . ASP A 1 732 ? -15.852 9.052 -21.800 1.00 61.44 732 ASP A CA 1
ATOM 5565 C C . ASP A 1 732 ? -14.669 8.376 -21.076 1.00 61.44 732 ASP A C 1
ATOM 5567 O O . ASP A 1 732 ? -14.544 7.146 -21.111 1.00 61.44 732 ASP A O 1
ATOM 5571 N N . PRO A 1 733 ? -13.773 9.150 -20.428 1.00 75.12 733 PRO A N 1
ATOM 5572 C CA . PRO A 1 733 ? -12.658 8.567 -19.692 1.00 75.12 733 PRO A CA 1
ATOM 5573 C C . PRO A 1 733 ? -13.173 7.621 -18.589 1.00 75.12 733 PRO A C 1
ATOM 5575 O O . PRO A 1 733 ? -14.226 7.892 -17.999 1.00 75.12 733 PRO A O 1
ATOM 5578 N N . PRO A 1 734 ? -12.443 6.533 -18.272 1.00 81.12 734 PRO A N 1
ATOM 5579 C CA . PRO A 1 734 ? -12.816 5.630 -17.185 1.00 81.12 734 PRO A CA 1
ATOM 5580 C C . PRO A 1 734 ? -13.029 6.385 -15.859 1.00 81.12 734 PRO A C 1
ATOM 5582 O O . PRO A 1 734 ? -12.398 7.423 -15.651 1.00 81.12 734 PRO A O 1
ATOM 5585 N N . PRO A 1 735 ? -13.889 5.908 -14.939 1.00 78.38 735 PRO A N 1
ATOM 5586 C CA . PRO A 1 735 ? -14.217 6.638 -13.714 1.00 78.38 735 PRO A CA 1
ATOM 5587 C C . PRO A 1 735 ? -12.979 7.119 -12.935 1.00 78.38 735 PRO A C 1
ATOM 5589 O O . PRO A 1 735 ? -12.124 6.327 -12.548 1.00 78.38 735 PRO A O 1
ATOM 5592 N N . GLY A 1 736 ? -12.881 8.436 -12.725 1.00 79.06 736 GLY A N 1
ATOM 5593 C CA . GLY A 1 736 ? -11.750 9.098 -12.056 1.00 79.06 736 GLY A CA 1
ATOM 5594 C C . GLY A 1 736 ? -10.556 9.455 -12.955 1.00 79.06 736 GLY A C 1
ATOM 5595 O O . GLY A 1 736 ? -9.696 10.228 -12.536 1.00 79.06 736 GLY A O 1
ATOM 5596 N N . PHE A 1 737 ? -10.500 8.964 -14.195 1.00 85.31 737 PHE A N 1
ATOM 5597 C CA . PHE A 1 737 ? -9.470 9.339 -15.164 1.00 85.31 737 PHE A CA 1
ATOM 5598 C C . PHE A 1 737 ? -9.831 10.664 -15.872 1.00 85.31 737 PHE A C 1
ATOM 5600 O O . PHE A 1 737 ? -11.008 10.958 -16.098 1.00 85.31 737 PHE A O 1
ATOM 5607 N N . PRO A 1 738 ? -8.844 11.501 -16.239 1.00 83.19 738 PRO A N 1
ATOM 5608 C CA . PRO A 1 738 ? -9.097 12.801 -16.852 1.00 83.19 738 PRO A CA 1
ATOM 5609 C C . PRO A 1 738 ? -9.385 12.691 -18.360 1.00 83.19 738 PRO A C 1
ATOM 5611 O O . PRO A 1 738 ? -8.815 11.871 -19.069 1.00 83.19 738 PRO A O 1
ATOM 5614 N N . ALA A 1 739 ? -10.226 13.577 -18.903 1.00 79.88 739 ALA A N 1
ATOM 5615 C CA . ALA A 1 739 ? -10.536 13.600 -20.343 1.00 79.88 739 ALA A CA 1
ATOM 5616 C C . ALA A 1 739 ? -9.383 14.134 -21.230 1.00 79.88 739 ALA A C 1
ATOM 5618 O O . ALA A 1 739 ? -9.376 13.925 -22.453 1.00 79.88 739 ALA A O 1
ATOM 5619 N N . GLN A 1 740 ? -8.417 14.827 -20.621 1.00 78.38 740 GLN A N 1
ATOM 5620 C CA . GLN A 1 740 ? -7.213 15.400 -21.230 1.00 78.38 740 GLN A CA 1
ATOM 5621 C C . GLN A 1 740 ? -6.012 15.118 -20.331 1.00 78.38 740 GLN A C 1
ATOM 5623 O O . GLN A 1 740 ? -6.148 15.143 -19.108 1.00 78.38 740 GLN A O 1
ATOM 5628 N N . TRP A 1 741 ? -4.832 14.920 -20.916 1.00 75.75 741 TRP A N 1
ATOM 5629 C CA . TRP A 1 741 ? -3.606 15.006 -20.129 1.00 75.75 741 TRP A CA 1
ATOM 5630 C C . TRP A 1 741 ? -3.370 16.478 -19.760 1.00 75.75 741 TRP A C 1
ATOM 5632 O O . TRP A 1 741 ? -3.546 17.369 -20.594 1.00 75.75 741 TRP A O 1
ATOM 5642 N N . ILE A 1 742 ? -2.996 16.747 -18.512 1.00 64.81 742 ILE A N 1
ATOM 5643 C CA . ILE A 1 742 ? -2.744 18.098 -17.994 1.00 64.81 742 ILE A CA 1
ATOM 5644 C C . ILE A 1 742 ? -1.285 18.150 -17.536 1.00 64.81 742 ILE A C 1
ATOM 5646 O O . ILE A 1 742 ? -0.772 17.165 -17.006 1.00 64.81 742 ILE A O 1
ATOM 5650 N N . ASP A 1 743 ? -0.606 19.274 -17.772 1.00 60.00 743 ASP A N 1
ATOM 5651 C CA . ASP A 1 743 ? 0.723 19.534 -17.215 1.00 60.00 743 ASP A CA 1
ATOM 5652 C C . ASP A 1 743 ? 0.678 20.542 -16.050 1.00 60.00 743 ASP A C 1
ATOM 5654 O O . ASP A 1 743 ? -0.337 21.192 -15.794 1.00 60.00 743 ASP A O 1
ATOM 5658 N N . GLN A 1 744 ? 1.802 20.706 -15.346 1.00 53.31 744 GLN A N 1
ATOM 5659 C CA . GLN A 1 744 ? 1.915 21.624 -14.203 1.00 53.31 744 GLN A CA 1
ATOM 5660 C C . GLN A 1 744 ? 1.551 23.089 -14.495 1.00 53.31 744 GLN A C 1
ATOM 5662 O O . GLN A 1 744 ? 1.320 23.849 -13.555 1.00 53.31 744 GLN A O 1
ATOM 5667 N N . SER A 1 745 ? 1.555 23.518 -15.759 1.00 53.81 745 SER A N 1
ATOM 5668 C CA . SER A 1 745 ? 1.196 24.885 -16.140 1.00 53.81 745 SER A CA 1
ATOM 5669 C C . SER A 1 745 ? -0.316 25.076 -16.320 1.00 53.81 745 SER A C 1
ATOM 5671 O O . SER A 1 745 ? -0.751 26.164 -16.698 1.00 53.81 745 SER A O 1
ATOM 5673 N N . ASN A 1 746 ? -1.123 24.042 -16.028 1.00 54.34 746 ASN A N 1
ATOM 5674 C CA . ASN A 1 746 ? -2.559 23.966 -16.317 1.00 54.34 746 ASN A CA 1
ATOM 5675 C C . ASN A 1 746 ? -2.888 24.196 -17.803 1.00 54.34 746 ASN A C 1
ATOM 5677 O O . ASN A 1 746 ? -4.016 24.549 -18.157 1.00 54.34 746 ASN A O 1
ATOM 5681 N N . VAL A 1 747 ? -1.918 23.969 -18.691 1.00 55.53 747 VAL A N 1
ATOM 5682 C CA . VAL A 1 747 ? -2.159 23.947 -20.129 1.00 55.53 747 VAL A CA 1
ATOM 5683 C C . VAL A 1 747 ? -2.741 22.582 -20.471 1.00 55.53 747 VAL A C 1
ATOM 5685 O O . VAL A 1 747 ? -2.113 21.544 -20.260 1.00 55.53 747 VAL A O 1
ATOM 5688 N N . ALA A 1 748 ? -3.967 22.590 -20.993 1.00 57.31 748 ALA A N 1
ATOM 5689 C CA . ALA A 1 748 ? -4.592 21.396 -21.535 1.00 57.31 748 ALA A CA 1
ATOM 5690 C C . ALA A 1 748 ? -3.722 20.847 -22.675 1.00 57.31 748 ALA A C 1
ATOM 5692 O O . ALA A 1 748 ? -3.526 21.507 -23.700 1.00 57.31 748 ALA A O 1
ATOM 5693 N N . ALA A 1 749 ? -3.187 19.646 -22.478 1.00 60.91 749 ALA A N 1
ATOM 5694 C CA . ALA A 1 749 ? -2.426 18.931 -23.486 1.00 60.91 749 ALA A CA 1
ATOM 5695 C C . ALA A 1 749 ? -3.419 18.207 -24.443 1.00 60.91 749 ALA A C 1
ATOM 5697 O O . ALA A 1 749 ? -4.626 18.491 -24.401 1.00 60.91 749 ALA A O 1
ATOM 5698 N N . PRO A 1 750 ? -2.986 17.322 -25.367 1.00 68.56 750 PRO A N 1
ATOM 5699 C CA . PRO A 1 750 ? -3.934 16.614 -26.231 1.00 68.56 750 PRO A CA 1
ATOM 5700 C C . PRO A 1 750 ? -4.916 15.759 -25.409 1.00 68.56 750 PRO A C 1
ATOM 5702 O O . PRO A 1 750 ? -4.706 15.492 -24.221 1.00 68.56 750 PRO A O 1
ATOM 5705 N N . GLY A 1 751 ? -5.999 15.320 -26.056 1.00 75.00 751 GLY A N 1
ATOM 5706 C CA . GLY A 1 751 ? -7.005 14.473 -25.416 1.00 75.00 751 GLY A CA 1
ATOM 5707 C C . GLY A 1 751 ? -6.380 13.245 -24.748 1.00 75.00 751 GLY A C 1
ATOM 5708 O O . GLY A 1 751 ? -5.424 12.674 -25.263 1.00 75.00 751 GLY A O 1
ATOM 5709 N N . ALA A 1 752 ? -6.915 12.834 -23.599 1.00 80.69 752 ALA A N 1
ATOM 5710 C CA . ALA A 1 752 ? -6.440 11.622 -22.950 1.00 80.69 752 ALA A CA 1
ATOM 5711 C C . ALA A 1 752 ? -6.835 10.399 -23.777 1.00 80.69 752 ALA A C 1
ATOM 5713 O O . ALA A 1 752 ? -7.957 10.352 -24.284 1.00 80.69 752 ALA A O 1
ATOM 5714 N N . ASP A 1 753 ? -5.937 9.437 -23.918 1.00 83.06 753 ASP A N 1
ATOM 5715 C CA . ASP A 1 753 ? -6.177 8.248 -24.724 1.00 83.06 753 ASP A CA 1
ATOM 5716 C C . ASP A 1 753 ? -5.936 6.982 -23.906 1.00 83.06 753 ASP A C 1
ATOM 5718 O O . ASP A 1 753 ? -4.869 6.780 -23.317 1.00 83.06 753 ASP A O 1
ATOM 5722 N N . TYR A 1 754 ? -6.977 6.159 -23.875 1.00 87.25 754 TYR A N 1
ATOM 5723 C CA . TYR A 1 754 ? -7.107 4.935 -23.098 1.00 87.25 754 TYR A CA 1
ATOM 5724 C C . TYR A 1 754 ? -7.473 3.740 -23.981 1.00 87.25 754 TYR A C 1
ATOM 5726 O O . TYR A 1 754 ? -7.659 2.651 -23.445 1.00 87.25 754 TYR A O 1
ATOM 5734 N N . ALA A 1 755 ? -7.637 3.925 -25.293 1.00 86.62 755 ALA A N 1
ATOM 5735 C CA . ALA A 1 755 ? -8.222 2.905 -26.146 1.00 86.62 755 ALA A CA 1
ATOM 5736 C C . ALA A 1 755 ? -7.231 1.806 -26.539 1.00 86.62 755 ALA A C 1
ATOM 5738 O O . ALA A 1 755 ? -6.015 1.991 -26.547 1.00 86.62 755 ALA A O 1
ATOM 5739 N N . MET A 1 756 ? -7.792 0.651 -26.886 1.00 90.38 756 MET A N 1
ATOM 5740 C CA . MET A 1 756 ? -7.150 -0.306 -27.777 1.00 90.38 756 MET A CA 1
ATOM 5741 C C . MET A 1 756 ? -7.700 -0.067 -29.187 1.00 90.38 756 MET A C 1
ATOM 5743 O O . MET A 1 756 ? -8.880 -0.314 -29.438 1.00 90.38 756 MET A O 1
ATOM 5747 N N . ASP A 1 757 ? -6.864 0.436 -30.095 1.00 89.81 757 ASP A N 1
ATOM 5748 C CA . ASP A 1 757 ? -7.245 0.795 -31.461 1.00 89.81 757 ASP A CA 1
ATOM 5749 C C . ASP A 1 757 ? -7.841 -0.407 -32.208 1.00 89.81 757 ASP A C 1
ATOM 5751 O O . ASP A 1 757 ? -7.206 -1.450 -32.416 1.00 89.81 757 ASP A O 1
ATOM 5755 N N . TRP A 1 758 ? -9.086 -0.239 -32.649 1.00 88.88 758 TRP A N 1
ATOM 5756 C CA . TRP A 1 758 ? -9.830 -1.239 -33.396 1.00 88.88 758 TRP A CA 1
ATOM 5757 C C . TRP A 1 758 ? -9.243 -1.516 -34.787 1.00 88.88 758 TRP A C 1
ATOM 5759 O O . TRP A 1 758 ? -9.401 -2.629 -35.292 1.00 88.88 758 TRP A O 1
ATOM 5769 N N . GLU A 1 759 ? -8.510 -0.578 -35.396 1.00 91.56 759 GLU A N 1
ATOM 5770 C CA . GLU A 1 759 ? -7.775 -0.839 -36.643 1.00 91.56 759 GLU A CA 1
ATOM 5771 C C . GLU A 1 759 ? -6.618 -1.831 -36.453 1.00 91.56 759 GLU A C 1
ATOM 5773 O O . GLU A 1 759 ? -6.177 -2.452 -37.425 1.00 91.56 759 GLU A O 1
ATOM 5778 N N . VAL A 1 760 ? -6.180 -2.059 -35.209 1.00 94.12 760 VAL A N 1
ATOM 5779 C CA . VAL A 1 760 ? -5.272 -3.151 -34.838 1.00 94.12 760 VAL A CA 1
ATOM 5780 C C . VAL A 1 760 ? -6.059 -4.346 -34.294 1.00 94.12 760 VAL A C 1
ATOM 5782 O O . VAL A 1 760 ? -5.954 -5.436 -34.857 1.00 94.12 760 VAL A O 1
ATOM 5785 N N . VAL A 1 761 ? -6.885 -4.170 -33.255 1.00 93.56 761 VAL A N 1
ATOM 5786 C CA . VAL A 1 761 ? -7.615 -5.267 -32.580 1.00 93.56 761 VAL A CA 1
ATOM 5787 C C . VAL A 1 761 ? -8.557 -6.014 -33.530 1.00 93.56 761 VAL A C 1
ATOM 5789 O O . VAL A 1 761 ? -8.543 -7.244 -33.575 1.00 93.56 761 VAL A O 1
ATOM 5792 N N . GLY A 1 762 ? -9.356 -5.288 -34.314 1.00 90.50 762 GLY A N 1
ATOM 5793 C CA . GLY A 1 762 ? -10.309 -5.844 -35.279 1.00 90.50 762 GLY A CA 1
ATOM 5794 C C . GLY A 1 762 ? -9.681 -6.253 -36.617 1.00 90.50 762 GLY A C 1
ATOM 5795 O O . GLY A 1 762 ? -10.375 -6.775 -37.491 1.00 90.50 762 GLY A O 1
ATOM 5796 N N . SER A 1 763 ? -8.377 -6.028 -36.805 1.00 93.56 763 SER A N 1
ATOM 5797 C CA . SER A 1 763 ? -7.684 -6.295 -38.066 1.00 93.56 763 SER A CA 1
ATOM 5798 C C . SER A 1 763 ? -7.645 -7.790 -38.406 1.00 93.56 763 SER A C 1
ATOM 5800 O O . SER A 1 763 ? -7.275 -8.600 -37.549 1.00 93.56 763 SER A O 1
ATOM 5802 N N . PRO A 1 764 ? -7.871 -8.194 -39.672 1.00 94.44 764 PRO A N 1
ATOM 5803 C CA . PRO A 1 764 ? -7.597 -9.560 -40.128 1.00 94.44 764 PRO A CA 1
ATOM 5804 C C . PRO A 1 764 ? -6.146 -10.025 -39.899 1.00 94.44 764 PRO A C 1
ATOM 5806 O O . PRO A 1 764 ? -5.894 -11.226 -39.857 1.00 94.44 764 PRO A O 1
ATOM 5809 N N . THR A 1 765 ? -5.194 -9.096 -39.738 1.00 95.12 765 THR A N 1
ATOM 5810 C CA . THR A 1 765 ? -3.768 -9.389 -39.496 1.00 95.12 765 THR A CA 1
ATOM 5811 C C . THR A 1 765 ? -3.461 -9.750 -38.036 1.00 95.12 765 THR A C 1
ATOM 5813 O O . THR A 1 765 ? -2.520 -10.505 -37.772 1.00 95.12 765 THR A O 1
ATOM 5816 N N . TYR A 1 766 ? -4.230 -9.212 -37.081 1.00 96.75 766 TYR A N 1
ATOM 5817 C CA . TYR A 1 766 ? -3.881 -9.229 -35.652 1.00 96.75 766 TYR A CA 1
ATOM 5818 C C . TYR A 1 766 ? -4.976 -9.758 -34.719 1.00 96.75 766 TYR A C 1
ATOM 5820 O O . TYR A 1 766 ? -4.646 -10.220 -33.630 1.00 96.75 766 TYR A O 1
ATOM 5828 N N . SER A 1 767 ? -6.246 -9.771 -35.131 1.00 94.25 767 SER A N 1
ATOM 5829 C CA . SER A 1 767 ? -7.382 -10.237 -34.312 1.00 94.25 767 SER A CA 1
ATOM 5830 C C . SER A 1 767 ? -7.213 -11.655 -33.749 1.00 94.25 767 SER A C 1
ATOM 5832 O O . SER A 1 767 ? -7.588 -11.911 -32.610 1.00 94.25 767 SER A O 1
ATOM 5834 N N . SER A 1 768 ? -6.578 -12.571 -34.488 1.00 96.00 768 SER A N 1
ATOM 5835 C CA . SER A 1 768 ? -6.268 -13.930 -34.011 1.00 96.00 768 SER A CA 1
ATOM 5836 C C . SER A 1 768 ? -5.002 -14.039 -33.146 1.00 96.00 768 SER A C 1
ATOM 5838 O O . SER A 1 768 ? -4.684 -15.130 -32.687 1.00 96.00 768 SER A O 1
ATOM 5840 N N . ARG A 1 769 ? -4.264 -12.938 -32.947 1.00 97.25 769 ARG A N 1
ATOM 5841 C CA . ARG A 1 769 ? -2.963 -12.873 -32.250 1.00 97.25 769 ARG A CA 1
ATOM 5842 C C . ARG A 1 769 ? -2.950 -11.897 -31.070 1.00 97.25 769 ARG A C 1
ATOM 5844 O O . ARG A 1 769 ? -2.004 -11.919 -30.292 1.00 97.25 769 ARG A O 1
ATOM 5851 N N . ILE A 1 770 ? -3.954 -11.028 -30.927 1.00 97.00 770 ILE A N 1
ATOM 5852 C CA . ILE A 1 770 ? -3.970 -9.969 -29.903 1.00 97.00 770 ILE A CA 1
ATOM 5853 C C . ILE A 1 770 ? -4.040 -10.530 -28.471 1.00 97.00 770 ILE A C 1
ATOM 5855 O O . ILE A 1 770 ? -3.358 -10.027 -27.581 1.00 97.00 770 ILE A O 1
ATOM 5859 N N . ILE A 1 771 ? -4.780 -11.623 -28.258 1.00 97.06 771 ILE A N 1
ATOM 5860 C CA . ILE A 1 771 ? -4.844 -12.321 -26.963 1.00 97.06 771 ILE A CA 1
ATOM 5861 C C . ILE A 1 771 ? -3.489 -12.962 -26.623 1.00 97.06 771 ILE A C 1
ATOM 5863 O O . ILE A 1 771 ? -2.989 -12.783 -25.514 1.00 97.06 771 ILE A O 1
ATOM 5867 N N . ASP A 1 772 ? -2.854 -13.632 -27.590 1.00 97.94 772 ASP A N 1
ATOM 5868 C CA . ASP A 1 772 ? -1.514 -14.213 -27.424 1.00 97.94 772 ASP A CA 1
ATOM 5869 C C . ASP A 1 772 ? -0.448 -13.131 -27.196 1.00 97.94 772 ASP A C 1
ATOM 5871 O O . ASP A 1 772 ? 0.460 -13.323 -26.395 1.00 97.94 772 ASP A O 1
ATOM 5875 N N . SER A 1 773 ? -0.583 -11.966 -27.840 1.00 98.44 773 SER A N 1
ATOM 5876 C CA . SER A 1 773 ? 0.251 -10.784 -27.593 1.00 98.44 773 SER A CA 1
ATOM 5877 C C . SER A 1 773 ? 0.132 -10.311 -26.146 1.00 98.44 773 SER A C 1
ATOM 5879 O O . SER A 1 773 ? 1.150 -10.100 -25.495 1.00 98.44 773 SER A O 1
ATOM 5881 N N . LEU A 1 774 ? -1.086 -10.166 -25.615 1.00 98.31 774 LEU A N 1
ATOM 5882 C CA . LEU A 1 774 ? -1.319 -9.771 -24.218 1.00 98.31 774 LEU A CA 1
ATOM 5883 C C . LEU A 1 774 ? -0.871 -10.851 -23.208 1.00 98.31 774 LEU A C 1
ATOM 5885 O O . LEU A 1 774 ? -0.593 -10.528 -22.056 1.00 98.31 774 LEU A O 1
ATOM 5889 N N . LYS A 1 775 ? -0.735 -12.113 -23.643 1.00 97.94 775 LYS A N 1
ATOM 5890 C CA . LYS A 1 775 ? -0.175 -13.238 -22.868 1.00 97.94 775 LYS A CA 1
ATOM 5891 C C . LYS A 1 775 ? 1.313 -13.526 -23.150 1.00 97.94 775 LYS A C 1
ATOM 5893 O O . LYS A 1 775 ? 1.860 -14.452 -22.556 1.00 97.94 775 LYS A O 1
ATOM 5898 N N . SER A 1 776 ? 2.000 -12.771 -24.016 1.00 98.19 776 SER A N 1
ATOM 5899 C CA . SER A 1 776 ? 3.390 -13.090 -24.398 1.00 98.19 776 SER A CA 1
ATOM 5900 C C . SER A 1 776 ? 4.439 -12.656 -23.368 1.00 98.19 776 SER A C 1
ATOM 5902 O O . SER A 1 776 ? 5.598 -13.048 -23.475 1.00 98.19 776 SER A O 1
ATOM 5904 N N . LEU A 1 777 ? 4.051 -11.829 -22.396 1.00 98.12 777 LEU A N 1
ATOM 5905 C CA . LEU A 1 777 ? 4.892 -11.313 -21.317 1.00 98.12 777 LEU A CA 1
ATOM 5906 C C . LEU A 1 777 ? 4.127 -11.366 -19.984 1.00 98.12 777 LEU A C 1
ATOM 5908 O O . LEU A 1 777 ? 2.892 -11.371 -19.996 1.00 98.12 777 LEU A O 1
ATOM 5912 N N . PRO A 1 778 ? 4.823 -11.357 -18.831 1.00 98.12 778 PRO A N 1
ATOM 5913 C CA . PRO A 1 778 ? 4.184 -11.144 -17.536 1.00 98.12 778 PRO A CA 1
ATOM 5914 C C . PRO A 1 778 ? 3.430 -9.812 -17.520 1.00 98.12 778 PRO A C 1
ATOM 5916 O O . PRO A 1 778 ? 3.870 -8.834 -18.127 1.00 98.12 778 PRO A O 1
ATOM 5919 N N . SER A 1 779 ? 2.310 -9.760 -16.809 1.00 98.56 779 SER A N 1
ATOM 5920 C CA . SER A 1 779 ? 1.596 -8.514 -16.537 1.00 98.56 779 SER A CA 1
ATOM 5921 C C . SER A 1 779 ? 2.031 -7.952 -15.191 1.00 98.56 779 SER A C 1
ATOM 5923 O O . SER A 1 779 ? 2.107 -8.693 -14.215 1.00 98.56 779 SER A O 1
ATOM 5925 N N . LEU A 1 780 ? 2.319 -6.655 -15.136 1.00 98.75 780 LEU A N 1
ATOM 5926 C CA . LEU A 1 780 ? 2.590 -5.934 -13.898 1.00 98.75 780 LEU A CA 1
ATOM 5927 C C . LEU A 1 780 ? 1.421 -4.978 -13.653 1.00 98.75 780 LEU A C 1
ATOM 5929 O O . LEU A 1 780 ? 1.200 -4.074 -14.455 1.00 98.75 780 LEU A O 1
ATOM 5933 N N . SER A 1 781 ? 0.652 -5.202 -12.589 1.00 98.62 781 SER A N 1
ATOM 5934 C CA . SER A 1 781 ? -0.484 -4.354 -12.208 1.00 98.62 781 SER A CA 1
ATOM 5935 C C . SER A 1 781 ? -0.062 -3.385 -11.112 1.00 98.62 781 SER A C 1
ATOM 5937 O O . SER A 1 781 ? 0.586 -3.798 -10.152 1.00 98.62 781 SER A O 1
ATOM 5939 N N . ILE A 1 782 ? -0.421 -2.108 -11.246 1.00 98.62 782 ILE A N 1
ATOM 5940 C CA . ILE A 1 782 ? -0.276 -1.100 -10.190 1.00 98.62 782 ILE A CA 1
ATOM 5941 C C . ILE A 1 782 ? -1.664 -0.599 -9.807 1.00 98.62 782 ILE A C 1
ATOM 5943 O O . ILE A 1 782 ? -2.405 -0.096 -10.656 1.00 98.62 782 ILE A O 1
ATOM 5947 N N . VAL A 1 783 ? -1.996 -0.702 -8.521 1.00 98.19 783 VAL A N 1
ATOM 5948 C CA . VAL A 1 783 ? -3.314 -0.359 -7.980 1.00 98.19 783 VAL A CA 1
ATOM 5949 C C . VAL A 1 783 ? -3.179 0.664 -6.852 1.00 98.19 783 VAL A C 1
ATOM 5951 O O . VAL A 1 783 ? -2.560 0.412 -5.816 1.00 98.19 783 VAL A O 1
ATOM 5954 N N . MET A 1 784 ? -3.794 1.829 -7.029 1.00 95.75 784 MET A N 1
ATOM 5955 C CA . MET A 1 784 ? -3.904 2.875 -6.006 1.00 95.75 784 MET A CA 1
ATOM 5956 C C . MET A 1 784 ? -5.224 3.637 -6.149 1.00 95.75 784 MET A C 1
ATOM 5958 O O . MET A 1 784 ? -5.965 3.453 -7.113 1.00 95.75 784 MET A O 1
ATOM 5962 N N . ASN A 1 785 ? -5.499 4.542 -5.218 1.00 93.19 785 ASN A N 1
ATOM 5963 C CA . ASN A 1 785 ? -6.561 5.528 -5.367 1.00 93.19 785 ASN A CA 1
ATOM 5964 C C . ASN A 1 785 ? -6.362 6.360 -6.653 1.00 93.19 785 ASN A C 1
ATOM 5966 O O . ASN A 1 785 ? -5.284 6.899 -6.894 1.00 93.19 785 ASN A O 1
ATOM 5970 N N . VAL A 1 786 ? -7.403 6.489 -7.477 1.00 90.62 786 VAL A N 1
ATOM 5971 C CA . VAL A 1 786 ? -7.321 7.183 -8.776 1.00 90.62 786 VAL A CA 1
ATOM 5972 C C . VAL A 1 786 ? -6.954 8.673 -8.649 1.00 90.62 786 VAL A C 1
ATOM 5974 O O . VAL A 1 786 ? -6.258 9.206 -9.516 1.00 90.62 786 VAL A O 1
ATOM 5977 N N . ASP A 1 787 ? -7.306 9.329 -7.536 1.00 88.19 787 ASP A N 1
ATOM 5978 C CA . ASP A 1 787 ? -6.893 10.713 -7.248 1.00 88.19 787 ASP A CA 1
ATOM 5979 C C . ASP A 1 787 ? -5.371 10.845 -7.025 1.00 88.19 787 ASP A C 1
ATOM 5981 O O . ASP A 1 787 ? -4.792 11.889 -7.333 1.00 88.19 787 ASP A O 1
ATOM 5985 N N . ASP A 1 788 ? -4.691 9.797 -6.548 1.00 90.75 788 ASP A N 1
ATOM 5986 C CA . ASP A 1 788 ? -3.234 9.809 -6.362 1.00 90.75 788 ASP A CA 1
ATOM 5987 C C . ASP A 1 788 ? -2.477 9.699 -7.696 1.00 90.75 788 ASP A C 1
ATOM 5989 O O . ASP A 1 788 ? -1.367 10.227 -7.825 1.00 90.75 788 ASP A O 1
ATOM 5993 N N . TRP A 1 789 ? -3.117 9.147 -8.733 1.00 89.56 789 TRP A N 1
ATOM 5994 C CA . TRP A 1 789 ? -2.675 9.296 -10.119 1.00 89.56 789 TRP A CA 1
ATOM 5995 C C . TRP A 1 789 ? -3.047 10.665 -10.702 1.00 89.56 789 TRP A C 1
ATOM 5997 O O . TRP A 1 789 ? -2.168 11.368 -11.202 1.00 89.56 789 TRP A O 1
ATOM 6007 N N . PHE A 1 790 ? -4.325 11.062 -10.658 1.00 86.44 790 PHE A N 1
ATOM 6008 C CA . PHE A 1 790 ? -4.856 12.100 -11.559 1.00 86.44 790 PHE A CA 1
ATOM 6009 C C . PHE A 1 790 ? -5.440 13.361 -10.895 1.00 86.44 790 PHE A C 1
ATOM 6011 O O . PHE A 1 790 ? -5.822 14.294 -11.607 1.00 86.44 790 PHE A O 1
ATOM 6018 N N . GLY A 1 791 ? -5.465 13.453 -9.563 1.00 82.31 791 GLY A N 1
ATOM 6019 C CA . GLY A 1 791 ? -6.057 14.568 -8.815 1.00 82.31 791 GLY A CA 1
ATOM 6020 C C . GLY A 1 791 ? -5.537 15.954 -9.230 1.00 82.31 791 GLY A C 1
ATOM 6021 O O . GLY A 1 791 ? -4.333 16.230 -9.208 1.00 82.31 791 GLY A O 1
ATOM 6022 N N . ASN A 1 792 ? -6.452 16.852 -9.603 1.00 68.38 792 ASN A N 1
ATOM 6023 C CA . ASN A 1 792 ? -6.142 18.182 -10.141 1.00 68.38 792 ASN A CA 1
ATOM 6024 C C . ASN A 1 792 ? -6.090 19.262 -9.036 1.00 68.38 792 ASN A C 1
ATOM 6026 O O . ASN A 1 792 ? -6.918 20.175 -8.973 1.00 68.38 792 ASN A O 1
ATOM 6030 N N . GLY A 1 793 ? -5.161 19.096 -8.090 1.00 57.62 793 GLY A N 1
ATOM 6031 C CA . GLY A 1 793 ? -5.109 19.836 -6.824 1.00 57.62 793 GLY A CA 1
ATOM 6032 C C . GLY A 1 793 ? -4.798 21.341 -6.907 1.00 57.62 793 GLY A C 1
ATOM 6033 O O . GLY A 1 793 ? -3.723 21.784 -6.497 1.00 57.62 793 GLY A O 1
ATOM 6034 N N . SER A 1 794 ? -5.786 22.137 -7.314 1.00 49.66 794 SER A N 1
ATOM 6035 C CA . SER A 1 794 ? -6.028 23.498 -6.793 1.00 49.66 794 SER A CA 1
ATOM 6036 C C . SER A 1 794 ? -7.519 23.860 -6.662 1.00 49.66 794 SER A C 1
ATOM 6038 O O . SER A 1 794 ? -7.840 24.854 -6.013 1.00 49.66 794 SER A O 1
ATOM 6040 N N . SER A 1 795 ? -8.431 23.043 -7.206 1.00 45.91 795 SER A N 1
ATOM 6041 C CA . SER A 1 795 ? -9.893 23.231 -7.111 1.00 45.91 795 SER A CA 1
ATOM 6042 C C . SER A 1 795 ? -10.708 21.917 -7.147 1.00 45.91 795 SER A C 1
ATOM 6044 O O . SER A 1 795 ? -11.897 21.939 -7.457 1.00 45.91 795 SER A O 1
ATOM 6046 N N . GLY A 1 796 ? -10.077 20.770 -6.849 1.00 37.34 796 GLY A N 1
ATOM 6047 C CA . GLY A 1 796 ? -10.673 19.423 -6.919 1.00 37.34 796 GLY A CA 1
ATOM 6048 C C . GLY A 1 796 ? -10.999 18.773 -5.564 1.00 37.34 796 GLY A C 1
ATOM 6049 O O . GLY A 1 796 ? -10.475 19.173 -4.524 1.00 37.34 796 GLY A O 1
ATOM 6050 N N . THR A 1 797 ? -11.834 17.730 -5.604 1.00 39.00 797 THR A N 1
ATOM 6051 C CA . THR A 1 797 ? -12.730 17.223 -4.537 1.00 39.00 797 THR A CA 1
ATOM 6052 C C . THR A 1 797 ? -12.110 16.861 -3.179 1.00 39.00 797 THR A C 1
ATOM 6054 O O . THR A 1 797 ? -12.849 16.799 -2.205 1.00 39.00 797 THR A O 1
ATOM 6057 N N . ASN A 1 798 ? -10.792 16.644 -3.085 1.00 46.44 798 ASN A N 1
ATOM 6058 C CA . ASN A 1 798 ? -10.084 16.323 -1.830 1.00 46.44 798 ASN A CA 1
ATOM 6059 C C . ASN A 1 798 ? -8.725 17.049 -1.673 1.00 46.44 798 ASN A C 1
ATOM 6061 O O . ASN A 1 798 ? -7.936 16.709 -0.797 1.00 46.44 798 ASN A O 1
ATOM 6065 N N . GLY A 1 799 ? -8.391 18.013 -2.541 1.00 59.62 799 GLY A N 1
ATOM 6066 C CA . GLY A 1 799 ? -7.103 18.734 -2.496 1.00 59.62 799 GLY A CA 1
ATOM 6067 C C . GLY A 1 799 ? -5.848 17.934 -2.903 1.00 59.62 799 GLY A C 1
ATOM 6068 O O . GLY A 1 799 ? -4.758 18.505 -2.955 1.00 59.62 799 GLY A O 1
ATOM 6069 N N . ILE A 1 800 ? -5.983 16.644 -3.231 1.00 66.88 800 ILE A N 1
ATOM 6070 C CA . ILE A 1 800 ? -4.884 15.764 -3.660 1.00 66.88 800 ILE A CA 1
ATOM 6071 C C . ILE A 1 800 ? -4.319 16.217 -5.020 1.00 66.88 800 ILE A C 1
ATOM 6073 O O . ILE A 1 800 ? -5.058 16.563 -5.944 1.00 66.88 800 ILE A O 1
ATOM 6077 N N . LYS A 1 801 ? -2.985 16.198 -5.144 1.00 77.81 801 LYS A N 1
ATOM 6078 C CA . LYS A 1 801 ? -2.254 16.413 -6.403 1.00 77.81 801 LYS A CA 1
ATOM 6079 C C . LYS A 1 801 ? -1.760 15.072 -6.934 1.00 77.81 801 LYS A C 1
ATOM 6081 O O . LYS A 1 801 ? -0.798 14.524 -6.394 1.00 77.81 801 LYS A O 1
ATOM 6086 N N . GLY A 1 802 ? -2.405 14.558 -7.974 1.00 85.31 802 GLY A N 1
ATOM 6087 C CA . GLY A 1 802 ? -2.053 13.281 -8.584 1.00 85.31 802 GLY A CA 1
ATOM 6088 C C . GLY A 1 802 ? -0.734 13.350 -9.353 1.00 85.31 802 GLY A C 1
ATOM 6089 O O . GLY A 1 802 ? -0.457 14.352 -10.020 1.00 85.31 802 GLY A O 1
ATOM 6090 N N . ILE A 1 803 ? 0.090 12.304 -9.261 1.00 87.00 803 ILE A N 1
ATOM 6091 C CA . ILE A 1 803 ? 1.451 12.296 -9.827 1.00 87.00 803 ILE A CA 1
ATOM 6092 C C . ILE A 1 803 ? 1.472 12.309 -11.361 1.00 87.00 803 ILE A C 1
ATOM 6094 O O . ILE A 1 803 ? 2.366 12.909 -11.947 1.00 87.00 803 ILE A O 1
ATOM 6098 N N . TYR A 1 804 ? 0.470 11.722 -12.016 1.00 86.62 804 TYR A N 1
ATOM 6099 C CA . TYR A 1 804 ? 0.337 11.663 -13.477 1.00 86.62 804 TYR A CA 1
ATOM 6100 C C . TYR A 1 804 ? -0.233 12.961 -14.076 1.00 86.62 804 TYR A C 1
ATOM 6102 O O . TYR A 1 804 ? 0.075 13.298 -15.214 1.00 86.62 804 TYR A O 1
ATOM 6110 N N . THR A 1 805 ? -1.020 13.714 -13.297 1.00 81.69 805 THR A N 1
ATOM 6111 C CA . THR A 1 805 ? -1.477 15.087 -13.623 1.00 81.69 805 THR A CA 1
ATOM 6112 C C . THR A 1 805 ? -0.410 16.144 -13.303 1.00 81.69 805 THR A C 1
ATOM 6114 O O . THR A 1 805 ? -0.426 17.249 -13.837 1.00 81.69 805 THR A O 1
ATOM 6117 N N . ASN A 1 806 ? 0.564 15.808 -12.453 1.00 80.19 806 ASN A N 1
ATOM 6118 C CA . ASN A 1 806 ? 1.677 16.679 -12.076 1.00 80.19 806 ASN A CA 1
ATOM 6119 C C . ASN A 1 806 ? 3.042 16.041 -12.427 1.00 80.19 806 ASN A C 1
ATOM 6121 O O . ASN A 1 806 ? 3.943 16.018 -11.585 1.00 80.19 806 ASN A O 1
ATOM 6125 N N . PRO A 1 807 ? 3.253 15.516 -13.650 1.00 81.06 807 PRO A N 1
ATOM 6126 C CA . PRO A 1 807 ? 4.356 14.595 -13.920 1.00 81.06 807 PRO A CA 1
ATOM 6127 C C . PRO A 1 807 ? 5.726 15.274 -13.883 1.00 81.06 807 PRO A C 1
ATOM 6129 O O . PRO A 1 807 ? 6.718 14.657 -13.497 1.00 81.06 807 PRO A O 1
ATOM 6132 N N . THR A 1 808 ? 5.804 16.569 -14.192 1.00 77.44 808 THR A N 1
ATOM 6133 C CA . THR A 1 808 ? 7.018 17.388 -14.048 1.00 77.44 808 THR A CA 1
ATOM 6134 C C . THR A 1 808 ? 7.218 17.954 -12.631 1.00 77.44 808 THR A C 1
ATOM 6136 O O . THR A 1 808 ? 8.225 18.607 -12.391 1.00 77.44 808 THR A O 1
ATOM 6139 N N . ALA A 1 809 ? 6.312 17.676 -11.680 1.00 71.00 809 ALA A N 1
ATOM 6140 C CA . ALA A 1 809 ? 6.372 18.208 -10.313 1.00 71.00 809 ALA A CA 1
ATOM 6141 C C . ALA A 1 809 ? 7.202 17.378 -9.330 1.00 71.00 809 ALA A C 1
ATOM 6143 O O . ALA A 1 809 ? 7.710 17.939 -8.359 1.00 71.00 809 ALA A O 1
ATOM 6144 N N . ALA A 1 810 ? 7.363 16.074 -9.589 1.00 60.25 810 ALA A N 1
ATOM 6145 C CA . ALA A 1 810 ? 8.415 15.287 -8.951 1.00 60.25 810 ALA A CA 1
ATOM 6146 C C . ALA A 1 810 ? 9.790 15.942 -9.193 1.00 60.25 810 ALA A C 1
ATOM 6148 O O . ALA A 1 810 ? 9.943 16.754 -10.109 1.00 60.25 810 ALA A O 1
ATOM 6149 N N . ASP A 1 811 ? 10.784 15.604 -8.380 1.00 55.09 811 ASP A N 1
ATOM 6150 C CA . ASP A 1 811 ? 12.064 16.316 -8.361 1.00 55.09 811 ASP A CA 1
ATOM 6151 C C . ASP A 1 811 ? 12.708 16.449 -9.767 1.00 55.09 811 ASP A C 1
ATOM 6153 O O . ASP A 1 811 ? 12.674 15.479 -10.540 1.00 55.09 811 ASP A O 1
ATOM 6157 N N . PRO A 1 812 ? 13.249 17.622 -10.154 1.00 48.16 812 PRO A N 1
ATOM 6158 C CA . PRO A 1 812 ? 14.024 17.755 -11.386 1.00 48.16 812 PRO A CA 1
ATOM 6159 C C . PRO A 1 812 ? 15.309 16.914 -11.393 1.00 48.16 812 PRO A C 1
ATOM 6161 O O . PRO A 1 812 ? 15.732 16.490 -12.465 1.00 48.16 812 PRO A O 1
ATOM 6164 N N . ASP A 1 813 ? 15.905 16.654 -10.222 1.00 46.81 813 ASP A N 1
ATOM 6165 C CA . ASP A 1 813 ? 17.312 16.257 -10.088 1.00 46.81 813 ASP A CA 1
ATOM 6166 C C . ASP A 1 813 ? 17.512 14.969 -9.266 1.00 46.81 813 ASP A C 1
ATOM 6168 O O . ASP A 1 813 ? 18.408 14.878 -8.432 1.00 46.81 813 ASP A O 1
ATOM 6172 N N . ASN A 1 814 ? 16.698 13.934 -9.517 1.00 49.75 814 ASN A N 1
ATOM 6173 C CA . ASN A 1 814 ? 16.867 12.564 -8.986 1.00 49.75 814 ASN A CA 1
ATOM 6174 C C . ASN A 1 814 ? 16.842 12.383 -7.450 1.00 49.75 814 ASN A C 1
ATOM 6176 O O . ASN A 1 814 ? 16.786 11.238 -6.994 1.00 49.75 814 ASN A O 1
ATOM 6180 N N . ALA A 1 815 ? 16.837 13.457 -6.662 1.00 44.75 815 ALA A N 1
ATOM 6181 C CA . ALA A 1 815 ? 16.767 13.407 -5.211 1.00 44.75 815 ALA A CA 1
ATOM 6182 C C . ALA A 1 815 ? 15.436 12.804 -4.734 1.00 44.75 815 ALA A C 1
ATOM 6184 O O . ALA A 1 815 ? 14.375 12.990 -5.338 1.00 44.75 815 ALA A O 1
ATOM 6185 N N . VAL A 1 816 ? 15.487 12.084 -3.610 1.00 50.62 816 VAL A N 1
ATOM 6186 C CA . VAL A 1 816 ? 14.298 11.521 -2.962 1.00 50.62 816 VAL A CA 1
ATOM 6187 C C . VAL A 1 816 ? 13.446 12.662 -2.407 1.00 50.62 816 VAL A C 1
ATOM 6189 O O . VAL A 1 816 ? 13.695 13.159 -1.310 1.00 50.62 816 VAL A O 1
ATOM 6192 N N . ASN A 1 817 ? 12.425 13.069 -3.162 1.00 58.31 817 ASN A N 1
ATOM 6193 C CA . ASN A 1 817 ? 11.434 14.044 -2.726 1.00 58.31 817 ASN A CA 1
ATOM 6194 C C . ASN A 1 817 ? 10.127 13.333 -2.329 1.00 58.31 817 ASN A C 1
ATOM 6196 O O . ASN A 1 817 ? 9.248 13.130 -3.175 1.00 58.31 817 ASN A O 1
ATOM 6200 N N . PRO A 1 818 ? 9.948 12.984 -1.040 1.00 64.38 818 PRO A N 1
ATOM 6201 C CA . PRO A 1 818 ? 8.808 12.195 -0.581 1.00 64.38 818 PRO A CA 1
ATOM 6202 C C . PRO A 1 818 ? 7.451 12.915 -0.691 1.00 64.38 818 PRO A C 1
ATOM 6204 O O . PRO A 1 818 ? 6.430 12.327 -0.343 1.00 64.38 818 PRO A O 1
ATOM 6207 N N . ALA A 1 819 ? 7.399 14.168 -1.165 1.00 71.31 819 ALA A N 1
ATOM 6208 C CA . ALA A 1 819 ? 6.147 14.862 -1.477 1.00 71.31 819 ALA A CA 1
ATOM 6209 C C . ALA A 1 819 ? 5.467 14.348 -2.766 1.00 71.31 819 ALA A C 1
ATOM 6211 O O . ALA A 1 819 ? 4.258 14.534 -2.940 1.00 71.31 819 ALA A O 1
ATOM 6212 N N . TRP A 1 820 ? 6.214 13.687 -3.659 1.00 81.25 820 TRP A N 1
ATOM 6213 C CA . TRP A 1 820 ? 5.724 13.189 -4.956 1.00 81.25 820 TRP A CA 1
ATOM 6214 C C . TRP A 1 820 ? 5.757 11.662 -5.101 1.00 81.25 820 TRP A C 1
ATOM 6216 O O . TRP A 1 820 ? 5.525 11.137 -6.187 1.00 81.25 820 TRP A O 1
ATOM 6226 N N . GLU A 1 821 ? 5.961 10.957 -3.989 1.00 87.25 821 GLU A N 1
ATOM 6227 C CA . GLU A 1 821 ? 5.708 9.521 -3.860 1.00 87.25 821 GLU A CA 1
ATOM 6228 C C . GLU A 1 821 ? 4.236 9.278 -3.480 1.00 87.25 821 GLU A C 1
ATOM 6230 O O . GLU A 1 821 ? 3.650 10.059 -2.722 1.00 87.25 821 GLU A O 1
ATOM 6235 N N . ARG A 1 822 ? 3.626 8.200 -3.981 1.00 90.19 822 ARG A N 1
ATOM 6236 C CA . ARG A 1 822 ? 2.279 7.743 -3.588 1.00 90.19 822 ARG A CA 1
ATOM 6237 C C . ARG A 1 822 ? 2.294 6.267 -3.222 1.00 90.19 822 ARG A C 1
ATOM 6239 O O . ARG A 1 822 ? 3.023 5.500 -3.844 1.00 90.19 822 ARG A O 1
ATOM 6246 N N . ALA A 1 823 ? 1.474 5.880 -2.248 1.00 92.94 823 ALA A N 1
ATOM 6247 C CA . ALA A 1 823 ? 1.259 4.479 -1.906 1.00 92.94 823 ALA A CA 1
ATOM 6248 C C . ALA A 1 823 ? 0.546 3.749 -3.055 1.00 92.94 823 ALA A C 1
ATOM 6250 O O . ALA A 1 823 ? -0.451 4.237 -3.590 1.00 92.94 823 ALA A O 1
ATOM 6251 N N . CYS A 1 824 ? 1.025 2.562 -3.407 1.00 96.69 824 CYS A N 1
ATOM 6252 C CA . CYS A 1 824 ? 0.391 1.674 -4.372 1.00 96.69 824 CYS A CA 1
ATOM 6253 C C . CYS A 1 824 ? 0.583 0.213 -3.969 1.00 96.69 824 CYS A C 1
ATOM 6255 O O . CYS A 1 824 ? 1.519 -0.115 -3.247 1.00 96.69 824 CYS A O 1
ATOM 6257 N N . SER A 1 825 ? -0.288 -0.654 -4.474 1.00 98.12 825 SER A N 1
ATOM 6258 C CA . SER A 1 825 ? -0.035 -2.091 -4.525 1.00 98.12 825 SER A CA 1
ATOM 6259 C C . SER A 1 825 ? 0.515 -2.448 -5.897 1.00 98.12 825 SER A C 1
ATOM 6261 O O . SER A 1 825 ? 0.039 -1.916 -6.904 1.00 98.12 825 SER A O 1
ATOM 6263 N N . VAL A 1 826 ? 1.493 -3.347 -5.940 1.00 98.56 826 VAL A N 1
ATOM 6264 C CA . VAL A 1 826 ? 2.113 -3.852 -7.165 1.00 98.56 826 VAL A CA 1
ATOM 6265 C C . VAL A 1 826 ? 1.966 -5.365 -7.212 1.00 98.56 826 VAL A C 1
ATOM 6267 O O . VAL A 1 826 ? 2.319 -6.061 -6.262 1.00 98.56 826 VAL A O 1
ATOM 6270 N N . GLU A 1 827 ? 1.489 -5.875 -8.342 1.00 98.50 827 GLU A N 1
ATOM 6271 C CA . GLU A 1 827 ? 1.339 -7.306 -8.594 1.00 98.50 827 GLU A CA 1
ATOM 6272 C C . GLU A 1 827 ? 2.125 -7.710 -9.840 1.00 98.50 827 GLU A C 1
ATOM 6274 O O . GLU A 1 827 ? 2.007 -7.056 -10.877 1.00 98.50 827 GLU A O 1
ATOM 6279 N N . LEU A 1 828 ? 2.870 -8.814 -9.775 1.00 98.50 828 LEU A N 1
ATOM 6280 C CA . LEU A 1 828 ? 3.413 -9.484 -10.959 1.00 98.50 828 LEU A CA 1
ATOM 6281 C C . LEU A 1 828 ? 2.592 -10.747 -11.230 1.00 98.50 828 LEU A C 1
ATOM 6283 O O . LEU A 1 828 ? 2.490 -11.616 -10.369 1.00 98.50 828 LEU A O 1
ATOM 6287 N N . ILE A 1 829 ? 2.008 -10.847 -12.423 1.00 98.50 829 ILE A N 1
ATOM 6288 C CA . ILE A 1 829 ? 1.041 -11.882 -12.802 1.00 98.50 829 ILE A CA 1
ATOM 6289 C C . ILE A 1 829 ? 1.522 -12.574 -14.078 1.00 98.50 829 ILE A C 1
ATOM 6291 O O . ILE A 1 829 ? 1.692 -11.940 -15.123 1.00 98.50 829 ILE A O 1
ATOM 6295 N N . TYR A 1 830 ? 1.727 -13.889 -14.022 1.00 97.69 830 TYR A N 1
ATOM 6296 C CA . TYR A 1 830 ? 2.211 -14.656 -15.168 1.00 97.69 830 TYR A CA 1
ATOM 6297 C C . TYR A 1 830 ? 1.070 -15.333 -15.951 1.00 97.69 830 TYR A C 1
ATOM 6299 O O . TYR A 1 830 ? 0.249 -16.029 -15.354 1.00 97.69 830 TYR A O 1
ATOM 6307 N N . PRO A 1 831 ? 1.045 -15.222 -17.295 1.00 95.19 831 PRO A N 1
ATOM 6308 C CA . PRO A 1 831 ? 0.064 -15.901 -18.153 1.00 95.19 831 PRO A CA 1
ATOM 6309 C C . PRO A 1 831 ? 0.052 -17.434 -18.072 1.00 95.19 831 PRO A C 1
ATOM 6311 O O . PRO A 1 831 ? -0.931 -18.055 -18.467 1.00 95.19 831 PRO A O 1
ATOM 6314 N N . ASP A 1 832 ? 1.133 -18.042 -17.577 1.00 93.62 832 ASP A N 1
ATOM 6315 C CA . ASP A 1 832 ? 1.263 -19.490 -17.363 1.00 93.62 832 ASP A CA 1
ATOM 6316 C C . ASP A 1 832 ? 0.780 -19.960 -15.975 1.00 93.62 832 ASP A C 1
ATOM 6318 O O . ASP A 1 832 ? 0.803 -21.159 -15.693 1.00 93.62 832 ASP A O 1
ATOM 6322 N N . GLY A 1 833 ? 0.328 -19.036 -15.118 1.00 89.12 833 GLY A N 1
ATOM 6323 C CA . GLY A 1 833 ? -0.158 -19.333 -13.771 1.00 89.12 833 GLY A CA 1
ATOM 6324 C C . GLY A 1 833 ? 0.935 -19.687 -12.758 1.00 89.12 833 GLY A C 1
ATOM 6325 O O . GLY A 1 833 ? 0.607 -20.202 -11.689 1.00 89.12 833 GLY A O 1
ATOM 6326 N N . ARG A 1 834 ? 2.224 -19.450 -13.056 1.00 93.25 834 ARG A N 1
ATOM 6327 C CA . ARG A 1 834 ? 3.271 -19.533 -12.026 1.00 93.25 834 ARG A CA 1
ATOM 6328 C C . ARG A 1 834 ? 3.107 -18.395 -11.009 1.00 93.25 834 ARG A C 1
ATOM 6330 O O . ARG A 1 834 ? 2.652 -17.302 -11.344 1.00 93.25 834 ARG A O 1
ATOM 6337 N N . GLU A 1 835 ? 3.553 -18.651 -9.787 1.00 92.38 835 GLU A N 1
ATOM 6338 C CA . GLU A 1 835 ? 3.517 -17.693 -8.683 1.00 92.38 835 GLU A CA 1
ATOM 6339 C C . GLU A 1 835 ? 4.382 -16.452 -8.980 1.00 92.38 835 GLU A C 1
ATOM 6341 O O . GLU A 1 835 ? 5.557 -16.552 -9.353 1.00 92.38 835 GLU A O 1
ATOM 6346 N N . GLY A 1 836 ? 3.767 -15.277 -8.854 1.00 95.44 836 GLY A N 1
ATOM 6347 C CA . GLY A 1 836 ? 4.430 -13.980 -8.945 1.00 95.44 836 GLY A CA 1
ATOM 6348 C C . GLY A 1 836 ? 4.621 -13.364 -7.565 1.00 95.44 836 GLY A C 1
ATOM 6349 O O . GLY A 1 836 ? 5.150 -14.016 -6.670 1.00 95.44 836 GLY A O 1
ATOM 6350 N N . PHE A 1 837 ? 4.198 -12.114 -7.392 1.00 96.56 837 PHE A N 1
ATOM 6351 C CA . PHE A 1 837 ? 4.162 -11.465 -6.081 1.00 96.56 837 PHE A CA 1
ATOM 6352 C C . PHE A 1 837 ? 3.030 -10.442 -5.994 1.00 96.56 837 PHE A C 1
ATOM 6354 O O . PHE A 1 837 ? 2.567 -9.931 -7.016 1.00 96.56 837 PHE A O 1
ATOM 6361 N N . GLN A 1 838 ? 2.660 -10.107 -4.760 1.00 96.94 838 GLN A N 1
ATOM 6362 C CA . GLN A 1 838 ? 1.994 -8.865 -4.385 1.00 96.94 838 GLN A CA 1
ATOM 6363 C C . GLN A 1 838 ? 2.884 -8.149 -3.370 1.00 96.94 838 GLN A C 1
ATOM 6365 O O . GLN A 1 838 ? 3.517 -8.799 -2.538 1.00 96.94 838 GLN A O 1
ATOM 6370 N N . ILE A 1 839 ? 2.987 -6.828 -3.480 1.00 96.62 839 ILE A N 1
ATOM 6371 C CA . ILE A 1 839 ? 3.741 -6.000 -2.540 1.00 96.62 839 ILE A CA 1
ATOM 6372 C C . ILE A 1 839 ? 3.184 -4.576 -2.547 1.00 96.62 839 ILE A C 1
ATOM 6374 O O . ILE A 1 839 ? 2.909 -4.023 -3.613 1.00 96.62 839 ILE A O 1
ATOM 6378 N N . ASP A 1 840 ? 3.039 -3.965 -1.374 1.00 95.75 840 ASP A N 1
ATOM 6379 C CA . ASP A 1 840 ? 2.790 -2.525 -1.285 1.00 95.75 840 ASP A CA 1
ATOM 6380 C C . ASP A 1 840 ? 4.115 -1.752 -1.385 1.00 95.75 840 ASP A C 1
ATOM 6382 O O . ASP A 1 840 ? 5.147 -2.161 -0.847 1.00 95.75 840 ASP A O 1
ATOM 6386 N N . ALA A 1 841 ? 4.099 -0.654 -2.137 1.00 95.25 841 ALA A N 1
ATOM 6387 C CA . ALA A 1 841 ? 5.275 0.134 -2.478 1.00 95.25 841 ALA A CA 1
ATOM 6388 C C . ALA A 1 841 ? 4.923 1.613 -2.678 1.00 95.25 841 ALA A C 1
ATOM 6390 O O . ALA A 1 841 ? 3.780 1.985 -2.955 1.00 95.25 841 ALA A O 1
ATOM 6391 N N . GLY A 1 842 ? 5.935 2.474 -2.608 1.00 93.56 842 GLY A N 1
ATOM 6392 C CA . GLY A 1 842 ? 5.842 3.825 -3.142 1.00 93.56 842 GLY A CA 1
ATOM 6393 C C . GLY A 1 842 ? 5.977 3.809 -4.665 1.00 93.56 842 GLY A C 1
ATOM 6394 O O . GLY A 1 842 ? 6.733 3.013 -5.220 1.00 93.56 842 GLY A O 1
ATOM 6395 N N . VAL A 1 843 ? 5.306 4.726 -5.355 1.00 93.56 843 VAL A N 1
ATOM 6396 C CA . VAL A 1 843 ? 5.543 4.995 -6.778 1.00 93.56 843 VAL A CA 1
ATOM 6397 C C . VAL A 1 843 ? 5.620 6.490 -7.058 1.00 93.56 843 VAL A C 1
ATOM 6399 O O . VAL A 1 843 ? 4.925 7.297 -6.439 1.00 93.56 843 VAL A O 1
ATOM 6402 N N . GLN A 1 844 ? 6.483 6.855 -8.003 1.00 89.94 844 GLN A N 1
ATOM 6403 C CA . GLN A 1 844 ? 6.630 8.212 -8.526 1.00 89.94 844 GLN A CA 1
ATOM 6404 C C . GLN A 1 844 ? 6.860 8.198 -10.046 1.00 89.94 844 GLN A C 1
ATOM 6406 O O . GLN A 1 844 ? 7.287 7.191 -10.618 1.00 89.94 844 GLN A O 1
ATOM 6411 N N . ILE A 1 845 ? 6.627 9.336 -10.699 1.00 89.38 845 ILE A N 1
ATOM 6412 C CA . ILE A 1 845 ? 7.013 9.566 -12.099 1.00 89.38 845 ILE A CA 1
ATOM 6413 C C . ILE A 1 845 ? 8.545 9.697 -12.199 1.00 89.38 845 ILE A C 1
ATOM 6415 O O . ILE A 1 845 ? 9.158 10.383 -11.383 1.00 89.38 845 ILE A O 1
ATOM 6419 N N . GLN A 1 846 ? 9.165 9.094 -13.220 1.00 86.75 846 GLN A N 1
ATOM 6420 C CA . GLN A 1 846 ? 10.604 9.209 -13.495 1.00 86.75 846 GLN A CA 1
ATOM 6421 C C . GLN A 1 846 ? 10.895 9.665 -14.937 1.00 86.75 846 GLN A C 1
ATOM 6423 O O . GLN A 1 846 ? 10.179 9.331 -15.879 1.00 86.75 846 GLN A O 1
ATOM 6428 N N . GLY A 1 847 ? 12.002 10.395 -15.109 1.00 83.06 847 GLY A N 1
ATOM 6429 C CA . GLY A 1 847 ? 12.569 10.792 -16.399 1.00 83.06 847 GLY A CA 1
ATOM 6430 C C . GLY A 1 847 ? 12.970 12.267 -16.436 1.00 83.06 847 GLY A C 1
ATOM 6431 O O . GLY A 1 847 ? 12.965 12.948 -15.412 1.00 83.06 847 GLY A O 1
ATOM 6432 N N . GLY A 1 848 ? 13.265 12.752 -17.642 1.00 82.31 848 GLY A N 1
ATOM 6433 C CA . GLY A 1 848 ? 13.404 14.174 -17.965 1.00 82.31 848 GLY A CA 1
ATOM 6434 C C . GLY A 1 848 ? 12.292 14.606 -18.923 1.00 82.31 848 GLY A C 1
ATOM 6435 O O . GLY A 1 848 ? 11.122 14.663 -18.549 1.00 82.31 848 GLY A O 1
ATOM 6436 N N . ALA A 1 849 ? 12.638 14.836 -20.194 1.00 82.38 849 ALA A N 1
ATOM 6437 C CA . ALA A 1 849 ? 11.705 15.275 -21.242 1.00 82.38 849 ALA A CA 1
ATOM 6438 C C . ALA A 1 849 ? 10.481 14.354 -21.458 1.00 82.38 849 ALA A C 1
ATOM 6440 O O . ALA A 1 849 ? 9.430 14.829 -21.892 1.00 82.38 849 ALA A O 1
ATOM 6441 N N . SER A 1 850 ? 10.597 13.062 -21.126 1.00 85.56 850 SER A N 1
ATOM 6442 C CA . SER A 1 850 ? 9.525 12.053 -21.183 1.00 85.56 850 SER A CA 1
ATOM 6443 C C . SER A 1 850 ? 8.399 12.258 -20.160 1.00 85.56 850 SER A C 1
ATOM 6445 O O . SER A 1 850 ? 7.352 11.618 -20.256 1.00 85.56 850 SER A O 1
ATOM 6447 N N . ARG A 1 851 ? 8.598 13.151 -19.183 1.00 85.69 851 ARG A N 1
ATOM 6448 C CA . ARG A 1 851 ? 7.604 13.523 -18.164 1.00 85.69 851 ARG A CA 1
ATOM 6449 C C . ARG A 1 851 ? 6.652 14.616 -18.636 1.00 85.69 851 ARG A C 1
ATOM 6451 O O . ARG A 1 851 ? 5.640 14.849 -17.995 1.00 85.69 851 ARG A O 1
ATOM 6458 N N . THR A 1 852 ? 6.955 15.314 -19.728 1.00 82.88 852 THR A N 1
ATOM 6459 C CA . THR A 1 852 ? 6.072 16.353 -20.271 1.00 82.88 852 THR A CA 1
ATOM 6460 C C . THR A 1 852 ? 4.975 15.697 -21.127 1.00 82.88 852 THR A C 1
ATOM 6462 O O . THR A 1 852 ? 5.323 15.117 -22.159 1.00 82.88 852 THR A O 1
ATOM 6465 N N . PRO A 1 853 ? 3.670 15.817 -20.800 1.00 79.50 853 PRO A N 1
ATOM 6466 C CA . PRO A 1 853 ? 2.589 15.119 -21.518 1.00 79.50 853 PRO A CA 1
ATOM 6467 C C . PRO A 1 853 ? 2.538 15.377 -23.033 1.00 79.50 853 PRO A C 1
ATOM 6469 O O . PRO A 1 853 ? 2.183 14.505 -23.828 1.00 79.50 853 PRO A O 1
ATOM 6472 N N . THR A 1 854 ? 2.942 16.573 -23.468 1.00 78.94 854 THR A N 1
ATOM 6473 C CA . THR A 1 854 ? 3.019 16.936 -24.893 1.00 78.94 854 THR A CA 1
ATOM 6474 C C . THR A 1 854 ? 4.155 16.212 -25.640 1.00 78.94 854 THR A C 1
ATOM 6476 O O . THR A 1 854 ? 4.026 15.926 -26.840 1.00 78.94 854 THR A O 1
ATOM 6479 N N . ASN A 1 855 ? 5.237 15.853 -24.942 1.00 82.62 855 ASN A N 1
ATOM 6480 C CA . ASN A 1 855 ? 6.331 15.032 -25.466 1.00 82.62 855 ASN A CA 1
ATOM 6481 C C . ASN A 1 855 ? 5.971 13.542 -25.420 1.00 82.62 855 ASN A C 1
ATOM 6483 O O . ASN A 1 855 ? 6.082 12.866 -26.442 1.00 82.62 855 ASN A O 1
ATOM 6487 N N . SER A 1 856 ? 5.496 13.057 -24.269 1.00 86.56 856 SER A N 1
ATOM 6488 C CA . SER A 1 856 ? 5.007 11.691 -24.066 1.00 86.56 856 SER A CA 1
ATOM 6489 C C . SER A 1 856 ? 3.894 11.667 -23.012 1.00 86.56 856 SER A C 1
ATOM 6491 O O . SER A 1 856 ? 4.135 12.149 -21.908 1.00 86.56 856 SER A O 1
ATOM 6493 N N . PRO A 1 857 ? 2.719 11.074 -23.294 1.00 85.56 857 PRO A N 1
ATOM 6494 C CA . PRO A 1 857 ? 1.717 10.747 -22.277 1.00 85.56 857 PRO A CA 1
ATOM 6495 C C . PRO A 1 857 ? 2.035 9.424 -21.558 1.00 85.56 857 PRO A C 1
ATOM 6497 O O . PRO A 1 857 ? 1.438 9.119 -20.534 1.00 85.56 857 PRO A O 1
ATOM 6500 N N . LYS A 1 858 ? 2.950 8.612 -22.105 1.00 91.19 858 LYS A N 1
ATOM 6501 C CA . LYS A 1 858 ? 3.371 7.319 -21.567 1.00 91.19 858 LYS A CA 1
ATOM 6502 C C . LYS A 1 858 ? 4.608 7.571 -20.703 1.00 91.19 858 LYS A C 1
ATOM 6504 O O . LYS A 1 858 ? 5.735 7.622 -21.202 1.00 91.19 858 LYS A O 1
ATOM 6509 N N . HIS A 1 859 ? 4.394 7.844 -19.421 1.00 91.56 859 HIS A N 1
ATOM 6510 C CA . HIS A 1 859 ? 5.477 8.181 -18.495 1.00 91.56 859 HIS A CA 1
ATOM 6511 C C . HIS A 1 859 ? 6.175 6.931 -17.946 1.00 91.56 859 HIS A C 1
ATOM 6513 O O . HIS A 1 859 ? 5.530 5.915 -17.674 1.00 91.56 859 HIS A O 1
ATOM 6519 N N . SER A 1 860 ? 7.493 7.015 -17.743 1.00 93.38 860 SER A N 1
ATOM 6520 C CA . SER A 1 860 ? 8.230 6.022 -16.953 1.00 93.38 860 SER A CA 1
ATOM 6521 C C . SER A 1 860 ? 7.934 6.217 -15.464 1.00 93.38 860 SER A C 1
ATOM 6523 O O . SER A 1 860 ? 7.723 7.342 -15.005 1.00 93.38 860 SER A O 1
ATOM 6525 N N . LEU A 1 861 ? 7.948 5.126 -14.702 1.00 94.12 861 LEU A N 1
ATOM 6526 C CA . LEU A 1 861 ? 7.671 5.114 -13.263 1.00 94.12 861 LEU A CA 1
ATOM 6527 C C . LEU A 1 861 ? 8.899 4.612 -12.491 1.00 94.12 861 LEU A C 1
ATOM 6529 O O . LEU A 1 861 ? 9.727 3.889 -13.045 1.00 94.12 861 LEU A O 1
ATOM 6533 N N . ARG A 1 862 ? 9.004 4.952 -11.206 1.00 92.62 862 ARG A N 1
ATOM 6534 C CA . ARG A 1 862 ? 9.923 4.309 -10.252 1.00 92.62 862 ARG A CA 1
ATOM 6535 C C . ARG A 1 862 ? 9.096 3.724 -9.115 1.00 92.62 862 ARG A C 1
ATOM 6537 O O . ARG A 1 862 ? 8.412 4.479 -8.428 1.00 92.62 862 ARG A O 1
ATOM 6544 N N . LEU A 1 863 ? 9.165 2.406 -8.942 1.00 95.12 863 LEU A N 1
ATOM 6545 C CA . LEU A 1 863 ? 8.709 1.715 -7.738 1.00 95.12 863 LEU A CA 1
ATOM 6546 C C . LEU A 1 863 ? 9.777 1.870 -6.651 1.00 95.12 863 LEU A C 1
ATOM 6548 O O . LEU A 1 863 ? 10.970 1.846 -6.959 1.00 95.12 863 LEU A O 1
ATOM 6552 N N . LEU A 1 864 ? 9.345 2.057 -5.409 1.00 91.62 864 LEU A N 1
ATOM 6553 C CA . LEU A 1 864 ? 10.167 2.410 -4.255 1.00 91.62 864 LEU A CA 1
ATOM 6554 C C . LEU A 1 864 ? 9.753 1.549 -3.060 1.00 91.62 864 LEU A C 1
ATOM 6556 O O . LEU A 1 864 ? 8.651 1.705 -2.534 1.00 91.62 864 LEU A O 1
ATOM 6560 N N . PHE A 1 865 ? 10.641 0.673 -2.610 1.00 91.50 865 PHE A N 1
ATOM 6561 C CA . PHE A 1 865 ? 10.410 -0.209 -1.471 1.00 91.50 865 PHE A CA 1
ATOM 6562 C C . PHE A 1 865 ? 10.986 0.479 -0.226 1.00 91.50 865 PHE A C 1
ATOM 6564 O O . PHE A 1 865 ? 12.176 0.768 -0.152 1.00 91.50 865 PHE A O 1
ATOM 6571 N N . LYS A 1 866 ? 10.114 0.898 0.698 1.00 83.00 866 LYS A N 1
ATOM 6572 C CA . LYS A 1 866 ? 10.448 1.754 1.851 1.00 83.00 866 LYS A CA 1
ATOM 6573 C C . LYS A 1 866 ? 9.441 1.511 2.970 1.00 83.00 866 LYS A C 1
ATOM 6575 O O . LYS A 1 866 ? 8.249 1.490 2.675 1.00 83.00 866 LYS A O 1
ATOM 6580 N N . ASP A 1 867 ? 9.895 1.498 4.230 1.00 73.50 867 ASP A N 1
ATOM 6581 C CA . ASP A 1 867 ? 9.051 1.283 5.429 1.00 73.50 867 ASP A CA 1
ATOM 6582 C C . ASP A 1 867 ? 7.770 2.146 5.449 1.00 73.50 867 ASP A C 1
ATOM 6584 O O . ASP A 1 867 ? 6.733 1.724 5.947 1.00 73.50 867 ASP A O 1
ATOM 6588 N N . ARG A 1 868 ? 7.822 3.358 4.873 1.00 78.50 868 ARG A N 1
ATOM 6589 C CA . ARG A 1 868 ? 6.679 4.284 4.781 1.00 78.50 868 ARG A CA 1
ATOM 6590 C C . ARG A 1 868 ? 5.498 3.750 3.958 1.00 78.50 868 ARG A C 1
ATOM 6592 O O . ARG A 1 868 ? 4.371 4.188 4.172 1.00 78.50 868 ARG A O 1
ATOM 6599 N N . TRP A 1 869 ? 5.763 2.883 2.985 1.00 83.19 869 TRP A N 1
ATOM 6600 C CA . TRP A 1 869 ? 4.792 2.444 1.980 1.00 83.19 869 TRP A CA 1
ATOM 6601 C C . TRP A 1 869 ? 4.598 0.924 1.928 1.00 83.19 869 TRP A C 1
ATOM 6603 O O . TRP A 1 869 ? 3.734 0.466 1.189 1.00 83.19 869 TRP A O 1
ATOM 6613 N N . GLY A 1 870 ? 5.393 0.156 2.674 1.00 85.38 870 GLY A N 1
ATOM 6614 C CA . GLY A 1 870 ? 5.413 -1.303 2.636 1.00 85.38 870 GLY A CA 1
ATOM 6615 C C . GLY A 1 870 ? 6.792 -1.847 3.032 1.00 85.38 870 GLY A C 1
ATOM 6616 O O . GLY A 1 870 ? 7.529 -1.179 3.761 1.00 85.38 870 GLY A O 1
ATOM 6617 N N . PRO A 1 871 ? 7.179 -3.046 2.565 1.00 87.19 871 PRO A N 1
ATOM 6618 C CA . PRO A 1 871 ? 8.519 -3.585 2.789 1.00 87.19 871 PRO A CA 1
ATOM 6619 C C . PRO A 1 871 ? 9.630 -2.694 2.207 1.00 87.19 871 PRO A C 1
ATOM 6621 O O . PRO A 1 871 ? 9.451 -2.028 1.188 1.00 87.19 871 PRO A O 1
ATOM 6624 N N . THR A 1 872 ? 10.813 -2.722 2.826 1.00 85.75 872 THR A N 1
ATOM 6625 C CA . THR A 1 872 ? 11.993 -1.928 2.416 1.00 85.75 872 THR A CA 1
ATOM 6626 C C . THR A 1 872 ? 12.738 -2.456 1.200 1.00 85.75 872 THR A C 1
ATOM 6628 O O . THR A 1 872 ? 13.498 -1.709 0.599 1.00 85.75 872 THR A O 1
ATOM 6631 N N . LYS A 1 873 ? 12.550 -3.725 0.829 1.00 90.69 873 LYS A N 1
ATOM 6632 C CA . LYS A 1 873 ? 13.116 -4.304 -0.395 1.00 90.69 873 LYS A CA 1
ATOM 6633 C C . LYS A 1 873 ? 12.104 -5.259 -1.029 1.00 90.69 873 LYS A C 1
ATOM 6635 O O . LYS A 1 873 ? 11.490 -6.060 -0.321 1.00 90.69 873 LYS A O 1
ATOM 6640 N N . LEU A 1 874 ? 11.969 -5.234 -2.355 1.00 94.44 874 LEU A N 1
ATOM 6641 C CA . LEU A 1 874 ? 11.341 -6.323 -3.107 1.00 94.44 874 LEU A CA 1
ATOM 6642 C C . LEU A 1 874 ? 12.302 -7.510 -3.119 1.00 94.44 874 LEU A C 1
ATOM 6644 O O . LEU A 1 874 ? 13.346 -7.432 -3.759 1.00 94.44 874 LEU A O 1
ATOM 6648 N N . ARG A 1 875 ? 11.947 -8.608 -2.446 1.00 94.38 875 ARG A N 1
ATOM 6649 C CA . ARG A 1 875 ? 12.728 -9.857 -2.432 1.00 94.38 875 ARG A CA 1
ATOM 6650 C C . ARG A 1 875 ? 12.163 -10.840 -3.459 1.00 94.38 875 ARG A C 1
ATOM 6652 O O . ARG A 1 875 ? 11.355 -11.703 -3.125 1.00 94.38 875 ARG A O 1
ATOM 6659 N N . TYR A 1 876 ? 12.544 -10.672 -4.722 1.00 94.56 876 TYR A N 1
ATOM 6660 C CA . TYR A 1 876 ? 12.083 -11.497 -5.841 1.00 94.56 876 TYR A CA 1
ATOM 6661 C C . TYR A 1 876 ? 13.155 -11.563 -6.947 1.00 94.56 876 TYR A C 1
ATOM 6663 O O . TYR A 1 876 ? 13.718 -10.523 -7.281 1.00 94.56 876 TYR A O 1
ATOM 6671 N N . PRO A 1 877 ? 13.436 -12.722 -7.577 1.00 94.12 877 PRO A N 1
ATOM 6672 C CA . PRO A 1 877 ? 14.437 -12.849 -8.647 1.00 94.12 877 PRO A CA 1
ATOM 6673 C C . PRO A 1 877 ? 13.915 -12.313 -9.999 1.00 94.12 877 PRO A C 1
ATOM 6675 O O . PRO A 1 877 ? 13.786 -13.049 -10.978 1.00 94.12 877 PRO A O 1
ATOM 6678 N N . LEU A 1 878 ? 13.587 -11.017 -10.056 1.00 94.56 878 LEU A N 1
ATOM 6679 C CA . LEU A 1 878 ? 12.865 -10.370 -11.164 1.00 94.56 878 LEU A CA 1
ATOM 6680 C C . LEU A 1 878 ? 13.571 -10.490 -12.526 1.00 94.56 878 LEU A C 1
ATOM 6682 O O . LEU A 1 878 ? 12.906 -10.561 -13.562 1.00 94.56 878 LEU A O 1
ATOM 6686 N N . PHE A 1 879 ? 14.904 -10.531 -12.523 1.00 94.06 879 PHE A N 1
ATOM 6687 C CA . PHE A 1 879 ? 15.736 -10.608 -13.728 1.00 94.06 879 PHE A CA 1
ATOM 6688 C C . PHE A 1 879 ? 16.367 -11.994 -13.964 1.00 94.06 879 PHE A C 1
ATOM 6690 O O . PHE A 1 879 ? 17.106 -12.170 -14.931 1.00 94.06 879 PHE A O 1
ATOM 6697 N N . GLY A 1 880 ? 16.023 -12.993 -13.141 1.00 88.75 880 GLY A N 1
ATOM 6698 C CA . GLY A 1 880 ? 16.503 -14.372 -13.264 1.00 88.75 880 GLY A CA 1
ATOM 6699 C C . GLY A 1 880 ? 17.879 -14.643 -12.639 1.00 88.75 880 GLY A C 1
ATOM 6700 O O . GLY A 1 880 ? 18.436 -13.822 -11.912 1.00 88.75 880 GLY A O 1
ATOM 6701 N N . ASP A 1 881 ? 18.405 -15.841 -12.901 1.00 84.00 881 ASP A N 1
ATOM 6702 C CA . ASP A 1 881 ? 19.634 -16.347 -12.281 1.00 84.00 881 ASP A CA 1
ATOM 6703 C C . ASP A 1 881 ? 20.870 -15.504 -12.647 1.00 84.00 881 ASP A C 1
ATOM 6705 O O . ASP A 1 881 ? 21.154 -15.263 -13.821 1.00 84.00 881 ASP A O 1
ATOM 6709 N N . GLY A 1 882 ? 21.653 -15.117 -11.635 1.00 81.75 882 GLY A N 1
ATOM 6710 C CA . GLY A 1 882 ? 22.885 -14.332 -11.796 1.00 81.75 882 GLY A CA 1
ATOM 6711 C C . GLY A 1 882 ? 22.701 -12.813 -11.700 1.00 81.75 882 GLY A C 1
ATOM 6712 O O . GLY A 1 882 ? 23.699 -12.101 -11.609 1.00 81.75 882 GLY A O 1
ATOM 6713 N N . ALA A 1 883 ? 21.456 -12.334 -11.659 1.00 91.94 883 ALA A N 1
ATOM 6714 C CA . ALA A 1 883 ? 21.114 -10.973 -11.259 1.00 91.94 883 ALA A CA 1
ATOM 6715 C C . ALA A 1 883 ? 20.778 -10.901 -9.755 1.00 91.94 883 ALA A C 1
ATOM 6717 O O . ALA A 1 883 ? 20.681 -11.921 -9.066 1.00 91.94 883 ALA A O 1
ATOM 6718 N N . ALA A 1 884 ? 20.585 -9.685 -9.248 1.00 90.50 884 ALA A N 1
ATOM 6719 C CA . ALA A 1 884 ? 20.091 -9.426 -7.906 1.00 90.50 884 ALA A CA 1
ATOM 6720 C C . ALA A 1 884 ? 18.681 -10.010 -7.705 1.00 90.50 884 ALA A C 1
ATOM 6722 O O . ALA A 1 884 ? 17.863 -10.080 -8.626 1.00 90.50 884 ALA A O 1
ATOM 6723 N N . SER A 1 885 ? 18.395 -10.419 -6.469 1.00 92.12 885 SER A N 1
ATOM 6724 C CA . SER A 1 885 ? 17.080 -10.905 -6.034 1.00 92.12 885 SER A CA 1
ATOM 6725 C C . SER A 1 885 ? 16.422 -9.997 -4.994 1.00 92.12 885 SER A C 1
ATOM 6727 O O . SER A 1 885 ? 15.385 -10.362 -4.444 1.00 92.12 885 SER A O 1
ATOM 6729 N N . GLU A 1 886 ? 17.040 -8.857 -4.683 1.00 92.25 886 GLU A N 1
ATOM 6730 C CA . GLU A 1 886 ? 16.577 -7.879 -3.701 1.00 92.25 886 GLU A CA 1
ATOM 6731 C C . GLU A 1 886 ? 16.758 -6.472 -4.275 1.00 92.25 886 GLU A C 1
ATOM 6733 O O . GLU A 1 886 ? 17.815 -6.183 -4.833 1.00 92.25 886 GLU A O 1
ATOM 6738 N N . PHE A 1 887 ? 15.734 -5.620 -4.170 1.00 92.44 887 PHE A N 1
ATOM 6739 C CA . PHE A 1 887 ? 15.736 -4.284 -4.779 1.00 92.44 887 PHE A CA 1
ATOM 6740 C C . PHE A 1 887 ? 15.054 -3.239 -3.900 1.00 92.44 887 PHE A C 1
ATOM 6742 O O . PHE A 1 887 ? 13.945 -3.470 -3.416 1.00 92.44 887 PHE A O 1
ATOM 6749 N N . ASP A 1 888 ? 15.652 -2.056 -3.808 1.00 90.06 888 ASP A N 1
ATOM 6750 C CA . ASP A 1 888 ? 15.126 -0.900 -3.064 1.00 90.06 888 ASP A CA 1
ATOM 6751 C C . ASP A 1 888 ? 14.289 -0.007 -3.986 1.00 90.06 888 ASP A C 1
ATOM 6753 O O . ASP A 1 888 ? 13.348 0.675 -3.572 1.00 90.06 888 ASP A O 1
ATOM 6757 N N . ALA A 1 889 ? 14.579 -0.068 -5.287 1.00 91.50 889 ALA A N 1
ATOM 6758 C CA . ALA A 1 889 ? 13.759 0.512 -6.331 1.00 91.50 889 ALA A CA 1
ATOM 6759 C C . ALA A 1 889 ? 13.831 -0.284 -7.637 1.00 91.50 889 ALA A C 1
ATOM 6761 O O . ALA A 1 889 ? 14.850 -0.882 -7.967 1.00 91.50 889 ALA A O 1
ATOM 6762 N N . ILE A 1 890 ? 12.764 -0.199 -8.431 1.00 95.19 890 ILE A N 1
ATOM 6763 C CA . ILE A 1 890 ? 12.730 -0.683 -9.817 1.00 95.19 890 ILE A CA 1
ATOM 6764 C C . ILE A 1 890 ? 12.207 0.438 -10.711 1.00 95.19 890 ILE A C 1
ATOM 6766 O O . ILE A 1 890 ? 11.165 1.035 -10.432 1.00 95.19 890 ILE A O 1
ATOM 6770 N N . ILE A 1 891 ? 12.908 0.722 -11.809 1.00 94.81 891 ILE A N 1
ATOM 6771 C CA . ILE A 1 891 ? 12.412 1.641 -12.839 1.00 94.81 891 ILE A CA 1
ATOM 6772 C C . ILE A 1 891 ? 11.511 0.848 -13.780 1.00 94.81 891 ILE A C 1
ATOM 6774 O O . ILE A 1 891 ? 11.950 -0.151 -14.336 1.00 94.81 891 ILE A O 1
ATOM 6778 N N . LEU A 1 892 ? 10.294 1.324 -14.028 1.00 96.81 892 LEU A N 1
ATOM 6779 C CA . LEU A 1 892 ? 9.426 0.838 -15.098 1.00 96.81 892 LEU A CA 1
ATOM 6780 C C . LEU A 1 892 ? 9.556 1.797 -16.284 1.00 96.81 892 LEU A C 1
ATOM 6782 O O . LEU A 1 892 ? 8.939 2.866 -16.307 1.00 96.81 892 LEU A O 1
ATOM 6786 N N . LYS A 1 893 ? 10.391 1.446 -17.265 1.00 94.25 893 LYS A N 1
ATOM 6787 C CA . LYS A 1 893 ? 10.678 2.316 -18.408 1.00 94.25 893 LYS A CA 1
ATOM 6788 C C . LYS A 1 893 ? 9.618 2.185 -19.504 1.00 94.25 893 LYS A C 1
ATOM 6790 O O . LYS A 1 893 ? 9.355 1.085 -19.982 1.00 94.25 893 LYS A O 1
ATOM 6795 N N . ALA A 1 894 ? 9.056 3.321 -19.918 1.00 93.25 894 ALA A N 1
ATOM 6796 C CA . ALA A 1 894 ? 8.013 3.417 -20.945 1.00 93.25 894 ALA A CA 1
ATOM 6797 C C . ALA A 1 894 ? 8.529 3.369 -22.399 1.00 93.25 894 ALA A C 1
ATOM 6799 O O . ALA A 1 894 ? 7.786 2.983 -23.306 1.00 93.25 894 ALA A O 1
ATOM 6800 N N . GLY A 1 895 ? 9.783 3.792 -22.606 1.00 88.25 895 GLY A N 1
ATOM 6801 C CA . GLY A 1 895 ? 10.359 4.130 -23.911 1.00 88.25 895 GLY A CA 1
ATOM 6802 C C . GLY A 1 895 ? 9.985 5.550 -24.357 1.00 88.25 895 GLY A C 1
ATOM 6803 O O . GLY A 1 895 ? 8.797 5.864 -24.423 1.00 88.25 895 GLY A O 1
ATOM 6804 N N . TYR A 1 896 ? 10.960 6.418 -24.661 1.00 90.25 896 TYR A N 1
ATOM 6805 C CA . TYR A 1 896 ? 10.679 7.786 -25.140 1.00 90.25 896 TYR A CA 1
ATOM 6806 C C . TYR A 1 896 ? 11.372 8.123 -26.460 1.00 90.25 896 TYR A C 1
ATOM 6808 O O . TYR A 1 896 ? 10.692 8.379 -27.459 1.00 90.25 896 TYR A O 1
ATOM 6816 N N . ASN A 1 897 ? 12.701 8.126 -26.489 1.00 91.88 897 ASN A N 1
ATOM 6817 C CA . ASN A 1 897 ? 13.449 8.259 -27.729 1.00 91.88 897 ASN A CA 1
ATOM 6818 C C . ASN A 1 897 ? 13.280 6.973 -28.548 1.00 91.88 897 ASN A C 1
ATOM 6820 O O . ASN A 1 897 ? 13.201 5.877 -27.998 1.00 91.88 897 ASN A O 1
ATOM 6824 N N . ASN A 1 898 ? 13.232 7.104 -29.874 1.00 93.88 898 ASN A N 1
ATOM 6825 C CA . ASN A 1 898 ? 12.958 5.994 -30.789 1.00 93.88 898 ASN A CA 1
ATOM 6826 C C . ASN A 1 898 ? 11.717 5.181 -30.339 1.00 93.88 898 ASN A C 1
ATOM 6828 O O . ASN A 1 898 ? 11.790 3.984 -30.069 1.00 93.88 898 ASN A O 1
ATOM 6832 N N . SER A 1 899 ? 10.570 5.862 -30.238 1.00 93.44 899 SER A N 1
ATOM 6833 C CA . SER A 1 899 ? 9.255 5.300 -29.889 1.00 93.44 899 SER A CA 1
ATOM 6834 C C . SER A 1 899 ? 8.168 5.852 -30.822 1.00 93.44 899 SER A C 1
ATOM 6836 O O . SER A 1 899 ? 8.334 6.932 -31.395 1.00 93.44 899 SER A O 1
ATOM 6838 N N . TRP A 1 900 ? 7.036 5.157 -30.974 1.00 92.00 900 TRP A N 1
ATOM 6839 C CA . TRP A 1 900 ? 5.929 5.621 -31.832 1.00 92.00 900 TRP A CA 1
ATOM 6840 C C . TRP A 1 900 ? 5.216 6.874 -31.305 1.00 92.00 900 TRP A C 1
ATOM 6842 O O . TRP A 1 900 ? 4.723 7.690 -32.085 1.00 92.00 900 TRP A O 1
ATOM 6852 N N . ILE A 1 901 ? 5.265 7.101 -29.993 1.00 89.75 901 ILE A N 1
ATOM 6853 C CA . ILE A 1 901 ? 4.754 8.316 -29.344 1.00 89.75 901 ILE A CA 1
ATOM 6854 C C . ILE A 1 901 ? 5.696 9.524 -29.484 1.00 89.75 901 ILE A C 1
ATOM 6856 O O . ILE A 1 901 ? 5.315 10.640 -29.112 1.00 89.75 901 ILE A O 1
ATOM 6860 N N . HIS A 1 902 ? 6.897 9.362 -30.049 1.00 90.81 902 HIS A N 1
ATOM 6861 C CA . HIS A 1 902 ? 7.816 10.475 -30.278 1.00 90.81 902 HIS A CA 1
ATOM 6862 C C . HIS A 1 902 ? 7.322 11.410 -31.404 1.00 90.81 902 HIS A C 1
ATOM 6864 O O . HIS A 1 902 ? 6.729 10.993 -32.399 1.00 90.81 902 HIS A O 1
ATOM 6870 N N . TRP A 1 903 ? 7.556 12.717 -31.264 1.00 85.69 903 TRP A N 1
ATOM 6871 C CA . TRP A 1 903 ? 7.035 13.738 -32.190 1.00 85.69 903 TRP A CA 1
ATOM 6872 C C . TRP A 1 903 ? 7.840 13.861 -33.499 1.00 85.69 903 TRP A C 1
ATOM 6874 O O . TRP A 1 903 ? 7.310 14.337 -34.504 1.00 85.69 903 TRP A O 1
ATOM 6884 N N . ASP A 1 904 ? 9.087 13.394 -33.521 1.00 88.00 904 ASP A N 1
ATOM 6885 C CA . ASP A 1 904 ? 9.931 13.318 -34.724 1.00 88.00 904 ASP A CA 1
ATOM 6886 C C . ASP A 1 904 ? 9.730 12.004 -35.512 1.00 88.00 904 ASP A C 1
ATOM 6888 O O . ASP A 1 904 ? 9.749 10.917 -34.935 1.00 88.00 904 ASP A O 1
ATOM 6892 N N . SER A 1 905 ? 9.552 12.108 -36.835 1.00 88.00 905 SER A N 1
ATOM 6893 C CA . SER A 1 905 ? 9.231 10.977 -37.726 1.00 88.00 905 SER A CA 1
ATOM 6894 C C . SER A 1 905 ? 10.390 9.976 -37.912 1.00 88.00 905 SER A C 1
ATOM 6896 O O . SER A 1 905 ? 10.148 8.775 -37.761 1.00 88.00 905 SER A O 1
ATOM 6898 N N . PRO A 1 906 ? 11.648 10.399 -38.175 1.00 90.50 906 PRO A N 1
ATOM 6899 C CA . PRO A 1 906 ? 12.814 9.519 -38.106 1.00 90.50 906 PRO A CA 1
ATOM 6900 C C . PRO A 1 906 ? 12.871 8.659 -36.839 1.00 90.50 906 PRO A C 1
ATOM 6902 O O . PRO A 1 906 ? 13.073 7.453 -36.962 1.00 90.50 906 PRO A O 1
ATOM 6905 N N . GLN A 1 907 ? 12.624 9.230 -35.653 1.00 92.94 907 GLN A N 1
ATOM 6906 C CA . GLN A 1 907 ? 12.605 8.454 -34.405 1.00 92.94 907 GLN A CA 1
ATOM 6907 C C . GLN A 1 907 ? 11.485 7.402 -34.360 1.00 92.94 907 GLN A C 1
ATOM 6909 O O . GLN A 1 907 ? 11.746 6.258 -33.990 1.00 92.94 907 GLN A O 1
ATOM 6914 N N . ARG A 1 908 ? 10.256 7.733 -34.789 1.00 92.31 908 ARG A N 1
ATOM 6915 C CA . ARG A 1 908 ? 9.148 6.752 -34.847 1.00 92.31 908 ARG A CA 1
ATOM 6916 C C . ARG A 1 908 ? 9.484 5.553 -35.743 1.00 92.31 908 ARG A C 1
ATOM 6918 O O . ARG A 1 908 ? 9.175 4.416 -35.402 1.00 92.31 908 ARG A O 1
ATOM 6925 N N . ASN A 1 909 ? 10.189 5.791 -36.850 1.00 92.56 909 ASN A N 1
ATOM 6926 C CA . ASN A 1 909 ? 10.661 4.740 -37.762 1.00 92.56 909 ASN A CA 1
ATOM 6927 C C . ASN A 1 909 ? 11.837 3.903 -37.211 1.00 92.56 909 ASN A C 1
ATOM 6929 O O . ASN A 1 909 ? 12.212 2.909 -37.829 1.00 92.56 909 ASN A O 1
ATOM 6933 N N . ARG A 1 910 ? 12.428 4.290 -36.072 1.00 94.69 910 ARG A N 1
ATOM 6934 C CA . ARG A 1 910 ? 13.475 3.543 -35.348 1.00 94.69 910 ARG A CA 1
ATOM 6935 C C . ARG A 1 910 ? 12.947 2.803 -34.118 1.00 94.69 910 ARG A C 1
ATOM 6937 O O . ARG A 1 910 ? 13.741 2.254 -33.356 1.00 94.69 910 ARG A O 1
ATOM 6944 N N . ALA A 1 911 ? 11.633 2.803 -33.898 1.00 94.62 911 ALA A N 1
ATOM 6945 C CA . ALA A 1 911 ? 11.056 2.266 -32.679 1.00 94.62 911 ALA A CA 1
ATOM 6946 C C . ALA A 1 911 ? 11.164 0.742 -32.596 1.00 94.62 911 ALA A C 1
ATOM 6948 O O . ALA A 1 911 ? 10.537 0.012 -33.364 1.00 94.62 911 ALA A O 1
ATOM 6949 N N . LEU A 1 912 ? 11.964 0.285 -31.630 1.00 95.69 912 LEU A N 1
ATOM 6950 C CA . LEU A 1 912 ? 12.201 -1.132 -31.360 1.00 95.69 912 LEU A CA 1
ATOM 6951 C C . LEU A 1 912 ? 12.012 -1.537 -29.895 1.00 95.69 912 LEU A C 1
ATOM 6953 O O . LEU A 1 912 ? 11.815 -2.721 -29.643 1.00 95.69 912 LEU A O 1
ATOM 6957 N N . TYR A 1 913 ? 12.059 -0.593 -28.947 1.00 95.12 913 TYR A N 1
ATOM 6958 C CA . TYR A 1 913 ? 11.908 -0.818 -27.497 1.00 95.12 913 TYR A CA 1
ATOM 6959 C C . TYR A 1 913 ? 12.973 -1.732 -26.832 1.00 95.12 913 TYR A C 1
ATOM 6961 O O . TYR A 1 913 ? 12.888 -2.008 -25.637 1.00 95.12 913 TYR A O 1
ATOM 6969 N N . VAL A 1 914 ? 14.019 -2.152 -27.564 1.00 96.81 914 VAL A N 1
ATOM 6970 C CA . VAL A 1 914 ? 15.081 -3.062 -27.063 1.00 96.81 914 VAL A CA 1
ATOM 6971 C C . VAL A 1 914 ? 16.494 -2.467 -26.974 1.00 96.81 914 VAL A C 1
ATOM 6973 O O . VAL A 1 914 ? 17.423 -3.146 -26.543 1.00 96.81 914 VAL A O 1
ATOM 6976 N N . HIS A 1 915 ? 16.692 -1.208 -27.374 1.00 96.12 915 HIS A N 1
ATOM 6977 C CA . HIS A 1 915 ? 18.028 -0.606 -27.500 1.00 96.12 915 HIS A CA 1
ATOM 6978 C C . HIS A 1 915 ? 18.803 -0.513 -26.173 1.00 96.12 915 HIS A C 1
ATOM 6980 O O . HIS A 1 915 ? 19.921 -1.021 -26.080 1.00 96.12 915 HIS A O 1
ATOM 6986 N N . ASP A 1 916 ? 18.200 0.069 -25.134 1.00 95.00 916 ASP A N 1
ATOM 6987 C CA . ASP A 1 916 ? 18.858 0.284 -23.836 1.00 95.00 916 ASP A CA 1
ATOM 6988 C C . ASP A 1 916 ? 19.249 -1.050 -23.164 1.00 95.00 916 ASP A C 1
ATOM 6990 O O . ASP A 1 916 ? 20.351 -1.198 -22.630 1.00 95.00 916 ASP A O 1
ATOM 6994 N N . GLN A 1 917 ? 18.394 -2.074 -23.284 1.00 95.94 917 GLN A N 1
ATOM 6995 C CA . GLN A 1 917 ? 18.712 -3.421 -22.808 1.00 95.94 917 GLN A CA 1
ATOM 6996 C C . GLN A 1 917 ? 19.773 -4.117 -23.676 1.00 95.94 917 GLN A C 1
ATOM 6998 O O . GLN A 1 917 ? 20.640 -4.803 -23.137 1.00 95.94 917 GLN A O 1
ATOM 7003 N N . TRP A 1 918 ? 19.784 -3.922 -25.001 1.00 97.75 918 TRP A N 1
ATOM 7004 C CA . TRP A 1 918 ? 20.853 -4.456 -25.855 1.00 97.75 918 TRP A CA 1
ATOM 7005 C C . TRP A 1 918 ? 22.227 -3.871 -25.494 1.00 97.75 918 TRP A C 1
ATOM 7007 O O . TRP A 1 918 ? 23.226 -4.600 -25.517 1.00 97.75 918 TRP A O 1
ATOM 7017 N N . ALA A 1 919 ? 22.287 -2.586 -25.125 1.00 97.81 919 ALA A N 1
ATOM 7018 C CA . ALA A 1 919 ? 23.514 -1.949 -24.658 1.00 97.81 919 ALA A CA 1
ATOM 7019 C C . ALA A 1 919 ? 24.016 -2.594 -23.356 1.00 97.81 919 ALA A C 1
ATOM 7021 O O . ALA A 1 919 ? 25.169 -3.025 -23.296 1.00 97.81 919 ALA A O 1
ATOM 7022 N N . SER A 1 920 ? 23.143 -2.763 -22.358 1.00 96.31 920 SER A N 1
ATOM 7023 C CA . SER A 1 920 ? 23.499 -3.417 -21.091 1.00 96.31 920 SER A CA 1
ATOM 7024 C C . SER A 1 920 ? 23.860 -4.896 -21.244 1.00 96.31 920 SER A C 1
ATOM 7026 O O . SER A 1 920 ? 24.918 -5.310 -20.774 1.00 96.31 920 SER A O 1
ATOM 7028 N N . ASN A 1 921 ? 23.081 -5.677 -21.997 1.00 97.25 921 ASN A N 1
ATOM 7029 C CA . ASN A 1 921 ? 23.404 -7.076 -22.303 1.00 97.25 921 ASN A CA 1
ATOM 7030 C C . ASN A 1 921 ? 24.732 -7.206 -23.071 1.00 97.25 921 ASN A C 1
ATOM 7032 O O . ASN A 1 921 ? 25.437 -8.207 -22.944 1.00 97.25 921 ASN A O 1
ATOM 7036 N N . THR A 1 922 ? 25.101 -6.201 -23.870 1.00 98.44 922 THR A N 1
ATOM 7037 C CA . THR A 1 922 ? 26.405 -6.153 -24.540 1.00 98.44 922 THR A CA 1
ATOM 7038 C C . THR A 1 922 ? 27.533 -5.779 -23.581 1.00 98.44 922 THR A C 1
ATOM 7040 O O . THR A 1 922 ? 28.587 -6.404 -23.652 1.00 98.44 922 THR A O 1
ATOM 7043 N N . GLN A 1 923 ? 27.321 -4.845 -22.650 1.00 98.06 923 GLN A N 1
ATOM 7044 C CA . GLN A 1 923 ? 28.288 -4.533 -21.593 1.00 98.06 923 GLN A CA 1
ATOM 7045 C C . GLN A 1 923 ? 28.579 -5.769 -20.716 1.00 98.06 923 GLN A C 1
ATOM 7047 O O . GLN A 1 923 ? 29.746 -6.114 -20.516 1.00 98.06 923 GLN A O 1
ATOM 7052 N N . LEU A 1 924 ? 27.533 -6.503 -20.318 1.00 96.56 924 LEU A N 1
ATOM 7053 C CA . LEU A 1 924 ? 27.637 -7.793 -19.622 1.00 96.56 924 LEU A CA 1
ATOM 7054 C C . LEU A 1 924 ? 28.421 -8.824 -20.451 1.00 96.56 924 LEU A C 1
ATOM 7056 O O . LEU A 1 924 ? 29.381 -9.415 -19.959 1.00 96.56 924 LEU A O 1
ATOM 7060 N N . ALA A 1 925 ? 28.105 -8.978 -21.743 1.00 97.50 925 ALA A N 1
ATOM 7061 C CA . ALA A 1 925 ? 28.824 -9.890 -22.641 1.00 97.50 925 ALA A CA 1
ATOM 7062 C C . ALA A 1 925 ? 30.300 -9.504 -22.890 1.00 97.50 925 ALA A C 1
ATOM 7064 O O . ALA A 1 925 ? 31.113 -10.365 -23.223 1.00 97.50 925 ALA A O 1
ATOM 7065 N N . MET A 1 926 ? 30.678 -8.234 -22.709 1.00 98.06 926 MET A N 1
ATOM 7066 C CA . MET A 1 926 ? 32.079 -7.782 -22.737 1.00 98.06 926 MET A CA 1
ATOM 7067 C C . MET A 1 926 ? 32.848 -8.158 -21.448 1.00 98.06 926 MET A C 1
ATOM 7069 O O . MET A 1 926 ? 34.083 -8.056 -21.399 1.00 98.06 926 MET A O 1
ATOM 7073 N N . GLY A 1 927 ? 32.147 -8.674 -20.433 1.00 95.56 927 GLY A N 1
ATOM 7074 C CA . GLY A 1 927 ? 32.687 -9.042 -19.125 1.00 95.56 927 GLY A CA 1
ATOM 7075 C C . GLY A 1 927 ? 32.766 -7.859 -18.163 1.00 95.56 927 GLY A C 1
ATOM 7076 O O . GLY A 1 927 ? 33.703 -7.796 -17.374 1.00 95.56 927 GLY A O 1
ATOM 7077 N N . GLN A 1 928 ? 31.834 -6.908 -18.277 1.00 95.56 928 GLN A N 1
ATOM 7078 C CA . GLN A 1 928 ? 31.704 -5.740 -17.405 1.00 95.56 928 GLN A CA 1
ATOM 7079 C C . GLN A 1 928 ? 30.331 -5.738 -16.737 1.00 95.56 928 GLN A C 1
ATOM 7081 O O . GLN A 1 928 ? 29.355 -6.168 -17.343 1.00 95.56 928 GLN A O 1
ATOM 7086 N N . LEU A 1 929 ? 30.231 -5.205 -15.522 1.00 93.69 929 LEU A N 1
ATOM 7087 C CA . LEU A 1 929 ? 28.940 -5.027 -14.859 1.00 93.69 929 LEU A CA 1
ATOM 7088 C C . LEU A 1 929 ? 28.056 -4.017 -15.627 1.00 93.69 929 LEU A C 1
ATOM 7090 O O . LEU A 1 929 ? 28.553 -3.033 -16.178 1.00 93.69 929 LEU A O 1
ATOM 7094 N N . SER A 1 930 ? 26.745 -4.261 -15.664 1.00 95.06 930 SER A N 1
ATOM 7095 C CA . SER A 1 930 ? 25.714 -3.347 -16.175 1.00 95.06 930 SER A CA 1
ATOM 7096 C C . SER A 1 930 ? 24.362 -3.686 -15.539 1.00 95.06 930 SER A C 1
ATOM 7098 O O . SER A 1 930 ? 24.226 -4.750 -14.940 1.00 95.06 930 SER A O 1
ATOM 7100 N N . LYS A 1 931 ? 23.373 -2.799 -15.690 1.00 94.25 931 LYS A N 1
ATOM 7101 C CA . LYS A 1 931 ? 21.994 -3.022 -15.224 1.00 94.25 931 LYS A CA 1
ATOM 7102 C C . LYS A 1 931 ? 21.329 -4.203 -15.941 1.00 94.25 931 LYS A C 1
ATOM 7104 O O . LYS A 1 931 ? 21.461 -4.342 -17.159 1.00 94.25 931 LYS A O 1
ATOM 7109 N N . HIS A 1 932 ? 20.550 -4.989 -15.214 1.00 95.38 932 HIS A N 1
ATOM 7110 C CA . HIS A 1 932 ? 19.634 -5.983 -15.760 1.00 95.38 932 HIS A CA 1
ATOM 7111 C C . HIS A 1 932 ? 18.248 -5.380 -15.999 1.00 95.38 932 HIS A C 1
ATOM 7113 O O . HIS A 1 932 ? 17.889 -4.320 -15.476 1.00 95.38 932 HIS A O 1
ATOM 7119 N N . SER A 1 933 ? 17.479 -6.046 -16.859 1.00 94.56 933 SER A N 1
ATOM 7120 C CA . SER A 1 933 ? 16.155 -5.602 -17.272 1.00 94.56 933 SER A CA 1
ATOM 7121 C C . SER A 1 933 ? 15.324 -6.771 -17.809 1.00 94.56 933 SER A C 1
ATOM 7123 O O . SER A 1 933 ? 15.858 -7.826 -18.155 1.00 94.56 933 SER A O 1
ATOM 7125 N N . THR A 1 934 ? 14.009 -6.592 -17.871 1.00 95.44 934 THR A N 1
ATOM 7126 C CA . THR A 1 934 ? 13.059 -7.520 -18.496 1.00 95.44 934 THR A CA 1
ATOM 7127 C C . THR A 1 934 ? 11.936 -6.724 -19.173 1.00 95.44 934 THR A C 1
ATOM 7129 O O . THR A 1 934 ? 12.030 -5.500 -19.291 1.00 95.44 934 THR A O 1
ATOM 7132 N N . TYR A 1 935 ? 10.868 -7.396 -19.603 1.00 97.81 935 TYR A N 1
ATOM 7133 C CA . TYR A 1 935 ? 9.685 -6.777 -20.203 1.00 97.81 935 TYR A CA 1
ATOM 7134 C C . TYR A 1 935 ? 8.396 -7.256 -19.543 1.00 97.81 935 TYR A C 1
ATOM 7136 O O . TYR A 1 935 ? 8.263 -8.435 -19.210 1.00 97.81 935 TYR A O 1
ATOM 7144 N N . VAL A 1 936 ? 7.438 -6.340 -19.399 1.00 98.56 936 VAL A N 1
ATOM 7145 C CA . VAL A 1 936 ? 6.092 -6.607 -18.877 1.00 98.56 936 VAL A CA 1
ATOM 7146 C C . VAL A 1 936 ? 5.031 -5.850 -19.669 1.00 98.56 936 VAL A C 1
ATOM 7148 O O . VAL A 1 936 ? 5.293 -4.804 -20.268 1.00 98.56 936 VAL A O 1
ATOM 7151 N N . HIS A 1 937 ? 3.810 -6.361 -19.603 1.00 98.69 937 HIS A N 1
ATOM 7152 C CA . HIS A 1 937 ? 2.590 -5.626 -19.918 1.00 98.69 937 HIS A CA 1
ATOM 7153 C C . HIS A 1 937 ? 2.153 -4.838 -18.681 1.00 98.69 937 HIS A C 1
ATOM 7155 O O . HIS A 1 937 ? 1.816 -5.443 -17.666 1.00 98.69 937 HIS A O 1
ATOM 7161 N N . LEU A 1 938 ? 2.186 -3.505 -18.729 1.00 98.62 938 LEU A N 1
ATOM 7162 C CA . LEU A 1 938 ? 1.778 -2.676 -17.589 1.00 98.62 938 LEU A CA 1
ATOM 7163 C C . LEU A 1 938 ? 0.253 -2.509 -17.556 1.00 98.62 938 LEU A C 1
ATOM 7165 O O . LEU A 1 938 ? -0.358 -2.189 -18.576 1.00 98.62 938 LEU A O 1
ATOM 7169 N N . TYR A 1 939 ? -0.333 -2.648 -16.368 1.00 98.19 939 TYR A N 1
ATOM 7170 C CA . TYR A 1 939 ? -1.713 -2.280 -16.064 1.00 98.19 939 TYR A CA 1
ATOM 7171 C C . TYR A 1 939 ? -1.743 -1.223 -14.952 1.00 98.19 939 TYR A C 1
ATOM 7173 O O . TYR A 1 939 ? -0.999 -1.316 -13.976 1.00 98.19 939 TYR A O 1
ATOM 7181 N N . ILE A 1 940 ? -2.613 -0.221 -15.091 1.00 96.19 940 ILE A N 1
ATOM 7182 C CA . ILE A 1 940 ? -2.832 0.842 -14.100 1.00 96.19 940 ILE A CA 1
ATOM 7183 C C . ILE A 1 940 ? -4.308 0.826 -13.704 1.00 96.19 940 ILE A C 1
ATOM 7185 O O . ILE A 1 940 ? -5.170 1.087 -14.541 1.00 96.19 940 ILE A O 1
ATOM 7189 N N . ASN A 1 941 ? -4.601 0.509 -12.438 1.00 95.50 941 ASN A N 1
ATOM 7190 C CA . ASN A 1 941 ? -5.962 0.336 -11.910 1.00 95.50 941 ASN A CA 1
ATOM 7191 C C . ASN A 1 941 ? -6.856 -0.528 -12.837 1.00 95.50 941 ASN A C 1
ATOM 7193 O O . ASN A 1 941 ? -7.998 -0.181 -13.123 1.00 95.50 941 ASN A O 1
ATOM 7197 N N . GLY A 1 942 ? -6.307 -1.633 -13.358 1.00 93.81 942 GLY A N 1
ATOM 7198 C CA . GLY A 1 942 ? -7.000 -2.556 -14.268 1.00 93.81 942 GLY A CA 1
ATOM 7199 C C . GLY A 1 942 ? -6.978 -2.180 -15.758 1.00 93.81 942 GLY A C 1
ATOM 7200 O O . GLY A 1 942 ? -7.227 -3.050 -16.585 1.00 93.81 942 GLY A O 1
ATOM 7201 N N . LEU A 1 943 ? -6.618 -0.948 -16.137 1.00 93.56 943 LEU A N 1
ATOM 7202 C CA . LEU A 1 943 ? -6.481 -0.558 -17.548 1.00 93.56 943 LEU A CA 1
ATOM 7203 C C . LEU A 1 943 ? -5.125 -0.974 -18.118 1.00 93.56 943 LEU A C 1
ATOM 7205 O O . LEU A 1 943 ? -4.087 -0.685 -17.522 1.00 93.56 943 LEU A O 1
ATOM 7209 N N . TYR A 1 944 ? -5.115 -1.557 -19.314 1.00 96.81 944 TYR A N 1
ATOM 7210 C CA . TYR A 1 944 ? -3.889 -1.858 -20.046 1.00 96.81 944 TYR A CA 1
ATOM 7211 C C . TYR A 1 944 ? -3.186 -0.581 -20.527 1.00 96.81 944 TYR A C 1
ATOM 7213 O O . TYR A 1 944 ? -3.794 0.307 -21.141 1.00 96.81 944 TYR A O 1
ATOM 7221 N N . TRP A 1 945 ? -1.879 -0.504 -20.265 1.00 95.94 945 TRP A N 1
ATOM 7222 C CA . TRP A 1 945 ? -1.045 0.677 -20.502 1.00 95.94 945 TRP A CA 1
ATOM 7223 C C . TRP A 1 945 ? 0.095 0.468 -21.511 1.00 95.94 945 TRP A C 1
ATOM 7225 O O . TRP A 1 945 ? 0.776 1.428 -21.874 1.00 95.94 945 TRP A O 1
ATOM 7235 N N . GLY A 1 946 ? 0.303 -0.756 -22.002 1.00 96.69 946 GLY A N 1
ATOM 7236 C CA . GLY A 1 946 ? 1.304 -1.061 -23.031 1.00 96.69 946 GLY A CA 1
ATOM 7237 C C . GLY A 1 946 ? 2.565 -1.762 -22.519 1.00 96.69 946 GLY A C 1
ATOM 7238 O O . GLY A 1 946 ? 2.660 -2.189 -21.364 1.00 96.69 946 GLY A O 1
ATOM 7239 N N . LEU A 1 947 ? 3.551 -1.870 -23.410 1.00 97.94 947 LEU A N 1
ATOM 7240 C CA . LEU A 1 947 ? 4.839 -2.515 -23.165 1.00 97.94 947 LEU A CA 1
ATOM 7241 C C . LEU A 1 947 ? 5.733 -1.629 -22.289 1.00 97.94 947 LEU A C 1
ATOM 7243 O O . LEU A 1 947 ? 6.008 -0.480 -22.645 1.00 97.94 947 LEU A O 1
ATOM 7247 N N . TYR A 1 948 ? 6.215 -2.174 -21.174 1.00 98.00 948 TYR A N 1
ATOM 7248 C CA . TYR A 1 948 ? 7.174 -1.531 -20.274 1.00 98.00 948 TYR A CA 1
ATOM 7249 C C . TYR A 1 948 ? 8.381 -2.435 -20.027 1.00 98.00 948 TYR A C 1
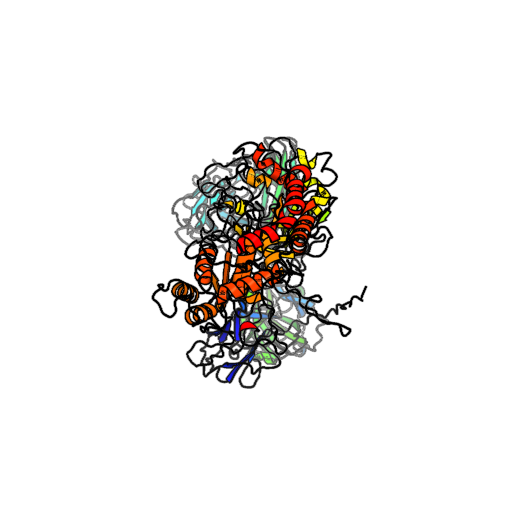ATOM 7251 O O . TYR A 1 948 ? 8.299 -3.660 -20.120 1.00 98.00 948 TYR A O 1
ATOM 7259 N N . SER A 1 949 ? 9.506 -1.816 -19.680 1.00 96.81 949 SER A N 1
ATOM 7260 C CA . SER A 1 949 ? 10.766 -2.497 -19.391 1.00 96.81 949 SER A CA 1
ATOM 7261 C C . SER A 1 949 ? 11.199 -2.211 -17.946 1.00 96.81 949 SER A C 1
ATOM 7263 O O . SER A 1 949 ? 11.723 -1.127 -17.669 1.00 96.81 949 SER A O 1
ATOM 7265 N N . PRO A 1 950 ? 10.928 -3.125 -16.989 1.00 97.38 950 PRO A N 1
ATOM 7266 C CA . PRO A 1 950 ? 11.479 -3.046 -15.643 1.00 97.38 950 PRO A CA 1
ATOM 7267 C C . PRO A 1 950 ? 13.005 -3.158 -15.691 1.00 97.38 950 PRO A C 1
ATOM 7269 O O . PRO A 1 950 ? 13.530 -3.998 -16.427 1.00 97.38 950 PRO A O 1
ATOM 7272 N N . MET A 1 951 ? 13.725 -2.338 -14.928 1.00 95.31 951 MET A N 1
ATOM 7273 C CA . MET A 1 951 ? 15.191 -2.366 -14.883 1.00 95.31 951 MET A CA 1
ATOM 7274 C C . MET A 1 951 ? 15.775 -1.900 -13.550 1.00 95.31 951 MET A C 1
ATOM 7276 O O . MET A 1 951 ? 15.169 -1.102 -12.828 1.00 95.31 951 MET A O 1
ATOM 7280 N N . GLU A 1 952 ? 16.988 -2.379 -13.281 1.00 94.50 952 GLU A N 1
ATOM 7281 C CA . GLU A 1 952 ? 17.860 -1.879 -12.217 1.00 94.50 952 GLU A CA 1
ATOM 7282 C C . GLU A 1 952 ? 18.357 -0.458 -12.524 1.00 94.50 952 GLU A C 1
ATOM 7284 O O . GLU A 1 952 ? 18.439 -0.027 -13.681 1.00 94.50 952 GLU A O 1
ATOM 7289 N N . ARG A 1 953 ? 18.751 0.262 -11.473 1.00 89.38 953 ARG A N 1
ATOM 7290 C CA . ARG A 1 953 ? 19.356 1.593 -11.549 1.00 89.38 953 ARG A CA 1
ATOM 7291 C C . ARG A 1 953 ? 20.765 1.520 -10.933 1.00 89.38 953 ARG A C 1
ATOM 7293 O O . ARG A 1 953 ? 20.863 1.011 -9.825 1.00 89.38 953 ARG A O 1
ATOM 7300 N N . PRO A 1 954 ? 21.846 1.966 -11.608 1.00 92.06 954 PRO A N 1
ATOM 7301 C CA . PRO A 1 954 ? 23.212 1.835 -11.075 1.00 92.06 954 PRO A CA 1
ATOM 7302 C C . PRO A 1 954 ? 23.568 2.800 -9.919 1.00 92.06 954 PRO A C 1
ATOM 7304 O O . PRO A 1 954 ? 24.480 3.614 -10.053 1.00 92.06 954 PRO A O 1
ATOM 7307 N N . GLU A 1 955 ? 22.842 2.718 -8.801 1.00 91.00 955 GLU A N 1
ATOM 7308 C CA . GLU A 1 955 ? 23.079 3.472 -7.555 1.00 91.00 955 GLU A CA 1
ATOM 7309 C C . GLU A 1 955 ? 23.953 2.668 -6.564 1.00 91.00 955 GLU A C 1
ATOM 7311 O O . GLU A 1 955 ? 24.536 1.634 -6.920 1.00 91.00 955 GLU A O 1
ATOM 7316 N N . ALA A 1 956 ? 24.141 3.171 -5.339 1.00 90.88 956 ALA A N 1
ATOM 7317 C CA . ALA A 1 956 ? 25.002 2.527 -4.343 1.00 90.88 956 ALA A CA 1
ATOM 7318 C C . ALA A 1 956 ? 24.525 1.124 -3.915 1.00 90.88 956 ALA A C 1
ATOM 7320 O O . ALA A 1 956 ? 25.364 0.268 -3.630 1.00 90.88 956 ALA A O 1
ATOM 7321 N N . ASP A 1 957 ? 23.214 0.863 -3.923 1.00 89.75 957 ASP A N 1
ATOM 7322 C CA . ASP A 1 957 ? 22.590 -0.446 -3.668 1.00 89.75 957 ASP A CA 1
ATOM 7323 C C . ASP A 1 957 ? 22.977 -1.483 -4.735 1.00 89.75 957 ASP A C 1
ATOM 7325 O O . ASP A 1 957 ? 23.429 -2.587 -4.417 1.00 89.75 957 ASP A O 1
ATOM 7329 N N . PHE A 1 958 ? 22.908 -1.100 -6.010 1.00 92.94 958 PHE A N 1
ATOM 7330 C CA . PHE A 1 958 ? 23.372 -1.893 -7.143 1.00 92.94 958 PHE A CA 1
ATOM 7331 C C . PHE A 1 958 ? 24.876 -2.184 -7.036 1.00 92.94 958 PHE A C 1
ATOM 7333 O O . PHE A 1 958 ? 25.305 -3.334 -7.159 1.00 92.94 958 PHE A O 1
ATOM 7340 N N . ALA A 1 959 ? 25.696 -1.164 -6.765 1.00 92.31 959 ALA A N 1
ATOM 7341 C CA . ALA A 1 959 ? 27.142 -1.343 -6.647 1.00 92.31 959 ALA A CA 1
ATOM 7342 C C . ALA A 1 959 ? 27.518 -2.255 -5.460 1.00 92.31 959 ALA A C 1
ATOM 7344 O O . ALA A 1 959 ? 28.297 -3.193 -5.634 1.00 92.31 959 ALA A O 1
ATOM 7345 N N . SER A 1 960 ? 26.903 -2.041 -4.293 1.00 90.94 960 SER A N 1
ATOM 7346 C CA . SER A 1 960 ? 26.987 -2.909 -3.109 1.00 90.94 960 SER A CA 1
ATOM 7347 C C . SER A 1 960 ? 26.634 -4.364 -3.439 1.00 90.94 960 SER A C 1
ATOM 7349 O O . SER A 1 960 ? 27.427 -5.270 -3.178 1.00 90.94 960 SER A O 1
ATOM 7351 N N . THR A 1 961 ? 25.502 -4.591 -4.108 1.00 91.00 961 THR A N 1
ATOM 7352 C CA . THR A 1 961 ? 24.988 -5.936 -4.409 1.00 91.00 961 THR A CA 1
ATOM 7353 C C . THR A 1 961 ? 25.918 -6.743 -5.317 1.00 91.00 961 THR A C 1
ATOM 7355 O O . THR A 1 961 ? 26.170 -7.920 -5.056 1.00 91.00 961 THR A O 1
ATOM 7358 N N . TYR A 1 962 ? 26.460 -6.127 -6.373 1.00 92.06 962 TYR A N 1
ATOM 7359 C CA . TYR A 1 962 ? 27.273 -6.835 -7.372 1.00 92.06 962 TYR A CA 1
ATOM 7360 C C . TYR A 1 962 ? 28.787 -6.809 -7.111 1.00 92.06 962 TYR A C 1
ATOM 7362 O O . TYR A 1 962 ? 29.504 -7.668 -7.630 1.00 92.06 962 TYR A O 1
ATOM 7370 N N . LEU A 1 963 ? 29.298 -5.832 -6.352 1.00 90.44 963 LEU A N 1
ATOM 7371 C CA . LEU A 1 963 ? 30.740 -5.618 -6.130 1.00 90.44 963 LEU A CA 1
ATOM 7372 C C . LEU A 1 963 ? 31.147 -5.691 -4.643 1.00 90.44 963 LEU A C 1
ATOM 7374 O O . LEU A 1 963 ? 32.338 -5.773 -4.338 1.00 90.44 963 LEU A O 1
ATOM 7378 N N . GLY A 1 964 ? 30.177 -5.726 -3.725 1.00 88.88 964 GLY A N 1
ATOM 7379 C CA . GLY A 1 964 ? 30.362 -5.947 -2.292 1.00 88.88 964 GLY A CA 1
ATOM 7380 C C . GLY A 1 964 ? 30.774 -4.713 -1.479 1.00 88.88 964 GLY A C 1
ATOM 7381 O O . GLY A 1 964 ? 31.380 -3.761 -1.975 1.00 88.88 964 GLY A O 1
ATOM 7382 N N . GLY A 1 965 ? 30.524 -4.785 -0.170 1.00 86.38 965 GLY A N 1
ATOM 7383 C CA . GLY A 1 965 ? 30.674 -3.661 0.761 1.00 86.38 965 GLY A CA 1
ATOM 7384 C C . GLY A 1 965 ? 29.368 -2.921 0.996 1.00 86.38 965 GLY A C 1
ATOM 7385 O O . GLY A 1 965 ? 28.419 -3.117 0.253 1.00 86.38 965 GLY A O 1
ATOM 7386 N N . ASP A 1 966 ? 29.332 -2.074 2.019 1.00 87.25 966 ASP A N 1
ATOM 7387 C CA . ASP A 1 966 ? 28.110 -1.367 2.401 1.00 87.25 966 ASP A CA 1
ATOM 7388 C C . ASP A 1 966 ? 27.785 -0.248 1.400 1.00 87.25 966 ASP A C 1
ATOM 7390 O O . ASP A 1 966 ? 28.686 0.357 0.820 1.00 87.25 966 ASP A O 1
ATOM 7394 N N . GLU A 1 967 ? 26.507 0.092 1.228 1.00 88.75 967 GLU A N 1
ATOM 7395 C CA . GLU A 1 967 ? 26.051 1.144 0.299 1.00 88.75 967 GLU A CA 1
ATOM 7396 C C . GLU A 1 967 ? 26.767 2.487 0.558 1.00 88.75 967 GLU A C 1
ATOM 7398 O O . GLU A 1 967 ? 27.263 3.139 -0.361 1.00 88.75 967 GLU A O 1
ATOM 7403 N N . ALA A 1 968 ? 26.961 2.842 1.834 1.00 88.31 968 ALA A N 1
ATOM 7404 C CA . ALA A 1 968 ? 27.684 4.043 2.256 1.00 88.31 968 ALA A CA 1
ATOM 7405 C C . ALA A 1 968 ? 29.166 4.090 1.815 1.00 88.31 968 ALA A C 1
ATOM 7407 O O . ALA A 1 968 ? 29.779 5.167 1.826 1.00 88.31 968 ALA A O 1
ATOM 7408 N N . ASP A 1 969 ? 29.768 2.965 1.411 1.00 90.19 969 ASP A N 1
ATOM 7409 C CA . ASP A 1 969 ? 31.154 2.922 0.939 1.00 90.19 969 ASP A CA 1
ATOM 7410 C C . ASP A 1 969 ? 31.343 3.461 -0.494 1.00 90.19 969 ASP A C 1
ATOM 7412 O O . ASP A 1 969 ? 32.475 3.766 -0.903 1.00 90.19 969 ASP A O 1
ATOM 7416 N N . TRP A 1 970 ? 30.251 3.602 -1.250 1.00 92.75 970 TRP A N 1
ATOM 7417 C CA . TRP A 1 970 ? 30.259 3.931 -2.674 1.00 92.75 970 TRP A CA 1
ATOM 7418 C C . TRP A 1 970 ? 30.097 5.431 -2.944 1.00 92.75 970 TRP A C 1
ATOM 7420 O O . TRP A 1 970 ? 29.306 6.118 -2.302 1.00 92.75 970 TRP A O 1
ATOM 7430 N N . ASP A 1 971 ? 30.868 5.948 -3.901 1.00 93.81 971 ASP A N 1
ATOM 7431 C CA . ASP A 1 971 ? 30.592 7.226 -4.563 1.00 93.81 971 ASP A CA 1
ATOM 7432 C C . ASP A 1 971 ? 29.948 6.928 -5.921 1.00 93.81 971 ASP A C 1
ATOM 7434 O O . ASP A 1 971 ? 30.547 6.203 -6.725 1.00 93.81 971 ASP A O 1
ATOM 7438 N N . VAL A 1 972 ? 28.765 7.491 -6.182 1.00 94.88 972 VAL A N 1
ATOM 7439 C CA . VAL A 1 972 ? 28.020 7.313 -7.439 1.00 94.88 972 VAL A CA 1
ATOM 7440 C C . VAL A 1 972 ? 27.757 8.659 -8.101 1.00 94.88 972 VAL A C 1
ATOM 7442 O O . VAL A 1 972 ? 27.242 9.590 -7.480 1.00 94.88 972 VAL A O 1
ATOM 7445 N N . ILE A 1 973 ? 28.119 8.736 -9.379 1.00 93.88 973 ILE A N 1
ATOM 7446 C CA . ILE A 1 973 ? 28.056 9.916 -10.239 1.00 93.88 973 ILE A CA 1
ATOM 7447 C C . ILE A 1 973 ? 27.113 9.628 -11.415 1.00 93.88 973 ILE A C 1
ATOM 7449 O O . ILE A 1 973 ? 27.203 8.552 -12.009 1.00 93.88 973 ILE A O 1
ATOM 7453 N N . ASP A 1 974 ? 26.230 10.564 -11.763 1.00 86.44 974 ASP A N 1
ATOM 7454 C CA . ASP A 1 974 ? 25.236 10.381 -12.831 1.00 86.44 974 ASP A CA 1
ATOM 7455 C C . ASP A 1 974 ? 25.620 10.989 -14.190 1.00 86.44 974 ASP A C 1
ATOM 7457 O O . ASP A 1 974 ? 26.726 11.481 -14.421 1.00 86.44 974 ASP A O 1
ATOM 7461 N N . ASN A 1 975 ? 24.640 10.946 -15.089 1.00 77.69 975 ASN A N 1
ATOM 7462 C CA . ASN A 1 975 ? 24.675 11.385 -16.470 1.00 77.69 975 ASN A CA 1
ATOM 7463 C C . ASN A 1 975 ? 25.129 12.840 -16.687 1.00 77.69 975 ASN A C 1
ATOM 7465 O O . ASN A 1 975 ? 25.722 13.108 -17.731 1.00 77.69 975 ASN A O 1
ATOM 7469 N N . GLU A 1 976 ? 24.913 13.749 -15.734 1.00 81.44 976 GLU A N 1
ATOM 7470 C CA . GLU A 1 976 ? 25.358 15.152 -15.802 1.00 81.44 976 GLU A CA 1
ATOM 7471 C C . GLU A 1 976 ? 26.622 15.417 -14.956 1.00 81.44 976 GLU A C 1
ATOM 7473 O O . GLU A 1 976 ? 26.989 16.565 -14.700 1.00 81.44 976 GLU A O 1
ATOM 7478 N N . ALA A 1 977 ? 27.309 14.354 -14.525 1.00 84.06 977 ALA A N 1
ATOM 7479 C CA . ALA A 1 977 ? 28.372 14.387 -13.522 1.00 84.06 977 ALA A CA 1
ATOM 7480 C C . ALA A 1 977 ? 27.919 14.949 -12.153 1.00 84.06 977 ALA A C 1
ATOM 7482 O O . ALA A 1 977 ? 28.731 15.519 -11.412 1.00 84.06 977 ALA A O 1
ATOM 7483 N N . LYS A 1 978 ? 26.634 14.782 -11.798 1.00 87.69 978 LYS A N 1
ATOM 7484 C CA . LYS A 1 978 ? 26.099 15.129 -10.472 1.00 87.69 978 LYS A CA 1
ATOM 7485 C C . LYS A 1 978 ? 26.377 14.005 -9.476 1.00 87.69 978 LYS A C 1
ATOM 7487 O O . LYS A 1 978 ? 26.621 12.859 -9.848 1.00 87.69 978 LYS A O 1
ATOM 7492 N N . LEU A 1 979 ? 26.352 14.353 -8.192 1.00 91.31 979 LEU A N 1
ATOM 7493 C CA . LEU A 1 979 ? 26.446 13.391 -7.099 1.00 91.31 979 LEU A CA 1
ATOM 7494 C C . LEU A 1 979 ? 25.087 12.721 -6.881 1.00 91.31 979 LEU A C 1
ATOM 7496 O O . LEU A 1 979 ? 24.104 13.433 -6.687 1.00 91.31 979 LEU A O 1
ATOM 7500 N N . ILE A 1 980 ? 25.060 11.390 -6.839 1.00 88.81 980 ILE A N 1
ATOM 7501 C CA . ILE A 1 980 ? 23.903 10.614 -6.374 1.00 88.81 980 ILE A CA 1
ATOM 7502 C C . ILE A 1 980 ? 24.174 10.111 -4.956 1.00 88.81 980 ILE A C 1
ATOM 7504 O O . ILE A 1 980 ? 23.495 10.526 -4.021 1.00 88.81 980 ILE A O 1
ATOM 7508 N N . ASP A 1 981 ? 25.241 9.325 -4.787 1.00 90.12 981 ASP A N 1
ATOM 7509 C CA . ASP A 1 981 ? 25.635 8.727 -3.508 1.00 90.12 981 ASP A CA 1
ATOM 7510 C C . ASP A 1 981 ? 27.080 9.082 -3.137 1.00 90.12 981 ASP A C 1
ATOM 7512 O O . ASP A 1 981 ? 27.941 9.266 -4.003 1.00 90.12 981 ASP A O 1
ATOM 7516 N N . GLY A 1 982 ? 27.374 9.129 -1.836 1.00 91.19 982 GLY A N 1
ATOM 7517 C CA . GLY A 1 982 ? 28.730 9.332 -1.326 1.00 91.19 982 GLY A CA 1
ATOM 7518 C C . GLY A 1 982 ? 29.202 10.786 -1.413 1.00 91.19 982 GLY A C 1
ATOM 7519 O O . GLY A 1 982 ? 28.578 11.683 -0.848 1.00 91.19 982 GLY A O 1
ATOM 7520 N N . ASN A 1 983 ? 30.355 11.040 -2.042 1.00 90.50 983 ASN A N 1
ATOM 7521 C CA . ASN A 1 983 ? 30.854 12.398 -2.282 1.00 90.50 983 ASN A CA 1
ATOM 7522 C C . ASN A 1 983 ? 31.768 12.529 -3.520 1.00 90.50 983 ASN A C 1
ATOM 7524 O O . ASN A 1 983 ? 32.270 11.563 -4.081 1.00 90.50 983 ASN A O 1
ATOM 7528 N N . MET A 1 984 ? 32.043 13.774 -3.916 1.00 92.81 984 MET A N 1
ATOM 7529 C CA . MET A 1 984 ? 32.777 14.110 -5.146 1.00 92.81 984 MET A CA 1
ATOM 7530 C C . MET A 1 984 ? 34.320 14.076 -5.013 1.00 92.81 984 MET A C 1
ATOM 7532 O O . MET A 1 984 ? 35.027 14.461 -5.944 1.00 92.81 984 MET A O 1
ATOM 7536 N N . THR A 1 985 ? 34.896 13.667 -3.872 1.00 92.31 985 THR A N 1
ATOM 7537 C CA . THR A 1 985 ? 36.349 13.827 -3.614 1.00 92.31 985 THR A CA 1
ATOM 7538 C C . THR A 1 985 ? 37.209 13.039 -4.602 1.00 92.31 985 THR A C 1
ATOM 7540 O O . THR A 1 985 ? 38.141 13.594 -5.189 1.00 92.31 985 THR A O 1
ATOM 7543 N N . ALA A 1 986 ? 36.882 11.763 -4.829 1.00 92.31 986 ALA A N 1
ATOM 7544 C CA . ALA A 1 986 ? 37.618 10.909 -5.760 1.00 92.31 986 ALA A CA 1
ATOM 7545 C C . ALA A 1 986 ? 37.463 11.379 -7.218 1.00 92.31 986 ALA A C 1
ATOM 7547 O O . ALA A 1 986 ? 38.436 11.399 -7.972 1.00 92.31 986 ALA A O 1
ATOM 7548 N N . TRP A 1 987 ? 36.260 11.816 -7.600 1.00 94.31 987 TRP A N 1
ATOM 7549 C CA . TRP A 1 987 ? 35.969 12.343 -8.936 1.00 94.31 987 TRP A CA 1
ATOM 7550 C C . TRP A 1 987 ? 36.737 13.640 -9.223 1.00 94.31 987 TRP A C 1
ATOM 7552 O O . TRP A 1 987 ? 37.377 13.779 -10.267 1.00 94.31 987 TRP A O 1
ATOM 7562 N N . ASN A 1 988 ? 36.766 14.566 -8.262 1.00 95.19 988 ASN A N 1
ATOM 7563 C CA . ASN A 1 988 ? 37.528 15.809 -8.374 1.00 95.19 988 ASN A CA 1
ATOM 7564 C C . ASN A 1 988 ? 39.042 15.552 -8.469 1.00 95.19 988 ASN A C 1
ATOM 7566 O O . ASN A 1 988 ? 39.722 16.212 -9.256 1.00 95.19 988 ASN A O 1
ATOM 7570 N N . ALA A 1 989 ? 39.573 14.572 -7.729 1.00 94.12 989 ALA A N 1
ATOM 7571 C CA . ALA A 1 989 ? 40.973 14.157 -7.841 1.00 94.12 989 ALA A CA 1
ATOM 7572 C C . ALA A 1 989 ? 41.291 13.557 -9.226 1.00 94.12 989 ALA A C 1
ATOM 7574 O O . ALA A 1 989 ? 42.275 13.953 -9.856 1.00 94.12 989 ALA A O 1
ATOM 7575 N N . MET A 1 990 ? 40.421 12.677 -9.738 1.00 95.25 990 MET A N 1
ATOM 7576 C CA . MET A 1 990 ? 40.501 12.118 -11.094 1.00 95.25 990 MET A CA 1
ATOM 7577 C C . MET A 1 990 ? 40.535 13.228 -12.158 1.00 95.25 990 MET A C 1
ATOM 7579 O O . MET A 1 990 ? 41.423 13.262 -13.012 1.00 95.25 990 MET A O 1
ATOM 7583 N N . MET A 1 991 ? 39.608 14.186 -12.073 1.00 95.94 991 MET A N 1
ATOM 7584 C CA . MET A 1 991 ? 39.534 15.325 -12.990 1.00 95.94 991 MET A CA 1
ATOM 7585 C C . MET A 1 991 ? 40.752 16.249 -12.885 1.00 95.94 991 MET A C 1
ATOM 7587 O O . MET A 1 991 ? 41.234 16.737 -13.906 1.00 95.94 991 MET A O 1
ATOM 7591 N N . ALA A 1 992 ? 41.301 16.464 -11.686 1.00 96.75 992 ALA A N 1
ATOM 7592 C CA . ALA A 1 992 ? 42.514 17.257 -11.500 1.00 96.75 992 ALA A CA 1
ATOM 7593 C C . ALA A 1 992 ? 43.744 16.619 -12.174 1.00 96.75 992 ALA A C 1
ATOM 7595 O O . ALA A 1 992 ? 44.537 17.338 -12.779 1.00 96.75 992 ALA A O 1
ATOM 7596 N N . ILE A 1 993 ? 43.881 15.285 -12.135 1.00 95.94 993 ILE A N 1
ATOM 7597 C CA . ILE A 1 993 ? 44.937 14.545 -12.855 1.00 95.94 993 ILE A CA 1
ATOM 7598 C C . ILE A 1 993 ? 44.793 14.740 -14.371 1.00 95.94 993 ILE A C 1
ATOM 7600 O O . ILE A 1 993 ? 45.765 15.072 -15.052 1.00 95.94 993 ILE A O 1
ATOM 7604 N N . LEU A 1 994 ? 43.572 14.586 -14.894 1.00 96.38 994 LEU A N 1
ATOM 7605 C CA . LEU A 1 994 ? 43.263 14.744 -16.319 1.00 96.38 994 LEU A CA 1
ATOM 7606 C C . LEU A 1 994 ? 43.448 16.188 -16.823 1.00 96.38 994 LEU A C 1
ATOM 7608 O O . LEU A 1 994 ? 43.725 16.388 -18.003 1.00 96.38 994 LEU A O 1
ATOM 7612 N N . ASN A 1 995 ? 43.299 17.189 -15.951 1.00 95.88 995 ASN A N 1
ATOM 7613 C CA . ASN A 1 995 ? 43.388 18.616 -16.284 1.00 95.88 995 ASN A CA 1
ATOM 7614 C C . ASN A 1 995 ? 44.775 19.244 -16.046 1.00 95.88 995 ASN A C 1
ATOM 7616 O O . ASN A 1 995 ? 44.911 20.466 -16.151 1.00 95.88 995 ASN A O 1
ATOM 7620 N N . ARG A 1 996 ? 45.809 18.451 -15.729 1.00 97.06 996 ARG A N 1
ATOM 7621 C CA . ARG A 1 996 ? 47.190 18.955 -15.616 1.00 97.06 996 ARG A CA 1
ATOM 7622 C C . ARG A 1 996 ? 47.622 19.647 -16.922 1.00 97.06 996 ARG A C 1
ATOM 7624 O O . ARG A 1 996 ? 47.274 19.168 -18.000 1.00 97.06 996 ARG A O 1
ATOM 7631 N N . PRO A 1 997 ? 48.390 20.750 -16.872 1.00 95.88 997 PRO A N 1
ATOM 7632 C CA . PRO A 1 997 ? 48.916 21.377 -18.081 1.00 95.88 997 PRO A CA 1
ATOM 7633 C C . PRO A 1 997 ? 49.950 20.465 -18.758 1.00 95.88 997 PRO A C 1
ATOM 7635 O O . PRO A 1 997 ? 50.630 19.684 -18.098 1.00 95.88 997 PRO A O 1
ATOM 7638 N N . THR A 1 998 ? 50.147 20.611 -20.069 1.00 93.75 998 THR A N 1
ATOM 7639 C CA . THR A 1 998 ? 51.125 19.815 -20.844 1.00 93.75 998 THR A CA 1
ATOM 7640 C C . THR A 1 998 ? 52.587 20.029 -20.429 1.00 93.75 998 THR A C 1
ATOM 7642 O O . THR A 1 998 ? 53.463 19.281 -20.853 1.00 93.75 998 THR A O 1
ATOM 7645 N N . THR A 1 999 ? 52.860 21.041 -19.600 1.00 95.50 999 THR A N 1
ATOM 7646 C CA . THR A 1 999 ? 54.165 21.315 -18.981 1.00 95.50 999 THR A CA 1
ATOM 7647 C C . THR A 1 999 ? 54.390 20.570 -17.660 1.00 95.50 999 THR A C 1
ATOM 7649 O O . THR A 1 999 ? 55.479 20.664 -17.099 1.00 95.50 999 THR A O 1
ATOM 7652 N N . ASP A 1 1000 ? 53.378 19.885 -17.123 1.00 96.38 1000 ASP A N 1
ATOM 7653 C CA . ASP A 1 1000 ? 53.490 19.084 -15.901 1.00 96.38 1000 ASP A CA 1
ATOM 7654 C C . ASP A 1 1000 ? 54.252 17.773 -16.198 1.00 96.38 1000 ASP A C 1
ATOM 7656 O O . ASP A 1 1000 ? 53.871 17.048 -17.122 1.00 96.38 1000 ASP A O 1
ATOM 7660 N N . PRO A 1 1001 ? 55.307 17.411 -15.439 1.00 95.69 1001 PRO A N 1
ATOM 7661 C CA . PRO A 1 1001 ? 56.024 16.146 -15.639 1.00 95.69 1001 PRO A CA 1
ATOM 7662 C C . PRO A 1 1001 ? 55.150 14.895 -15.418 1.00 95.69 1001 PRO A C 1
ATOM 7664 O O . PRO A 1 1001 ? 55.503 13.813 -15.883 1.00 95.69 1001 PRO A O 1
ATOM 7667 N N . ARG A 1 1002 ? 54.002 15.026 -14.741 1.00 97.12 1002 ARG A N 1
ATOM 7668 C CA . ARG A 1 1002 ? 52.984 13.980 -14.548 1.00 97.12 1002 ARG A CA 1
ATOM 7669 C C . ARG A 1 1002 ? 51.720 14.256 -15.376 1.00 97.12 1002 ARG A C 1
ATOM 7671 O O . ARG A 1 1002 ? 50.628 13.827 -15.001 1.00 97.12 1002 ARG A O 1
ATOM 7678 N N . HIS A 1 1003 ? 51.828 14.996 -16.480 1.00 97.56 1003 HIS A N 1
ATOM 7679 C CA . HIS A 1 1003 ? 50.750 15.118 -17.465 1.00 97.56 1003 HIS A CA 1
ATOM 7680 C C . HIS A 1 1003 ? 50.299 13.729 -17.957 1.00 97.56 1003 HIS A C 1
ATOM 7682 O O . HIS A 1 1003 ? 51.107 12.811 -18.052 1.00 97.56 1003 HIS A O 1
ATOM 7688 N N . ILE A 1 1004 ? 49.022 13.564 -18.318 1.00 96.38 1004 ILE A N 1
ATOM 7689 C CA . ILE A 1 1004 ? 48.415 12.252 -18.625 1.00 96.38 1004 ILE A CA 1
ATOM 7690 C C . ILE A 1 1004 ? 49.131 11.455 -19.738 1.00 96.38 1004 ILE A C 1
ATOM 7692 O O . ILE A 1 1004 ? 49.051 10.230 -19.790 1.00 96.38 1004 ILE A O 1
ATOM 7696 N N . SER A 1 1005 ? 49.881 12.130 -20.613 1.00 95.75 1005 SER A N 1
ATOM 7697 C CA . SER A 1 1005 ? 50.700 11.501 -21.658 1.00 95.75 1005 SER A CA 1
ATOM 7698 C C . SER A 1 1005 ? 51.995 10.836 -21.160 1.00 95.75 1005 SER A C 1
ATOM 7700 O O . SER A 1 1005 ? 52.661 10.188 -21.965 1.00 95.75 1005 SER A O 1
ATOM 7702 N N . THR A 1 1006 ? 52.391 11.009 -19.892 1.00 96.38 1006 THR A N 1
ATOM 7703 C CA . THR A 1 1006 ? 53.589 10.380 -19.301 1.00 96.38 1006 THR A CA 1
ATOM 7704 C C . THR A 1 1006 ? 53.239 9.089 -18.546 1.00 96.38 1006 THR A C 1
ATOM 7706 O O . THR A 1 1006 ? 52.082 8.909 -18.148 1.00 96.38 1006 THR A O 1
ATOM 7709 N N . PRO A 1 1007 ? 54.199 8.164 -18.336 1.00 94.50 1007 PRO A N 1
ATOM 7710 C CA . PRO A 1 1007 ? 53.973 6.961 -17.530 1.00 94.50 1007 PRO A CA 1
ATOM 7711 C C . PRO A 1 1007 ? 53.487 7.275 -16.108 1.00 94.50 1007 PRO A C 1
ATOM 7713 O O . PRO A 1 1007 ? 52.586 6.612 -15.602 1.00 94.50 1007 PRO A O 1
ATOM 7716 N N . GLU A 1 1008 ? 54.024 8.324 -15.484 1.00 95.81 1008 GLU A N 1
ATOM 7717 C CA . GLU A 1 1008 ? 53.669 8.751 -14.129 1.00 95.81 1008 GLU A CA 1
ATOM 7718 C C . GLU A 1 1008 ? 52.254 9.343 -14.069 1.00 95.81 1008 GLU A C 1
ATOM 7720 O O . GLU A 1 1008 ? 51.507 9.064 -13.133 1.00 95.81 1008 GLU A O 1
ATOM 7725 N N . GLY A 1 1009 ? 51.853 10.126 -15.078 1.00 95.94 1009 GLY A N 1
ATOM 7726 C CA . GLY A 1 1009 ? 50.478 10.623 -15.192 1.00 95.94 1009 GLY A CA 1
ATOM 7727 C C . GLY A 1 1009 ? 49.455 9.504 -15.414 1.00 95.94 1009 GLY A C 1
ATOM 7728 O O . GLY A 1 1009 ? 48.326 9.589 -14.932 1.00 95.94 1009 GLY A O 1
ATOM 7729 N N . TYR A 1 1010 ? 49.858 8.428 -16.092 1.00 96.06 1010 TYR A N 1
ATOM 7730 C CA . TYR A 1 1010 ? 49.020 7.248 -16.306 1.00 96.06 1010 TYR A CA 1
ATOM 7731 C C . TYR A 1 1010 ? 48.906 6.360 -15.057 1.00 96.06 1010 TYR A C 1
ATOM 7733 O O . TYR A 1 1010 ? 47.811 5.920 -14.714 1.00 96.06 1010 TYR A O 1
ATOM 7741 N N . ALA A 1 1011 ? 49.996 6.180 -14.307 1.00 94.81 1011 ALA A N 1
ATOM 7742 C CA . ALA A 1 1011 ? 49.960 5.506 -13.007 1.00 94.81 1011 ALA A CA 1
ATOM 7743 C C . ALA A 1 1011 ? 49.100 6.259 -11.967 1.00 94.81 1011 ALA A C 1
ATOM 7745 O O . ALA A 1 1011 ? 48.515 5.647 -11.070 1.00 94.81 1011 ALA A O 1
ATOM 7746 N N . ASP A 1 1012 ? 48.984 7.586 -12.090 1.00 95.00 1012 ASP A N 1
ATOM 7747 C CA . ASP A 1 1012 ? 48.100 8.389 -11.242 1.00 95.00 1012 ASP A CA 1
ATOM 7748 C C . ASP A 1 1012 ? 46.618 8.138 -11.540 1.00 95.00 1012 ASP A C 1
ATOM 7750 O O . ASP A 1 1012 ? 45.832 7.962 -10.610 1.00 95.00 1012 ASP A O 1
ATOM 7754 N N . ILE A 1 1013 ? 46.216 8.097 -12.817 1.00 95.62 1013 ILE A N 1
ATOM 7755 C CA . ILE A 1 1013 ? 44.796 7.935 -13.169 1.00 95.62 1013 ILE A CA 1
ATOM 7756 C C . ILE A 1 1013 ? 44.270 6.524 -12.862 1.00 95.62 1013 ILE A C 1
ATOM 7758 O O . ILE A 1 1013 ? 43.107 6.374 -12.492 1.00 95.62 1013 ILE A O 1
ATOM 7762 N N . GLN A 1 1014 ? 45.133 5.502 -12.925 1.00 94.25 1014 GLN A N 1
ATOM 7763 C CA . GLN A 1 1014 ? 44.795 4.106 -12.603 1.00 94.25 1014 GLN A CA 1
ATOM 7764 C C . GLN A 1 1014 ? 44.344 3.886 -11.146 1.00 94.25 1014 GLN A C 1
ATOM 7766 O O . GLN A 1 1014 ? 43.726 2.870 -10.852 1.00 94.25 1014 GLN A O 1
ATOM 7771 N N . GLN A 1 1015 ? 44.609 4.832 -10.238 1.00 91.56 1015 GLN A N 1
ATOM 7772 C CA . GLN A 1 1015 ? 44.115 4.796 -8.851 1.00 91.56 1015 GLN A CA 1
ATOM 7773 C C . GLN A 1 1015 ? 42.650 5.251 -8.717 1.00 91.56 1015 GLN A C 1
ATOM 7775 O O . GLN A 1 1015 ? 41.996 4.989 -7.709 1.00 91.56 1015 GLN A O 1
ATOM 7780 N N . TYR A 1 1016 ? 42.131 5.960 -9.721 1.00 94.56 1016 TYR A N 1
ATOM 7781 C CA . TYR A 1 1016 ? 40.798 6.564 -9.683 1.00 94.56 1016 TYR A CA 1
ATOM 7782 C C . TYR A 1 1016 ? 39.859 6.017 -10.756 1.00 94.56 1016 TYR A C 1
ATOM 7784 O O . TYR A 1 1016 ? 38.651 6.144 -10.595 1.00 94.56 1016 TYR A O 1
ATOM 7792 N N . LEU A 1 1017 ? 40.372 5.395 -11.818 1.00 96.12 1017 LEU A N 1
ATOM 7793 C CA . LEU A 1 1017 ? 39.590 4.915 -12.957 1.00 96.12 1017 LEU A CA 1
ATOM 7794 C C . LEU A 1 1017 ? 39.926 3.452 -13.270 1.00 96.12 1017 LEU A C 1
ATOM 7796 O O . LEU A 1 1017 ? 41.090 3.123 -13.503 1.00 96.12 1017 LEU A O 1
ATOM 7800 N N . ASP A 1 1018 ? 38.909 2.589 -13.336 1.00 96.50 1018 ASP A N 1
ATOM 7801 C CA . ASP A 1 1018 ? 39.066 1.215 -13.823 1.00 96.50 1018 ASP A CA 1
ATOM 7802 C C . ASP A 1 1018 ? 39.255 1.269 -15.348 1.00 96.50 1018 ASP A C 1
ATOM 7804 O O . ASP A 1 1018 ? 38.300 1.353 -16.123 1.00 96.50 1018 ASP A O 1
ATOM 7808 N N . ILE A 1 1019 ? 40.519 1.317 -15.783 1.00 97.06 1019 ILE A N 1
ATOM 7809 C CA . ILE A 1 1019 ? 40.875 1.518 -17.193 1.00 97.06 1019 ILE A CA 1
ATOM 7810 C C . ILE A 1 1019 ? 40.262 0.438 -18.111 1.00 97.06 1019 ILE A C 1
ATOM 7812 O O . ILE A 1 1019 ? 39.667 0.822 -19.121 1.00 97.06 1019 ILE A O 1
ATOM 7816 N N . PRO A 1 1020 ? 40.332 -0.878 -17.812 1.00 97.31 1020 PRO A N 1
ATOM 7817 C CA . PRO A 1 1020 ? 39.655 -1.898 -18.616 1.00 97.31 1020 PRO A CA 1
ATOM 7818 C C . PRO A 1 1020 ? 38.133 -1.723 -18.706 1.00 97.31 1020 PRO A C 1
ATOM 7820 O O . PRO A 1 1020 ? 37.583 -1.885 -19.798 1.00 97.31 1020 PRO A O 1
ATOM 7823 N N . ALA A 1 1021 ? 37.452 -1.395 -17.600 1.00 97.25 1021 ALA A N 1
ATOM 7824 C CA . ALA A 1 1021 ? 36.005 -1.170 -17.602 1.00 97.25 1021 ALA A CA 1
ATOM 7825 C C . ALA A 1 1021 ? 35.618 0.082 -18.397 1.00 97.25 1021 ALA A C 1
ATOM 7827 O O . ALA A 1 1021 ? 34.701 0.041 -19.221 1.00 97.25 1021 ALA A O 1
ATOM 7828 N N . PHE A 1 1022 ? 36.361 1.174 -18.212 1.00 98.38 1022 PHE A N 1
ATOM 7829 C CA . PHE A 1 1022 ? 36.163 2.416 -18.950 1.00 98.38 1022 PHE A CA 1
ATOM 7830 C C . PHE A 1 1022 ? 36.374 2.226 -20.457 1.00 98.38 1022 PHE A C 1
ATOM 7832 O O . PHE A 1 1022 ? 35.535 2.645 -21.251 1.00 98.38 1022 PHE A O 1
ATOM 7839 N N . ILE A 1 1023 ? 37.452 1.551 -20.869 1.00 98.75 1023 ILE A N 1
ATOM 7840 C CA . ILE A 1 1023 ? 37.724 1.261 -22.284 1.00 98.75 1023 ILE A CA 1
ATOM 7841 C C . ILE A 1 1023 ? 36.573 0.471 -22.916 1.00 98.75 1023 ILE A C 1
ATOM 7843 O O . ILE A 1 1023 ? 36.108 0.843 -23.993 1.00 98.75 1023 ILE A O 1
ATOM 7847 N N . ASP A 1 1024 ? 36.087 -0.584 -22.259 1.00 98.75 1024 ASP A N 1
ATOM 7848 C CA . ASP A 1 1024 ? 34.979 -1.395 -22.774 1.00 98.75 1024 ASP A CA 1
ATOM 7849 C C . ASP A 1 1024 ? 33.685 -0.575 -22.912 1.00 98.75 1024 ASP A C 1
ATOM 7851 O O . ASP A 1 1024 ? 33.017 -0.643 -23.944 1.00 98.75 1024 ASP A O 1
ATOM 7855 N N . TYR A 1 1025 ? 33.363 0.259 -21.921 1.00 98.44 1025 TYR A N 1
ATOM 7856 C CA . TYR A 1 1025 ? 32.228 1.184 -21.966 1.00 98.44 1025 TYR A CA 1
ATOM 7857 C C . TYR A 1 1025 ? 32.340 2.212 -23.116 1.00 98.44 1025 TYR A C 1
ATOM 7859 O O . TYR A 1 1025 ? 31.354 2.506 -23.802 1.00 98.44 1025 TYR A O 1
ATOM 7867 N N . MET A 1 1026 ? 33.545 2.725 -23.385 1.00 98.50 1026 MET A N 1
ATOM 7868 C CA . MET A 1 1026 ? 33.799 3.615 -24.524 1.00 98.50 1026 MET A CA 1
ATOM 7869 C C . MET A 1 1026 ? 33.653 2.871 -25.860 1.00 98.50 1026 MET A C 1
ATOM 7871 O O . MET A 1 1026 ? 32.993 3.367 -26.773 1.00 98.50 1026 MET A O 1
ATOM 7875 N N . ILE A 1 1027 ? 34.208 1.657 -25.967 1.00 98.75 1027 ILE A N 1
ATOM 7876 C CA . ILE A 1 1027 ? 34.071 0.789 -27.145 1.00 98.75 1027 ILE A CA 1
ATOM 7877 C C . ILE A 1 1027 ? 32.595 0.475 -27.423 1.00 98.75 1027 ILE A C 1
ATOM 7879 O O . ILE A 1 1027 ? 32.189 0.539 -28.582 1.00 98.75 1027 ILE A O 1
ATOM 7883 N N . LEU A 1 1028 ? 31.785 0.197 -26.395 1.00 98.62 1028 LEU A N 1
ATOM 7884 C CA . LEU A 1 1028 ? 30.342 -0.011 -26.528 1.00 98.62 1028 LEU A CA 1
ATOM 7885 C C . LEU A 1 1028 ? 29.652 1.212 -27.144 1.00 98.62 1028 LEU A C 1
ATOM 7887 O O . LEU A 1 1028 ? 28.969 1.069 -28.154 1.00 98.62 1028 LEU A O 1
ATOM 7891 N N . ASN A 1 1029 ? 29.853 2.415 -26.598 1.00 98.06 1029 ASN A N 1
ATOM 7892 C CA . ASN A 1 1029 ? 29.205 3.628 -27.115 1.00 98.06 1029 ASN A CA 1
ATOM 7893 C C . ASN A 1 1029 ? 29.657 3.979 -28.544 1.00 98.06 1029 ASN A C 1
ATOM 7895 O O . ASN A 1 1029 ? 28.842 4.394 -29.374 1.00 98.06 1029 ASN A O 1
ATOM 7899 N N . PHE A 1 1030 ? 30.934 3.751 -28.869 1.00 98.12 1030 PHE A N 1
ATOM 7900 C CA . PHE A 1 1030 ? 31.454 3.904 -30.230 1.00 98.12 1030 PHE A CA 1
ATOM 7901 C C . PHE A 1 1030 ? 30.872 2.860 -31.191 1.00 98.12 1030 PHE A C 1
ATOM 7903 O O . PHE A 1 1030 ? 30.431 3.221 -32.283 1.00 98.12 1030 PHE A O 1
ATOM 7910 N N . TYR A 1 1031 ? 30.801 1.588 -30.785 1.00 98.62 1031 TYR A N 1
ATOM 7911 C CA . TYR A 1 1031 ? 30.187 0.528 -31.583 1.00 98.62 1031 TYR A CA 1
ATOM 7912 C C . TYR A 1 1031 ? 28.699 0.792 -31.802 1.00 98.62 1031 TYR A C 1
ATOM 7914 O O . TYR A 1 1031 ? 28.237 0.743 -32.934 1.00 98.62 1031 TYR A O 1
ATOM 7922 N N . ALA A 1 1032 ? 27.956 1.137 -30.755 1.00 97.69 1032 ALA A N 1
ATOM 7923 C CA . ALA A 1 1032 ? 26.523 1.400 -30.817 1.00 97.69 1032 ALA A CA 1
ATOM 7924 C C . ALA A 1 1032 ? 26.183 2.681 -31.608 1.00 97.69 1032 ALA A C 1
ATOM 7926 O O . ALA A 1 1032 ? 25.094 2.785 -32.170 1.00 97.69 1032 ALA A O 1
ATOM 7927 N N . GLY A 1 1033 ? 27.122 3.632 -31.697 1.00 96.81 1033 GLY A N 1
ATOM 7928 C CA . GLY A 1 1033 ? 26.928 4.904 -32.399 1.00 96.81 1033 GLY A CA 1
ATOM 7929 C C . GLY A 1 1033 ? 26.036 5.870 -31.620 1.00 96.81 1033 GLY A C 1
ATOM 7930 O O . GLY A 1 1033 ? 25.159 6.486 -32.209 1.00 96.81 1033 GLY A O 1
ATOM 7931 N N . ASN A 1 1034 ? 26.230 5.963 -30.300 1.00 95.88 1034 ASN A N 1
ATOM 7932 C CA . ASN A 1 1034 ? 25.308 6.665 -29.405 1.00 95.88 1034 ASN A CA 1
ATOM 7933 C C . ASN A 1 1034 ? 25.246 8.181 -29.676 1.00 95.88 1034 ASN A C 1
ATOM 7935 O O . ASN A 1 1034 ? 26.246 8.889 -29.513 1.00 95.88 1034 ASN A O 1
ATOM 7939 N N . TRP A 1 1035 ? 24.077 8.665 -30.103 1.00 93.12 1035 TRP A N 1
ATOM 7940 C CA . TRP A 1 1035 ? 23.832 10.073 -30.434 1.00 93.12 1035 TRP A CA 1
ATOM 7941 C C . TRP A 1 1035 ? 23.447 10.937 -29.234 1.00 93.12 1035 TRP A C 1
ATOM 7943 O O . TRP A 1 1035 ? 23.695 12.139 -29.275 1.00 93.12 1035 TRP A O 1
ATOM 7953 N N . ASP A 1 1036 ? 22.872 10.341 -28.192 1.00 89.94 1036 ASP A N 1
ATOM 7954 C CA . ASP A 1 1036 ? 22.351 11.038 -27.007 1.00 89.94 1036 ASP A CA 1
ATOM 7955 C C . ASP A 1 1036 ? 23.284 10.776 -25.818 1.00 89.94 1036 ASP A C 1
ATOM 7957 O O . ASP A 1 1036 ? 22.941 10.124 -24.839 1.00 89.94 1036 ASP A O 1
ATOM 7961 N N . TRP A 1 1037 ? 24.549 11.149 -26.022 1.00 93.00 1037 TRP A N 1
ATOM 7962 C CA . TRP A 1 1037 ? 25.721 10.831 -25.201 1.00 93.00 1037 TRP A CA 1
ATOM 7963 C C . TRP A 1 1037 ? 26.881 11.714 -25.698 1.00 93.00 1037 TRP A C 1
ATOM 7965 O O . TRP A 1 1037 ? 26.999 11.915 -26.908 1.00 93.00 1037 TRP A O 1
ATOM 7975 N N . SER A 1 1038 ? 27.769 12.261 -24.866 1.00 91.50 1038 SER A N 1
ATOM 7976 C CA . SER A 1 1038 ? 28.217 11.778 -23.550 1.00 91.50 1038 SER A CA 1
ATOM 7977 C C . SER A 1 1038 ? 27.946 12.704 -22.368 1.00 91.50 1038 SER A C 1
ATOM 7979 O O . SER A 1 1038 ? 28.179 12.303 -21.232 1.00 91.50 1038 SER A O 1
ATOM 7981 N N . ASN A 1 1039 ? 27.446 13.914 -22.607 1.00 89.25 1039 ASN A N 1
ATOM 7982 C CA . ASN A 1 1039 ? 27.022 14.831 -21.546 1.00 89.25 1039 ASN A CA 1
ATOM 7983 C C . ASN A 1 1039 ? 25.728 14.412 -20.823 1.00 89.25 1039 ASN A C 1
ATOM 7985 O O . ASN A 1 1039 ? 25.293 15.124 -19.926 1.00 89.25 1039 ASN A O 1
ATOM 7989 N N . HIS A 1 1040 ? 25.139 13.281 -21.227 1.00 89.75 1040 HIS A N 1
ATOM 7990 C CA . HIS A 1 1040 ? 24.023 12.593 -20.587 1.00 89.75 1040 HIS A CA 1
ATOM 7991 C C . HIS A 1 1040 ? 24.182 11.061 -20.766 1.00 89.75 1040 HIS A C 1
ATOM 7993 O O . HIS A 1 1040 ? 25.077 10.599 -21.482 1.00 89.75 1040 HIS A O 1
ATOM 7999 N N . ASN A 1 1041 ? 23.267 10.284 -20.174 1.00 91.50 1041 ASN A N 1
ATOM 8000 C CA . ASN A 1 1041 ? 23.022 8.853 -20.409 1.00 91.50 1041 ASN A CA 1
ATOM 8001 C C . ASN A 1 1041 ? 24.160 7.885 -20.000 1.00 91.50 1041 ASN A C 1
ATOM 8003 O O . ASN A 1 1041 ? 24.621 7.039 -20.773 1.00 91.50 1041 ASN A O 1
ATOM 8007 N N . TRP A 1 1042 ? 24.606 8.000 -18.742 1.00 93.94 1042 TRP A N 1
ATOM 8008 C CA . TRP A 1 1042 ? 25.520 7.067 -18.062 1.00 93.94 1042 TRP A CA 1
ATOM 8009 C C . TRP A 1 1042 ? 25.444 7.189 -16.533 1.00 93.94 1042 TRP A C 1
ATOM 8011 O O . TRP A 1 1042 ? 24.855 8.132 -16.017 1.00 93.94 1042 TRP A O 1
ATOM 8021 N N . TYR A 1 1043 ? 26.053 6.235 -15.827 1.00 95.75 1043 TYR A N 1
ATOM 8022 C CA . TYR A 1 1043 ? 26.386 6.311 -14.395 1.00 95.75 1043 TYR A CA 1
ATOM 8023 C C . TYR A 1 1043 ? 27.847 5.896 -14.195 1.00 95.75 1043 TYR A C 1
ATOM 8025 O O . TYR A 1 1043 ? 28.388 5.161 -15.026 1.00 95.75 1043 TYR A O 1
ATOM 8033 N N . ALA A 1 1044 ? 28.485 6.323 -13.107 1.00 95.69 1044 ALA A N 1
ATOM 8034 C CA . ALA A 1 1044 ? 29.786 5.816 -12.687 1.00 95.69 1044 ALA A CA 1
ATOM 8035 C C . ALA A 1 1044 ? 29.849 5.593 -11.172 1.00 95.69 1044 ALA A C 1
ATOM 8037 O O . ALA A 1 1044 ? 29.525 6.498 -10.411 1.00 95.69 1044 ALA A O 1
ATOM 8038 N N . ALA A 1 1045 ? 30.321 4.422 -10.735 1.00 95.38 1045 ALA A N 1
ATOM 8039 C CA . ALA A 1 1045 ? 30.471 4.092 -9.314 1.00 95.38 1045 ALA A CA 1
ATOM 8040 C C . ALA A 1 1045 ? 31.914 3.712 -8.958 1.00 95.38 1045 ALA A C 1
ATOM 8042 O O . ALA A 1 1045 ? 32.607 3.072 -9.754 1.00 95.38 1045 ALA A O 1
ATOM 8043 N N . ARG A 1 1046 ? 32.353 4.082 -7.750 1.00 94.12 1046 ARG A N 1
ATOM 8044 C CA . ARG A 1 1046 ? 33.647 3.705 -7.156 1.00 94.12 1046 ARG A CA 1
ATOM 8045 C C . ARG A 1 1046 ? 33.482 3.392 -5.675 1.00 94.12 1046 ARG A C 1
ATOM 8047 O O . ARG A 1 1046 ? 32.888 4.187 -4.948 1.00 94.12 1046 ARG A O 1
ATOM 8054 N N . ARG A 1 1047 ? 34.099 2.308 -5.195 1.00 92.06 1047 ARG A N 1
ATOM 8055 C CA . ARG A 1 1047 ? 34.227 2.067 -3.755 1.00 92.06 1047 ARG A CA 1
ATOM 8056 C C . ARG A 1 1047 ? 35.343 2.937 -3.182 1.00 92.06 1047 ARG A C 1
ATOM 8058 O O . ARG A 1 1047 ? 36.529 2.658 -3.360 1.00 92.06 1047 ARG A O 1
ATOM 8065 N N . SER A 1 1048 ? 34.957 4.019 -2.516 1.00 88.25 1048 SER A N 1
ATOM 8066 C CA . SER A 1 1048 ? 35.882 5.023 -1.978 1.00 88.25 1048 SER A CA 1
ATOM 8067 C C . SER A 1 1048 ? 36.126 4.886 -0.479 1.00 88.25 1048 SER A C 1
ATOM 8069 O O . SER A 1 1048 ? 37.014 5.560 0.048 1.00 88.25 1048 SER A O 1
ATOM 8071 N N . ARG A 1 1049 ? 35.351 4.054 0.223 1.00 86.81 1049 ARG A N 1
ATOM 8072 C CA . ARG A 1 1049 ? 35.479 3.803 1.664 1.00 86.81 1049 ARG A CA 1
ATOM 8073 C C . ARG A 1 1049 ? 35.403 2.299 1.981 1.00 86.81 1049 ARG A C 1
ATOM 8075 O O . ARG A 1 1049 ? 35.030 1.493 1.129 1.00 86.81 1049 ARG A O 1
ATOM 8082 N N . VAL A 1 1050 ? 35.827 1.931 3.188 1.00 83.81 1050 VAL A N 1
ATOM 8083 C CA . VAL A 1 1050 ? 35.507 0.655 3.843 1.00 83.81 1050 VAL A CA 1
ATOM 8084 C C . VAL A 1 1050 ? 35.051 0.974 5.259 1.00 83.81 1050 VAL A C 1
ATOM 8086 O O . VAL A 1 1050 ? 35.820 1.561 6.024 1.00 83.81 1050 VAL A O 1
ATOM 8089 N N . ASN A 1 1051 ? 33.817 0.609 5.607 1.00 77.44 1051 ASN A N 1
ATOM 8090 C CA . ASN A 1 1051 ? 33.179 0.956 6.882 1.00 77.44 1051 ASN A CA 1
ATOM 8091 C C . ASN A 1 1051 ? 33.255 2.476 7.150 1.00 77.44 1051 ASN A C 1
ATOM 8093 O O . ASN A 1 1051 ? 33.618 2.919 8.242 1.00 77.44 1051 ASN A O 1
ATOM 8097 N N . GLY A 1 1052 ? 33.031 3.290 6.111 1.00 73.81 1052 GLY A N 1
ATOM 8098 C CA . GLY A 1 1052 ? 33.129 4.754 6.179 1.00 73.81 1052 GLY A CA 1
ATOM 8099 C C . GLY A 1 1052 ? 34.554 5.338 6.180 1.00 73.81 1052 GLY A C 1
ATOM 8100 O O . GLY A 1 1052 ? 34.712 6.541 5.963 1.00 73.81 1052 GLY A O 1
ATOM 8101 N N . VAL A 1 1053 ? 35.606 4.529 6.353 1.00 77.62 1053 VAL A N 1
ATOM 8102 C CA . VAL A 1 1053 ? 37.007 4.991 6.312 1.00 77.62 1053 VAL A CA 1
ATOM 8103 C C . VAL A 1 1053 ? 37.465 5.145 4.856 1.00 77.62 1053 VAL A C 1
ATOM 8105 O O . VAL A 1 1053 ? 37.388 4.167 4.117 1.00 77.62 1053 VAL A O 1
ATOM 8108 N N . PRO A 1 1054 ? 37.971 6.314 4.410 1.00 81.56 1054 PRO A N 1
ATOM 8109 C CA . PRO A 1 1054 ? 38.436 6.500 3.034 1.00 81.56 1054 PRO A CA 1
ATOM 8110 C C . PRO A 1 1054 ? 39.565 5.542 2.637 1.00 81.56 1054 PRO A C 1
ATOM 8112 O O . PRO A 1 1054 ? 40.549 5.386 3.361 1.00 81.56 1054 PRO A O 1
ATOM 8115 N N . VAL A 1 1055 ? 39.450 4.950 1.448 1.00 80.38 1055 VAL A N 1
ATOM 8116 C CA . VAL A 1 1055 ? 40.421 4.006 0.885 1.00 80.38 1055 VAL A CA 1
ATOM 8117 C C . VAL A 1 1055 ? 40.700 4.279 -0.596 1.00 80.38 1055 VAL A C 1
ATOM 8119 O O . VAL A 1 1055 ? 39.982 5.006 -1.285 1.00 80.38 1055 VAL A O 1
ATOM 8122 N N . ASN A 1 1056 ? 41.766 3.658 -1.098 1.00 75.00 1056 ASN A N 1
ATOM 8123 C CA . ASN A 1 1056 ? 42.168 3.703 -2.499 1.00 75.00 1056 ASN A CA 1
ATOM 8124 C C . ASN A 1 1056 ? 42.357 2.271 -3.030 1.00 75.00 1056 ASN A C 1
ATOM 8126 O O . ASN A 1 1056 ? 43.478 1.851 -3.305 1.00 75.00 1056 ASN A O 1
ATOM 8130 N N . ILE A 1 1057 ? 41.263 1.501 -3.050 1.00 72.56 1057 ILE A N 1
ATOM 8131 C CA . ILE A 1 1057 ? 41.251 0.072 -3.427 1.00 72.56 1057 ILE A CA 1
ATOM 8132 C C . ILE A 1 1057 ? 40.617 -0.202 -4.793 1.00 72.56 1057 ILE A C 1
ATOM 8134 O O . ILE A 1 1057 ? 40.760 -1.309 -5.300 1.00 72.56 1057 ILE A O 1
ATOM 8138 N N . ASP A 1 1058 ? 39.911 0.773 -5.371 1.00 82.06 1058 ASP A N 1
ATOM 8139 C CA . ASP A 1 1058 ? 39.127 0.584 -6.591 1.00 82.06 1058 ASP A CA 1
ATOM 8140 C C . ASP A 1 1058 ? 39.047 1.868 -7.438 1.00 82.06 1058 ASP A C 1
ATOM 8142 O O . ASP A 1 1058 ? 39.306 2.973 -6.949 1.00 82.06 1058 ASP A O 1
ATOM 8146 N N . GLY A 1 1059 ? 38.678 1.727 -8.712 1.00 91.75 1059 GLY A N 1
ATOM 8147 C CA . GLY A 1 1059 ? 38.479 2.825 -9.660 1.00 91.75 1059 GLY A CA 1
ATOM 8148 C C . GLY A 1 1059 ? 37.014 2.995 -10.071 1.00 91.75 1059 GLY A C 1
ATOM 8149 O O . GLY A 1 1059 ? 36.202 2.088 -9.911 1.00 91.75 1059 GLY A O 1
ATOM 8150 N N . PHE A 1 1060 ? 36.667 4.157 -10.632 1.00 95.56 1060 PHE A N 1
ATOM 8151 C CA . PHE A 1 1060 ? 35.350 4.382 -11.229 1.00 95.56 1060 PHE A CA 1
ATOM 8152 C C . PHE A 1 1060 ? 35.098 3.400 -12.380 1.00 95.56 1060 PHE A C 1
ATOM 8154 O O . PHE A 1 1060 ? 35.908 3.300 -13.306 1.00 95.56 1060 PHE A O 1
ATOM 8161 N N . ARG A 1 1061 ? 33.949 2.720 -12.342 1.00 95.81 1061 ARG A N 1
ATOM 8162 C CA . ARG A 1 1061 ? 33.393 1.922 -13.446 1.00 95.81 1061 ARG A CA 1
ATOM 8163 C C . ARG A 1 1061 ? 32.192 2.646 -14.026 1.00 95.81 1061 ARG A C 1
ATOM 8165 O O . ARG A 1 1061 ? 31.369 3.132 -13.262 1.00 95.81 1061 ARG A O 1
ATOM 8172 N N . PHE A 1 1062 ? 32.096 2.708 -15.353 1.00 96.44 1062 PHE A N 1
ATOM 8173 C CA . PHE A 1 1062 ? 31.015 3.401 -16.060 1.00 96.44 1062 PHE A CA 1
ATOM 8174 C C . PHE A 1 1062 ? 29.971 2.413 -16.585 1.00 96.44 1062 PHE A C 1
ATOM 8176 O O . PHE A 1 1062 ? 30.320 1.381 -17.159 1.00 96.44 1062 PHE A O 1
ATOM 8183 N N . PHE A 1 1063 ? 28.694 2.755 -16.445 1.00 95.94 1063 PHE A N 1
ATOM 8184 C CA . PHE A 1 1063 ? 27.550 1.925 -16.816 1.00 95.94 1063 PHE A CA 1
ATOM 8185 C C . PHE A 1 1063 ? 26.715 2.609 -17.899 1.00 95.94 1063 PHE A C 1
ATOM 8187 O O . PHE A 1 1063 ? 26.440 3.808 -17.824 1.00 95.94 1063 PHE A O 1
ATOM 8194 N N . SER A 1 1064 ? 26.296 1.844 -18.909 1.00 94.12 1064 SER A N 1
ATOM 8195 C CA . SER A 1 1064 ? 25.377 2.338 -19.937 1.00 94.12 1064 SER A CA 1
ATOM 8196 C C . SER A 1 1064 ? 23.959 2.484 -19.372 1.00 94.12 1064 SER A C 1
ATOM 8198 O O . SER A 1 1064 ? 23.390 1.538 -18.819 1.00 94.12 1064 SER A O 1
ATOM 8200 N N . PHE A 1 1065 ? 23.376 3.670 -19.524 1.00 92.56 1065 PHE A N 1
ATOM 8201 C CA . PHE A 1 1065 ? 22.037 3.999 -19.044 1.00 92.56 1065 PHE A CA 1
ATOM 8202 C C . PHE A 1 1065 ? 21.318 4.854 -20.086 1.00 92.56 1065 PHE A C 1
ATOM 8204 O O . PHE A 1 1065 ? 21.951 5.701 -20.698 1.00 92.56 1065 PHE A O 1
ATOM 8211 N N . ASP A 1 1066 ? 20.021 4.636 -20.290 1.00 90.75 1066 ASP A N 1
ATOM 8212 C CA . ASP A 1 1066 ? 19.198 5.385 -21.249 1.00 90.75 1066 ASP A CA 1
ATOM 8213 C C . ASP A 1 1066 ? 19.733 5.407 -22.698 1.00 90.75 1066 ASP A C 1
ATOM 8215 O O . ASP A 1 1066 ? 19.621 6.384 -23.436 1.00 90.75 1066 ASP A O 1
ATOM 8219 N N . ALA A 1 1067 ? 20.321 4.290 -23.135 1.00 92.69 1067 ALA A N 1
ATOM 8220 C CA . ALA A 1 1067 ? 20.908 4.160 -24.467 1.00 92.69 1067 ALA A CA 1
ATOM 8221 C C . ALA A 1 1067 ? 19.841 3.877 -25.548 1.00 92.69 1067 ALA A C 1
ATOM 8223 O O . ALA A 1 1067 ? 19.886 2.856 -26.228 1.00 92.69 1067 ALA A O 1
ATOM 8224 N N . GLU A 1 1068 ? 18.853 4.764 -25.709 1.00 91.62 1068 GLU A N 1
ATOM 8225 C CA . GLU A 1 1068 ? 17.766 4.614 -26.697 1.00 91.62 1068 GLU A CA 1
ATOM 8226 C C . GLU A 1 1068 ? 18.175 5.053 -28.121 1.00 91.62 1068 GLU A C 1
ATOM 8228 O O . GLU A 1 1068 ? 17.714 4.478 -29.116 1.00 91.62 1068 GLU A O 1
ATOM 8233 N N . ARG A 1 1069 ? 19.073 6.045 -28.231 1.00 94.31 1069 ARG A N 1
ATOM 8234 C CA . ARG A 1 1069 ? 19.537 6.684 -29.485 1.00 94.31 1069 ARG A CA 1
ATOM 8235 C C . ARG A 1 1069 ? 20.815 6.032 -30.043 1.00 94.31 1069 ARG A C 1
ATOM 8237 O O . ARG A 1 1069 ? 21.825 6.692 -30.306 1.00 94.31 1069 ARG A O 1
ATOM 8244 N N . ILE A 1 1070 ? 20.767 4.707 -30.185 1.00 96.44 1070 ILE A N 1
ATOM 8245 C CA . ILE A 1 1070 ? 21.837 3.842 -30.712 1.00 96.44 1070 ILE A CA 1
ATOM 8246 C C . ILE A 1 1070 ? 21.350 3.004 -31.903 1.00 96.44 1070 ILE A C 1
ATOM 8248 O O . ILE A 1 1070 ? 20.156 2.928 -32.177 1.00 96.44 1070 ILE A O 1
ATOM 8252 N N . LEU A 1 1071 ? 22.279 2.328 -32.588 1.00 96.75 1071 LEU A N 1
ATOM 8253 C CA . LEU A 1 1071 ? 22.024 1.403 -33.705 1.00 96.75 1071 LEU A CA 1
ATOM 8254 C C . LEU A 1 1071 ? 21.412 2.061 -34.966 1.00 96.75 1071 LEU A C 1
ATOM 8256 O O . LEU A 1 1071 ? 21.004 1.388 -35.913 1.00 96.75 1071 LEU A O 1
ATOM 8260 N N . GLU A 1 1072 ? 21.396 3.391 -35.044 1.00 95.56 1072 GLU A N 1
ATOM 8261 C CA . GLU A 1 1072 ? 20.710 4.124 -36.113 1.00 95.56 1072 GLU A CA 1
ATOM 8262 C C . GLU A 1 1072 ? 21.464 4.065 -37.448 1.00 95.56 1072 GLU A C 1
ATOM 8264 O O . GLU A 1 1072 ? 20.980 3.456 -38.409 1.00 95.56 1072 GLU A O 1
ATOM 8269 N N . GLY A 1 1073 ? 22.656 4.655 -37.535 1.00 95.81 1073 GLY A N 1
ATOM 8270 C CA . GLY A 1 1073 ? 23.479 4.674 -38.741 1.00 95.81 1073 GLY A CA 1
ATOM 8271 C C . GLY A 1 1073 ? 24.666 3.714 -38.661 1.00 95.81 1073 GLY A C 1
ATOM 8272 O O . GLY A 1 1073 ? 25.491 3.764 -37.751 1.00 95.81 1073 GLY A O 1
ATOM 8273 N N . VAL A 1 1074 ? 24.821 2.859 -39.677 1.00 97.06 1074 VAL A N 1
ATOM 8274 C CA . VAL A 1 1074 ? 25.962 1.925 -39.770 1.00 97.06 1074 VAL A CA 1
ATOM 8275 C C . VAL A 1 1074 ? 27.317 2.648 -39.833 1.00 97.06 1074 VAL A C 1
ATOM 8277 O O . VAL A 1 1074 ? 28.335 2.090 -39.429 1.00 97.06 1074 VAL A O 1
ATOM 8280 N N . SER A 1 1075 ? 27.326 3.906 -40.285 1.00 96.94 1075 SER A N 1
ATOM 8281 C CA . SER A 1 1075 ? 28.493 4.789 -40.402 1.00 96.94 1075 SER A CA 1
ATOM 8282 C C . SER A 1 1075 ? 28.730 5.712 -39.204 1.00 96.94 1075 SER A C 1
ATOM 8284 O O . SER A 1 1075 ? 29.728 6.431 -39.207 1.00 96.94 1075 SER A O 1
ATOM 8286 N N . ASP A 1 1076 ? 27.855 5.713 -38.193 1.00 96.69 1076 ASP A N 1
ATOM 8287 C CA . ASP A 1 1076 ? 27.896 6.692 -37.100 1.00 96.69 1076 ASP A CA 1
ATOM 8288 C C . ASP A 1 1076 ? 29.229 6.617 -36.350 1.00 96.69 1076 ASP A C 1
ATOM 8290 O O . ASP A 1 1076 ? 29.686 5.528 -35.989 1.00 96.69 1076 ASP A O 1
ATOM 8294 N N . ASN A 1 1077 ? 29.885 7.761 -36.157 1.00 95.94 1077 ASN A N 1
ATOM 8295 C CA . ASN A 1 1077 ? 31.224 7.846 -35.582 1.00 95.94 1077 ASN A CA 1
ATOM 8296 C C . ASN A 1 1077 ? 31.218 8.810 -34.394 1.00 95.94 1077 ASN A C 1
ATOM 8298 O O . ASN A 1 1077 ? 30.945 9.998 -34.555 1.00 95.94 1077 ASN A O 1
ATOM 8302 N N . ARG A 1 1078 ? 31.546 8.298 -33.205 1.00 94.62 1078 ARG A N 1
ATOM 8303 C CA . ARG A 1 1078 ? 31.646 9.085 -31.964 1.00 94.62 1078 ARG A CA 1
ATOM 8304 C C . ARG A 1 1078 ? 33.079 9.125 -31.400 1.00 94.62 1078 ARG A C 1
ATOM 8306 O O . ARG A 1 1078 ? 33.312 9.726 -30.359 1.00 94.62 1078 ARG A O 1
ATOM 8313 N N . THR A 1 1079 ? 34.062 8.549 -32.106 1.00 94.69 1079 THR A N 1
ATOM 8314 C CA . THR A 1 1079 ? 35.462 8.381 -31.639 1.00 94.69 1079 THR A CA 1
ATOM 8315 C C . THR A 1 1079 ? 36.261 9.684 -31.481 1.00 94.69 1079 THR A C 1
ATOM 8317 O O . THR A 1 1079 ? 37.353 9.686 -30.902 1.00 94.69 1079 THR A O 1
ATOM 8320 N N . THR A 1 1080 ? 35.735 10.798 -31.995 1.00 93.50 1080 THR A N 1
ATOM 8321 C CA . THR A 1 1080 ? 36.325 12.146 -31.920 1.00 93.50 1080 THR A CA 1
ATOM 8322 C C . THR A 1 1080 ? 35.482 13.123 -31.094 1.00 93.50 1080 THR A C 1
ATOM 8324 O O . THR A 1 1080 ? 35.737 14.321 -31.150 1.00 93.50 1080 THR A O 1
ATOM 8327 N N . LEU A 1 1081 ? 34.457 12.646 -30.374 1.00 94.00 1081 LEU A N 1
ATOM 8328 C CA . LEU A 1 1081 ? 33.684 13.478 -29.447 1.00 94.00 1081 LEU A CA 1
ATOM 8329 C C . LEU A 1 1081 ? 34.574 13.895 -28.264 1.00 94.00 1081 LEU A C 1
ATOM 8331 O O . LEU A 1 1081 ? 35.324 13.061 -27.755 1.00 94.00 1081 LEU A O 1
ATOM 8335 N N . ASP A 1 1082 ? 34.501 15.160 -27.853 1.00 94.12 1082 ASP A N 1
ATOM 8336 C CA . ASP A 1 1082 ? 35.330 15.745 -26.789 1.00 94.12 1082 ASP A CA 1
ATOM 8337 C C . ASP A 1 1082 ? 34.495 16.701 -25.923 1.00 94.12 1082 ASP A C 1
ATOM 8339 O O . ASP A 1 1082 ? 34.542 17.924 -26.061 1.00 94.12 1082 ASP A O 1
ATOM 8343 N N . GLU A 1 1083 ? 33.648 16.133 -25.068 1.00 94.06 1083 GLU A N 1
ATOM 8344 C CA . GLU A 1 1083 ? 32.816 16.897 -24.140 1.00 94.06 1083 GLU A CA 1
ATOM 8345 C C . GLU A 1 1083 ? 33.521 16.960 -22.780 1.00 94.06 1083 GLU A C 1
ATOM 8347 O O . GLU A 1 1083 ? 33.636 15.970 -22.051 1.00 94.06 1083 GLU A O 1
ATOM 8352 N N . SER A 1 1084 ? 34.047 18.141 -22.447 1.00 90.44 1084 SER A N 1
ATOM 8353 C CA . SER A 1 1084 ? 34.833 18.357 -21.228 1.00 90.44 1084 SER A CA 1
ATOM 8354 C C . SER A 1 1084 ? 34.017 18.086 -19.962 1.00 90.44 1084 SER A C 1
ATOM 8356 O O . SER A 1 1084 ? 32.968 18.688 -19.765 1.00 90.44 1084 SER A O 1
ATOM 8358 N N . GLY A 1 1085 ? 34.554 17.244 -19.074 1.00 86.56 1085 GLY A N 1
ATOM 8359 C CA . GLY A 1 1085 ? 33.897 16.821 -17.828 1.00 86.56 1085 GLY A CA 1
ATOM 8360 C C . GLY A 1 1085 ? 33.133 15.499 -17.945 1.00 86.56 1085 GLY A C 1
ATOM 8361 O O . GLY A 1 1085 ? 32.782 14.916 -16.926 1.00 86.56 1085 GLY A O 1
ATOM 8362 N N . TYR A 1 1086 ? 32.957 14.990 -19.165 1.00 94.50 1086 TYR A N 1
ATOM 8363 C CA . TYR A 1 1086 ? 32.157 13.806 -19.472 1.00 94.50 1086 TYR A CA 1
ATOM 8364 C C . TYR A 1 1086 ? 33.028 12.668 -20.039 1.00 94.50 1086 TYR A C 1
ATOM 8366 O O . TYR A 1 1086 ? 34.202 12.895 -20.361 1.00 94.50 1086 TYR A O 1
ATOM 8374 N N . PRO A 1 1087 ? 32.501 11.435 -20.192 1.00 96.44 1087 PRO A N 1
ATOM 8375 C CA . PRO A 1 1087 ? 33.296 10.280 -20.606 1.00 96.44 1087 PRO A CA 1
ATOM 8376 C C . PRO A 1 1087 ? 34.066 10.471 -21.916 1.00 96.44 1087 PRO A C 1
ATOM 8378 O O . PRO A 1 1087 ? 35.204 10.017 -22.027 1.00 96.44 1087 PRO A O 1
ATOM 8381 N N . SER A 1 1088 ? 33.506 11.189 -22.896 1.00 96.06 1088 SER A N 1
ATOM 8382 C CA . SER A 1 1088 ? 34.220 11.461 -24.148 1.00 96.06 1088 SER A CA 1
ATOM 8383 C C . SER A 1 1088 ? 35.453 12.355 -23.949 1.00 96.06 1088 SER A C 1
ATOM 8385 O O . SER A 1 1088 ? 36.526 12.017 -24.449 1.00 96.06 1088 SER A O 1
ATOM 8387 N N . GLY A 1 1089 ? 35.363 13.419 -23.143 1.00 96.19 1089 GLY A N 1
ATOM 8388 C CA . GLY A 1 1089 ? 36.507 14.278 -22.818 1.00 96.19 1089 GLY A CA 1
ATOM 8389 C C . GLY A 1 1089 ? 37.533 13.622 -21.884 1.00 96.19 1089 GLY A C 1
ATOM 8390 O O . GLY A 1 1089 ? 38.735 13.860 -22.019 1.00 96.19 1089 GLY A O 1
ATOM 8391 N N . ILE A 1 1090 ? 37.098 12.740 -20.973 1.00 97.19 1090 ILE A N 1
ATOM 8392 C CA . ILE A 1 1090 ? 38.005 11.864 -20.203 1.00 97.19 1090 ILE A CA 1
ATOM 8393 C C . ILE A 1 1090 ? 38.807 10.981 -21.174 1.00 97.19 1090 ILE A C 1
ATOM 8395 O O . ILE A 1 1090 ? 40.037 10.904 -21.096 1.00 97.19 1090 ILE A O 1
ATOM 8399 N N . PHE A 1 1091 ? 38.123 10.372 -22.145 1.00 97.81 1091 PHE A N 1
ATOM 8400 C CA . PHE A 1 1091 ? 38.732 9.516 -23.156 1.00 97.81 1091 PHE A CA 1
ATOM 8401 C C . PHE A 1 1091 ? 39.729 10.252 -24.066 1.00 97.81 1091 PHE A C 1
ATOM 8403 O O . PHE A 1 1091 ? 40.829 9.737 -24.272 1.00 97.81 1091 PHE A O 1
ATOM 8410 N N . GLN A 1 1092 ? 39.416 11.452 -24.579 1.00 96.50 1092 GLN A N 1
ATOM 8411 C CA . GLN A 1 1092 ? 40.363 12.180 -25.444 1.00 96.50 1092 GLN A CA 1
ATOM 8412 C C . GLN A 1 1092 ? 41.655 12.578 -24.711 1.00 96.50 1092 GLN A C 1
ATOM 8414 O O . GLN A 1 1092 ? 42.717 12.624 -25.332 1.00 96.50 1092 GLN A O 1
ATOM 8419 N N . LYS A 1 1093 ? 41.600 12.798 -23.391 1.00 96.25 1093 LYS A N 1
ATOM 8420 C CA . LYS A 1 1093 ? 42.790 13.056 -22.562 1.00 96.25 1093 LYS A CA 1
ATOM 8421 C C . LYS A 1 1093 ? 43.617 11.787 -22.357 1.00 96.25 1093 LYS A C 1
ATOM 8423 O O . LYS A 1 1093 ? 44.819 11.793 -22.618 1.00 96.25 1093 LYS A O 1
ATOM 8428 N N . LEU A 1 1094 ? 42.978 10.677 -21.980 1.00 97.25 1094 LEU A N 1
ATOM 8429 C CA . LEU A 1 1094 ? 43.630 9.366 -21.827 1.00 97.25 1094 LEU A CA 1
ATOM 8430 C C . LEU A 1 1094 ? 44.303 8.884 -23.119 1.00 97.25 1094 LEU A C 1
ATOM 8432 O O . LEU A 1 1094 ? 45.421 8.372 -23.093 1.00 97.25 1094 LEU A O 1
ATOM 8436 N N . ARG A 1 1095 ? 43.663 9.125 -24.266 1.00 96.31 1095 ARG A N 1
ATOM 8437 C CA . ARG A 1 1095 ? 44.168 8.831 -25.614 1.00 96.31 1095 ARG A CA 1
ATOM 8438 C C . ARG A 1 1095 ? 45.546 9.427 -25.919 1.00 96.31 1095 ARG A C 1
ATOM 8440 O O . ARG A 1 1095 ? 46.253 8.899 -26.777 1.00 96.31 1095 ARG A O 1
ATOM 8447 N N . LEU A 1 1096 ? 45.953 10.506 -25.249 1.00 95.38 1096 LEU A N 1
ATOM 8448 C CA . LEU A 1 1096 ? 47.291 11.078 -25.427 1.00 95.38 1096 LEU A CA 1
ATOM 8449 C C . LEU A 1 1096 ? 48.400 10.133 -24.928 1.00 95.38 1096 LEU A C 1
ATOM 8451 O O . LEU A 1 1096 ? 49.542 10.247 -25.373 1.00 95.38 1096 LEU A O 1
ATOM 8455 N N . ASN A 1 1097 ? 48.077 9.185 -24.045 1.00 97.12 1097 ASN A N 1
ATOM 8456 C CA . ASN A 1 1097 ? 49.023 8.211 -23.520 1.00 97.12 1097 ASN A CA 1
ATOM 8457 C C . ASN A 1 1097 ? 49.220 7.009 -24.476 1.00 97.12 1097 ASN A C 1
ATOM 8459 O O . ASN A 1 1097 ? 48.239 6.459 -24.987 1.00 97.12 1097 ASN A O 1
ATOM 8463 N N . PRO A 1 1098 ? 50.464 6.563 -24.744 1.00 94.50 1098 PRO A N 1
ATOM 8464 C CA . PRO A 1 1098 ? 50.714 5.399 -25.596 1.00 94.50 1098 PRO A CA 1
ATOM 8465 C C . PRO A 1 1098 ? 50.242 4.067 -24.989 1.00 94.50 1098 PRO A C 1
ATOM 8467 O O . PRO A 1 1098 ? 49.675 3.263 -25.726 1.00 94.50 1098 PRO A O 1
ATOM 8470 N N . GLU A 1 1099 ? 50.398 3.844 -23.680 1.00 94.12 1099 GLU A N 1
ATOM 8471 C CA . GLU A 1 1099 ? 49.983 2.587 -23.036 1.00 94.12 1099 GLU A CA 1
ATOM 8472 C C . GLU A 1 1099 ? 48.455 2.492 -22.918 1.00 94.12 1099 GLU A C 1
ATOM 8474 O O . GLU A 1 1099 ? 47.900 1.412 -23.105 1.00 94.12 1099 GLU A O 1
ATOM 8479 N N . PHE A 1 1100 ? 47.746 3.614 -22.724 1.00 97.69 1100 PHE A N 1
ATOM 8480 C CA . PHE A 1 1100 ? 46.278 3.625 -22.823 1.00 97.69 1100 PHE A CA 1
ATOM 8481 C C . PHE A 1 1100 ? 45.797 3.208 -24.217 1.00 97.69 1100 PHE A C 1
ATOM 8483 O O . PHE A 1 1100 ? 44.848 2.439 -24.340 1.00 97.69 1100 PHE A O 1
ATOM 8490 N N . ARG A 1 1101 ? 46.450 3.689 -25.284 1.00 96.50 1101 ARG A N 1
ATOM 8491 C CA . ARG A 1 1101 ? 46.086 3.316 -26.661 1.00 96.50 1101 ARG A CA 1
ATOM 8492 C C . ARG A 1 1101 ? 46.395 1.857 -26.977 1.00 96.50 1101 ARG A C 1
ATOM 8494 O O . ARG A 1 1101 ? 45.632 1.251 -27.721 1.00 96.50 1101 ARG A O 1
ATOM 8501 N N . LEU A 1 1102 ? 47.463 1.291 -26.410 1.00 93.62 1102 LEU A N 1
ATOM 8502 C CA . LEU A 1 1102 ? 47.725 -0.143 -26.517 1.00 93.62 1102 LEU A CA 1
ATOM 8503 C C . LEU A 1 1102 ? 46.647 -0.952 -25.786 1.00 93.62 1102 LEU A C 1
ATOM 8505 O O . LEU A 1 1102 ? 46.008 -1.791 -26.410 1.00 93.62 1102 LEU A O 1
ATOM 8509 N N . ALA A 1 1103 ? 46.352 -0.616 -24.526 1.00 96.25 1103 ALA A N 1
ATOM 8510 C CA . ALA A 1 1103 ? 45.275 -1.256 -23.774 1.00 96.25 1103 ALA A CA 1
ATOM 8511 C C . ALA A 1 1103 ? 43.921 -1.143 -24.503 1.00 96.25 1103 ALA A C 1
ATOM 8513 O O . ALA A 1 1103 ? 43.163 -2.110 -24.557 1.00 96.25 1103 ALA A O 1
ATOM 8514 N N . PHE A 1 1104 ? 43.628 0.005 -25.126 1.00 98.12 1104 PHE A N 1
ATOM 8515 C CA . PHE A 1 1104 ? 42.439 0.181 -25.962 1.00 98.12 1104 PHE A CA 1
ATOM 8516 C C . PHE A 1 1104 ? 42.446 -0.771 -27.162 1.00 98.12 1104 PHE A C 1
ATOM 8518 O O . PHE A 1 1104 ? 41.443 -1.440 -27.412 1.00 98.12 1104 PHE A O 1
ATOM 8525 N N . ALA A 1 1105 ? 43.571 -0.883 -27.873 1.00 96.31 1105 ALA A N 1
ATOM 8526 C CA . ALA A 1 1105 ? 43.709 -1.806 -28.992 1.00 96.31 1105 ALA A CA 1
ATOM 8527 C C . ALA A 1 1105 ? 43.533 -3.275 -28.565 1.00 96.31 1105 ALA A C 1
ATOM 8529 O O . ALA A 1 1105 ? 42.849 -4.026 -29.262 1.00 96.31 1105 ALA A O 1
ATOM 8530 N N . ASP A 1 1106 ? 44.052 -3.670 -27.402 1.00 94.62 1106 ASP A N 1
ATOM 8531 C CA . ASP A 1 1106 ? 43.889 -5.022 -26.858 1.00 94.62 1106 ASP A CA 1
ATOM 8532 C C . ASP A 1 1106 ? 42.419 -5.333 -26.532 1.00 94.62 1106 ASP A C 1
ATOM 8534 O O . ASP A 1 1106 ? 41.920 -6.410 -26.870 1.00 94.62 1106 ASP A O 1
ATOM 8538 N N . ARG A 1 1107 ? 41.673 -4.380 -25.946 1.00 97.75 1107 ARG A N 1
ATOM 8539 C CA . ARG A 1 1107 ? 40.222 -4.541 -25.720 1.00 97.75 1107 ARG A CA 1
ATOM 8540 C C . ARG A 1 1107 ? 39.432 -4.556 -27.029 1.00 97.75 1107 ARG A C 1
ATOM 8542 O O . ARG A 1 1107 ? 38.527 -5.376 -27.169 1.00 97.75 1107 ARG A O 1
ATOM 8549 N N . VAL A 1 1108 ? 39.786 -3.731 -28.019 1.00 97.94 1108 VAL A N 1
ATOM 8550 C CA . VAL A 1 1108 ? 39.196 -3.829 -29.369 1.00 97.94 1108 VAL A CA 1
ATOM 8551 C C . VAL A 1 1108 ? 39.443 -5.221 -29.948 1.00 97.94 1108 VAL A C 1
ATOM 8553 O O . VAL A 1 1108 ? 38.501 -5.840 -30.437 1.00 97.94 1108 VAL A O 1
ATOM 8556 N N . HIS A 1 1109 ? 40.663 -5.758 -29.842 1.00 94.12 1109 HIS A N 1
ATOM 8557 C CA . HIS A 1 1109 ? 40.969 -7.090 -30.360 1.00 94.12 1109 HIS A CA 1
ATOM 8558 C C . HIS A 1 1109 ? 40.187 -8.195 -29.628 1.00 94.12 1109 HIS A C 1
ATOM 8560 O O . HIS A 1 1109 ? 39.596 -9.047 -30.288 1.00 94.12 1109 HIS A O 1
ATOM 8566 N N . LYS A 1 1110 ? 40.087 -8.125 -28.289 1.00 95.06 1110 LYS A N 1
ATOM 8567 C CA . LYS A 1 1110 ? 39.254 -9.022 -27.460 1.00 95.06 1110 LYS A CA 1
ATOM 8568 C C . LYS A 1 1110 ? 37.799 -9.076 -27.941 1.00 95.06 1110 LYS A C 1
ATOM 8570 O O . LYS A 1 1110 ? 37.196 -10.145 -27.933 1.00 95.06 1110 LYS A O 1
ATOM 8575 N N . HIS A 1 1111 ? 37.219 -7.934 -28.316 1.00 98.06 1111 HIS A N 1
ATOM 8576 C CA . HIS A 1 1111 ? 35.779 -7.833 -28.578 1.00 98.06 1111 HIS A CA 1
ATOM 8577 C C . HIS A 1 1111 ? 35.384 -7.946 -30.052 1.00 98.06 1111 HIS A C 1
ATOM 8579 O O . HIS A 1 1111 ? 34.266 -8.368 -30.327 1.00 98.06 1111 HIS A O 1
ATOM 8585 N N . PHE A 1 1112 ? 36.246 -7.565 -30.998 1.00 97.50 1112 PHE A N 1
ATOM 8586 C CA . PHE A 1 1112 ? 35.898 -7.486 -32.428 1.00 97.50 1112 PHE A CA 1
ATOM 8587 C C . PHE A 1 1112 ? 36.258 -8.752 -33.224 1.00 97.50 1112 PHE A C 1
ATOM 8589 O O . PHE A 1 1112 ? 35.808 -8.894 -34.361 1.00 97.50 1112 PHE A O 1
ATOM 8596 N N . PHE A 1 1113 ? 37.067 -9.649 -32.655 1.00 92.94 1113 PHE A N 1
ATOM 8597 C CA . PHE A 1 1113 ? 37.633 -10.822 -33.327 1.00 92.94 1113 PHE A CA 1
ATOM 8598 C C . PHE A 1 1113 ? 37.336 -12.106 -32.538 1.00 92.94 1113 PHE A C 1
ATOM 8600 O O . PHE A 1 1113 ? 36.953 -12.048 -31.369 1.00 92.94 1113 PHE A O 1
ATOM 8607 N N . ASN A 1 1114 ? 37.557 -13.266 -33.164 1.00 88.69 1114 ASN A N 1
ATOM 8608 C CA . ASN A 1 1114 ? 37.352 -14.597 -32.574 1.00 88.69 1114 ASN A CA 1
ATOM 8609 C C . ASN A 1 1114 ? 35.922 -14.734 -32.005 1.00 88.69 1114 ASN A C 1
ATOM 8611 O O . ASN A 1 1114 ? 34.971 -14.395 -32.702 1.00 88.69 1114 ASN A O 1
ATOM 8615 N N . ASP A 1 1115 ? 35.757 -15.168 -30.753 1.00 88.50 1115 ASP A N 1
ATOM 8616 C CA . ASP A 1 1115 ? 34.457 -15.263 -30.064 1.00 88.50 1115 ASP A CA 1
ATOM 8617 C C . ASP A 1 1115 ? 34.047 -13.954 -29.346 1.00 88.50 1115 ASP A C 1
ATOM 8619 O O . ASP A 1 1115 ? 33.251 -13.954 -28.405 1.00 88.50 1115 ASP A O 1
ATOM 8623 N N . GLY A 1 1116 ? 34.618 -12.815 -29.754 1.00 95.38 1116 GLY A N 1
ATOM 8624 C CA . GLY A 1 1116 ? 34.415 -11.513 -29.125 1.00 95.38 1116 GLY A CA 1
ATOM 8625 C C . GLY A 1 1116 ? 32.969 -11.000 -29.186 1.00 95.38 1116 GLY A C 1
ATOM 8626 O O . GLY A 1 1116 ? 32.246 -11.181 -30.172 1.00 95.38 1116 GLY A O 1
ATOM 8627 N N . ALA A 1 1117 ? 32.552 -10.289 -28.133 1.00 97.88 1117 ALA A N 1
ATOM 8628 C CA . ALA A 1 1117 ? 31.171 -9.833 -27.947 1.00 97.88 1117 ALA A CA 1
ATOM 8629 C C . ALA A 1 1117 ? 30.642 -8.900 -29.057 1.00 97.88 1117 ALA A C 1
ATOM 8631 O O . ALA A 1 1117 ? 29.428 -8.810 -29.253 1.00 97.88 1117 ALA A O 1
ATOM 8632 N N . LEU A 1 1118 ? 31.518 -8.206 -29.784 1.00 98.56 1118 LEU A N 1
ATOM 8633 C CA . LEU A 1 1118 ? 31.191 -7.241 -30.841 1.00 98.56 1118 LEU A CA 1
ATOM 8634 C C . LEU A 1 1118 ? 31.512 -7.761 -32.252 1.00 98.56 1118 LEU A C 1
ATOM 8636 O O . LEU A 1 1118 ? 31.507 -6.993 -33.219 1.00 98.56 1118 LEU A O 1
ATOM 8640 N N . THR A 1 1119 ? 31.731 -9.069 -32.403 1.00 98.38 1119 THR A N 1
ATOM 8641 C CA . THR A 1 1119 ? 31.630 -9.724 -33.714 1.00 98.38 1119 THR A CA 1
ATOM 8642 C C . THR A 1 1119 ? 30.216 -9.558 -34.294 1.00 98.38 1119 THR A C 1
ATOM 8644 O O . THR A 1 1119 ? 29.247 -9.485 -33.527 1.00 98.38 1119 THR A O 1
ATOM 8647 N N . PRO A 1 1120 ? 30.052 -9.515 -35.633 1.00 98.44 1120 PRO A N 1
ATOM 8648 C CA . PRO A 1 1120 ? 28.740 -9.355 -36.265 1.00 98.44 1120 PRO A CA 1
ATOM 8649 C C . PRO A 1 1120 ? 27.704 -10.372 -35.776 1.00 98.44 1120 PRO A C 1
ATOM 8651 O O . PRO A 1 1120 ? 26.561 -10.016 -35.505 1.00 98.44 1120 PRO A O 1
ATOM 8654 N N . GLN A 1 1121 ? 28.124 -11.630 -35.617 1.00 97.88 1121 GLN A N 1
ATOM 8655 C CA . GLN A 1 1121 ? 27.287 -12.743 -35.184 1.00 97.88 1121 GLN A CA 1
ATOM 8656 C C . GLN A 1 1121 ? 26.859 -12.594 -33.720 1.00 97.88 1121 GLN A C 1
ATOM 8658 O O . GLN A 1 1121 ? 25.668 -12.689 -33.435 1.00 97.88 1121 GLN A O 1
ATOM 8663 N N . ALA A 1 1122 ? 27.788 -12.318 -32.796 1.00 98.38 1122 ALA A N 1
ATOM 8664 C CA . ALA A 1 1122 ? 27.457 -12.186 -31.375 1.00 98.38 1122 ALA A CA 1
ATOM 8665 C C . ALA A 1 1122 ? 26.573 -10.956 -31.100 1.00 98.38 1122 ALA A C 1
ATOM 8667 O O . ALA A 1 1122 ? 25.611 -11.041 -30.333 1.00 98.38 1122 ALA A O 1
ATOM 8668 N N . ALA A 1 1123 ? 26.865 -9.824 -31.751 1.00 98.44 1123 ALA A N 1
ATOM 8669 C CA . ALA A 1 1123 ? 26.077 -8.599 -31.631 1.00 98.44 1123 ALA A CA 1
ATOM 8670 C C . ALA A 1 1123 ? 24.646 -8.770 -32.172 1.00 98.44 1123 ALA A C 1
ATOM 8672 O O . ALA A 1 1123 ? 23.687 -8.404 -31.483 1.00 98.44 1123 ALA A O 1
ATOM 8673 N N . ALA A 1 1124 ? 24.502 -9.384 -33.355 1.00 98.50 1124 ALA A N 1
ATOM 8674 C CA . ALA A 1 1124 ? 23.204 -9.692 -33.950 1.00 98.50 1124 ALA A CA 1
ATOM 8675 C C . ALA A 1 1124 ? 22.414 -10.720 -33.129 1.00 98.50 1124 ALA A C 1
ATOM 8677 O O . ALA A 1 1124 ? 21.220 -10.530 -32.929 1.00 98.50 1124 ALA A O 1
ATOM 8678 N N . ALA A 1 1125 ? 23.058 -11.771 -32.608 1.00 98.56 1125 ALA A N 1
ATOM 8679 C CA . ALA A 1 1125 ? 22.390 -12.800 -31.810 1.00 98.56 1125 ALA A CA 1
ATOM 8680 C C . ALA A 1 1125 ? 21.796 -12.239 -30.506 1.00 98.56 1125 ALA A C 1
ATOM 8682 O O . ALA A 1 1125 ? 20.651 -12.545 -30.177 1.00 98.56 1125 ALA A O 1
ATOM 8683 N N . ARG A 1 1126 ? 22.524 -11.361 -29.794 1.00 98.00 1126 ARG A N 1
ATOM 8684 C CA . ARG A 1 1126 ? 21.981 -10.675 -28.603 1.00 98.00 1126 ARG A CA 1
ATOM 8685 C C . ARG A 1 1126 ? 20.812 -9.749 -28.935 1.00 98.00 1126 ARG A C 1
ATOM 8687 O O . ARG A 1 1126 ? 19.879 -9.655 -28.147 1.00 98.00 1126 ARG A O 1
ATOM 8694 N N . PHE A 1 1127 ? 20.856 -9.070 -30.082 1.00 98.56 1127 PHE A N 1
ATOM 8695 C CA . PHE A 1 1127 ? 19.735 -8.250 -30.544 1.00 98.56 1127 PHE A CA 1
ATOM 8696 C C . PHE A 1 1127 ? 18.520 -9.107 -30.913 1.00 98.56 1127 PHE A C 1
ATOM 8698 O O . PHE A 1 1127 ? 17.415 -8.808 -30.474 1.00 98.56 1127 PHE A O 1
ATOM 8705 N N . GLN A 1 1128 ? 18.729 -10.189 -31.667 1.00 98.50 1128 GLN A N 1
ATOM 8706 C CA . GLN A 1 1128 ? 17.676 -11.111 -32.083 1.00 98.50 1128 GLN A CA 1
ATOM 8707 C C . GLN A 1 1128 ? 16.948 -11.708 -30.874 1.00 98.50 1128 GLN A C 1
ATOM 8709 O O . GLN A 1 1128 ? 15.727 -11.686 -30.853 1.00 98.50 1128 GLN A O 1
ATOM 8714 N N . ALA A 1 1129 ? 17.677 -12.151 -29.843 1.00 98.06 1129 ALA A N 1
ATOM 8715 C CA . ALA A 1 1129 ? 17.077 -12.715 -28.633 1.00 98.06 1129 ALA A CA 1
ATOM 8716 C C . ALA A 1 1129 ? 16.130 -11.731 -27.912 1.00 98.06 1129 ALA A C 1
ATOM 8718 O O . ALA A 1 1129 ? 15.044 -12.123 -27.491 1.00 98.06 1129 ALA A O 1
ATOM 8719 N N . LEU A 1 1130 ? 16.510 -10.450 -27.812 1.00 97.69 1130 LEU A N 1
ATOM 8720 C CA . LEU A 1 1130 ? 15.648 -9.402 -27.249 1.00 97.69 1130 LEU A CA 1
ATOM 8721 C C . LEU A 1 1130 ? 14.465 -9.075 -28.166 1.00 97.69 1130 LEU A C 1
ATOM 8723 O O . LEU A 1 1130 ? 13.343 -8.907 -27.696 1.00 97.69 1130 LEU A O 1
ATOM 8727 N N . ALA A 1 1131 ? 14.703 -9.003 -29.478 1.00 97.94 1131 ALA A N 1
ATOM 8728 C CA . ALA A 1 1131 ? 13.652 -8.759 -30.455 1.00 97.94 1131 ALA A CA 1
ATOM 8729 C C . ALA A 1 1131 ? 12.595 -9.878 -30.426 1.00 97.94 1131 ALA A C 1
ATOM 8731 O O . ALA A 1 1131 ? 11.408 -9.577 -30.388 1.00 97.94 1131 ALA A O 1
ATOM 8732 N N . ASP A 1 1132 ? 13.009 -11.146 -30.371 1.00 98.06 1132 ASP A N 1
ATOM 8733 C CA . ASP A 1 1132 ? 12.113 -12.306 -30.297 1.00 98.06 1132 ASP A CA 1
ATOM 8734 C C . ASP A 1 1132 ? 11.287 -12.324 -29.001 1.00 98.06 1132 ASP A C 1
ATOM 8736 O O . ASP A 1 1132 ? 10.121 -12.714 -29.028 1.00 98.06 1132 ASP A O 1
ATOM 8740 N N . GLN A 1 1133 ? 11.850 -11.853 -27.880 1.00 96.94 1133 GLN A N 1
ATOM 8741 C CA . GLN A 1 1133 ? 11.144 -11.760 -26.597 1.00 96.94 1133 GLN A CA 1
ATOM 8742 C C . GLN A 1 1133 ? 9.951 -10.789 -26.644 1.00 96.94 1133 GLN A C 1
ATOM 8744 O O . GLN A 1 1133 ? 8.906 -11.077 -26.060 1.00 96.94 1133 GLN A O 1
ATOM 8749 N N . VAL A 1 1134 ? 10.085 -9.649 -27.332 1.00 97.75 1134 VAL A N 1
ATOM 8750 C CA . VAL A 1 1134 ? 9.014 -8.634 -27.432 1.00 97.75 1134 VAL A CA 1
ATOM 8751 C C . VAL A 1 1134 ? 8.179 -8.741 -28.713 1.00 97.75 1134 VAL A C 1
ATOM 8753 O O . VAL A 1 1134 ? 7.149 -8.079 -28.816 1.00 97.75 1134 VAL A O 1
ATOM 8756 N N . ASP A 1 1135 ? 8.583 -9.575 -29.677 1.00 97.94 1135 ASP A N 1
ATOM 8757 C CA . ASP A 1 1135 ? 8.024 -9.640 -31.035 1.00 97.94 1135 ASP A CA 1
ATOM 8758 C C . ASP A 1 1135 ? 6.492 -9.750 -31.073 1.00 97.94 1135 ASP A C 1
ATOM 8760 O O . ASP A 1 1135 ? 5.856 -9.075 -31.882 1.00 97.94 1135 ASP A O 1
ATOM 8764 N N . LEU A 1 1136 ? 5.891 -10.561 -30.196 1.00 98.00 1136 LEU A N 1
ATOM 8765 C CA . LEU A 1 1136 ? 4.433 -10.660 -30.082 1.00 98.00 1136 LEU A CA 1
ATOM 8766 C C . LEU A 1 1136 ? 3.825 -9.478 -29.318 1.00 98.00 1136 LEU A C 1
ATOM 8768 O O . LEU A 1 1136 ? 2.847 -8.914 -29.801 1.00 98.00 1136 LEU A O 1
ATOM 8772 N N . ALA A 1 1137 ? 4.419 -9.060 -28.195 1.00 98.31 1137 ALA A N 1
ATOM 8773 C CA . ALA A 1 1137 ? 3.926 -7.970 -27.346 1.00 98.31 1137 ALA A CA 1
ATOM 8774 C C . ALA A 1 1137 ? 3.762 -6.635 -28.094 1.00 98.31 1137 ALA A C 1
ATOM 8776 O O . ALA A 1 1137 ? 2.872 -5.845 -27.775 1.00 98.31 1137 ALA A O 1
ATOM 8777 N N . VAL A 1 1138 ? 4.582 -6.399 -29.124 1.00 98.38 1138 VAL A N 1
ATOM 8778 C CA . VAL A 1 1138 ? 4.514 -5.201 -29.976 1.00 98.38 1138 VAL A CA 1
ATOM 8779 C C . VAL A 1 1138 ? 3.174 -5.083 -30.726 1.00 98.38 1138 VAL A C 1
ATOM 8781 O O . VAL A 1 1138 ? 2.806 -3.981 -31.129 1.00 98.38 1138 VAL A O 1
ATOM 8784 N N . ILE A 1 1139 ? 2.387 -6.157 -30.882 1.00 98.44 1139 ILE A N 1
ATOM 8785 C CA . ILE A 1 1139 ? 1.021 -6.065 -31.439 1.00 98.44 1139 ILE A CA 1
ATOM 8786 C C . ILE A 1 1139 ? 0.104 -5.289 -30.481 1.00 98.44 1139 ILE A C 1
ATOM 8788 O O . ILE A 1 1139 ? -0.605 -4.385 -30.916 1.00 98.44 1139 ILE A O 1
ATOM 8792 N N . ALA A 1 1140 ? 0.149 -5.588 -29.180 1.00 97.62 1140 ALA A N 1
ATOM 8793 C CA . ALA A 1 1140 ? -0.620 -4.856 -28.175 1.00 97.62 1140 ALA A CA 1
ATOM 8794 C C . ALA A 1 1140 ? -0.101 -3.418 -27.974 1.00 97.62 1140 ALA A C 1
ATOM 8796 O O . ALA A 1 1140 ? -0.908 -2.504 -27.845 1.00 97.62 1140 ALA A O 1
ATOM 8797 N N . GLU A 1 1141 ? 1.214 -3.180 -28.062 1.00 97.25 1141 GLU A N 1
ATOM 8798 C CA . GLU A 1 1141 ? 1.773 -1.813 -28.115 1.00 97.25 1141 GLU A CA 1
ATOM 8799 C C . GLU A 1 1141 ? 1.291 -1.047 -29.366 1.00 97.25 1141 GLU A C 1
ATOM 8801 O O . GLU A 1 1141 ? 1.002 0.145 -29.278 1.00 97.25 1141 GLU A O 1
ATOM 8806 N N . SER A 1 1142 ? 1.136 -1.727 -30.515 1.00 96.44 1142 SER A N 1
ATOM 8807 C CA . SER A 1 1142 ? 0.576 -1.125 -31.742 1.00 96.44 1142 SER A CA 1
ATOM 8808 C C . SER A 1 1142 ? -0.868 -0.682 -31.514 1.00 96.44 1142 SER A C 1
ATOM 8810 O O . SER A 1 1142 ? -1.224 0.432 -31.876 1.00 96.44 1142 SER A O 1
ATOM 8812 N N . ALA A 1 1143 ? -1.681 -1.535 -30.880 1.00 95.00 1143 ALA A N 1
ATOM 8813 C CA . ALA A 1 1143 ? -3.068 -1.222 -30.548 1.00 95.00 1143 ALA A CA 1
ATOM 8814 C C . ALA A 1 1143 ? -3.195 -0.121 -29.484 1.00 95.00 1143 ALA A C 1
ATOM 8816 O O . ALA A 1 1143 ? -4.172 0.611 -29.499 1.00 95.00 1143 ALA A O 1
ATOM 8817 N N . ARG A 1 1144 ? -2.248 -0.012 -28.546 1.00 93.31 1144 ARG A N 1
ATOM 8818 C CA . ARG A 1 1144 ? -2.363 0.913 -27.409 1.00 93.31 1144 ARG A CA 1
ATOM 8819 C C . ARG A 1 1144 ? -1.763 2.299 -27.655 1.00 93.31 1144 ARG A C 1
ATOM 8821 O O . ARG A 1 1144 ? -2.187 3.242 -26.995 1.00 93.31 1144 ARG A O 1
ATOM 8828 N N . TRP A 1 1145 ? -0.748 2.409 -28.516 1.00 93.25 1145 TRP A N 1
ATOM 8829 C CA . TRP A 1 1145 ? 0.023 3.648 -28.713 1.00 93.25 1145 TRP A CA 1
ATOM 8830 C C . TRP A 1 1145 ? 0.435 3.931 -30.170 1.00 93.25 1145 TRP A C 1
ATOM 8832 O O . TRP A 1 1145 ? 1.078 4.955 -30.429 1.00 93.25 1145 TRP A O 1
ATOM 8842 N N . GLY A 1 1146 ? 0.123 3.045 -31.123 1.00 93.00 1146 GLY A N 1
ATOM 8843 C CA . GLY A 1 1146 ? 0.531 3.183 -32.528 1.00 93.00 1146 GLY A CA 1
ATOM 8844 C C . GLY A 1 1146 ? -0.193 4.302 -33.287 1.00 93.00 1146 GLY A C 1
ATOM 8845 O O . GLY A 1 1146 ? 0.342 4.827 -34.266 1.00 93.00 1146 GLY A O 1
ATOM 8846 N N . ASP A 1 1147 ? -1.378 4.685 -32.819 1.00 89.56 1147 ASP A N 1
ATOM 8847 C CA . ASP A 1 1147 ? -2.290 5.697 -33.361 1.00 89.56 1147 ASP A CA 1
ATOM 8848 C C . ASP A 1 1147 ? -2.174 7.067 -32.663 1.00 89.56 1147 ASP A C 1
ATOM 8850 O O . ASP A 1 1147 ? -2.530 8.084 -33.256 1.00 89.56 1147 ASP A O 1
ATOM 8854 N N . TYR A 1 1148 ? -1.629 7.144 -31.441 1.00 88.44 1148 TYR A N 1
ATOM 8855 C CA . TYR A 1 1148 ? -1.592 8.367 -30.618 1.00 88.44 1148 TYR A CA 1
ATOM 8856 C C . TYR A 1 1148 ? -1.123 9.627 -31.377 1.00 88.44 1148 TYR A C 1
ATOM 8858 O O . TYR A 1 1148 ? -1.686 10.715 -31.228 1.00 88.44 1148 TYR A O 1
ATOM 8866 N N . ARG A 1 1149 ? -0.099 9.515 -32.236 1.00 87.69 1149 ARG A N 1
ATOM 8867 C CA . ARG A 1 1149 ? 0.396 10.648 -33.046 1.00 87.69 1149 ARG A CA 1
ATOM 8868 C C . ARG A 1 1149 ? -0.437 10.953 -34.294 1.00 87.69 1149 ARG A C 1
ATOM 8870 O O . ARG A 1 1149 ? -0.290 12.049 -34.832 1.00 87.69 1149 ARG A O 1
ATOM 8877 N N . ARG A 1 1150 ? -1.294 10.034 -34.733 1.00 88.25 1150 ARG A N 1
ATOM 8878 C CA . ARG A 1 1150 ? -2.248 10.181 -35.841 1.00 88.25 1150 ARG A CA 1
ATOM 8879 C C . ARG A 1 1150 ? -3.582 10.770 -35.369 1.00 88.25 1150 ARG A C 1
ATOM 8881 O O . ARG A 1 1150 ? -4.084 11.684 -36.016 1.00 88.25 1150 ARG A O 1
ATOM 8888 N N . ASP A 1 1151 ? -4.096 10.317 -34.225 1.00 84.31 1151 ASP A N 1
ATOM 8889 C CA . ASP A 1 1151 ? -5.498 10.559 -33.838 1.00 84.31 1151 ASP A CA 1
ATOM 8890 C C . ASP A 1 1151 ? -5.660 11.495 -32.637 1.00 84.31 1151 ASP A C 1
ATOM 8892 O O . ASP A 1 1151 ? -6.680 12.173 -32.503 1.00 84.31 1151 ASP A O 1
ATOM 8896 N N . VAL A 1 1152 ? -4.645 11.567 -31.771 1.00 81.50 1152 VAL A N 1
ATOM 8897 C CA . VAL A 1 1152 ? -4.748 12.227 -30.462 1.00 81.50 1152 VAL A CA 1
ATOM 8898 C C . VAL A 1 1152 ? -3.869 13.477 -30.388 1.00 81.50 1152 VAL A C 1
ATOM 8900 O O . VAL A 1 1152 ? -4.324 14.535 -29.953 1.00 81.50 1152 VAL A O 1
ATOM 8903 N N . HIS A 1 1153 ? -2.614 13.389 -30.843 1.00 81.25 1153 HIS A N 1
ATOM 8904 C CA . HIS A 1 1153 ? -1.647 14.490 -30.808 1.00 81.25 1153 HIS A CA 1
ATOM 8905 C C . HIS A 1 1153 ? -0.842 14.626 -32.110 1.00 81.25 1153 HIS A C 1
ATOM 8907 O O . HIS A 1 1153 ? 0.381 14.423 -32.141 1.00 81.25 1153 HIS A O 1
ATOM 8913 N N . VAL A 1 1154 ? -1.541 15.040 -33.170 1.00 80.50 1154 VAL A N 1
ATOM 8914 C CA . VAL A 1 1154 ? -0.974 15.309 -34.500 1.00 80.50 1154 VAL A CA 1
ATOM 8915 C C . VAL A 1 1154 ? 0.102 16.392 -34.444 1.00 80.50 1154 VAL A C 1
ATOM 8917 O O . VAL A 1 1154 ? -0.177 17.575 -34.254 1.00 80.50 1154 VAL A O 1
ATOM 8920 N N . ARG A 1 1155 ? 1.356 15.983 -34.661 1.00 71.12 1155 ARG A N 1
ATOM 8921 C CA . ARG A 1 1155 ? 2.520 16.871 -34.759 1.00 71.12 1155 ARG A CA 1
ATOM 8922 C C . ARG A 1 1155 ? 3.506 16.312 -35.784 1.00 71.12 1155 ARG A C 1
ATOM 8924 O O . ARG A 1 1155 ? 3.859 15.140 -35.712 1.00 71.12 1155 ARG A O 1
ATOM 8931 N N . ASN A 1 1156 ? 3.965 17.168 -36.700 1.00 68.81 1156 ASN A N 1
ATOM 8932 C CA . ASN A 1 1156 ? 4.940 16.869 -37.761 1.00 68.81 1156 ASN A CA 1
ATOM 8933 C C . ASN A 1 1156 ? 4.567 15.652 -38.648 1.00 68.81 1156 ASN A C 1
ATOM 8935 O O . ASN A 1 1156 ? 5.050 14.541 -38.402 1.00 68.81 1156 ASN A O 1
ATOM 8939 N N . PRO A 1 1157 ? 3.731 15.849 -39.692 1.00 67.50 1157 PRO A N 1
ATOM 8940 C CA . PRO A 1 1157 ? 3.367 14.785 -40.629 1.00 67.50 1157 PRO A CA 1
ATOM 8941 C C . PRO A 1 1157 ? 4.570 14.303 -41.474 1.00 67.50 1157 PRO A C 1
ATOM 8943 O O . PRO A 1 1157 ? 5.502 15.081 -41.698 1.00 67.50 1157 PRO A O 1
ATOM 8946 N N . PRO A 1 1158 ? 4.542 13.063 -42.003 1.00 67.62 1158 PRO A N 1
ATOM 8947 C CA . PRO A 1 1158 ? 3.448 12.094 -41.901 1.00 67.62 1158 PRO A CA 1
ATOM 8948 C C . PRO A 1 1158 ? 3.331 11.462 -40.505 1.00 67.62 1158 PRO A C 1
ATOM 8950 O O . PRO A 1 1158 ? 4.323 11.226 -39.806 1.00 67.62 1158 PRO A O 1
ATOM 8953 N N . VAL A 1 1159 ? 2.083 11.221 -40.109 1.00 79.19 1159 VAL A N 1
ATOM 8954 C CA . VAL A 1 1159 ? 1.697 10.501 -38.894 1.00 79.19 1159 VAL A CA 1
ATOM 8955 C C . VAL A 1 1159 ? 0.841 9.319 -39.330 1.00 79.19 1159 VAL A C 1
ATOM 8957 O O . VAL A 1 1159 ? -0.314 9.482 -39.713 1.00 79.19 1159 VAL A O 1
ATOM 8960 N N . ASP A 1 1160 ? 1.461 8.147 -39.360 1.00 87.81 1160 ASP A N 1
ATOM 8961 C CA . ASP A 1 1160 ? 0.822 6.899 -39.766 1.00 87.81 1160 ASP A CA 1
ATOM 8962 C C . ASP A 1 1160 ? 0.307 6.142 -38.531 1.00 87.81 1160 ASP A C 1
ATOM 8964 O O . ASP A 1 1160 ? 0.689 6.460 -37.404 1.00 87.81 1160 ASP A O 1
ATOM 8968 N N . LEU A 1 1161 ? -0.514 5.109 -38.745 1.00 92.25 1161 LEU A N 1
ATOM 8969 C CA . LEU A 1 1161 ? -0.762 4.083 -37.730 1.00 92.25 1161 LEU A CA 1
ATOM 8970 C C . LEU A 1 1161 ? 0.454 3.156 -37.668 1.00 92.25 1161 LEU A C 1
ATOM 8972 O O . LEU A 1 1161 ? 0.693 2.353 -38.578 1.00 92.25 1161 LEU A O 1
ATOM 8976 N N . TYR A 1 1162 ? 1.239 3.276 -36.604 1.00 94.50 1162 TYR A N 1
ATOM 8977 C CA . TYR A 1 1162 ? 2.440 2.475 -36.433 1.00 94.50 1162 TYR A CA 1
ATOM 8978 C C . TYR A 1 1162 ? 2.090 1.072 -35.932 1.00 94.50 1162 TYR A C 1
ATOM 8980 O O . TYR A 1 1162 ? 1.505 0.894 -34.869 1.00 94.50 1162 TYR A O 1
ATOM 8988 N N . THR A 1 1163 ? 2.464 0.058 -36.716 1.00 97.00 1163 THR A N 1
ATOM 8989 C CA . THR A 1 1163 ? 2.187 -1.351 -36.410 1.00 97.00 1163 THR A CA 1
ATOM 8990 C C . THR A 1 1163 ? 3.433 -2.227 -36.484 1.00 97.00 1163 THR A C 1
ATOM 8992 O O . THR A 1 1163 ? 4.385 -1.927 -37.219 1.00 97.00 1163 THR A O 1
ATOM 8995 N N . ARG A 1 1164 ? 3.392 -3.356 -35.760 1.00 97.06 1164 ARG A N 1
ATOM 8996 C CA . ARG A 1 1164 ? 4.437 -4.392 -35.748 1.00 97.06 1164 ARG A CA 1
ATOM 8997 C C . ARG A 1 1164 ? 4.939 -4.742 -37.153 1.00 97.06 1164 ARG A C 1
ATOM 8999 O O . ARG A 1 1164 ? 6.130 -4.613 -37.428 1.00 97.06 1164 ARG A O 1
ATOM 9006 N N . ASP A 1 1165 ? 4.052 -5.213 -38.026 1.00 96.44 1165 ASP A N 1
ATOM 9007 C CA . ASP A 1 1165 ? 4.449 -5.905 -39.258 1.00 96.44 1165 ASP A CA 1
ATOM 9008 C C . ASP A 1 1165 ? 4.950 -4.937 -40.345 1.00 96.44 1165 ASP A C 1
ATOM 9010 O O . ASP A 1 1165 ? 5.748 -5.336 -41.192 1.00 96.44 1165 ASP A O 1
ATOM 9014 N N . VAL A 1 1166 ? 4.531 -3.665 -40.297 1.00 95.81 1166 VAL A N 1
ATOM 9015 C CA . VAL A 1 1166 ? 4.947 -2.627 -41.257 1.00 95.81 1166 VAL A CA 1
ATOM 9016 C C . VAL A 1 1166 ? 6.221 -1.909 -40.806 1.00 95.81 1166 VAL A C 1
ATOM 9018 O O . VAL A 1 1166 ? 7.147 -1.774 -41.603 1.00 95.81 1166 VAL A O 1
ATOM 9021 N N . TYR A 1 1167 ? 6.295 -1.463 -39.546 1.00 96.50 1167 TYR A N 1
ATOM 9022 C CA . TYR A 1 1167 ? 7.377 -0.584 -39.077 1.00 96.50 1167 TYR A CA 1
ATOM 9023 C C . TYR A 1 1167 ? 8.411 -1.331 -38.228 1.00 96.50 1167 TYR A C 1
ATOM 9025 O O . TYR A 1 1167 ? 9.595 -1.337 -38.565 1.00 96.50 1167 TYR A O 1
ATOM 9033 N N . TRP A 1 1168 ? 7.979 -2.010 -37.160 1.00 97.75 1168 TRP A N 1
ATOM 9034 C CA . TRP A 1 1168 ? 8.899 -2.653 -36.211 1.00 97.75 1168 TRP A CA 1
ATOM 9035 C C . TRP A 1 1168 ? 9.673 -3.815 -36.856 1.00 97.75 1168 TRP A C 1
ATOM 9037 O O . TRP A 1 1168 ? 10.897 -3.885 -36.759 1.00 97.75 1168 TRP A O 1
ATOM 9047 N N . VAL A 1 1169 ? 8.989 -4.686 -37.610 1.00 98.38 1169 VAL A N 1
ATOM 9048 C CA . VAL A 1 1169 ? 9.625 -5.797 -38.344 1.00 98.38 1169 VAL A CA 1
ATOM 9049 C C . VAL A 1 1169 ? 10.583 -5.279 -39.422 1.00 98.38 1169 VAL A C 1
ATOM 9051 O O . VAL A 1 1169 ? 11.652 -5.862 -39.614 1.00 98.38 1169 VAL A O 1
ATOM 9054 N N . ALA A 1 1170 ? 10.248 -4.181 -40.106 1.00 97.62 1170 ALA A N 1
ATOM 9055 C CA . ALA A 1 1170 ? 11.124 -3.579 -41.109 1.00 97.62 1170 ALA A CA 1
ATOM 9056 C C . ALA A 1 1170 ? 12.422 -3.042 -40.482 1.00 97.62 1170 ALA A C 1
ATOM 9058 O O . ALA A 1 1170 ? 13.511 -3.319 -40.993 1.00 97.62 1170 ALA A O 1
ATOM 9059 N N . GLU A 1 1171 ? 12.326 -2.346 -39.349 1.00 97.69 1171 GLU A N 1
ATOM 9060 C CA . GLU A 1 1171 ? 13.483 -1.813 -38.627 1.00 97.69 1171 GLU A CA 1
ATOM 9061 C C . GLU A 1 1171 ? 14.335 -2.925 -37.987 1.00 97.69 1171 GLU A C 1
ATOM 9063 O O . GLU A 1 1171 ? 15.560 -2.927 -38.139 1.00 97.69 1171 GLU A O 1
ATOM 9068 N N . ARG A 1 1172 ? 13.710 -3.947 -37.384 1.00 98.25 1172 ARG A N 1
ATOM 9069 C CA . ARG A 1 1172 ? 14.406 -5.149 -36.887 1.00 98.25 1172 ARG A CA 1
ATOM 9070 C C . ARG A 1 1172 ? 15.208 -5.810 -38.009 1.00 98.25 1172 ARG A C 1
ATOM 9072 O O . ARG A 1 1172 ? 16.397 -6.092 -37.858 1.00 98.25 1172 ARG A O 1
ATOM 9079 N N . ASN A 1 1173 ? 14.572 -6.025 -39.161 1.00 98.31 1173 ASN A N 1
ATOM 9080 C CA . ASN A 1 1173 ? 15.212 -6.642 -40.318 1.00 98.31 1173 ASN A CA 1
ATOM 9081 C C . ASN A 1 1173 ? 16.326 -5.749 -40.902 1.00 98.31 1173 ASN A C 1
ATOM 9083 O O . ASN A 1 1173 ? 17.332 -6.278 -41.372 1.00 98.31 1173 ASN A O 1
ATOM 9087 N N . ARG A 1 1174 ? 16.208 -4.413 -40.845 1.00 97.88 1174 ARG A N 1
ATOM 9088 C CA . ARG A 1 1174 ? 17.292 -3.485 -41.225 1.00 97.88 1174 ARG A CA 1
ATOM 9089 C C . ARG A 1 1174 ? 18.531 -3.687 -40.351 1.00 97.88 1174 ARG A C 1
ATOM 9091 O O . ARG A 1 1174 ? 19.641 -3.735 -40.885 1.00 97.88 1174 ARG A O 1
ATOM 9098 N N . LEU A 1 1175 ? 18.363 -3.815 -39.034 1.00 98.44 1175 LEU A N 1
ATOM 9099 C CA . LEU A 1 1175 ? 19.493 -4.030 -38.130 1.00 98.44 1175 LEU A CA 1
ATOM 9100 C C . LEU A 1 1175 ? 20.206 -5.356 -38.411 1.00 98.44 1175 LEU A C 1
ATOM 9102 O O . LEU A 1 1175 ? 21.427 -5.376 -38.585 1.00 98.44 1175 LEU A O 1
ATOM 9106 N N . LEU A 1 1176 ? 19.437 -6.439 -38.531 1.00 98.38 1176 LEU A N 1
ATOM 9107 C CA . LEU A 1 1176 ? 19.946 -7.789 -38.786 1.00 98.38 1176 LEU A CA 1
ATOM 9108 C C . LEU A 1 1176 ? 20.638 -7.922 -40.150 1.00 98.38 1176 LEU A C 1
ATOM 9110 O O . LEU A 1 1176 ? 21.711 -8.513 -40.238 1.00 98.38 1176 LEU A O 1
ATOM 9114 N N . ASN A 1 1177 ? 20.048 -7.355 -41.207 1.00 98.06 1177 ASN A N 1
ATOM 9115 C CA . ASN A 1 1177 ? 20.528 -7.544 -42.579 1.00 98.06 1177 ASN A CA 1
ATOM 9116 C C . ASN A 1 1177 ? 21.593 -6.522 -43.006 1.00 98.06 1177 ASN A C 1
ATOM 9118 O O . ASN A 1 1177 ? 22.394 -6.823 -43.890 1.00 98.06 1177 ASN A O 1
ATOM 9122 N N . SER A 1 1178 ? 21.608 -5.324 -42.405 1.00 96.56 1178 SER A N 1
ATOM 9123 C CA . SER A 1 1178 ? 22.423 -4.199 -42.893 1.00 96.56 1178 SER A CA 1
ATOM 9124 C C . SER A 1 1178 ? 23.297 -3.532 -41.830 1.00 96.56 1178 SER A C 1
ATOM 9126 O O . SER A 1 1178 ? 24.361 -3.022 -42.178 1.00 96.56 1178 SER A O 1
ATOM 9128 N N . TYR A 1 1179 ? 22.887 -3.502 -40.555 1.00 98.19 1179 TYR A N 1
ATOM 9129 C CA . TYR A 1 1179 ? 23.685 -2.865 -39.501 1.00 98.19 1179 TYR A CA 1
ATOM 9130 C C . TYR A 1 1179 ? 24.759 -3.819 -38.968 1.00 98.19 1179 TYR A C 1
ATOM 9132 O O . TYR A 1 1179 ? 25.943 -3.610 -39.233 1.00 98.19 1179 TYR A O 1
ATOM 9140 N N . PHE A 1 1180 ? 24.372 -4.891 -38.268 1.00 98.50 1180 PHE A N 1
ATOM 9141 C CA . PHE A 1 1180 ? 25.331 -5.788 -37.607 1.00 98.50 1180 PHE A CA 1
ATOM 9142 C C . PHE A 1 1180 ? 26.345 -6.447 -38.559 1.00 98.50 1180 PHE A C 1
ATOM 9144 O O . PHE A 1 1180 ? 27.525 -6.462 -38.202 1.00 98.50 1180 PHE A O 1
ATOM 9151 N N . PRO A 1 1181 ? 25.978 -6.903 -39.780 1.00 98.50 1181 PRO A N 1
ATOM 9152 C CA . PRO A 1 1181 ? 26.935 -7.497 -40.720 1.00 98.50 1181 PRO A CA 1
ATOM 9153 C C . PRO A 1 1181 ? 28.087 -6.567 -41.127 1.00 98.50 1181 PRO A C 1
ATOM 9155 O O . PRO A 1 1181 ? 29.165 -7.043 -41.474 1.00 98.50 1181 PRO A O 1
ATOM 9158 N N . ALA A 1 1182 ? 27.875 -5.247 -41.084 1.00 98.25 1182 ALA A N 1
ATOM 9159 C CA . ALA A 1 1182 ? 28.860 -4.248 -41.493 1.00 98.25 1182 ALA A CA 1
ATOM 9160 C C . ALA A 1 1182 ? 29.487 -3.479 -40.316 1.00 98.25 1182 ALA A C 1
ATOM 9162 O O . ALA A 1 1182 ? 30.621 -3.012 -40.426 1.00 98.25 1182 ALA A O 1
ATOM 9163 N N . ARG A 1 1183 ? 28.788 -3.329 -39.182 1.00 98.06 1183 ARG A N 1
ATOM 9164 C CA . ARG A 1 1183 ? 29.173 -2.370 -38.133 1.00 98.06 1183 ARG A CA 1
ATOM 9165 C C . ARG A 1 1183 ? 30.572 -2.604 -37.564 1.00 98.06 1183 ARG A C 1
ATOM 9167 O O . ARG A 1 1183 ? 31.335 -1.648 -37.434 1.00 98.06 1183 ARG A O 1
ATOM 9174 N N . THR A 1 1184 ? 30.932 -3.855 -37.278 1.00 98.25 1184 THR A N 1
ATOM 9175 C CA . THR A 1 1184 ? 32.237 -4.217 -36.698 1.00 98.25 1184 THR A CA 1
ATOM 9176 C C . THR A 1 1184 ? 33.406 -3.760 -37.580 1.00 98.25 1184 THR A C 1
ATOM 9178 O O . THR A 1 1184 ? 34.367 -3.182 -37.072 1.00 98.25 1184 THR A O 1
ATOM 9181 N N . SER A 1 1185 ? 33.316 -3.929 -38.906 1.00 97.06 1185 SER A N 1
ATOM 9182 C CA . SER A 1 1185 ? 34.380 -3.507 -39.831 1.00 97.06 1185 SER A CA 1
ATOM 9183 C C . SER A 1 1185 ? 34.437 -1.985 -40.005 1.00 97.06 1185 SER A C 1
ATOM 9185 O O . SER A 1 1185 ? 35.528 -1.413 -40.072 1.00 97.06 1185 SER A O 1
ATOM 9187 N N . VAL A 1 1186 ? 33.282 -1.310 -40.001 1.00 98.44 1186 VAL A N 1
ATOM 9188 C CA . VAL A 1 1186 ? 33.205 0.157 -40.056 1.00 98.44 1186 VAL A CA 1
ATOM 9189 C C . VAL A 1 1186 ? 33.850 0.786 -38.822 1.00 98.44 1186 VAL A C 1
ATOM 9191 O O . VAL A 1 1186 ? 34.693 1.670 -38.960 1.00 98.44 1186 VAL A O 1
ATOM 9194 N N . VAL A 1 1187 ? 33.518 0.311 -37.621 1.00 98.25 1187 VAL A N 1
ATOM 9195 C CA . VAL A 1 1187 ? 34.046 0.869 -36.364 1.00 98.25 1187 VAL A CA 1
ATOM 9196 C C . VAL A 1 1187 ? 35.539 0.545 -36.194 1.00 98.25 1187 VAL A C 1
ATOM 9198 O O . VAL A 1 1187 ? 36.309 1.411 -35.784 1.00 98.25 1187 VAL A O 1
ATOM 9201 N N . LEU A 1 1188 ? 36.000 -0.634 -36.633 1.00 97.38 1188 LEU A N 1
ATOM 9202 C CA . LEU A 1 1188 ? 37.436 -0.939 -36.707 1.00 97.38 1188 LEU A CA 1
ATOM 9203 C C . LEU A 1 1188 ? 38.182 0.031 -37.644 1.00 97.38 1188 LEU A C 1
ATOM 9205 O O . LEU A 1 1188 ? 39.271 0.505 -37.317 1.00 97.38 1188 LEU A O 1
ATOM 9209 N N . SER A 1 1189 ? 37.581 0.386 -38.786 1.00 96.75 1189 SER A N 1
ATOM 9210 C CA . SER A 1 1189 ? 38.121 1.418 -39.680 1.00 96.75 1189 SER A CA 1
ATOM 9211 C C . SER A 1 1189 ? 38.143 2.803 -39.022 1.00 96.75 1189 SER A C 1
ATOM 9213 O O . SER A 1 1189 ? 39.121 3.528 -39.188 1.00 96.75 1189 SER A O 1
ATOM 9215 N N . GLN A 1 1190 ? 37.133 3.162 -38.220 1.00 97.12 1190 GLN A N 1
ATOM 9216 C CA . GLN A 1 1190 ? 37.124 4.415 -37.450 1.00 97.12 1190 GLN A CA 1
ATOM 9217 C C . GLN A 1 1190 ? 38.261 4.459 -36.412 1.00 97.12 1190 GLN A C 1
ATOM 9219 O O . GLN A 1 1190 ? 38.913 5.491 -36.282 1.00 97.12 1190 GLN A O 1
ATOM 9224 N N . PHE A 1 1191 ? 38.571 3.349 -35.728 1.00 97.75 1191 PHE A N 1
ATOM 9225 C CA . PHE A 1 1191 ? 39.705 3.274 -34.790 1.00 97.75 1191 PHE A CA 1
ATOM 9226 C C . PHE A 1 1191 ? 41.080 3.360 -35.474 1.00 97.75 1191 PHE A C 1
ATOM 9228 O O . PHE A 1 1191 ? 42.030 3.884 -34.881 1.00 97.75 1191 PHE A O 1
ATOM 9235 N N . ARG A 1 1192 ? 41.181 2.884 -36.722 1.00 95.12 1192 ARG A N 1
ATOM 9236 C CA . ARG A 1 1192 ? 42.370 3.022 -37.583 1.00 95.12 1192 ARG A CA 1
ATOM 9237 C C . ARG A 1 1192 ? 42.509 4.423 -38.192 1.00 95.12 1192 ARG A C 1
ATOM 9239 O O . ARG A 1 1192 ? 43.628 4.893 -38.380 1.00 95.12 1192 ARG A O 1
ATOM 9246 N N . ASN A 1 1193 ? 41.402 5.098 -38.502 1.00 92.62 1193 ASN A N 1
ATOM 9247 C CA . ASN A 1 1193 ? 41.372 6.335 -39.290 1.00 92.62 1193 ASN A CA 1
ATOM 9248 C C . ASN A 1 1193 ? 40.794 7.508 -38.489 1.00 92.62 1193 ASN A C 1
ATOM 9250 O O . ASN A 1 1193 ? 39.669 7.953 -38.704 1.00 92.62 1193 ASN A O 1
ATOM 9254 N N . THR A 1 1194 ? 41.599 8.038 -37.572 1.00 86.50 1194 THR A N 1
ATOM 9255 C CA . THR A 1 1194 ? 41.175 9.025 -36.568 1.00 86.50 1194 THR A CA 1
ATOM 9256 C C . THR A 1 1194 ? 41.548 10.476 -36.899 1.00 86.50 1194 THR A C 1
ATOM 9258 O O . THR A 1 1194 ? 41.591 11.336 -36.017 1.00 86.50 1194 THR A O 1
ATOM 9261 N N . GLY A 1 1195 ? 41.827 10.766 -38.173 1.00 86.44 1195 GLY A N 1
ATOM 9262 C CA . GLY A 1 1195 ? 42.238 12.093 -38.632 1.00 86.44 1195 GLY A CA 1
ATOM 9263 C C . GLY A 1 1195 ? 43.587 12.517 -38.045 1.00 86.44 1195 GLY A C 1
ATOM 9264 O O . GLY A 1 1195 ? 44.568 11.787 -38.146 1.00 86.44 1195 GLY A O 1
ATOM 9265 N N . SER A 1 1196 ? 43.636 13.706 -37.442 1.00 86.75 1196 SER A N 1
ATOM 9266 C CA . SER A 1 1196 ? 44.828 14.252 -36.777 1.00 86.75 1196 SER A CA 1
ATOM 9267 C C . SER A 1 1196 ? 45.070 13.705 -35.365 1.00 86.75 1196 SER A C 1
ATOM 9269 O O . SER A 1 1196 ? 46.136 13.949 -34.800 1.00 86.75 1196 SER A O 1
ATOM 9271 N N . LEU A 1 1197 ? 44.105 12.989 -34.776 1.00 91.69 1197 LEU A N 1
ATOM 9272 C CA . LEU A 1 1197 ? 44.238 12.420 -33.435 1.00 91.69 1197 LEU A CA 1
ATOM 9273 C C . LEU A 1 1197 ? 44.974 11.070 -33.478 1.00 91.69 1197 LEU A C 1
ATOM 9275 O O . LEU A 1 1197 ? 44.808 10.327 -34.449 1.00 91.69 1197 LEU A O 1
ATOM 9279 N N . PRO A 1 1198 ? 45.722 10.692 -32.420 1.00 91.88 1198 PRO A N 1
ATOM 9280 C CA . PRO A 1 1198 ? 46.408 9.404 -32.350 1.00 91.88 1198 PRO A CA 1
ATOM 9281 C C . PRO A 1 1198 ? 45.476 8.211 -32.615 1.00 91.88 1198 PRO A C 1
ATOM 9283 O O . PRO A 1 1198 ? 44.367 8.149 -32.068 1.00 91.88 1198 PRO A O 1
ATOM 9286 N N . GLN A 1 1199 ? 45.947 7.265 -33.434 1.00 91.88 1199 GLN A N 1
ATOM 9287 C CA . GLN A 1 1199 ? 45.219 6.041 -33.789 1.00 91.88 1199 GLN A CA 1
ATOM 9288 C C . GLN A 1 1199 ? 44.935 5.183 -32.554 1.00 91.88 1199 GLN A C 1
ATOM 9290 O O . GLN A 1 1199 ? 45.787 5.058 -31.668 1.00 91.88 1199 GLN A O 1
ATOM 9295 N N . LEU A 1 1200 ? 43.741 4.589 -32.529 1.00 95.19 1200 LEU A N 1
ATOM 9296 C CA . LEU A 1 1200 ? 43.228 3.756 -31.436 1.00 95.19 1200 LEU A CA 1
ATOM 9297 C C . LEU A 1 1200 ? 43.396 2.256 -31.709 1.00 95.19 1200 LEU A C 1
ATOM 9299 O O . LEU A 1 1200 ? 43.385 1.462 -30.777 1.00 95.19 1200 LEU A O 1
ATOM 9303 N N . TYR A 1 1201 ? 43.570 1.871 -32.974 1.00 94.94 1201 TYR A N 1
ATOM 9304 C CA . TYR A 1 1201 ? 43.928 0.513 -33.375 1.00 94.94 1201 TYR A CA 1
ATOM 9305 C C . TYR A 1 1201 ? 45.011 0.562 -34.468 1.00 94.94 1201 TYR A C 1
ATOM 9307 O O . TYR A 1 1201 ? 44.940 1.450 -35.327 1.00 94.94 1201 TYR A O 1
ATOM 9315 N N . PRO A 1 1202 ? 46.008 -0.348 -34.474 1.00 89.50 1202 PRO A N 1
ATOM 9316 C CA . PRO A 1 1202 ? 47.048 -0.376 -35.501 1.00 89.50 1202 PRO A CA 1
ATOM 9317 C C . PRO A 1 1202 ? 46.490 -0.500 -36.924 1.00 89.50 1202 PRO A C 1
ATOM 9319 O O . PRO A 1 1202 ? 45.478 -1.161 -37.163 1.00 89.50 1202 PRO A O 1
ATOM 9322 N N . SER A 1 1203 ? 47.177 0.106 -37.895 1.00 86.81 1203 SER A N 1
ATOM 9323 C CA . SER A 1 1203 ? 46.832 0.015 -39.323 1.00 86.81 1203 SER A CA 1
ATOM 9324 C C . SER A 1 1203 ? 47.105 -1.361 -39.943 1.00 86.81 1203 SER A C 1
ATOM 9326 O O . SER A 1 1203 ? 46.597 -1.645 -41.024 1.00 86.81 1203 SER A O 1
ATOM 9328 N N . PHE A 1 1204 ? 47.879 -2.203 -39.258 1.00 84.31 1204 PHE A N 1
ATOM 9329 C CA . PHE A 1 1204 ? 48.133 -3.602 -39.588 1.00 84.31 1204 PHE A CA 1
ATOM 9330 C C .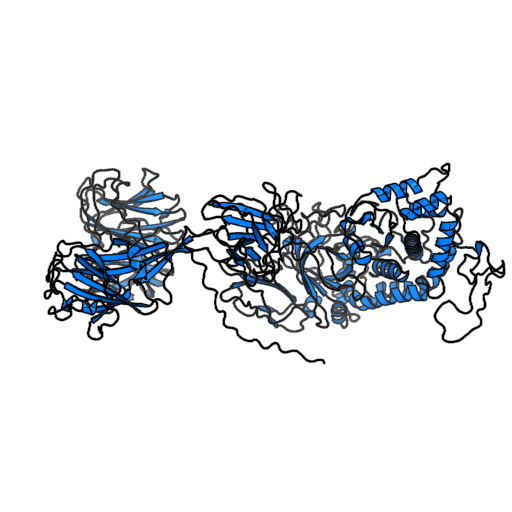 PHE A 1 1204 ? 47.309 -4.533 -38.679 1.00 84.31 1204 PHE A C 1
ATOM 9332 O O . PHE A 1 1204 ? 46.804 -4.116 -37.634 1.00 84.31 1204 PHE A O 1
ATOM 9339 N N . ASP A 1 1205 ? 47.125 -5.778 -39.104 1.00 84.75 1205 ASP A N 1
ATOM 9340 C CA . ASP A 1 1205 ? 46.408 -6.821 -38.367 1.00 84.75 1205 ASP A CA 1
ATOM 9341 C C . ASP A 1 1205 ? 47.345 -7.563 -37.395 1.00 84.75 1205 ASP A C 1
ATOM 9343 O O . ASP A 1 1205 ? 48.540 -7.732 -37.665 1.00 84.75 1205 ASP A O 1
ATOM 9347 N N . ALA A 1 1206 ? 46.796 -8.000 -36.258 1.00 86.94 1206 ALA A N 1
ATOM 9348 C CA . ALA A 1 1206 ? 47.520 -8.721 -35.209 1.00 86.94 1206 ALA A CA 1
ATOM 9349 C C . ALA A 1 1206 ? 47.983 -10.128 -35.663 1.00 86.94 1206 ALA A C 1
ATOM 9351 O O . ALA A 1 1206 ? 47.400 -10.687 -36.595 1.00 86.94 1206 ALA A O 1
ATOM 9352 N N . PRO A 1 1207 ? 49.001 -10.734 -35.013 1.00 88.81 1207 PRO A N 1
ATOM 9353 C CA . PRO A 1 1207 ? 49.407 -12.110 -35.294 1.00 88.81 1207 PRO A CA 1
ATOM 9354 C C . PRO A 1 1207 ? 48.246 -13.091 -35.100 1.00 88.81 1207 PRO A C 1
ATOM 9356 O O . PRO A 1 1207 ? 47.576 -13.085 -34.069 1.00 88.81 1207 PRO A O 1
ATOM 9359 N N . GLU A 1 1208 ? 48.020 -13.951 -36.088 1.00 88.12 1208 GLU A N 1
ATOM 9360 C CA . GLU A 1 1208 ? 46.883 -14.868 -36.109 1.00 88.12 1208 GLU A CA 1
ATOM 9361 C C . GLU A 1 1208 ? 47.341 -16.298 -35.813 1.00 88.12 1208 GLU A C 1
ATOM 9363 O O . GLU A 1 1208 ? 48.280 -16.809 -36.428 1.00 88.12 1208 GLU A O 1
ATOM 9368 N N . PHE A 1 1209 ? 46.665 -16.955 -34.877 1.00 89.00 1209 PHE A N 1
ATOM 9369 C CA . PHE A 1 1209 ? 46.961 -18.317 -34.447 1.00 89.00 1209 PHE A CA 1
ATOM 9370 C C . PHE A 1 1209 ? 46.019 -19.298 -35.152 1.00 89.00 1209 PHE A C 1
ATOM 9372 O O . PHE A 1 1209 ? 44.825 -19.037 -35.253 1.00 89.00 1209 PHE A O 1
ATOM 9379 N N . ASN A 1 1210 ? 46.519 -20.458 -35.589 1.00 87.69 1210 ASN A N 1
ATOM 9380 C CA . ASN A 1 1210 ? 45.659 -21.535 -36.112 1.00 87.69 1210 ASN A CA 1
ATOM 9381 C C . ASN A 1 1210 ? 44.763 -22.186 -35.043 1.00 87.69 1210 ASN A C 1
ATOM 9383 O O . ASN A 1 1210 ? 43.834 -22.912 -35.384 1.00 87.69 1210 ASN A O 1
ATOM 9387 N N . GLN A 1 1211 ? 45.078 -21.960 -33.769 1.00 84.44 1211 GLN A N 1
ATOM 9388 C CA . GLN A 1 1211 ? 44.320 -22.409 -32.615 1.00 84.44 1211 GLN A CA 1
ATOM 9389 C C . GLN A 1 1211 ? 44.398 -21.316 -31.548 1.00 84.44 1211 GLN A C 1
ATOM 9391 O O . GLN A 1 1211 ? 45.469 -21.039 -31.007 1.00 84.44 1211 GLN A O 1
ATOM 9396 N N . HIS A 1 1212 ? 43.264 -20.687 -31.248 1.00 80.69 1212 HIS A N 1
ATOM 9397 C CA . HIS A 1 1212 ? 43.135 -19.760 -30.121 1.00 80.69 1212 HIS A CA 1
ATOM 9398 C C . HIS A 1 1212 ? 43.189 -20.542 -28.794 1.00 80.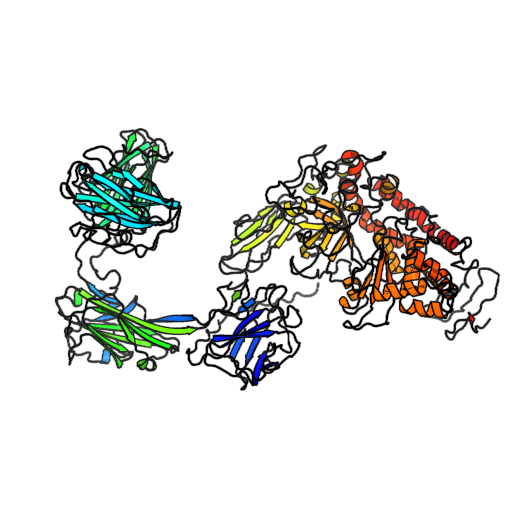69 1212 HIS A C 1
ATOM 9400 O O . HIS A 1 1212 ? 42.976 -21.755 -28.795 1.00 80.69 1212 HIS A O 1
ATOM 9406 N N . GLY A 1 1213 ? 43.512 -19.880 -27.677 1.00 75.94 1213 GLY A N 1
ATOM 9407 C CA . GLY A 1 1213 ? 43.736 -20.535 -26.377 1.00 75.94 1213 GLY A CA 1
ATOM 9408 C C . GLY A 1 1213 ? 42.515 -21.275 -25.805 1.00 75.94 1213 GLY A C 1
ATOM 9409 O O . GLY A 1 1213 ? 41.381 -21.032 -26.203 1.00 75.94 1213 GLY A O 1
ATOM 9410 N N . GLY A 1 1214 ? 42.750 -22.187 -24.856 1.00 77.12 1214 GLY A N 1
ATOM 9411 C CA . GLY A 1 1214 ? 41.710 -23.024 -24.248 1.00 77.12 1214 GLY A CA 1
ATOM 9412 C C . GLY A 1 1214 ? 42.262 -24.322 -23.649 1.00 77.12 1214 GLY A C 1
ATOM 9413 O O . GLY A 1 1214 ? 43.473 -24.479 -23.490 1.00 77.12 1214 GLY A O 1
ATOM 9414 N N . THR A 1 1215 ? 41.370 -25.266 -23.338 1.00 80.06 1215 THR A N 1
ATOM 9415 C CA . THR A 1 1215 ? 41.725 -26.612 -22.854 1.00 80.06 1215 THR A CA 1
ATOM 9416 C C . THR A 1 1215 ? 41.657 -27.615 -24.004 1.00 80.06 1215 THR A C 1
ATOM 9418 O O . THR A 1 1215 ? 40.602 -27.785 -24.610 1.00 80.06 1215 THR A O 1
ATOM 9421 N N . PHE A 1 1216 ? 42.754 -28.327 -24.277 1.00 81.19 1216 PHE A N 1
ATOM 9422 C CA . PHE A 1 1216 ? 42.863 -29.252 -25.414 1.00 81.19 1216 PHE A CA 1
ATOM 9423 C C . PHE A 1 1216 ? 43.121 -30.686 -24.953 1.00 81.19 1216 PHE A C 1
ATOM 9425 O O . PHE A 1 1216 ? 43.983 -30.929 -24.113 1.00 81.19 1216 PHE A O 1
ATOM 9432 N N . GLN A 1 1217 ? 42.388 -31.651 -25.518 1.00 78.38 1217 GLN A N 1
ATOM 9433 C CA . GLN A 1 1217 ? 42.498 -33.071 -25.143 1.00 78.38 1217 GLN A CA 1
ATOM 9434 C C . GLN A 1 1217 ? 43.667 -33.812 -25.817 1.00 78.38 1217 GLN A C 1
ATOM 9436 O O . GLN A 1 1217 ? 43.950 -34.958 -25.473 1.00 78.38 1217 GLN A O 1
ATOM 9441 N N . SER A 1 1218 ? 44.359 -33.180 -26.767 1.00 83.69 1218 SER A N 1
ATOM 9442 C CA . SER A 1 1218 ? 45.483 -33.764 -27.504 1.00 83.69 1218 SER A CA 1
ATOM 9443 C C . SER A 1 1218 ? 46.521 -32.707 -27.873 1.00 83.69 1218 SER A C 1
ATOM 9445 O O . SER A 1 1218 ? 46.176 -31.551 -28.112 1.00 83.69 1218 SER A O 1
ATOM 9447 N N . SER A 1 1219 ? 47.785 -33.116 -27.995 1.00 83.69 1219 SER A N 1
ATOM 9448 C CA . SER A 1 1219 ? 48.854 -32.274 -28.540 1.00 83.69 1219 SER A CA 1
ATOM 9449 C C . SER A 1 1219 ? 48.554 -31.845 -29.979 1.00 83.69 1219 SER A C 1
ATOM 9451 O O . SER A 1 1219 ? 48.183 -32.683 -30.803 1.00 83.69 1219 SER A O 1
ATOM 9453 N N . PHE A 1 1220 ? 48.797 -30.578 -30.299 1.00 86.62 1220 PHE A N 1
ATOM 9454 C CA . PHE A 1 1220 ? 48.668 -30.017 -31.644 1.00 86.62 1220 PHE A CA 1
ATOM 9455 C C . PHE A 1 1220 ? 49.876 -29.124 -31.969 1.00 86.62 1220 PHE A C 1
ATOM 9457 O O . PHE A 1 1220 ? 50.656 -28.775 -31.082 1.00 86.62 1220 PHE A O 1
ATOM 9464 N N . VAL A 1 1221 ? 50.041 -28.756 -33.242 1.00 88.69 1221 VAL A N 1
ATOM 9465 C CA . VAL A 1 1221 ? 51.061 -27.784 -33.667 1.00 88.69 1221 VAL A CA 1
ATOM 9466 C C . VAL A 1 1221 ? 50.426 -26.398 -33.705 1.00 88.69 1221 VAL A C 1
ATOM 9468 O O . VAL A 1 1221 ? 49.581 -26.130 -34.561 1.00 88.69 1221 VAL A O 1
ATOM 9471 N N . LEU A 1 1222 ? 50.833 -25.522 -32.786 1.00 87.50 1222 LEU A N 1
ATOM 9472 C CA . LEU A 1 1222 ? 50.482 -24.106 -32.831 1.00 87.50 1222 LEU A CA 1
ATOM 9473 C C . LEU A 1 1222 ? 51.309 -23.422 -33.928 1.00 87.50 1222 LEU A C 1
ATOM 9475 O O . LEU A 1 1222 ? 52.536 -23.494 -33.922 1.00 87.50 1222 LEU A O 1
ATOM 9479 N N . THR A 1 1223 ? 50.642 -22.748 -34.859 1.00 90.19 1223 THR A N 1
ATOM 9480 C CA . THR A 1 1223 ? 51.276 -21.916 -35.886 1.00 90.19 1223 THR A CA 1
ATOM 9481 C C . THR A 1 1223 ? 50.750 -20.496 -35.772 1.00 90.19 1223 THR A C 1
ATOM 9483 O O . THR A 1 1223 ? 49.534 -20.292 -35.810 1.00 90.19 1223 THR A O 1
ATOM 9486 N N . ILE A 1 1224 ? 51.660 -19.529 -35.694 1.00 90.69 1224 ILE A N 1
ATOM 9487 C CA . ILE A 1 1224 ? 51.346 -18.100 -35.717 1.00 90.69 1224 ILE A CA 1
ATOM 9488 C C . ILE A 1 1224 ? 51.687 -17.571 -37.113 1.00 90.69 1224 ILE A C 1
ATOM 9490 O O . ILE A 1 1224 ? 52.789 -17.812 -37.609 1.00 90.69 1224 ILE A O 1
ATOM 9494 N N . ARG A 1 1225 ? 50.758 -16.867 -37.763 1.00 91.06 1225 ARG A N 1
ATOM 9495 C CA . ARG A 1 1225 ? 50.982 -16.196 -39.052 1.00 91.06 1225 ARG A CA 1
ATOM 9496 C C . ARG A 1 1225 ? 50.876 -14.684 -38.899 1.00 91.06 1225 ARG A C 1
ATOM 9498 O O . ARG A 1 1225 ? 50.130 -14.192 -38.059 1.00 91.06 1225 ARG A O 1
ATOM 9505 N N . ASN A 1 1226 ? 51.608 -13.949 -39.734 1.00 89.31 1226 ASN A N 1
ATOM 9506 C CA . ASN A 1 1226 ? 51.459 -12.502 -39.863 1.00 89.31 1226 ASN A CA 1
ATOM 9507 C C . ASN A 1 1226 ? 50.493 -12.220 -41.031 1.00 89.31 1226 ASN A C 1
ATOM 9509 O O . ASN A 1 1226 ? 50.943 -12.252 -42.181 1.00 89.31 1226 ASN A O 1
ATOM 9513 N N . PRO A 1 1227 ? 49.191 -11.971 -40.782 1.00 86.62 1227 PRO A N 1
ATOM 9514 C CA . PRO A 1 1227 ? 48.219 -11.715 -41.850 1.00 86.62 1227 PRO A CA 1
ATOM 9515 C C . PRO A 1 1227 ? 48.538 -10.454 -42.669 1.00 86.62 1227 PRO A C 1
ATOM 9517 O O . PRO A 1 1227 ? 48.184 -10.382 -43.843 1.00 86.62 1227 PRO A O 1
ATOM 9520 N N . SER A 1 1228 ? 49.271 -9.496 -42.093 1.00 84.75 1228 SER A N 1
ATOM 9521 C CA . SER A 1 1228 ? 49.640 -8.237 -42.754 1.00 84.75 1228 SER A CA 1
ATOM 9522 C C . SER A 1 1228 ? 50.771 -8.383 -43.778 1.00 84.75 1228 SER A C 1
ATOM 9524 O O . SER A 1 1228 ? 51.010 -7.466 -44.561 1.00 84.75 1228 SER A O 1
ATOM 9526 N N . GLY A 1 1229 ? 51.528 -9.487 -43.746 1.00 81.50 1229 GLY A N 1
ATOM 9527 C CA . GLY A 1 1229 ? 52.693 -9.707 -44.615 1.00 81.50 1229 GLY A CA 1
ATOM 9528 C C . GLY A 1 1229 ? 53.880 -8.754 -44.387 1.00 81.50 1229 GLY A C 1
ATOM 9529 O O . GLY A 1 1229 ? 54.865 -8.826 -45.121 1.00 81.50 1229 GLY A O 1
ATOM 9530 N N . VAL A 1 1230 ? 53.810 -7.873 -43.382 1.00 78.44 1230 VAL A N 1
ATOM 9531 C CA . VAL A 1 1230 ? 54.842 -6.883 -43.032 1.00 78.44 1230 VAL A CA 1
ATOM 9532 C C . VAL A 1 1230 ? 55.107 -6.880 -41.527 1.00 78.44 1230 VAL A C 1
ATOM 9534 O O . VAL A 1 1230 ? 54.176 -6.952 -40.728 1.00 78.44 1230 VAL A O 1
ATOM 9537 N N . GLY A 1 1231 ? 56.379 -6.782 -41.134 1.00 78.19 1231 GLY A N 1
ATOM 9538 C CA . GLY A 1 1231 ? 56.810 -6.834 -39.732 1.00 78.19 1231 GLY A CA 1
ATOM 9539 C C . GLY A 1 1231 ? 57.140 -8.243 -39.220 1.00 78.19 1231 GLY A C 1
ATOM 9540 O O . GLY A 1 1231 ? 56.887 -9.250 -39.884 1.00 78.19 1231 GLY A O 1
ATOM 9541 N N . THR A 1 1232 ? 57.724 -8.288 -38.024 1.00 85.06 1232 THR A N 1
ATOM 9542 C CA . THR A 1 1232 ? 58.224 -9.498 -37.353 1.00 85.06 1232 THR A CA 1
ATOM 9543 C C . THR A 1 1232 ? 57.311 -9.855 -36.182 1.00 85.06 1232 THR A C 1
ATOM 9545 O O . THR A 1 1232 ? 56.907 -8.967 -35.432 1.00 85.06 1232 THR A O 1
ATOM 9548 N N . ILE A 1 1233 ? 56.992 -11.140 -36.013 1.00 86.94 1233 ILE A N 1
ATOM 9549 C CA . ILE A 1 1233 ? 56.289 -11.637 -34.822 1.00 86.94 1233 ILE A CA 1
ATOM 9550 C C . ILE A 1 1233 ? 57.319 -11.825 -33.706 1.00 86.94 1233 ILE A C 1
ATOM 9552 O O . ILE A 1 1233 ? 58.402 -12.340 -33.956 1.00 86.94 1233 ILE A O 1
ATOM 9556 N N . TYR A 1 1234 ? 56.965 -11.422 -32.490 1.00 88.06 1234 TYR A N 1
ATOM 9557 C CA . TYR A 1 1234 ? 57.707 -11.735 -31.272 1.00 88.06 1234 TYR A CA 1
ATOM 9558 C C . TYR A 1 1234 ? 56.765 -12.461 -30.316 1.00 88.06 1234 TYR A C 1
ATOM 9560 O O . TYR A 1 1234 ? 55.608 -12.058 -30.176 1.00 88.06 1234 TYR A O 1
ATOM 9568 N N . TYR A 1 1235 ? 57.243 -13.515 -29.659 1.00 88.12 1235 TYR A N 1
ATOM 9569 C CA . TYR A 1 1235 ? 56.446 -14.299 -28.718 1.00 88.12 1235 TYR A CA 1
ATOM 9570 C C . TYR A 1 1235 ? 57.245 -14.700 -27.474 1.00 88.12 1235 TYR A C 1
ATOM 9572 O O . TYR A 1 1235 ? 58.477 -14.700 -27.450 1.00 88.12 1235 TYR A O 1
ATOM 9580 N N . THR A 1 1236 ? 56.514 -15.050 -26.424 1.00 87.19 1236 THR A N 1
ATOM 9581 C CA . THR A 1 1236 ? 57.019 -15.501 -25.124 1.00 87.19 1236 THR A CA 1
ATOM 9582 C C . THR A 1 1236 ? 56.204 -16.718 -24.684 1.00 87.19 1236 THR A C 1
ATOM 9584 O O . THR A 1 1236 ? 55.075 -16.917 -25.137 1.00 87.19 1236 THR A O 1
ATOM 9587 N N . LEU A 1 1237 ? 56.785 -17.578 -23.843 1.00 85.38 1237 LEU A N 1
ATOM 9588 C CA . LEU A 1 1237 ? 56.124 -18.787 -23.314 1.00 85.38 1237 LEU A CA 1
ATOM 9589 C C . LEU A 1 1237 ? 56.051 -18.802 -21.777 1.00 85.38 1237 LEU A C 1
ATOM 9591 O O . LEU A 1 1237 ? 55.485 -19.721 -21.194 1.00 85.38 1237 LEU A O 1
ATOM 9595 N N . ASP A 1 1238 ? 56.627 -17.791 -21.128 1.00 85.06 1238 ASP A N 1
ATOM 9596 C CA . ASP A 1 1238 ? 56.725 -17.618 -19.675 1.00 85.06 1238 ASP A CA 1
ATOM 9597 C C . ASP A 1 1238 ? 55.756 -16.553 -19.123 1.00 85.06 1238 ASP A C 1
ATOM 9599 O O . ASP A 1 1238 ? 55.719 -16.316 -17.918 1.00 85.06 1238 ASP A O 1
ATOM 9603 N N . GLY A 1 1239 ? 54.966 -15.918 -19.997 1.00 79.44 1239 GLY A N 1
ATOM 9604 C CA . GLY A 1 1239 ? 54.032 -14.846 -19.647 1.00 79.44 1239 GLY A CA 1
ATOM 9605 C C . GLY A 1 1239 ? 54.640 -13.439 -19.625 1.00 79.44 1239 GLY A C 1
ATOM 9606 O O . GLY A 1 1239 ? 53.933 -12.496 -19.277 1.00 79.44 1239 GLY A O 1
ATOM 9607 N N . THR A 1 1240 ? 55.911 -13.261 -20.002 1.00 84.88 1240 THR A N 1
ATOM 9608 C CA . THR A 1 1240 ? 56.493 -11.919 -20.182 1.00 84.88 1240 THR A CA 1
ATOM 9609 C C . THR A 1 1240 ? 55.905 -11.211 -21.409 1.00 84.88 1240 THR A C 1
ATOM 9611 O O . THR A 1 1240 ? 55.533 -11.854 -22.389 1.00 84.88 1240 THR A O 1
ATOM 9614 N N . ASP A 1 1241 ? 55.800 -9.880 -21.382 1.00 82.38 1241 ASP A N 1
ATOM 9615 C CA . ASP A 1 1241 ? 55.318 -9.105 -22.535 1.00 82.38 1241 ASP A CA 1
ATOM 9616 C C . ASP A 1 1241 ? 56.384 -9.126 -23.659 1.00 82.38 1241 ASP A C 1
ATOM 9618 O O . ASP A 1 1241 ? 57.514 -8.662 -23.442 1.00 82.38 1241 ASP A O 1
ATOM 9622 N N . PRO A 1 1242 ? 56.063 -9.642 -24.868 1.00 85.81 1242 PRO A N 1
ATOM 9623 C CA . PRO A 1 1242 ? 57.032 -9.803 -25.951 1.00 85.81 1242 PRO A CA 1
ATOM 9624 C C . PRO A 1 1242 ? 57.656 -8.482 -26.427 1.00 85.81 1242 PRO A C 1
ATOM 9626 O O . PRO A 1 1242 ? 58.737 -8.526 -27.019 1.00 85.81 1242 PRO A O 1
ATOM 9629 N N . ARG A 1 1243 ? 57.055 -7.316 -26.121 1.00 81.81 1243 ARG A N 1
ATOM 9630 C CA . ARG A 1 1243 ? 57.632 -5.985 -26.398 1.00 81.81 1243 ARG A CA 1
ATOM 9631 C C . ARG A 1 1243 ? 58.993 -5.757 -25.732 1.00 81.81 1243 ARG A C 1
ATOM 9633 O O . ARG A 1 1243 ? 59.770 -4.949 -26.235 1.00 81.81 1243 ARG A O 1
ATOM 9640 N N . PHE A 1 1244 ? 59.284 -6.439 -24.620 1.00 79.12 1244 PHE A N 1
ATOM 9641 C CA . PHE A 1 1244 ? 60.470 -6.175 -23.793 1.00 79.12 1244 PHE A CA 1
ATOM 9642 C C . PHE A 1 1244 ? 61.534 -7.287 -23.815 1.00 79.12 1244 PHE A C 1
ATOM 9644 O O . PHE A 1 1244 ? 62.574 -7.132 -23.176 1.00 79.12 1244 PHE A O 1
ATOM 9651 N N . GLY A 1 1245 ? 61.321 -8.385 -24.553 1.00 65.69 1245 GLY A N 1
ATOM 9652 C CA . GLY A 1 1245 ? 62.303 -9.479 -24.614 1.00 65.69 1245 GLY A CA 1
ATOM 9653 C C . GLY A 1 1245 ? 61.886 -10.766 -25.336 1.00 65.69 1245 GLY A C 1
ATOM 9654 O O . GLY A 1 1245 ? 62.445 -11.817 -25.031 1.00 65.69 1245 GLY A O 1
ATOM 9655 N N . GLY A 1 1246 ? 60.909 -10.723 -26.251 1.00 61.53 1246 GLY A N 1
ATOM 9656 C CA . GLY A 1 1246 ? 60.399 -11.926 -26.922 1.00 61.53 1246 GLY A CA 1
ATOM 9657 C C . GLY A 1 1246 ? 61.405 -12.647 -27.834 1.00 61.53 1246 GLY A C 1
ATOM 9658 O O . GLY A 1 1246 ? 62.350 -12.054 -28.357 1.00 61.53 1246 GLY A O 1
ATOM 9659 N N . THR A 1 1247 ? 61.155 -13.938 -28.069 1.00 62.72 1247 THR A N 1
ATOM 9660 C CA . THR A 1 1247 ? 61.810 -14.723 -29.131 1.00 62.72 1247 THR A CA 1
ATOM 9661 C C . THR A 1 1247 ? 61.149 -14.417 -30.481 1.00 62.72 1247 THR A C 1
ATOM 9663 O O . THR A 1 1247 ? 59.953 -14.123 -30.519 1.00 62.72 1247 THR A O 1
ATOM 9666 N N . VAL A 1 1248 ? 61.934 -14.459 -31.564 1.00 61.03 1248 VAL A N 1
ATOM 9667 C CA . VAL A 1 1248 ? 61.496 -14.267 -32.965 1.00 61.03 1248 VAL A CA 1
ATOM 9668 C C . VAL A 1 1248 ? 61.065 -15.595 -33.580 1.00 61.03 1248 VAL A C 1
ATOM 9670 O O . VAL A 1 1248 ? 61.868 -16.547 -33.465 1.00 61.03 1248 VAL A O 1
#

Foldseek 3Di:
DDDDDDDDPDPDPDPDPDFDFDFLQPQAKEFAKWDQAEDPDDADPVRDRFTKTKIFGQYAKDWQAQKDKDLDPVCNPQAGAHGEIAGHGFMAMAGQHLPRDHDYPGHHYGNHGADLQWTKIFIAHNVRHTSYIDPPIDHHDAYLKMWGFFDWDKDKDFQFAFFFKKFKDQDPFQVCPLVVLFLPDDRVVGFIWTAWEKFFDDDDAAAAADDDADDAACQAAFAAAADADPFPKKKFKHKDKAAFDQGKAKHWAFWDAQFKWKKKKKADCQQLQKDFFFKKKFKDFPVDQDTPDIFRPDGGHDMTMDGTDGDHHTGTMMMMMHRDPRTIIMMMMMMMIDDDDDGGGAADRNRYDHDHADGGSRHHHGNNSIYYLHDKDKDKDWAADQPRKDKDKDWDAQHKFKKKKKQAPDPFQKWKFKAFPVRDTNGIDLSPDADPDPRRRMYMDGGDGRHHGGMMMMMMGGPDDITMIMTMMGIGDLDDRDDDDDTHDPSPSRTHYCCVPQAVHAQKMKMKRKGAAQDLDDFNFKKKWKDWWQWKWKDKNSHTQDIDQADPDDGSRDAGNDTDHDPGIDIDTRRVVSVSDDHTMIMIMMMHGHNDSNDRMITIRIIMMGITIGIGDMAIGSNDDRRDGDDQHANEEWAAKDWPDAAAEDQAKDWIDIDTPDPPKWKFKDFQLAFADPPDGDTDDGTDIDGAFTKMWMKIDDPRHHIHDIDIGTYHYVVRQQCFQVDPPDDDDDVLDDQFQAEPVRDTAWGDAQHQACCLCVPPVPVVQLVVLQQLFKEKEKGHRSCLQAPPQPDDDPNGDHQLSHVVVPDQPPDPDVVFWDKIWIWTYHNVRDDTDIWIWIKHFDDHQCSDVLQPSQTKMKTAADSVTTHQWQQACQQDPPADRIGRMKIWARDRFLDLSGQDPLSVLQRAVCQLVLLQVLLVLLVHHAKGKDWHFYHYSSGTRAIIIIIDDPALVRCCRNVNADSQQKWKAFQQRDTDHHDCPLVVQLLVLLPDDPPDCLQLQDPNSVVSNVLAAPLLQLLSNVVSCQLFLQPPDDSGFKMWMWRQDHVNHGDRDTYIHMYGGPRSRTLSDLQRGDQCPQDPSTSNVSVLSNLSYPVSLVSSQVSLPQALDDPHCLDLVNSLVSLVVSSVSSLSNQSSVLSRRQCCCPRTNPHDDPRDSDGNPPRNVVSNVCSSPPRSNRNSVSSQVCQQPVDPGDRSHDPADDWDWPDDDDDDPDDDDIDTDRPRPDDDDFDDDPPDDRVVPGDD

pLDDT: mean 83.06, std 17.0, range [23.56, 98.75]

Sequence (1248 aa):
MRPRKHRNSRIRAAIEPLEQRCLLAELGPVISEFLANNKTGLKDQDNEYSDWIEIYNPGPTVNLSGWRLTDDRDNLAKWTFPDTTLAQNQYMVVFASGKNRAVSGQQLHTNFKLDADGEYLALVKPDNTVAWEYAPRFPSQLADVSYGVLPPQTVSDTLLQAGSPASAIVPADDTLGTAWTLPGFDDSSWTSGLTGVGYARASGPLPEEVESNDSPGSANNASYNFSPFAGAYYHLGFSGTVSPGTEYDYFNIGALDVGDLITITVGGRDSARGTIADPYLELYRAGSSNVVASSNDGGPGLDCLIRRFSITIADTYYVRVRGNNSSAGSYQVGVWLENVGNAPLTGQLVAAEAEPNDTKETATDVSRSWRPVQYLSRTSGTISASSDFDVFAYQFTAGDLVTVNIDSTSTLDARVWLYDSSGAVVALEDGTSSFSSPYNLDSPIYAFIVPASGVYFVRVGAYTGTGTYNADIYLSSFTGPPVASEWDTYYGNVSLNIGPQMYGVNSSAYVRVPFTLASIPDADTLTLRVKYDDGFIAWLNGTQIAARNVPESPAWNSSATASHQSVDWEQIDITPFKGLLTVGSNVLAIHLLNVSASDPDVLIVPEITRTATTWGEPQYFTTPTPGSANQPGALGRVADTQFSVDRGFYDAPIDVVITTETPGAEIRYTLDGRAPTATTGIVYTGPVHITTTTTLRAAAYKAGYLSSNVDTHTYIFLNDVILQANGVHKPDPPPGFPAQWIDQSNVAAPGADYAMDWEVVGSPTYSSRIIDSLKSLPSLSIVMNVDDWFGNGSSGTNGIKGIYTNPTAADPDNAVNPAWERACSVELIYPDGREGFQIDAGVQIQGGASRTPTNSPKHSLRLLFKDRWGPTKLRYPLFGDGAASEFDAIILKAGYNNSWIHWDSPQRNRALYVHDQWASNTQLAMGQLSKHSTYVHLYINGLYWGLYSPMERPEADFASTYLGGDEADWDVIDNEAKLIDGNMTAWNAMMAILNRPTTDPRHISTPEGYADIQQYLDIPAFIDYMILNFYAGNWDWSNHNWYAARRSRVNGVPVNIDGFRFFSFDAERILEGVSDNRTTLDESGYPSGIFQKLRLNPEFRLAFADRVHKHFFNDGALTPQAAAARFQALADQVDLAVIAESARWGDYRRDVHVRNPPVDLYTRDVYWVAERNRLLNSYFPARTSVVLSQFRNTGSLPQLYPSFDAPEFNQHGGTFQSSFVLTIRNPSGVGTIYYTLDGTDPRFGGTV

Radius of gyration: 45.78 Å; chains: 1; bounding box: 129×70×120 Å